Protein 4O0L (pdb70)

Foldseek 3Di:
DDPPDDDDDDDPDLLSQLAQALAEEEFECCLWFLNVLQVLLNLQSVHEYEYEYAPRPPQQVVQVVSCVVRVHHYHYAYADLLDLVRLLVSVVVCCVVSVAHAEYEAEFADADFDDDDVVQDPVRLVVRLSRQAVSLVSNLVNVLVRQVVVQHHFYEYEAAVLLVDAAPDTGHPSNSVSSVNNLVVQLVVCVVSVRGYAGEYEHEAAAPTPPHQPDVRSLVLLQVLQPQRDHHRSNVCNVVSSCRSGSVAVVDHSYYHYHHNRNPVD/DCPPPDDDDADPDLLLQLAQALAEEEFECCLFFLNVLQVLLRLQSVHEYEREYAPRPPQQVVQVVSCVVRVHHYYYAHADLLDLVRLLVSVVVSCVVSVAHAEYELEFADADFADDDVVCDPVRLSVRLSRQAVSLVSNLVNVLVRQVVVQHHFYEYEAACLLVDAAPDTGHVSNSVSSVNNLVVQLVVCVVSVRGYAGEYEHEAAAPTPPHQPDVRSLVLLQVQQPVRDGHYSNQCNVVSSCRSGSVASVDHSYYHYHYSRNVVD/DDPPDDDDDADPDLLLQLAQAPAEEEFEVCLWFLNVLQVLLHLQSNHAYEREYAPHPPQQVVQVVSCVVRVHHYHYAYADLLDLVRLLVSVVVSCVVSVAHAEYEAEFADADFADDDVVQDPVRLVVRLSRQAVSLVSNLVNVLVRQVVVQHHFYEYEAAPLLVDAAPDTGHVSNSVSRVNVLVVQLVVCVVSVRGYAGEYEHEAAADTVVHDPDPVSLVLLCVQQPQRDGHYSNQCNVVSSCRSGSSAPVDHSYYHYHYNRNPPD/DDPPDDDDDDDPDLLLQLAQALAEEEFEVCLFFLNVLQVLLRLQSVHEYEYEYAPRPPQQVVQVVSCVVRVHHYYYAYADLLDLVRLLVSVVVRCVVSVAHAEYELEFADFDFADDDPVQDPVRLSVRLSRQAVSLVSNLVNVLVRQVVVQEHFYEYEAAVLLVDAAPDTGGVSNSVSSVNNLVVQLVVCVVSVRGYAGEYEHEAAEPTPPGQPDPRSLVLLQVQQPQRDGHYSNQCNVVSSCRSGSVAPPDHSYYHYHHSRNPVD

Sequence (1064 aa):
GPFPKATPQLPNSVFDMFSMKGKVTAITGGGGGIGFAAAEAIAEAGGDVALLYRSAPNMEERSAELAKRFGVKVKSYQCEVTEHESVKQAIEAVEKDFGRLDCYIANAGGGVPGSINPDYPLEAWHKTQSVNLHSTFYAARECARIFKAQGSGSFIATTSISARIVNVPYDQPAYNSSKAAVVHFCRSLARDWRNFARVNTISPGFFDTPMGPSDKAVEDVLYQKSVLGRAGDVKELKAAYLYLASNASTYTTGADLLIDGGYCLTGPFPKATPQLPNSVFDMFSMKGKVTAITGGGGGIGFAAAEAIAEAGGDVALLYRSAPNMEERSAELAKRFGVKVKSYQCEVTEHESVKQAIEAVEKDFGRLDCYIANAGGGVPGSINPDYPLEAWHKTQSVNLHSTFYAARECARIFKAQGSGSFIATTSISARIVNVPYDQPAYNSSKAAVVHFCRSLARDWRNFARVNTISPGFFDTPMGPSDKAVEDVLYQKSVLGRAGDVKELKAAYLYLASNASTYTTGADLLIDGGYCLTGPFPKATPQLPNSVFDMFSMKGKVTAITGGGGGIGFAAAEAIAEAGGDVALLYRSAPNMEERSAELAKRFGVKVKSYQCEVTEHESVKQAIEAVEKDFGRLDCYIANAGGGVPGSINPDYPLEAWHKTQSVNLHSTFYAARECARIFKAQGSGSFIATTSISARIVNVPYDQPAYNSSKAAVVHFCRSLARDWRNFARVNTISPGFFDTPMGPSDKAVEDVLYQKSVLGRAGDVKELKAAYLYLASNASTYTTGADLLIDGGYCLTGPFPKATPQLPNSVFDMFSMKGKVTAITGGGGGIGFAAAEAIAEAGGDVALLYRSAPNMEERSAELAKRFGVKVKSYQCEVTEHESVKQAIEAVEKDFGRLDCYIANAGGGVPGSINPDYPLEAWHKTQSVNLHSTFYAARECARIFKAQGSGSFIATTSISARIVNVPYDQPAYNSSKAAVVHFCRSLARDWRNFARVNTISPGFFDTPMGPSDKAVEDVLYQKSVLGRAGDVKELKAAYLYLASNASTYTTGADLLIDGGYCLT

Solvent-accessible surface area: 34599 Å² total; per-residue (Å²): 108,115,91,84,63,86,74,49,149,13,47,125,27,0,47,86,1,0,43,0,161,61,51,4,0,0,0,4,23,0,17,35,29,30,1,33,3,1,0,50,0,0,0,38,6,17,0,33,0,0,0,2,47,144,90,28,95,95,5,133,114,71,4,60,130,8,21,185,142,40,68,20,94,17,85,16,20,103,3,41,14,26,98,25,117,24,0,73,103,5,0,68,31,0,47,175,54,27,59,84,0,10,0,2,0,10,18,25,26,17,38,50,82,24,43,1,44,52,131,7,72,57,136,9,0,58,97,0,0,22,20,4,0,5,9,4,0,13,0,0,22,2,0,2,87,5,0,146,93,50,47,53,14,5,0,0,0,11,3,10,4,2,10,100,10,2,16,24,45,102,20,30,1,0,34,0,0,0,9,10,0,3,11,0,0,2,71,1,0,0,36,14,2,74,95,28,7,26,0,1,2,0,0,7,9,24,7,113,31,137,113,13,30,93,56,118,40,12,55,65,28,0,26,114,16,3,14,21,3,7,20,1,43,31,48,0,1,6,0,0,0,0,4,0,5,1,50,0,0,14,0,1,1,6,5,28,8,17,1,1,0,0,0,21,8,10,118,92,96,86,66,94,74,57,161,12,34,102,29,0,50,87,0,0,38,0,163,57,46,3,0,0,0,5,24,0,18,34,30,26,0,25,2,1,0,36,0,0,1,41,7,18,0,35,0,0,0,1,50,155,88,27,100,103,7,149,101,65,4,63,78,0,20,186,109,60,70,22,96,14,88,15,22,104,3,41,13,46,100,26,91,24,0,52,96,4,1,58,34,0,44,177,60,26,57,85,0,10,0,2,0,11,18,23,28,16,42,46,89,22,43,1,44,54,132,8,69,56,122,7,0,58,121,0,0,21,27,4,0,5,9,4,0,14,1,0,28,4,0,3,92,3,0,150,94,46,48,50,13,4,0,0,0,11,4,12,4,2,8,102,10,2,14,29,44,104,23,29,0,0,33,0,0,0,9,8,0,3,10,1,0,2,71,0,0,0,26,14,2,73,101,35,8,25,0,1,2,0,0,7,10,26,6,112,30,139,117,12,30,92,55,145,38,11,61,58,20,1,35,137,10,3,12,23,2,11,21,1,46,29,57,0,0,8,0,0,1,0,6,0,4,0,49,0,0,14,0,2,1,7,4,25,10,16,1,1,0,0,0,21,8,7,98,126,110,79,111,72,67,52,170,8,41,103,28,0,50,86,0,0,39,0,154,62,49,4,0,0,0,4,22,0,14,35,27,26,1,17,4,1,0,31,0,0,1,41,6,10,0,25,0,0,0,1,50,156,90,30,97,86,5,135,104,73,4,61,73,0,20,185,108,61,70,20,120,9,92,24,28,102,4,48,14,25,98,25,114,22,0,66,103,5,0,65,36,0,44,179,78,29,62,83,0,9,0,2,0,12,18,29,24,16,38,56,84,22,45,1,35,55,131,9,73,60,125,8,0,57,101,0,0,21,26,5,0,4,9,4,0,15,1,0,25,6,0,3,89,5,0,139,93,53,48,50,13,6,0,0,0,10,4,10,4,2,8,99,13,1,15,21,48,100,18,31,0,1,35,0,0,0,10,8,0,2,11,1,0,2,70,1,0,0,25,14,2,75,122,28,10,25,0,1,2,0,0,9,9,26,7,109,34,135,112,13,32,92,40,133,30,9,62,86,31,0,34,139,21,2,6,22,0,11,26,1,35,32,58,0,1,6,0,0,0,0,5,0,4,0,56,0,0,19,0,2,1,5,5,27,8,18,1,1,0,0,1,22,8,11,91,116,105,83,62,92,66,54,182,22,46,118,32,0,50,86,1,0,36,0,160,63,49,4,0,0,0,4,24,0,18,34,28,27,1,24,4,1,0,34,0,0,1,44,4,18,0,22,0,0,0,1,43,155,87,27,97,106,5,143,122,63,4,48,103,0,24,188,121,55,72,18,115,19,97,17,20,126,4,48,13,48,99,24,96,24,0,56,109,4,0,47,35,0,34,134,73,22,61,84,0,12,0,2,0,11,14,26,17,17,39,49,87,24,45,2,47,52,132,7,70,54,115,3,0,58,110,0,0,22,27,4,0,6,8,4,0,16,1,0,29,1,0,2,88,4,0,120,89,55,50,53,13,4,0,0,0,11,3,12,4,1,9,104,10,2,14,24,47,102,18,30,0,1,44,0,0,0,8,8,0,3,11,0,0,2,70,1,0,0,25,15,3,74,98,25,8,24,0,2,2,0,0,8,9,25,7,117,30,139,124,12,31,93,57,141,40,11,60,53,24,1,35,118,17,2,10,24,1,10,25,1,42,32,53,0,1,5,0,0,1,0,7,0,4,0,54,0,0,18,0,2,1,5,5,28,10,16,0,1,0,0,1,22,10,11

Organism: Rhodotorula mucilaginosa (NCBI:txid5537)

CATH classification: 3.40.50.720

Nearest PDB structures (foldseek):
  4o0l-assembly1_D  TM=1.001E+00  e=1.108E-56  Rhodotorula mucilaginosa
  7dlm-asse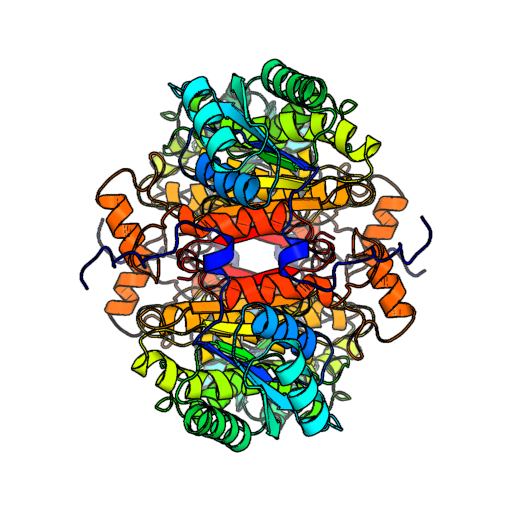mbly1_A  TM=9.717E-01  e=1.499E-34  Candida parapsilosis
  7dld-assembly1_B-2  TM=9.700E-01  e=1.410E-34  Candida parapsilosis
  7dmg-assembly1_A  TM=9.700E-01  e=5.796E-34  Candida parapsilosis
  7dn1-assembly1_B-2  TM=9.445E-01  e=3.135E-34  Candida parapsilosis

Structure (mmCIF, N/CA/C/O backbone):
data_4O0L
#
_entry.id   4O0L
#
_cell.length_a   91.272
_cell.length_b   91.272
_cell.length_c   265.350
_cell.angle_alpha   90.00
_cell.angle_beta   90.00
_cell.angle_gamma   90.00
#
_symmetry.space_group_name_H-M   'P 41 21 2'
#
loop_
_entity.id
_entity.type
_entity.pdbx_description
1 polymer 'NADPH-dependent 3-quinuclidinone reductase'
2 non-polymer 'NADPH DIHYDRO-NICOTINAMIDE-ADENINE-DINUCLEOTIDE PHOSPHATE'
3 water water
#
loop_
_atom_site.group_PDB
_atom_site.id
_atom_site.type_symbol
_atom_site.label_atom_id
_atom_site.label_alt_id
_atom_site.label_comp_id
_atom_site.label_asym_id
_atom_site.label_entity_id
_atom_site.label_seq_id
_atom_site.pdbx_PDB_ins_code
_atom_site.Cartn_x
_atom_site.Cartn_y
_atom_site.Cartn_z
_atom_site.occupancy
_atom_site.B_iso_or_equiv
_atom_site.auth_seq_id
_atom_site.auth_comp_id
_atom_site.auth_asym_id
_atom_site.auth_atom_id
_atom_site.pdbx_PDB_model_num
ATOM 1 N N . GLY A 1 10 ? 54.131 -31.084 6.535 1.00 19.41 7 GLY A N 1
ATOM 2 C CA . GLY A 1 10 ? 55.123 -30.001 7.090 1.00 18.15 7 GLY A CA 1
ATOM 3 C C . GLY A 1 10 ? 56.473 -30.638 7.209 1.00 18.91 7 GLY A C 1
ATOM 4 O O . GLY A 1 10 ? 57.163 -30.755 6.055 1.00 20.24 7 GLY A O 1
ATOM 5 N N . PRO A 1 11 ? 57.010 -30.933 8.382 1.00 51.85 8 PRO A N 1
ATOM 6 C CA . PRO A 1 11 ? 56.286 -30.810 9.593 1.00 58.82 8 PRO A CA 1
ATOM 7 C C . PRO A 1 11 ? 56.545 -29.476 10.355 1.00 64.47 8 PRO A C 1
ATOM 8 O O . PRO A 1 11 ? 57.245 -28.605 9.843 1.00 63.67 8 PRO A O 1
ATOM 12 N N . PHE A 1 12 ? 55.926 -29.349 11.527 1.00 61.37 9 PHE A N 1
ATOM 13 C CA . PHE A 1 12 ? 56.071 -28.184 12.373 1.00 56.36 9 PHE A CA 1
ATOM 14 C C . PHE A 1 12 ? 56.684 -28.627 13.715 1.00 54.01 9 PHE A C 1
ATOM 15 O O . PHE A 1 12 ? 56.400 -29.727 14.170 1.00 56.02 9 PHE A O 1
ATOM 23 N N . PRO A 1 13 ? 57.508 -27.769 14.349 1.00 50.79 10 PRO A N 1
ATOM 24 C CA . PRO A 1 13 ? 57.838 -26.406 13.902 1.00 49.88 10 PRO A CA 1
ATOM 25 C C . PRO A 1 13 ? 58.803 -26.397 12.735 1.00 50.65 10 PRO A C 1
ATOM 26 O O . PRO A 1 13 ? 59.653 -27.291 12.614 1.00 52.48 10 PRO A O 1
ATOM 30 N N . LYS A 1 14 ? 58.658 -25.407 11.872 1.00 48.98 11 LYS A N 1
ATOM 31 C CA . LYS A 1 14 ? 59.654 -25.157 10.832 1.00 52.48 11 LYS A CA 1
ATOM 32 C C . LYS A 1 14 ? 60.986 -24.816 11.502 1.00 46.66 11 LYS A C 1
ATOM 33 O O . LYS A 1 14 ? 61.016 -24.309 12.638 1.00 47.22 11 LYS A O 1
ATOM 39 N N . ALA A 1 15 ? 62.086 -25.088 10.804 1.00 44.04 12 ALA A N 1
ATOM 40 C CA . ALA A 1 15 ? 63.396 -24.876 11.410 1.00 47.30 12 ALA A CA 1
ATOM 41 C C . ALA A 1 15 ? 63.668 -23.369 11.493 1.00 44.60 12 ALA A C 1
ATOM 42 O O . ALA A 1 15 ? 63.268 -22.573 10.660 1.00 46.57 12 ALA A O 1
ATOM 44 N N . THR A 1 16 ? 64.381 -23.005 12.544 1.00 46.72 13 THR A N 1
ATOM 45 C CA . THR A 1 16 ? 64.898 -21.664 12.685 1.00 49.00 13 THR A CA 1
ATOM 46 C C . THR A 1 16 ? 65.966 -21.472 11.611 1.00 44.88 13 THR A C 1
ATOM 47 O O . THR A 1 16 ? 66.484 -22.382 10.994 1.00 52.74 13 THR A O 1
ATOM 51 N N . PRO A 1 17 ? 66.215 -20.217 11.205 1.00 46.66 14 PRO A N 1
ATOM 52 C CA . PRO A 1 17 ? 67.303 -20.032 10.243 1.00 43.64 14 PRO A CA 1
ATOM 53 C C . PRO A 1 17 ? 68.570 -19.633 10.998 1.00 49.11 14 PRO A C 1
ATOM 54 O O . PRO A 1 17 ? 68.570 -18.721 11.854 1.00 50.37 14 PRO A O 1
ATOM 58 N N . GLN A 1 18 ? 69.676 -20.286 10.689 1.00 47.90 15 GLN A N 1
ATOM 59 C CA . GLN A 1 18 ? 70.877 -19.896 11.415 1.00 50.76 15 GLN A CA 1
ATOM 60 C C . GLN A 1 18 ? 71.192 -18.468 11.035 1.00 38.29 15 GLN A C 1
ATOM 61 O O . GLN A 1 18 ? 70.922 -18.062 9.933 1.00 46.22 15 GLN A O 1
ATOM 67 N N . LEU A 1 19 ? 71.623 -17.791 12.092 1.00 41.08 16 LEU A N 1
ATOM 68 C CA . LEU A 1 19 ? 71.907 -16.345 12.104 1.00 39.86 16 LEU A CA 1
ATOM 69 C C . LEU A 1 19 ? 73.242 -16.193 12.848 1.00 36.92 16 LEU A C 1
ATOM 70 O O . LEU A 1 19 ? 73.499 -16.973 13.803 1.00 34.69 16 LEU A O 1
ATOM 75 N N . PRO A 1 20 ? 74.032 -15.219 12.375 1.00 36.62 17 PRO A N 1
ATOM 76 C CA . PRO A 1 20 ? 75.240 -14.909 13.099 1.00 35.80 17 PRO A CA 1
ATOM 77 C C . PRO A 1 20 ? 74.957 -14.372 14.504 1.00 35.48 17 PRO A C 1
ATOM 78 O O . PRO A 1 20 ? 73.916 -13.819 14.784 1.00 37.39 17 PRO A O 1
ATOM 82 N N . ASN A 1 21 ? 75.938 -14.573 15.348 1.00 38.54 18 ASN A N 1
ATOM 83 C CA . ASN A 1 21 ? 75.991 -14.107 16.705 1.00 41.74 18 ASN A CA 1
ATOM 84 C C . ASN A 1 21 ? 76.027 -12.588 16.790 1.00 35.47 18 ASN A C 1
ATOM 85 O O . ASN A 1 21 ? 75.685 -12.005 17.810 1.00 33.01 18 ASN A O 1
ATOM 90 N N . SER A 1 22 ? 76.503 -11.978 15.725 1.00 34.72 19 SER A N 1
ATOM 91 C CA . SER A 1 22 ? 76.754 -10.554 15.679 1.00 37.79 19 SER A CA 1
ATOM 92 C C . SER A 1 22 ? 75.581 -9.818 14.992 1.00 36.02 19 SER A C 1
ATOM 93 O O . SER A 1 22 ? 75.172 -10.201 13.902 1.00 38.38 19 SER A O 1
ATOM 96 N N . VAL A 1 23 ? 75.070 -8.761 15.612 1.00 33.40 20 VAL A N 1
ATOM 97 C CA . VAL A 1 23 ? 73.945 -8.033 15.008 1.00 33.84 20 VAL A CA 1
ATOM 98 C C . VAL A 1 23 ? 74.344 -7.388 13.664 1.00 37.58 20 VAL A C 1
ATOM 99 O O . VAL A 1 23 ? 73.552 -7.401 12.721 1.00 37.67 20 VAL A O 1
ATOM 103 N N . PHE A 1 24 ? 75.568 -6.851 13.566 1.00 36.47 21 PHE A N 1
ATOM 104 C CA . PHE A 1 24 ? 76.016 -6.226 12.319 1.00 36.62 21 PHE A CA 1
ATOM 105 C C . PHE A 1 24 ? 76.160 -7.216 11.155 1.00 34.24 21 PHE A C 1
ATOM 106 O O . PHE A 1 24 ? 75.782 -6.908 10.021 1.00 33.38 21 PHE A O 1
ATOM 114 N N . ASP A 1 25 ? 76.706 -8.396 11.444 1.00 33.92 22 ASP A N 1
ATOM 115 C CA . ASP A 1 25 ? 76.774 -9.497 10.472 1.00 33.15 22 ASP A CA 1
ATOM 116 C C . ASP A 1 25 ? 75.409 -9.928 9.907 1.00 29.70 22 ASP A C 1
ATOM 117 O O . ASP A 1 25 ? 75.322 -10.413 8.779 1.00 30.92 22 ASP A O 1
ATOM 122 N N . MET A 1 26 ? 74.342 -9.756 10.676 1.00 30.59 23 MET A N 1
ATOM 123 C CA . MET A 1 26 ? 72.973 -10.007 10.148 1.00 32.12 23 MET A CA 1
ATOM 124 C C . MET A 1 26 ? 72.600 -9.085 8.983 1.00 29.90 23 MET A C 1
ATOM 125 O O . MET A 1 26 ? 71.797 -9.452 8.144 1.00 30.42 23 MET A O 1
ATOM 130 N N . PHE A 1 27 ? 73.177 -7.886 8.946 1.00 30.66 24 PHE A N 1
ATOM 131 C CA . PHE A 1 27 ? 72.877 -6.911 7.876 1.00 31.98 24 PHE A CA 1
ATOM 132 C C . PHE A 1 27 ? 73.657 -7.168 6.596 1.00 32.15 24 PHE A C 1
ATOM 133 O O . PHE A 1 27 ? 73.370 -6.564 5.560 1.00 28.35 24 PHE A O 1
ATOM 141 N N . SER A 1 28 ? 74.654 -8.043 6.665 1.00 32.10 25 SER A N 1
ATOM 142 C CA . SER A 1 28 ? 75.566 -8.212 5.531 1.00 30.63 25 SER A CA 1
ATOM 143 C C . SER A 1 28 ? 74.798 -8.628 4.288 1.00 31.63 25 SER A C 1
ATOM 144 O O . SER A 1 28 ? 73.934 -9.538 4.345 1.00 31.57 25 SER A O 1
ATOM 147 N N . MET A 1 29 ? 75.092 -7.970 3.172 1.00 29.19 26 MET A N 1
ATOM 148 C CA . MET A 1 29 ? 74.476 -8.340 1.886 1.00 29.13 26 MET A CA 1
ATOM 149 C C . MET A 1 29 ? 75.472 -9.026 0.927 1.00 29.73 26 MET A C 1
ATOM 150 O O . MET A 1 29 ? 75.178 -9.228 -0.250 1.00 31.61 26 MET A O 1
ATOM 155 N N . LYS A 1 30 ? 76.641 -9.399 1.451 1.00 31.48 27 LYS A N 1
ATOM 156 C CA . LYS A 1 30 ? 77.686 -10.044 0.658 1.00 30.63 27 LYS A CA 1
ATOM 157 C C . LYS A 1 30 ? 77.158 -11.344 0.068 1.00 30.48 27 LYS A C 1
ATOM 158 O O . LYS A 1 30 ? 76.594 -12.146 0.781 1.00 31.46 27 LYS A O 1
ATOM 164 N N . GLY A 1 31 ? 77.341 -11.527 -1.246 1.00 31.74 28 GLY A N 1
ATOM 165 C CA . GLY A 1 31 ? 76.909 -12.736 -1.954 1.00 30.29 28 GLY A CA 1
ATOM 166 C C . GLY A 1 31 ? 75.475 -12.603 -2.442 1.00 32.97 28 GLY A C 1
ATOM 167 O O . GLY A 1 31 ? 75.032 -13.393 -3.246 1.00 31.88 28 GLY A O 1
ATOM 168 N N . LYS A 1 32 ? 74.784 -11.560 -1.980 1.00 33.41 29 LYS A N 1
ATOM 169 C CA . LYS A 1 32 ? 73.374 -11.319 -2.314 1.00 33.07 29 LYS A CA 1
ATOM 170 C C . LYS A 1 32 ? 73.226 -10.214 -3.369 1.00 32.28 29 LYS A C 1
ATOM 171 O O . LYS A 1 32 ? 74.057 -9.269 -3.463 1.00 31.30 29 LYS A O 1
ATOM 177 N N . VAL A 1 33 ? 72.175 -10.340 -4.153 1.00 29.02 30 VAL A N 1
ATOM 178 C CA . VAL A 1 33 ? 71.881 -9.459 -5.265 1.00 28.83 30 VAL A CA 1
ATOM 179 C C . VAL A 1 33 ? 70.561 -8.750 -5.016 1.00 29.94 30 VAL A C 1
ATOM 180 O O . VAL A 1 33 ? 69.528 -9.379 -4.753 1.00 28.58 30 VAL A O 1
ATOM 184 N N . THR A 1 34 ? 70.591 -7.433 -5.103 1.00 30.44 31 THR A N 1
ATOM 185 C CA . THR A 1 34 ? 69.393 -6.615 -4.915 1.00 28.57 31 THR A CA 1
ATOM 186 C C . THR A 1 34 ? 69.153 -5.832 -6.174 1.00 30.67 31 THR A C 1
ATOM 187 O O . THR A 1 34 ? 70.070 -5.176 -6.671 1.00 31.66 31 THR A O 1
ATOM 191 N N . ALA A 1 35 ? 67.935 -5.928 -6.713 1.00 30.65 32 ALA A N 1
ATOM 192 C CA . ALA A 1 35 ? 67.502 -5.092 -7.828 1.00 28.70 32 ALA A CA 1
ATOM 193 C C . ALA A 1 35 ? 66.572 -3.988 -7.301 1.00 28.95 32 ALA A C 1
ATOM 194 O O . ALA A 1 35 ? 65.722 -4.249 -6.490 1.00 30.64 32 ALA A O 1
ATOM 196 N N . ILE A 1 36 ? 66.750 -2.756 -7.767 1.00 30.04 33 ILE A N 1
ATOM 197 C CA . ILE A 1 36 ? 66.016 -1.627 -7.223 1.00 31.91 33 ILE A CA 1
ATOM 198 C C . ILE A 1 36 ? 65.457 -0.758 -8.324 1.00 30.20 33 ILE A C 1
ATOM 199 O O . ILE A 1 36 ? 66.229 -0.120 -9.046 1.00 35.26 33 ILE A O 1
ATOM 204 N N . THR A 1 37 ? 64.132 -0.730 -8.468 1.00 28.28 34 THR A N 1
ATOM 205 C CA . THR A 1 37 ? 63.508 0.178 -9.440 1.00 30.35 34 THR A CA 1
ATOM 206 C C . THR A 1 37 ? 63.469 1.586 -8.859 1.00 28.10 34 THR A C 1
ATOM 207 O O . THR A 1 37 ? 63.522 1.752 -7.655 1.00 29.71 34 THR A O 1
ATOM 211 N N . GLY A 1 38 ? 63.380 2.596 -9.713 1.00 30.74 35 GLY A N 1
ATOM 212 C CA . GLY A 1 38 ? 63.556 3.986 -9.265 1.00 30.72 35 GLY A CA 1
ATOM 213 C C . GLY A 1 38 ? 64.979 4.178 -8.760 1.00 30.55 35 GLY A C 1
ATOM 214 O O . GLY A 1 38 ? 65.236 5.034 -7.912 1.00 30.06 35 GLY A O 1
ATOM 215 N N . GLY A 1 39 ? 65.904 3.379 -9.301 1.00 32.68 36 GLY A N 1
ATOM 216 C CA . GLY A 1 39 ? 67.293 3.321 -8.814 1.00 32.01 36 GLY A CA 1
ATOM 217 C C . GLY A 1 39 ? 68.080 4.595 -9.054 1.00 29.47 36 GLY A C 1
ATOM 218 O O . GLY A 1 39 ? 69.079 4.832 -8.406 1.00 33.32 36 GLY A O 1
ATOM 219 N N . GLY A 1 40 ? 67.636 5.413 -9.986 1.00 33.60 37 GLY A N 1
ATOM 220 C CA . GLY A 1 40 ? 68.230 6.757 -10.200 1.00 33.98 37 GLY A CA 1
ATOM 221 C C . GLY A 1 40 ? 67.664 7.813 -9.285 1.00 30.89 37 GLY A C 1
ATOM 222 O O . GLY A 1 40 ? 68.201 8.903 -9.191 1.00 33.75 37 GLY A O 1
ATOM 223 N N . GLY A 1 41 ? 66.589 7.476 -8.591 1.00 32.16 38 GLY A N 1
ATOM 224 C CA . GLY A 1 41 ? 65.842 8.475 -7.797 1.00 32.21 38 GLY A CA 1
ATOM 225 C C . GLY A 1 41 ? 66.381 8.606 -6.376 1.00 36.09 38 GLY A C 1
ATOM 226 O O . GLY A 1 41 ? 67.338 7.903 -5.981 1.00 31.36 38 GLY A O 1
ATOM 227 N N . GLY A 1 42 ? 65.773 9.517 -5.611 1.00 34.33 39 GLY A N 1
ATOM 228 C CA . GLY A 1 42 ? 66.211 9.821 -4.240 1.00 30.24 39 GLY A CA 1
ATOM 229 C C . GLY A 1 42 ? 66.234 8.630 -3.302 1.00 32.45 39 GLY A C 1
ATOM 230 O O . GLY A 1 42 ? 67.282 8.217 -2.826 1.00 32.35 39 GLY A O 1
ATOM 231 N N . ILE A 1 43 ? 65.063 8.065 -3.029 1.00 34.98 40 ILE A N 1
ATOM 232 C CA . ILE A 1 43 ? 64.982 6.936 -2.110 1.00 30.81 40 ILE A CA 1
ATOM 233 C C . ILE A 1 43 ? 65.718 5.691 -2.657 1.00 29.63 40 ILE A C 1
ATOM 234 O O . ILE A 1 43 ? 66.420 5.014 -1.906 1.00 27.76 40 ILE A O 1
ATOM 239 N N . GLY A 1 44 ? 65.570 5.425 -3.955 1.00 30.74 41 GLY A N 1
ATOM 240 C CA . GLY A 1 44 ? 66.092 4.213 -4.564 1.00 29.68 41 GLY A CA 1
ATOM 241 C C . GLY A 1 44 ? 67.604 4.141 -4.554 1.00 30.83 41 GLY A C 1
ATOM 242 O O . GLY A 1 44 ? 68.178 3.083 -4.299 1.00 30.01 41 GLY A O 1
ATOM 243 N N . PHE A 1 45 ? 68.260 5.266 -4.834 1.00 30.58 42 PHE A N 1
ATOM 244 C CA . PHE A 1 45 ? 69.706 5.307 -4.775 1.00 33.00 42 PHE A CA 1
ATOM 245 C C . PHE A 1 45 ? 70.241 5.279 -3.330 1.00 36.46 42 PHE A C 1
ATOM 246 O O . PHE A 1 45 ? 71.270 4.636 -3.055 1.00 32.11 42 PHE A O 1
ATOM 254 N N . ALA A 1 46 ? 69.534 5.940 -2.398 1.00 32.74 43 ALA A N 1
ATOM 255 C CA . ALA A 1 46 ? 69.882 5.812 -0.978 1.00 32.77 43 ALA A CA 1
ATOM 256 C C . ALA A 1 46 ? 69.863 4.331 -0.532 1.00 31.98 43 ALA A C 1
ATOM 257 O O . ALA A 1 46 ? 70.797 3.852 0.115 1.00 33.21 43 ALA A O 1
ATOM 259 N N . ALA A 1 47 ? 68.803 3.620 -0.880 1.00 29.66 44 ALA A N 1
ATOM 260 C CA . ALA A 1 47 ? 68.700 2.182 -0.608 1.00 30.16 44 ALA A CA 1
ATOM 261 C C . ALA A 1 47 ? 69.880 1.409 -1.205 1.00 26.03 44 ALA A C 1
ATOM 262 O O . ALA A 1 47 ? 70.464 0.571 -0.546 1.00 32.49 44 ALA A O 1
ATOM 264 N N . ALA A 1 48 ? 70.211 1.702 -2.456 1.00 27.44 45 ALA A N 1
ATOM 265 C CA . ALA A 1 48 ? 71.328 1.103 -3.165 1.00 33.60 45 ALA A CA 1
ATOM 266 C C . ALA A 1 48 ? 72.659 1.300 -2.428 1.00 34.16 45 ALA A C 1
ATOM 267 O O . ALA A 1 48 ? 73.484 0.371 -2.334 1.00 32.42 45 ALA A O 1
ATOM 269 N N . GLU A 1 49 ? 72.862 2.517 -1.926 1.00 31.01 46 GLU A N 1
ATOM 270 C CA . GLU A 1 49 ? 74.030 2.834 -1.136 1.00 32.25 46 GLU A CA 1
ATOM 271 C C . GLU A 1 49 ? 74.105 2.032 0.158 1.00 31.68 46 GLU A C 1
ATOM 272 O O . GLU A 1 49 ? 75.182 1.568 0.537 1.00 31.57 46 GLU A O 1
ATOM 278 N N . ALA A 1 50 ? 72.973 1.881 0.841 1.00 31.41 47 ALA A N 1
ATOM 279 C CA . ALA A 1 50 ? 72.921 1.063 2.062 1.00 31.29 47 ALA A CA 1
ATOM 280 C C . ALA A 1 50 ? 73.280 -0.409 1.765 1.00 32.12 47 ALA A C 1
ATOM 281 O O . ALA A 1 50 ? 74.068 -1.044 2.492 1.00 30.76 47 ALA A O 1
ATOM 283 N N . ILE A 1 51 ? 72.707 -0.935 0.694 1.00 32.24 48 ILE A N 1
ATOM 284 C CA . ILE A 1 51 ? 72.928 -2.328 0.336 1.00 34.42 48 ILE A CA 1
ATOM 285 C C . ILE A 1 51 ? 74.373 -2.552 -0.143 1.00 33.02 48 ILE A C 1
ATOM 286 O O . ILE A 1 51 ? 75.006 -3.515 0.277 1.00 31.72 48 ILE A O 1
ATOM 291 N N . ALA A 1 52 ? 74.892 -1.647 -0.976 1.00 34.35 49 ALA A N 1
ATOM 292 C CA . ALA A 1 52 ? 76.296 -1.723 -1.415 1.00 33.86 49 ALA A CA 1
ATOM 293 C C . ALA A 1 52 ? 77.282 -1.604 -0.233 1.00 32.24 49 ALA A C 1
ATOM 294 O O . ALA A 1 52 ? 78.303 -2.305 -0.205 1.00 32.90 49 ALA A O 1
ATOM 296 N N . GLU A 1 53 ? 76.967 -0.753 0.745 1.00 31.65 50 GLU A N 1
ATOM 297 C CA . GLU A 1 53 ? 77.773 -0.663 1.975 1.00 32.28 50 GLU A CA 1
ATOM 298 C C . GLU A 1 53 ? 77.821 -1.971 2.772 1.00 33.61 50 GLU A C 1
ATOM 299 O O . GLU A 1 53 ? 78.875 -2.332 3.320 1.00 30.49 50 GLU A O 1
ATOM 305 N N . ALA A 1 54 ? 76.686 -2.670 2.815 1.00 31.45 51 ALA A N 1
ATOM 306 C CA . ALA A 1 54 ? 76.628 -3.988 3.436 1.00 31.16 51 ALA A CA 1
ATOM 307 C C . ALA A 1 54 ? 77.282 -5.072 2.604 1.00 29.75 51 ALA A C 1
ATOM 308 O O . ALA A 1 54 ? 77.168 -6.245 2.941 1.00 28.99 51 ALA A O 1
ATOM 310 N N . GLY A 1 55 ? 77.917 -4.677 1.491 1.00 31.20 52 GLY A N 1
ATOM 311 C CA . GLY A 1 55 ? 78.649 -5.608 0.614 1.00 31.50 52 GLY A CA 1
ATOM 312 C C . GLY A 1 55 ? 77.803 -6.277 -0.470 1.00 32.45 52 GLY A C 1
ATOM 313 O O . GLY A 1 55 ? 78.270 -7.185 -1.160 1.00 29.21 52 GLY A O 1
ATOM 314 N N . GLY A 1 56 ? 76.572 -5.806 -0.649 1.00 30.71 53 GLY A N 1
ATOM 315 C CA . GLY A 1 56 ? 75.658 -6.403 -1.609 1.00 27.61 53 GLY A CA 1
ATOM 316 C C . GLY A 1 56 ? 75.909 -5.929 -3.004 1.00 30.15 53 GLY A C 1
ATOM 317 O O . GLY A 1 56 ? 76.408 -4.809 -3.206 1.00 32.32 53 GLY A O 1
ATOM 318 N N . ASP A 1 57 ? 75.592 -6.768 -3.982 1.00 28.86 54 ASP A N 1
ATOM 319 C CA . ASP A 1 57 ? 75.590 -6.319 -5.388 1.00 28.55 54 ASP A CA 1
ATOM 320 C C . ASP A 1 57 ? 74.239 -5.702 -5.731 1.00 30.42 54 ASP A C 1
ATOM 321 O O . ASP A 1 57 ? 73.194 -6.168 -5.263 1.00 30.60 54 ASP A O 1
ATOM 326 N N . VAL A 1 58 ? 74.271 -4.664 -6.561 1.00 31.28 55 VAL A N 1
ATOM 327 C CA . VAL A 1 58 ? 73.077 -3.872 -6.868 1.00 30.67 55 VAL A CA 1
ATOM 328 C C . VAL A 1 58 ? 72.833 -3.777 -8.369 1.00 29.40 55 VAL A C 1
ATOM 329 O O . VAL A 1 58 ? 73.739 -3.445 -9.139 1.00 31.81 55 VAL A O 1
ATOM 333 N N . ALA A 1 59 ? 71.612 -4.114 -8.777 1.00 29.56 56 ALA A N 1
ATOM 334 C CA . ALA A 1 59 ? 71.116 -3.823 -10.109 1.00 30.63 56 ALA A CA 1
ATOM 335 C C . ALA A 1 59 ? 70.267 -2.563 -10.018 1.00 33.19 56 ALA A C 1
ATOM 336 O O . ALA A 1 59 ? 69.256 -2.541 -9.294 1.00 31.66 56 ALA A O 1
ATOM 338 N N . LEU A 1 60 ? 70.674 -1.506 -10.713 1.00 32.73 57 LEU A N 1
ATOM 339 C CA . LEU A 1 60 ? 69.915 -0.238 -10.640 1.00 32.67 57 LEU A CA 1
ATOM 340 C C . LEU A 1 60 ? 68.970 -0.152 -11.827 1.00 30.88 57 LEU A C 1
ATOM 341 O O . LEU A 1 60 ? 69.410 -0.083 -12.966 1.00 32.66 57 LEU A O 1
ATOM 346 N N . LEU A 1 61 ? 67.673 -0.227 -11.564 1.00 31.97 58 LEU A N 1
ATOM 347 C CA . LEU A 1 61 ? 66.672 -0.174 -12.608 1.00 30.45 58 LEU A CA 1
ATOM 348 C C . LEU A 1 61 ? 66.125 1.260 -12.712 1.00 30.43 58 LEU A C 1
ATOM 349 O O . LEU A 1 61 ? 65.762 1.866 -11.708 1.00 29.40 58 LEU A O 1
ATOM 354 N N . TYR A 1 62 ? 66.100 1.785 -13.937 1.00 32.58 59 TYR A N 1
ATOM 355 C CA . TYR A 1 62 ? 65.797 3.186 -14.201 1.00 31.59 59 TYR A CA 1
ATOM 356 C C . TYR A 1 62 ? 65.029 3.226 -15.516 1.00 32.33 59 TYR A C 1
ATOM 357 O O . TYR A 1 62 ? 65.077 2.264 -16.288 1.00 30.30 59 TYR A O 1
ATOM 366 N N . ARG A 1 63 ? 64.364 4.359 -15.768 1.00 33.85 60 ARG A N 1
ATOM 367 C CA . ARG A 1 63 ? 63.616 4.587 -16.998 1.00 34.77 60 ARG A CA 1
ATOM 368 C C . ARG A 1 63 ? 64.234 5.753 -17.803 1.00 34.94 60 ARG A C 1
ATOM 369 O O . ARG A 1 63 ? 64.669 5.555 -18.936 1.00 37.53 60 ARG A O 1
ATOM 377 N N . SER A 1 64 ? 64.253 6.946 -17.208 1.00 35.65 61 SER A N 1
ATOM 378 C CA . SER A 1 64 ? 64.677 8.169 -17.896 1.00 34.52 61 SER A CA 1
ATOM 379 C C . SER A 1 64 ? 65.888 8.826 -17.238 1.00 32.30 61 SER A C 1
ATOM 380 O O . SER A 1 64 ? 66.480 9.741 -17.792 1.00 32.12 61 SER A O 1
ATOM 383 N N . ALA A 1 65 ? 66.265 8.345 -16.053 1.00 36.01 62 ALA A N 1
ATOM 384 C CA . ALA A 1 65 ? 67.414 8.894 -15.319 1.00 38.21 62 ALA A CA 1
ATOM 385 C C . ALA A 1 65 ? 68.676 8.878 -16.195 1.00 38.52 62 ALA A C 1
ATOM 386 O O . ALA A 1 65 ? 68.957 7.872 -16.865 1.00 38.77 62 ALA A O 1
ATOM 388 N N . PRO A 1 66 ? 69.417 9.999 -16.217 1.00 36.56 63 PRO A N 1
ATOM 389 C CA . PRO A 1 66 ? 70.604 10.050 -17.035 1.00 37.08 63 PRO A CA 1
ATOM 390 C C . PRO A 1 66 ? 71.820 9.489 -16.302 1.00 34.36 63 PRO A C 1
ATOM 391 O O . PRO A 1 66 ? 71.773 9.283 -15.110 1.00 34.79 63 PRO A O 1
ATOM 395 N N . ASN A 1 67 ? 72.890 9.241 -17.053 1.00 37.42 64 ASN A N 1
ATOM 396 C CA . ASN A 1 67 ? 74.223 8.887 -16.518 1.00 35.89 64 ASN A CA 1
ATOM 397 C C . ASN A 1 67 ? 74.231 7.691 -15.587 1.00 33.66 64 ASN A C 1
ATOM 398 O O . ASN A 1 67 ? 75.100 7.584 -14.717 1.00 38.34 64 ASN A O 1
ATOM 403 N N . MET A 1 68 ? 73.279 6.795 -15.770 1.00 32.13 65 MET A N 1
ATOM 404 C CA . MET A 1 68 ? 73.156 5.636 -14.899 1.00 32.77 65 MET A CA 1
ATOM 405 C C . MET A 1 68 ? 74.346 4.675 -14.983 1.00 29.49 65 MET A C 1
ATOM 406 O O . MET A 1 68 ? 74.760 4.139 -13.973 1.00 33.43 65 MET A O 1
ATOM 411 N N . GLU A 1 69 ? 74.899 4.484 -16.159 1.00 34.66 66 GLU A N 1
ATOM 412 C CA . GLU A 1 69 ? 76.124 3.672 -16.308 1.00 38.22 66 GLU A CA 1
ATOM 413 C C . GLU A 1 69 ? 77.263 4.262 -15.484 1.00 37.66 66 GLU A C 1
ATOM 414 O O . GLU A 1 69 ? 77.991 3.540 -14.809 1.00 35.71 66 GLU A O 1
ATOM 420 N N . GLU A 1 70 ? 77.389 5.589 -15.521 1.00 38.27 67 GLU A N 1
ATOM 421 C CA . GLU A 1 70 ? 78.433 6.288 -14.787 1.00 37.35 67 GLU A CA 1
ATOM 422 C C . GLU A 1 70 ? 78.184 6.209 -13.271 1.00 36.61 67 GLU A C 1
ATOM 423 O O . GLU A 1 70 ? 79.104 5.926 -12.495 1.00 34.54 67 GLU A O 1
ATOM 429 N N . ARG A 1 71 ? 76.947 6.457 -12.860 1.00 33.37 68 ARG A N 1
ATOM 430 C CA . ARG A 1 71 ? 76.626 6.458 -11.439 1.00 32.94 68 ARG A CA 1
ATOM 431 C C . ARG A 1 71 ? 76.779 5.032 -10.866 1.00 32.65 68 ARG A C 1
ATOM 432 O O . ARG A 1 71 ? 77.225 4.868 -9.746 1.00 32.50 68 ARG A O 1
ATOM 440 N N . SER A 1 72 ? 76.419 4.030 -11.655 1.00 33.03 69 SER A N 1
ATOM 441 C CA . SER A 1 72 ? 76.578 2.622 -11.273 1.00 35.67 69 SER A CA 1
ATOM 442 C C . SER A 1 72 ? 78.036 2.266 -11.042 1.00 31.00 69 SER A C 1
ATOM 443 O O . SER A 1 72 ? 78.367 1.663 -10.031 1.00 31.62 69 SER A O 1
ATOM 446 N N . ALA A 1 73 ? 78.902 2.660 -11.969 1.00 30.91 70 ALA A N 1
ATOM 447 C CA . ALA A 1 73 ? 80.345 2.392 -11.843 1.00 33.54 70 ALA A CA 1
ATOM 448 C C . ALA A 1 73 ? 80.941 3.099 -10.637 1.00 36.99 70 ALA A C 1
ATOM 449 O O . ALA A 1 73 ? 81.791 2.551 -9.949 1.00 36.40 70 ALA A O 1
ATOM 451 N N . GLU A 1 74 ? 80.484 4.312 -10.366 1.00 33.58 71 GLU A N 1
ATOM 452 C CA . GLU A 1 74 ? 80.935 5.057 -9.198 1.00 37.34 71 GLU A CA 1
ATOM 453 C C . GLU A 1 74 ? 80.569 4.338 -7.886 1.00 36.95 71 GLU A C 1
ATOM 454 O O . GLU A 1 74 ? 81.392 4.231 -6.956 1.00 35.93 71 GLU A O 1
ATOM 460 N N . LEU A 1 75 ? 79.343 3.841 -7.817 1.00 32.13 72 LEU A N 1
ATOM 461 C CA . LEU A 1 75 ? 78.869 3.139 -6.632 1.00 33.82 72 LEU A CA 1
ATOM 462 C C . LEU A 1 75 ? 79.638 1.798 -6.476 1.00 32.39 72 LEU A C 1
ATOM 463 O O . LEU A 1 75 ? 79.987 1.428 -5.384 1.00 30.70 72 LEU A O 1
ATOM 468 N N . ALA A 1 76 ? 79.889 1.123 -7.590 1.00 31.75 73 ALA A N 1
ATOM 469 C CA . ALA A 1 76 ? 80.646 -0.132 -7.617 1.00 33.99 73 ALA A CA 1
ATOM 470 C C . ALA A 1 76 ? 82.041 0.064 -7.044 1.00 34.85 73 ALA A C 1
ATOM 471 O O . ALA A 1 76 ? 82.496 -0.710 -6.199 1.00 34.78 73 ALA A O 1
ATOM 473 N N . LYS A 1 77 ? 82.710 1.126 -7.490 1.00 35.38 74 LYS A N 1
ATOM 474 C CA . LYS A 1 77 ? 84.069 1.430 -7.056 1.00 35.24 74 LYS A CA 1
ATOM 475 C C . LYS A 1 77 ? 84.071 1.875 -5.596 1.00 35.15 74 LYS A C 1
ATOM 476 O O . LYS A 1 77 ? 84.934 1.492 -4.812 1.00 35.17 74 LYS A O 1
ATOM 482 N N . ARG A 1 78 ? 83.081 2.676 -5.223 1.00 36.58 75 ARG A N 1
ATOM 483 C CA . ARG A 1 78 ? 82.971 3.172 -3.846 1.00 34.61 75 ARG A CA 1
ATOM 484 C C . ARG A 1 78 ? 82.929 2.060 -2.815 1.00 35.87 75 ARG A C 1
ATOM 485 O O . ARG A 1 78 ? 83.577 2.150 -1.784 1.00 35.93 75 ARG A O 1
ATOM 493 N N . PHE A 1 79 ? 82.158 1.005 -3.091 1.00 36.78 76 PHE A N 1
ATOM 494 C CA . PHE A 1 79 ? 81.946 -0.034 -2.096 1.00 36.58 76 PHE A CA 1
ATOM 495 C C . PHE A 1 79 ? 82.611 -1.370 -2.436 1.00 35.24 76 PHE A C 1
ATOM 496 O O . PHE A 1 79 ? 82.536 -2.291 -1.647 1.00 35.96 76 PHE A O 1
ATOM 504 N N . GLY A 1 80 ? 83.209 -1.469 -3.618 1.00 36.01 77 GLY A N 1
ATOM 505 C CA . GLY A 1 80 ? 83.827 -2.721 -4.070 1.00 35.45 77 GLY A CA 1
ATOM 506 C C . GLY A 1 80 ? 82.814 -3.820 -4.326 1.00 35.96 77 GLY A C 1
ATOM 507 O O . GLY A 1 80 ? 83.036 -4.972 -3.971 1.00 33.35 77 GLY A O 1
ATOM 508 N N . VAL A 1 81 ? 81.685 -3.453 -4.939 1.00 33.21 78 VAL A N 1
ATOM 509 C CA . VAL A 1 81 ? 80.650 -4.436 -5.291 1.00 32.66 78 VAL A CA 1
ATOM 510 C C . VAL A 1 81 ? 80.366 -4.355 -6.783 1.00 32.26 78 VAL A C 1
ATOM 511 O O . VAL A 1 81 ? 80.868 -3.461 -7.468 1.00 33.76 78 VAL A O 1
ATOM 515 N N . LYS A 1 82 ? 79.593 -5.302 -7.288 1.00 33.82 79 LYS A N 1
ATOM 516 C CA . LYS A 1 82 ? 79.165 -5.243 -8.675 1.00 34.28 79 LYS A CA 1
ATOM 517 C C . LYS A 1 82 ? 77.857 -4.423 -8.727 1.00 35.17 79 LYS A C 1
ATOM 518 O O . LYS A 1 82 ? 76.927 -4.658 -7.951 1.00 33.51 79 LYS A O 1
ATOM 524 N N . VAL A 1 83 ? 77.837 -3.428 -9.603 1.00 35.77 80 VAL A N 1
ATOM 525 C CA . VAL A 1 83 ? 76.650 -2.601 -9.822 1.00 38.98 80 VAL A CA 1
ATOM 526 C C . VAL A 1 83 ? 76.477 -2.479 -11.326 1.00 38.64 80 VAL A C 1
ATOM 527 O O . VAL A 1 83 ? 77.424 -2.155 -12.048 1.00 38.78 80 VAL A O 1
ATOM 531 N N . LYS A 1 84 ? 75.267 -2.747 -11.797 1.00 38.24 81 LYS A N 1
ATOM 532 C CA . LYS A 1 84 ? 74.952 -2.598 -13.203 1.00 36.35 81 LYS A CA 1
ATOM 533 C C . LYS A 1 84 ? 73.552 -1.991 -13.340 1.00 38.05 81 LYS A C 1
ATOM 534 O O . LYS A 1 84 ? 72.653 -2.317 -12.567 1.00 33.70 81 LYS A O 1
ATOM 540 N N . SER A 1 85 ? 73.385 -1.117 -14.330 1.00 36.02 82 SER A N 1
ATOM 541 C CA . SER A 1 85 ? 72.090 -0.486 -14.564 1.00 37.14 82 SER A CA 1
ATOM 542 C C . SER A 1 85 ? 71.291 -1.169 -15.676 1.00 35.42 82 SER A C 1
ATOM 543 O O . SER A 1 85 ? 71.846 -1.743 -16.592 1.00 32.40 82 SER A O 1
ATOM 546 N N . TYR A 1 86 ? 69.972 -1.094 -15.560 1.00 35.66 83 TYR A N 1
ATOM 547 C CA . TYR A 1 86 ? 69.068 -1.700 -16.536 1.00 33.28 83 TYR A CA 1
ATOM 548 C C . TYR A 1 86 ? 67.933 -0.737 -16.809 1.00 31.57 83 TYR A C 1
ATOM 549 O O . TYR A 1 86 ? 67.358 -0.152 -15.895 1.00 32.35 83 TYR A O 1
ATOM 558 N N . GLN A 1 87 ? 67.626 -0.551 -18.071 1.00 32.96 84 GLN A N 1
ATOM 559 C CA . GLN A 1 87 ? 66.456 0.179 -18.471 1.00 34.87 84 GLN A CA 1
ATOM 560 C C . GLN A 1 87 ? 65.230 -0.702 -18.170 1.00 36.36 84 GLN A C 1
ATOM 561 O O . GLN A 1 87 ? 65.166 -1.874 -18.593 1.00 32.91 84 GLN A O 1
ATOM 567 N N . CYS A 1 88 ? 64.295 -0.143 -17.411 1.00 32.56 85 CYS A N 1
ATOM 568 C CA . CYS A 1 88 ? 63.064 -0.834 -17.095 1.00 34.85 85 CYS A CA 1
ATOM 569 C C . CYS A 1 88 ? 61.909 0.155 -16.980 1.00 31.88 85 CYS A C 1
ATOM 570 O O . CYS A 1 88 ? 61.952 1.077 -16.167 1.00 33.59 85 CYS A O 1
ATOM 573 N N . GLU A 1 89 ? 60.905 -0.043 -17.821 1.00 32.71 86 GLU A N 1
ATOM 574 C CA . GLU A 1 89 ? 59.633 0.702 -17.769 1.00 33.26 86 GLU A CA 1
ATOM 575 C C . GLU A 1 89 ? 58.664 -0.111 -16.932 1.00 32.50 86 GLU A C 1
ATOM 576 O O . GLU A 1 89 ? 58.201 -1.180 -17.365 1.00 33.86 86 GLU A O 1
ATOM 582 N N . VAL A 1 90 ? 58.363 0.356 -15.725 1.00 31.77 87 VAL A N 1
ATOM 583 C CA . VAL A 1 90 ? 57.677 -0.514 -14.753 1.00 33.51 87 VAL A CA 1
ATOM 584 C C . VAL A 1 90 ? 56.183 -0.751 -15.053 1.00 37.23 87 VAL A C 1
ATOM 585 O O . VAL A 1 90 ? 55.587 -1.666 -14.473 1.00 32.69 87 VAL A O 1
ATOM 589 N N . THR A 1 91 ? 55.603 0.064 -15.947 1.00 31.29 88 THR A N 1
ATOM 590 C CA . THR A 1 91 ? 54.205 -0.098 -16.310 1.00 36.54 88 THR A CA 1
ATOM 591 C C . THR A 1 91 ? 54.021 -1.147 -17.407 1.00 33.57 88 THR A C 1
ATOM 592 O O . THR A 1 91 ? 52.889 -1.450 -17.812 1.00 31.19 88 THR A O 1
ATOM 596 N N . GLU A 1 92 ? 55.146 -1.675 -17.893 1.00 33.22 89 GLU A N 1
ATOM 597 C CA . GLU A 1 92 ? 55.148 -2.708 -18.921 1.00 33.35 89 GLU A CA 1
ATOM 598 C C . GLU A 1 92 ? 55.676 -4.003 -18.352 1.00 32.04 89 GLU A C 1
ATOM 599 O O . GLU A 1 92 ? 56.860 -4.093 -18.007 1.00 32.22 89 GLU A O 1
ATOM 605 N N . HIS A 1 93 ? 54.803 -5.006 -18.244 1.00 31.24 90 HIS A N 1
ATOM 606 C CA . HIS A 1 93 ? 55.200 -6.294 -17.701 1.00 28.29 90 HIS A CA 1
ATOM 607 C C . HIS A 1 93 ? 56.419 -6.877 -18.415 1.00 28.98 90 HIS A C 1
ATOM 608 O O . HIS A 1 93 ? 57.303 -7.407 -17.772 1.00 29.93 90 HIS A O 1
ATOM 615 N N . GLU A 1 94 ? 56.436 -6.799 -19.743 1.00 28.47 91 GLU A N 1
ATOM 616 C CA . GLU A 1 94 ? 57.554 -7.306 -20.527 1.00 31.88 91 GLU A CA 1
ATOM 617 C C . GLU A 1 94 ? 58.909 -6.645 -20.140 1.00 34.91 91 GLU A C 1
ATOM 618 O O . GLU A 1 94 ? 59.924 -7.349 -19.971 1.00 30.63 91 GLU A O 1
ATOM 624 N N . SER A 1 95 ? 58.909 -5.320 -19.985 1.00 33.51 92 SER A N 1
ATOM 625 C CA . SER A 1 95 ? 60.112 -4.614 -19.531 1.00 33.50 92 SER A CA 1
ATOM 626 C C . SER A 1 95 ? 60.549 -5.071 -18.132 1.00 33.34 92 SER A C 1
ATOM 627 O O . SER A 1 95 ? 61.716 -5.354 -17.921 1.00 32.82 92 SER A O 1
ATOM 630 N N . VAL A 1 96 ? 59.598 -5.164 -17.206 1.00 32.77 93 VAL A N 1
ATOM 631 C CA . VAL A 1 96 ? 59.870 -5.619 -15.830 1.00 32.55 93 VAL A CA 1
ATOM 632 C C . VAL A 1 96 ? 60.441 -7.043 -15.835 1.00 33.73 93 VAL A C 1
ATOM 633 O O . VAL A 1 96 ? 61.438 -7.312 -15.169 1.00 32.43 93 VAL A O 1
ATOM 637 N N . LYS A 1 97 ? 59.790 -7.941 -16.578 1.00 33.26 94 LYS A N 1
ATOM 638 C CA . LYS A 1 97 ? 60.230 -9.325 -16.698 1.00 36.38 94 LYS A CA 1
ATOM 639 C C . LYS A 1 97 ? 61.647 -9.438 -17.280 1.00 33.42 94 LYS A C 1
ATOM 640 O O . LYS A 1 97 ? 62.472 -10.194 -16.774 1.00 32.70 94 LYS A O 1
ATOM 646 N N . GLN A 1 98 ? 61.889 -8.696 -18.356 1.00 34.65 95 GLN A N 1
ATOM 647 C CA . GLN A 1 98 ? 63.179 -8.693 -19.035 1.00 38.65 95 GLN A CA 1
ATOM 648 C C . GLN A 1 98 ? 64.331 -8.201 -18.136 1.00 37.02 95 GLN A C 1
ATOM 649 O O . GLN A 1 98 ? 65.406 -8.816 -18.115 1.00 30.73 95 GLN A O 1
ATOM 655 N N . ALA A 1 99 ? 64.098 -7.122 -17.384 1.00 33.71 96 ALA A N 1
ATOM 656 C CA . ALA A 1 99 ? 65.144 -6.614 -16.469 1.00 32.65 96 ALA A CA 1
ATOM 657 C C . ALA A 1 99 ? 65.448 -7.643 -15.376 1.00 34.54 96 ALA A C 1
ATOM 658 O O . ALA A 1 99 ? 66.628 -7.910 -15.057 1.00 31.33 96 ALA A O 1
ATOM 660 N N . ILE A 1 100 ? 64.391 -8.263 -14.848 1.00 30.43 97 ILE A N 1
ATOM 661 C CA . ILE A 1 100 ? 64.554 -9.306 -13.838 1.00 31.17 97 ILE A CA 1
ATOM 662 C C . ILE A 1 100 ? 65.384 -10.478 -14.393 1.00 30.06 97 ILE A C 1
ATOM 663 O O . ILE A 1 100 ? 66.293 -10.965 -13.723 1.00 30.51 97 ILE A O 1
ATOM 668 N N . GLU A 1 101 ? 65.090 -10.896 -15.626 1.00 31.26 98 GLU A N 1
ATOM 669 C CA . GLU A 1 101 ? 65.802 -12.005 -16.267 1.00 31.62 98 GLU A CA 1
ATOM 670 C C . GLU A 1 101 ? 67.248 -11.650 -16.659 1.00 35.49 98 GLU A C 1
ATOM 671 O O . GLU A 1 101 ? 68.149 -12.503 -16.585 1.00 32.84 98 GLU A O 1
ATOM 677 N N . ALA A 1 102 ? 67.460 -10.397 -17.041 1.00 31.36 99 ALA A N 1
ATOM 678 C CA . ALA A 1 102 ? 68.811 -9.902 -17.313 1.00 33.06 99 ALA A CA 1
ATOM 679 C C . ALA A 1 102 ? 69.646 -9.921 -16.038 1.00 34.77 99 ALA A C 1
ATOM 680 O O . ALA A 1 102 ? 70.751 -10.471 -16.022 1.00 31.60 99 ALA A O 1
ATOM 682 N N . VAL A 1 103 ? 69.119 -9.361 -14.942 1.00 35.84 100 VAL A N 1
ATOM 683 C CA . VAL A 1 103 ? 69.879 -9.419 -13.673 1.00 36.29 100 VAL A CA 1
ATOM 684 C C . VAL A 1 103 ? 70.158 -10.843 -13.181 1.00 35.02 100 VAL A C 1
ATOM 685 O O . VAL A 1 103 ? 71.258 -11.132 -12.706 1.00 30.62 100 VAL A O 1
ATOM 689 N N . GLU A 1 104 ? 69.168 -11.728 -13.337 1.00 34.21 101 GLU A N 1
ATOM 690 C CA . GLU A 1 104 ? 69.310 -13.129 -12.976 1.00 33.37 101 GLU A CA 1
ATOM 691 C C . GLU A 1 104 ? 70.456 -13.798 -13.761 1.00 31.95 101 GLU A C 1
ATOM 692 O O . GLU A 1 104 ? 71.254 -14.524 -13.210 1.00 36.35 101 GLU A O 1
ATOM 698 N N . LYS A 1 105 ? 70.504 -13.520 -15.056 1.00 32.88 102 LYS A N 1
ATOM 699 C CA . LYS A 1 105 ? 71.500 -14.017 -15.989 1.00 36.48 102 LYS A CA 1
ATOM 700 C C . LYS A 1 105 ? 72.904 -13.421 -15.709 1.00 37.99 102 LYS A C 1
ATOM 701 O O . LYS A 1 105 ? 73.896 -14.172 -15.604 1.00 35.68 102 LYS A O 1
ATOM 707 N N . ASP A 1 106 ? 72.975 -12.103 -15.540 1.00 32.08 103 ASP A N 1
ATOM 708 C CA . ASP A 1 106 ? 74.232 -11.408 -15.256 1.00 35.43 103 ASP A CA 1
ATOM 709 C C . ASP A 1 106 ? 74.813 -11.725 -13.871 1.00 38.05 103 ASP A C 1
ATOM 710 O O . ASP A 1 106 ? 75.971 -12.115 -13.770 1.00 45.90 103 ASP A O 1
ATOM 715 N N . PHE A 1 107 ? 74.002 -11.585 -12.825 1.00 38.10 104 PHE A N 1
ATOM 716 C CA . PHE A 1 107 ? 74.434 -11.787 -11.437 1.00 36.10 104 PHE A CA 1
ATOM 717 C C . PHE A 1 107 ? 74.252 -13.216 -10.938 1.00 36.39 104 PHE A C 1
ATOM 718 O O . PHE A 1 107 ? 74.753 -13.557 -9.872 1.00 39.09 104 PHE A O 1
ATOM 726 N N . GLY A 1 108 ? 73.479 -14.014 -11.663 1.00 36.81 105 GLY A N 1
ATOM 727 C CA . GLY A 1 108 ? 73.296 -15.426 -11.335 1.00 40.70 105 GLY A CA 1
ATOM 728 C C . GLY A 1 108 ? 72.196 -15.760 -10.338 1.00 39.92 105 GLY A C 1
ATOM 729 O O . GLY A 1 108 ? 71.878 -16.938 -10.156 1.00 39.32 105 GLY A O 1
ATOM 730 N N . ARG A 1 109 ? 71.667 -14.742 -9.667 1.00 37.29 106 ARG A N 1
ATOM 731 C CA . ARG A 1 109 ? 70.662 -14.904 -8.589 1.00 34.90 106 ARG A CA 1
ATOM 732 C C . ARG A 1 109 ? 69.949 -13.555 -8.333 1.00 34.12 106 ARG A C 1
ATOM 733 O O . ARG A 1 109 ? 70.354 -12.550 -8.867 1.00 33.24 106 ARG A O 1
ATOM 741 N N . LEU A 1 110 ? 68.913 -13.582 -7.514 1.00 32.23 107 LEU A N 1
ATOM 742 C CA . LEU A 1 110 ? 68.200 -12.362 -7.097 1.00 32.95 107 LEU A CA 1
ATOM 743 C C . LEU A 1 110 ? 67.645 -12.580 -5.719 1.00 29.52 107 LEU A C 1
ATOM 744 O O . LEU A 1 110 ? 66.712 -13.376 -5.523 1.00 31.69 107 LEU A O 1
ATOM 749 N N . ASP A 1 111 ? 68.226 -11.872 -4.754 1.00 29.71 108 ASP A N 1
ATOM 750 C CA . ASP A 1 111 ? 67.897 -12.070 -3.342 1.00 30.07 108 ASP A CA 1
ATOM 751 C C . ASP A 1 111 ? 66.888 -11.057 -2.816 1.00 32.63 108 ASP A C 1
ATOM 752 O O . ASP A 1 111 ? 66.108 -11.366 -1.921 1.00 29.66 108 ASP A O 1
ATOM 757 N N . CYS A 1 112 ? 66.919 -9.854 -3.383 1.00 30.82 109 CYS A N 1
ATOM 758 C CA . CYS A 1 112 ? 66.040 -8.798 -2.929 1.00 32.23 109 CYS A CA 1
ATOM 759 C C . CYS A 1 112 ? 65.612 -7.983 -4.132 1.00 32.29 109 CYS A C 1
ATOM 760 O O . CYS A 1 112 ? 66.441 -7.540 -4.932 1.00 32.17 109 CYS A O 1
ATOM 763 N N . TYR A 1 113 ? 64.307 -7.809 -4.263 1.00 31.54 110 TYR A N 1
ATOM 764 C CA . TYR A 1 113 ? 63.742 -6.903 -5.244 1.00 30.42 110 TYR A CA 1
ATOM 765 C C . TYR A 1 113 ? 63.089 -5.788 -4.460 1.00 30.68 110 TYR A C 1
ATOM 766 O O . TYR A 1 113 ? 62.283 -6.035 -3.559 1.00 32.98 110 TYR A O 1
ATOM 775 N N . ILE A 1 114 ? 63.439 -4.562 -4.797 1.00 29.69 111 ILE A N 1
ATOM 776 C CA . ILE A 1 114 ? 62.822 -3.402 -4.176 1.00 30.97 111 ILE A CA 1
ATOM 777 C C . ILE A 1 114 ? 61.964 -2.661 -5.216 1.00 31.34 111 ILE A C 1
ATOM 778 O O . ILE A 1 114 ? 62.481 -1.963 -6.106 1.00 30.20 111 ILE A O 1
ATOM 783 N N . ALA A 1 115 ? 60.660 -2.871 -5.122 1.00 31.02 112 ALA A N 1
ATOM 784 C CA . ALA A 1 115 ? 59.691 -2.202 -5.993 1.00 30.59 112 ALA A CA 1
ATOM 785 C C . ALA A 1 115 ? 59.529 -0.767 -5.511 1.00 30.60 112 ALA A C 1
ATOM 786 O O . ALA A 1 115 ? 58.613 -0.441 -4.782 1.00 31.97 112 ALA A O 1
ATOM 788 N N . ASN A 1 116 ? 60.454 0.098 -5.938 1.00 33.21 113 ASN A N 1
ATOM 789 C CA . ASN A 1 116 ? 60.525 1.462 -5.445 1.00 30.64 113 ASN A CA 1
ATOM 790 C C . ASN A 1 116 ? 60.028 2.538 -6.421 1.00 32.96 113 ASN A C 1
ATOM 791 O O . ASN A 1 116 ? 59.653 3.627 -5.986 1.00 31.94 113 ASN A O 1
ATOM 796 N N . ALA A 1 117 ? 60.009 2.246 -7.722 1.00 31.17 114 ALA A N 1
ATOM 797 C CA . ALA A 1 117 ? 59.481 3.194 -8.698 1.00 33.85 114 ALA A CA 1
ATOM 798 C C . ALA A 1 117 ? 58.011 3.549 -8.382 1.00 33.65 114 ALA A C 1
ATOM 799 O O . ALA A 1 117 ? 57.238 2.725 -7.956 1.00 32.80 114 ALA A O 1
ATOM 801 N N . GLY A 1 118 ? 57.654 4.807 -8.596 1.00 35.50 115 GLY A N 1
ATOM 802 C CA . GLY A 1 118 ? 56.312 5.263 -8.332 1.00 32.11 115 GLY A CA 1
ATOM 803 C C . GLY A 1 118 ? 56.097 6.616 -8.943 1.00 33.78 115 GLY A C 1
ATOM 804 O O . GLY A 1 118 ? 57.039 7.246 -9.420 1.00 34.04 115 GLY A O 1
ATOM 805 N N . GLY A 1 119 ? 54.847 7.053 -8.915 1.00 35.93 116 GLY A N 1
ATOM 806 C CA . GLY A 1 119 ? 54.445 8.317 -9.534 1.00 37.18 116 GLY A CA 1
ATOM 807 C C . GLY A 1 119 ? 52.928 8.330 -9.590 1.00 35.91 116 GLY A C 1
ATOM 808 O O . GLY A 1 119 ? 52.276 7.688 -8.767 1.00 36.33 116 GLY A O 1
ATOM 809 N N . GLY A 1 120 ? 52.369 9.032 -10.556 1.00 33.57 117 GLY A N 1
ATOM 810 C CA . GLY A 1 120 ? 50.931 9.142 -10.661 1.00 36.04 117 GLY A CA 1
ATOM 811 C C . GLY A 1 120 ? 50.483 10.557 -10.942 1.00 34.35 117 GLY A C 1
ATOM 812 O O . GLY A 1 120 ? 51.302 11.486 -11.027 1.00 34.81 117 GLY A O 1
ATOM 813 N N . VAL A 1 121 ? 49.164 10.714 -11.102 1.00 29.80 118 VAL A N 1
ATOM 814 C CA . VAL A 1 121 ? 48.602 12.021 -11.371 1.00 29.91 118 VAL A CA 1
ATOM 815 C C . VAL A 1 121 ? 47.555 12.454 -10.366 1.00 30.36 118 VAL A C 1
ATOM 816 O O . VAL A 1 121 ? 46.538 11.781 -10.184 1.00 31.10 118 VAL A O 1
ATOM 820 N N . PRO A 1 122 ? 47.825 13.550 -9.657 1.00 33.32 119 PRO A N 1
ATOM 821 C CA . PRO A 1 122 ? 46.911 14.091 -8.679 1.00 36.24 119 PRO A CA 1
ATOM 822 C C . PRO A 1 122 ? 45.637 14.591 -9.348 1.00 32.56 119 PRO A C 1
ATOM 823 O O . PRO A 1 122 ? 45.608 14.803 -10.558 1.00 34.77 119 PRO A O 1
ATOM 827 N N . GLY A 1 123 ? 44.585 14.726 -8.545 1.00 33.91 120 GLY A N 1
ATOM 828 C CA . GLY A 1 123 ? 43.353 15.327 -9.009 1.00 34.70 120 GLY A CA 1
ATOM 829 C C . GLY A 1 123 ? 42.152 14.773 -8.289 1.00 34.33 120 GLY A C 1
ATOM 830 O O . GLY A 1 123 ? 42.127 13.599 -7.908 1.00 31.98 120 GLY A O 1
ATOM 831 N N . SER A 1 124 ? 41.156 15.632 -8.106 1.00 32.46 121 SER A N 1
ATOM 832 C CA . SER A 1 124 ? 39.874 15.237 -7.576 1.00 31.33 121 SER A CA 1
ATOM 833 C C . SER A 1 124 ? 39.248 14.222 -8.493 1.00 31.90 121 SER A C 1
ATOM 834 O O . SER A 1 124 ? 39.536 14.197 -9.686 1.00 36.08 121 SER A O 1
ATOM 837 N N . ILE A 1 125 ? 38.397 13.377 -7.934 1.00 34.10 122 ILE A N 1
ATOM 838 C CA . ILE A 1 125 ? 37.698 12.367 -8.726 1.00 32.26 122 ILE A CA 1
ATOM 839 C C . ILE A 1 125 ? 36.359 12.963 -9.133 1.00 31.74 122 ILE A C 1
ATOM 840 O O . ILE A 1 125 ? 35.483 13.183 -8.302 1.00 30.54 122 ILE A O 1
ATOM 845 N N . ASN A 1 126 ? 36.243 13.241 -10.425 1.00 32.05 123 ASN A N 1
ATOM 846 C CA . ASN A 1 126 ? 35.034 13.756 -11.053 1.00 31.09 123 ASN A CA 1
ATOM 847 C C . ASN A 1 126 ? 35.240 13.593 -12.558 1.00 32.62 123 ASN A C 1
ATOM 848 O O . ASN A 1 126 ? 36.274 13.042 -12.964 1.00 31.37 123 ASN A O 1
ATOM 853 N N . PRO A 1 127 ? 34.271 14.033 -13.394 1.00 33.90 124 PRO A N 1
ATOM 854 C CA . PRO A 1 127 ? 34.422 13.888 -14.862 1.00 35.25 124 PRO A CA 1
ATOM 855 C C . PRO A 1 127 ? 35.576 14.620 -15.537 1.00 35.70 124 PRO A C 1
ATOM 856 O O . PRO A 1 127 ? 35.809 14.384 -16.717 1.00 40.78 124 PRO A O 1
ATOM 860 N N . ASP A 1 128 ? 36.277 15.501 -14.822 1.00 35.08 125 ASP A N 1
ATOM 861 C CA . ASP A 1 128 ? 37.493 16.127 -15.343 1.00 34.75 125 ASP A CA 1
ATOM 862 C C . ASP A 1 128 ? 38.754 15.313 -15.070 1.00 37.77 125 ASP A C 1
ATOM 863 O O . ASP A 1 128 ? 39.840 15.707 -15.503 1.00 35.81 125 ASP A O 1
ATOM 868 N N . TYR A 1 129 ? 38.623 14.200 -14.340 1.00 34.54 126 TYR A N 1
ATOM 869 C CA . TYR A 1 129 ? 39.766 13.322 -14.102 1.00 36.92 126 TYR A CA 1
ATOM 870 C C . TYR A 1 129 ? 39.807 12.291 -15.224 1.00 35.39 126 TYR A C 1
ATOM 871 O O . TYR A 1 129 ? 38.874 11.485 -15.360 1.00 38.74 126 TYR A O 1
ATOM 880 N N . PRO A 1 130 ? 40.866 12.331 -16.058 1.00 31.96 127 PRO A N 1
ATOM 881 C CA . PRO A 1 130 ? 40.929 11.448 -17.223 1.00 33.91 127 PRO A CA 1
ATOM 882 C C . PRO A 1 130 ? 41.014 9.971 -16.788 1.00 33.27 127 PRO A C 1
ATOM 883 O O . PRO A 1 130 ? 41.639 9.662 -15.785 1.00 31.07 127 PRO A O 1
ATOM 887 N N . LEU A 1 131 ? 40.394 9.089 -17.548 1.00 30.88 128 LEU A N 1
ATOM 888 C CA . LEU A 1 131 ? 40.484 7.682 -17.256 1.00 34.14 128 LEU A CA 1
ATOM 889 C C . LEU A 1 131 ? 41.952 7.237 -17.315 1.00 35.64 128 LEU A C 1
ATOM 890 O O . LEU A 1 131 ? 42.380 6.436 -16.493 1.00 36.81 128 LEU A O 1
ATOM 895 N N . GLU A 1 132 ? 42.728 7.785 -18.248 1.00 34.48 129 GLU A N 1
ATOM 896 C CA . GLU A 1 132 ? 44.136 7.403 -18.396 1.00 37.51 129 GLU A CA 1
ATOM 897 C C . GLU A 1 132 ? 45.001 7.817 -17.205 1.00 35.91 129 GLU A C 1
ATOM 898 O O . GLU A 1 132 ? 45.987 7.146 -16.887 1.00 33.27 129 GLU A O 1
ATOM 904 N N . ALA A 1 133 ? 44.611 8.900 -16.539 1.00 35.57 130 ALA A N 1
ATOM 905 C CA . ALA A 1 133 ? 45.294 9.358 -15.328 1.00 34.48 130 ALA A CA 1
ATOM 906 C C . ALA A 1 133 ? 45.140 8.310 -14.248 1.00 35.06 130 ALA A C 1
ATOM 907 O O . ALA A 1 133 ? 46.120 7.927 -13.584 1.00 34.76 130 ALA A O 1
ATOM 909 N N . TRP A 1 134 ? 43.911 7.829 -14.068 1.00 31.19 131 TRP A N 1
ATOM 910 C CA . TRP A 1 134 ? 43.647 6.772 -13.103 1.00 29.82 131 TRP A CA 1
ATOM 911 C C . TRP A 1 134 ? 44.525 5.534 -13.386 1.00 28.47 131 TRP A C 1
ATOM 912 O O . TRP A 1 134 ? 45.164 5.013 -12.478 1.00 30.14 131 TRP A O 1
ATOM 923 N N . HIS A 1 135 ? 44.543 5.090 -14.642 1.00 28.45 132 HIS A N 1
ATOM 924 C CA . HIS A 1 135 ? 45.221 3.870 -15.040 1.00 29.86 132 HIS A CA 1
ATOM 925 C C . HIS A 1 135 ? 46.748 3.995 -15.075 1.00 30.94 132 HIS A C 1
ATOM 926 O O . HIS A 1 135 ? 47.448 3.017 -14.782 1.00 30.63 132 HIS A O 1
ATOM 933 N N . LYS A 1 136 ? 47.265 5.169 -15.446 1.00 31.35 133 LYS A N 1
ATOM 934 C CA . LYS A 1 136 ? 48.710 5.409 -15.365 1.00 34.31 133 LYS A CA 1
ATOM 935 C C . LYS A 1 136 ? 49.152 5.310 -13.923 1.00 35.95 133 LYS A C 1
ATOM 936 O O . LYS A 1 136 ? 50.113 4.593 -13.613 1.00 32.58 133 LYS A O 1
ATOM 942 N N . THR A 1 137 ? 48.410 5.978 -13.026 1.00 31.78 134 THR A N 1
ATOM 943 C CA . THR A 1 137 ? 48.701 5.922 -11.579 1.00 31.73 134 THR A CA 1
ATOM 944 C C . THR A 1 137 ? 48.685 4.486 -11.008 1.00 33.59 134 THR A C 1
ATOM 945 O O . THR A 1 137 ? 49.624 4.094 -10.327 1.00 28.21 134 THR A O 1
ATOM 949 N N . GLN A 1 138 ? 47.618 3.717 -11.289 1.00 29.81 135 GLN A N 1
ATOM 950 C CA . GLN A 1 138 ? 47.569 2.326 -10.851 1.00 31.93 135 GLN A CA 1
ATOM 951 C C . GLN A 1 138 ? 48.696 1.481 -11.465 1.00 31.47 135 GLN A C 1
ATOM 952 O O . GLN A 1 138 ? 49.269 0.650 -10.786 1.00 30.87 135 GLN A O 1
ATOM 958 N N . SER A 1 139 ? 49.005 1.707 -12.742 1.00 31.12 136 SER A N 1
ATOM 959 C CA . SER A 1 139 ? 50.074 0.983 -13.421 1.00 29.73 136 SER A CA 1
ATOM 960 C C . SER A 1 139 ? 51.441 1.184 -12.794 1.00 31.95 136 SER A C 1
ATOM 961 O O . SER A 1 139 ? 52.197 0.215 -12.581 1.00 31.23 136 SER A O 1
ATOM 964 N N . VAL A 1 140 ? 51.770 2.448 -12.521 1.00 30.12 137 VAL A N 1
ATOM 965 C CA . VAL A 1 140 ? 53.111 2.790 -12.081 1.00 31.97 137 VAL A CA 1
ATOM 966 C C . VAL A 1 140 ? 53.384 2.309 -10.631 1.00 33.27 137 VAL A C 1
ATOM 967 O O . VAL A 1 140 ? 54.509 1.863 -10.301 1.00 32.61 137 VAL A O 1
ATOM 971 N N . ASN A 1 141 ? 52.357 2.378 -9.774 1.00 32.24 138 ASN A N 1
ATOM 972 C CA . ASN A 1 141 ? 52.490 1.981 -8.366 1.00 29.97 138 ASN A CA 1
ATOM 973 C C . ASN A 1 141 ? 52.113 0.518 -8.113 1.00 31.37 138 ASN A C 1
ATOM 974 O O . ASN A 1 141 ? 52.884 -0.225 -7.490 1.00 29.99 138 ASN A O 1
ATOM 979 N N . LEU A 1 142 ? 50.932 0.120 -8.591 1.00 29.85 139 LEU A N 1
ATOM 980 C CA . LEU A 1 142 ? 50.345 -1.183 -8.255 1.00 28.41 139 LEU A CA 1
ATOM 981 C C . LEU A 1 142 ? 50.712 -2.272 -9.259 1.00 30.12 139 LEU A C 1
ATOM 982 O O . LEU A 1 142 ? 51.325 -3.271 -8.895 1.00 32.88 139 LEU A O 1
ATOM 987 N N . HIS A 1 143 ? 50.351 -2.085 -10.519 1.00 31.11 140 HIS A N 1
ATOM 988 C CA . HIS A 1 143 ? 50.604 -3.125 -11.515 1.00 32.14 140 HIS A CA 1
ATOM 989 C C . HIS A 1 143 ? 52.095 -3.487 -11.617 1.00 31.49 140 HIS A C 1
ATOM 990 O O . HIS A 1 143 ? 52.428 -4.656 -11.723 1.00 30.06 140 HIS A O 1
ATOM 997 N N . SER A 1 144 ? 52.969 -2.483 -11.514 1.00 28.97 141 SER A N 1
ATOM 998 C CA . SER A 1 144 ? 54.410 -2.661 -11.575 1.00 30.06 141 SER A CA 1
ATOM 999 C C . SER A 1 144 ? 54.910 -3.640 -10.548 1.00 31.81 141 SER A C 1
ATOM 1000 O O . SER A 1 144 ? 55.779 -4.475 -10.821 1.00 32.30 141 SER A O 1
ATOM 1003 N N . THR A 1 145 ? 54.389 -3.478 -9.333 1.00 32.85 142 THR A N 1
ATOM 1004 C CA . THR A 1 145 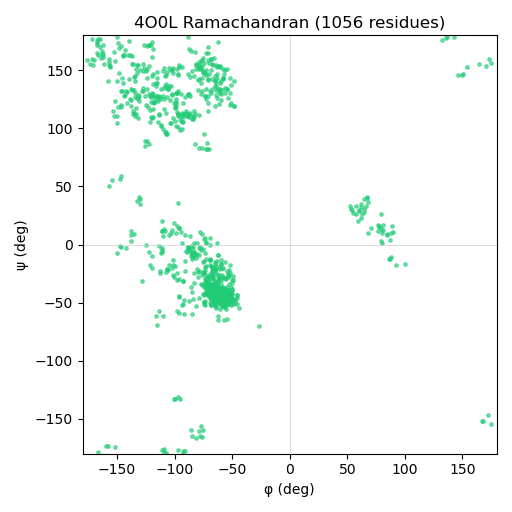? 54.724 -4.319 -8.206 1.00 31.48 142 THR A CA 1
ATOM 1005 C C . THR A 1 145 ? 54.254 -5.745 -8.479 1.00 34.45 142 THR A C 1
ATOM 1006 O O . THR A 1 145 ? 55.016 -6.697 -8.274 1.00 31.21 142 THR A O 1
ATOM 1010 N N . PHE A 1 146 ? 53.005 -5.895 -8.951 1.00 30.97 143 PHE A N 1
ATOM 1011 C CA . PHE A 1 146 ? 52.530 -7.220 -9.337 1.00 30.36 143 PHE A CA 1
ATOM 1012 C C . PHE A 1 146 ? 53.396 -7.886 -10.415 1.00 30.64 143 PHE A C 1
ATOM 1013 O O . PHE A 1 146 ? 53.636 -9.087 -10.354 1.00 31.39 143 PHE A O 1
ATOM 1021 N N . TYR A 1 147 ? 53.825 -7.099 -11.413 1.00 32.77 144 TYR A N 1
ATOM 1022 C CA . TYR A 1 147 ? 54.622 -7.597 -12.527 1.00 32.26 144 TYR A CA 1
ATOM 1023 C C . TYR A 1 147 ? 55.957 -8.108 -11.998 1.00 33.69 144 TYR A C 1
ATOM 1024 O O . TYR A 1 147 ? 56.441 -9.143 -12.434 1.00 33.56 144 TYR A O 1
ATOM 1033 N N . ALA A 1 148 ? 56.537 -7.356 -11.060 1.00 33.00 145 ALA A N 1
ATOM 1034 C CA . ALA A 1 148 ? 57.787 -7.730 -10.431 1.00 32.30 145 ALA A CA 1
ATOM 1035 C C . ALA A 1 148 ? 57.621 -8.983 -9.563 1.00 32.35 145 ALA A C 1
ATOM 1036 O O . ALA A 1 148 ? 58.400 -9.933 -9.681 1.00 29.77 145 ALA A O 1
ATOM 1038 N N . ALA A 1 149 ? 56.612 -8.968 -8.691 1.00 28.81 146 ALA A N 1
ATOM 1039 C CA . ALA A 1 149 ? 56.363 -10.075 -7.768 1.00 32.11 146 ALA A CA 1
ATOM 1040 C C . ALA A 1 149 ? 56.183 -11.398 -8.512 1.00 35.34 146 ALA A C 1
ATOM 1041 O O . ALA A 1 149 ? 56.699 -12.452 -8.113 1.00 31.46 146 ALA A O 1
ATOM 1043 N N . ARG A 1 150 ? 55.471 -11.305 -9.629 1.00 30.96 147 ARG A N 1
ATOM 1044 C CA . ARG A 1 150 ? 55.104 -12.460 -10.395 1.00 36.15 147 ARG A CA 1
ATOM 1045 C C . ARG A 1 150 ? 56.333 -13.206 -10.936 1.00 34.10 147 ARG A C 1
ATOM 1046 O O . ARG A 1 150 ? 56.397 -14.439 -10.917 1.00 31.60 147 ARG A O 1
ATOM 1054 N N . GLU A 1 151 ? 57.306 -12.440 -11.407 1.00 33.49 148 GLU A N 1
ATOM 1055 C CA . GLU A 1 151 ? 58.550 -13.007 -11.948 1.00 31.82 148 GLU A CA 1
ATOM 1056 C C . GLU A 1 151 ? 59.548 -13.330 -10.849 1.00 32.38 148 GLU A C 1
ATOM 1057 O O . GLU A 1 151 ? 60.292 -14.303 -10.959 1.00 35.39 148 GLU A O 1
ATOM 1063 N N . CYS A 1 152 ? 59.558 -12.537 -9.779 1.00 31.26 149 CYS A N 1
ATOM 1064 C CA . CYS A 1 152 ? 60.400 -12.833 -8.599 1.00 32.12 149 CYS A CA 1
ATOM 1065 C C . CYS A 1 152 ? 59.997 -14.118 -7.906 1.00 34.14 149 CYS A C 1
ATOM 1066 O O . CYS A 1 152 ? 60.863 -14.840 -7.378 1.00 32.78 149 CYS A O 1
ATOM 1069 N N . ALA A 1 153 ? 58.694 -14.404 -7.891 1.00 30.56 150 ALA A N 1
ATOM 1070 C CA . ALA A 1 153 ? 58.197 -15.646 -7.291 1.00 28.29 150 ALA A CA 1
ATOM 1071 C C . ALA A 1 153 ? 58.996 -16.862 -7.756 1.00 26.01 150 ALA A C 1
ATOM 1072 O O . ALA A 1 153 ? 59.410 -17.670 -6.951 1.00 29.77 150 ALA A O 1
ATOM 1074 N N . ARG A 1 154 ? 59.209 -16.963 -9.058 1.00 29.73 151 ARG A N 1
ATOM 1075 C CA . ARG A 1 154 ? 59.953 -18.068 -9.680 1.00 29.84 151 ARG A CA 1
ATOM 1076 C C . ARG A 1 154 ? 61.382 -18.172 -9.171 1.00 32.19 151 ARG A C 1
ATOM 1077 O O . ARG A 1 154 ? 61.865 -19.271 -8.828 1.00 30.51 151 ARG A O 1
ATOM 1085 N N . ILE A 1 155 ? 62.079 -17.028 -9.141 1.00 29.82 152 ILE A N 1
ATOM 1086 C CA . ILE A 1 155 ? 63.469 -17.001 -8.695 1.00 29.33 152 ILE A CA 1
ATOM 1087 C C . ILE A 1 155 ? 63.560 -17.356 -7.201 1.00 31.17 152 ILE A C 1
ATOM 1088 O O . ILE A 1 155 ? 64.391 -18.194 -6.804 1.00 30.43 152 ILE A O 1
ATOM 1093 N N . PHE A 1 156 ? 62.701 -16.743 -6.377 1.00 27.88 153 PHE A N 1
ATOM 1094 C CA . PHE A 1 156 ? 62.736 -16.990 -4.936 1.00 27.09 153 PHE A CA 1
ATOM 1095 C C . PHE A 1 156 ? 62.416 -18.458 -4.590 1.00 29.22 153 PHE A C 1
ATOM 1096 O O . PHE A 1 156 ? 63.082 -19.060 -3.757 1.00 30.11 153 PHE A O 1
ATOM 1104 N N . LYS A 1 157 ? 61.393 -19.001 -5.245 1.00 28.56 154 LYS A N 1
ATOM 1105 C CA . LYS A 1 157 ? 61.006 -20.383 -5.036 1.00 30.59 154 LYS A CA 1
ATOM 1106 C C . LYS A 1 157 ? 62.181 -21.334 -5.374 1.00 30.93 154 LYS A C 1
ATOM 1107 O O . LYS A 1 157 ? 62.440 -22.253 -4.625 1.00 31.28 154 LYS A O 1
ATOM 1113 N N . ALA A 1 158 ? 62.872 -21.060 -6.481 1.00 30.70 155 ALA A N 1
ATOM 1114 C CA . ALA A 1 158 ? 64.010 -21.874 -6.915 1.00 31.27 155 ALA A CA 1
ATOM 1115 C C . ALA A 1 158 ? 65.191 -21.743 -5.942 1.00 33.87 155 ALA A C 1
ATOM 1116 O O . ALA A 1 158 ? 65.855 -22.729 -5.644 1.00 34.83 155 ALA A O 1
ATOM 1118 N N . GLN A 1 159 ? 65.414 -20.535 -5.429 1.00 36.44 156 GLN A N 1
ATOM 1119 C CA . GLN A 1 159 ? 66.434 -20.271 -4.379 1.00 32.36 156 GLN A CA 1
ATOM 1120 C C . GLN A 1 159 ? 66.039 -20.809 -2.997 1.00 33.85 156 GLN A C 1
ATOM 1121 O O . GLN A 1 159 ? 66.893 -21.142 -2.190 1.00 32.30 156 GLN A O 1
ATOM 1127 N N . GLY A 1 160 ? 64.734 -20.885 -2.732 1.00 34.13 157 GLY A N 1
ATOM 1128 C CA . GLY A 1 160 ? 64.233 -21.170 -1.397 1.00 28.52 157 GLY A CA 1
ATOM 1129 C C . GLY A 1 160 ? 64.435 -20.020 -0.418 1.00 33.59 157 GLY A C 1
ATOM 1130 O O . GLY A 1 160 ? 64.321 -20.195 0.798 1.00 31.41 157 GLY A O 1
ATOM 1131 N N . SER A 1 161 ? 64.751 -18.831 -0.949 1.00 33.59 158 SER A N 1
ATOM 1132 C CA . SER A 1 161 ? 64.961 -17.631 -0.137 1.00 29.90 158 SER A CA 1
ATOM 1133 C C . SER A 1 161 ? 64.745 -16.369 -0.958 1.00 28.84 158 SER A C 1
ATOM 1134 O O . SER A 1 161 ? 64.909 -16.378 -2.176 1.00 28.35 158 SER A O 1
ATOM 1137 N N . GLY A 1 162 ? 64.382 -15.279 -0.294 1.00 31.63 159 GLY A N 1
ATOM 1138 C CA . GLY A 1 162 ? 64.153 -14.020 -0.987 1.00 32.21 159 GLY A CA 1
ATOM 1139 C C . GLY A 1 162 ? 63.542 -12.953 -0.121 1.00 28.26 159 GLY A C 1
ATOM 1140 O O . GLY A 1 162 ? 62.870 -13.245 0.852 1.00 30.28 159 GLY A O 1
ATOM 1141 N N . SER A 1 163 ? 63.794 -11.704 -0.465 1.00 28.45 160 SER A N 1
ATOM 1142 C CA . SER A 1 163 ? 63.197 -10.606 0.242 1.00 33.21 160 SER A CA 1
ATOM 1143 C C . SER A 1 163 ? 62.628 -9.583 -0.734 1.00 33.83 160 SER A C 1
ATOM 1144 O O . SER A 1 163 ? 63.369 -8.979 -1.506 1.00 34.89 160 SER A O 1
ATOM 1147 N N . PHE A 1 164 ? 61.310 -9.402 -0.676 1.00 30.60 161 PHE A N 1
ATOM 1148 C CA . PHE A 1 164 ? 60.604 -8.479 -1.540 1.00 29.43 161 PHE A CA 1
ATOM 1149 C C . PHE A 1 164 ? 60.183 -7.267 -0.712 1.00 31.68 161 PHE A C 1
ATOM 1150 O O . PHE A 1 164 ? 59.573 -7.402 0.360 1.00 31.10 161 PHE A O 1
ATOM 1158 N N . ILE A 1 165 ? 60.549 -6.082 -1.200 1.00 31.74 162 ILE A N 1
ATOM 1159 C CA . ILE A 1 165 ? 60.289 -4.812 -0.510 1.00 30.45 162 ILE A CA 1
ATOM 1160 C C . ILE A 1 165 ? 59.586 -3.918 -1.518 1.00 30.34 162 ILE A C 1
ATOM 1161 O O . ILE A 1 165 ? 60.012 -3.846 -2.677 1.00 32.64 162 ILE A O 1
ATOM 1166 N N . ALA A 1 166 ? 58.483 -3.294 -1.096 1.00 28.42 163 ALA A N 1
ATOM 1167 C CA . ALA A 1 166 ? 57.845 -2.257 -1.906 1.00 29.82 163 ALA A CA 1
ATOM 1168 C C . ALA A 1 166 ? 57.854 -0.960 -1.132 1.00 30.10 163 ALA A C 1
ATOM 1169 O O . ALA A 1 166 ? 57.624 -0.938 0.075 1.00 29.95 163 ALA A O 1
ATOM 1171 N N . THR A 1 167 ? 58.159 0.123 -1.829 1.00 30.52 164 THR A N 1
ATOM 1172 C CA . THR A 1 167 ? 58.053 1.420 -1.234 1.00 31.18 164 THR A CA 1
ATOM 1173 C C . THR A 1 167 ? 56.619 1.870 -1.369 1.00 25.51 164 THR A C 1
ATOM 1174 O O . THR A 1 167 ? 56.162 2.160 -2.445 1.00 26.24 164 THR A O 1
ATOM 1178 N N . THR A 1 168 ? 55.924 1.924 -0.250 1.00 28.19 165 THR A N 1
ATOM 1179 C CA . THR A 1 168 ? 54.550 2.420 -0.266 1.00 30.10 165 THR A CA 1
ATOM 1180 C C . THR A 1 168 ? 54.574 3.892 0.142 1.00 30.50 165 THR A C 1
ATOM 1181 O O . THR A 1 168 ? 55.390 4.667 -0.397 1.00 34.87 165 THR A O 1
ATOM 1185 N N . SER A 1 169 ? 53.732 4.291 1.079 1.00 30.45 166 SER A N 1
ATOM 1186 C CA . SER A 1 169 ? 53.678 5.691 1.485 1.00 31.04 166 SER A CA 1
ATOM 1187 C C . SER A 1 169 ? 52.696 5.830 2.645 1.00 32.17 166 SER A C 1
ATOM 1188 O O . SER A 1 169 ? 51.847 4.954 2.855 1.00 31.06 166 SER A O 1
ATOM 1191 N N . ILE A 1 170 ? 52.839 6.913 3.403 1.00 29.12 167 ILE A N 1
ATOM 1192 C CA . ILE A 1 170 ? 51.797 7.371 4.302 1.00 28.40 167 ILE A CA 1
ATOM 1193 C C . ILE A 1 170 ? 50.453 7.471 3.579 1.00 26.97 167 ILE A C 1
ATOM 1194 O O . ILE A 1 170 ? 49.401 7.310 4.201 1.00 26.98 167 ILE A O 1
ATOM 1199 N N . SER A 1 171 ? 50.504 7.757 2.276 1.00 26.28 168 SER A N 1
ATOM 1200 C CA . SER A 1 171 ? 49.313 7.859 1.421 1.00 28.73 168 SER A CA 1
ATOM 1201 C C . SER A 1 171 ? 48.517 6.546 1.328 1.00 30.26 168 SER A C 1
ATOM 1202 O O . SER A 1 171 ? 47.348 6.567 0.995 1.00 27.03 168 SER A O 1
ATOM 1205 N N . ALA A 1 172 ? 49.154 5.426 1.661 1.00 29.22 169 ALA A N 1
ATOM 1206 C CA . ALA A 1 172 ? 48.469 4.147 1.788 1.00 31.01 169 ALA A CA 1
ATOM 1207 C C . ALA A 1 172 ? 47.548 4.104 2.992 1.00 32.57 169 ALA A C 1
ATOM 1208 O O . ALA A 1 172 ? 46.549 3.373 2.985 1.00 32.87 169 ALA A O 1
ATOM 1210 N N . ARG A 1 173 ? 47.889 4.844 4.050 1.00 32.88 170 ARG A N 1
ATOM 1211 C CA . ARG A 1 173 ? 47.060 4.853 5.270 1.00 34.80 170 ARG A CA 1
ATOM 1212 C C . ARG A 1 173 ? 46.355 6.167 5.576 1.00 31.45 170 ARG A C 1
ATOM 1213 O O . ARG A 1 173 ? 45.362 6.154 6.259 1.00 33.77 170 ARG A O 1
ATOM 1221 N N . ILE A 1 174 ? 46.863 7.289 5.087 1.00 32.29 171 ILE A N 1
ATOM 1222 C CA . ILE A 1 174 ? 46.132 8.568 5.250 1.00 29.83 171 ILE A CA 1
ATOM 1223 C C . ILE A 1 174 ? 45.793 9.226 3.898 1.00 29.90 171 ILE A C 1
ATOM 1224 O O . ILE A 1 174 ? 46.241 8.804 2.835 1.00 28.70 171 ILE A O 1
ATOM 1229 N N . VAL A 1 175 ? 44.989 10.276 3.969 1.00 30.63 172 VAL A N 1
ATOM 1230 C CA . VAL A 1 175 ? 44.602 11.011 2.792 1.00 31.92 172 VAL A CA 1
ATOM 1231 C C . VAL A 1 175 ? 45.397 12.334 2.743 1.00 29.22 172 VAL A C 1
ATOM 1232 O O . VAL A 1 175 ? 45.364 13.081 3.692 1.00 29.48 172 VAL A O 1
ATOM 1236 N N . ASN A 1 176 ? 46.103 12.576 1.645 1.00 26.85 173 ASN A N 1
ATOM 1237 C CA . ASN A 1 176 ? 46.892 13.802 1.461 1.00 28.16 173 ASN A CA 1
ATOM 1238 C C . ASN A 1 176 ? 46.013 15.033 1.258 1.00 32.44 173 ASN A C 1
ATOM 1239 O O . ASN A 1 176 ? 44.982 14.954 0.592 1.00 31.18 173 ASN A O 1
ATOM 1244 N N . VAL A 1 177 ? 46.445 16.159 1.819 1.00 32.81 174 VAL A N 1
ATOM 1245 C CA . VAL A 1 177 ? 45.790 17.467 1.641 1.00 34.24 174 VAL A CA 1
ATOM 1246 C C . VAL A 1 177 ? 46.897 18.507 1.426 1.00 35.76 174 VAL A C 1
ATOM 1247 O O . VAL A 1 177 ? 48.050 18.272 1.858 1.00 31.11 174 VAL A O 1
ATOM 1251 N N . PRO A 1 178 ? 46.584 19.631 0.753 1.00 35.51 175 PRO A N 1
ATOM 1252 C CA . PRO A 1 178 ? 45.255 20.018 0.217 1.00 36.18 175 PRO A CA 1
ATOM 1253 C C . PRO A 1 178 ? 44.934 19.460 -1.155 1.00 37.22 175 PRO A C 1
ATOM 1254 O O . PRO A 1 178 ? 43.793 19.602 -1.601 1.00 34.54 175 PRO A O 1
ATOM 1258 N N . TYR A 1 179 ? 45.903 18.829 -1.821 1.00 33.45 176 TYR A N 1
ATOM 1259 C CA . TYR A 1 179 ? 45.677 18.364 -3.191 1.00 33.17 176 TYR A CA 1
ATOM 1260 C C . TYR A 1 179 ? 45.194 16.924 -3.251 1.00 36.25 176 TYR A C 1
ATOM 1261 O O . TYR A 1 179 ? 45.971 15.982 -3.080 1.00 36.23 176 TYR A O 1
ATOM 1270 N N . ASP A 1 180 ? 43.909 16.758 -3.535 1.00 31.05 177 ASP A N 1
ATOM 1271 C CA . ASP A 1 180 ? 43.321 15.421 -3.613 1.00 33.35 177 ASP A CA 1
ATOM 1272 C C . ASP A 1 180 ? 44.058 14.483 -4.596 1.00 33.24 177 ASP A C 1
ATOM 1273 O O . ASP A 1 180 ? 44.404 14.863 -5.728 1.00 34.11 177 ASP A O 1
ATOM 1278 N N . GLN A 1 181 ? 44.317 13.272 -4.153 1.00 30.32 178 GLN A N 1
ATOM 1279 C CA . GLN A 1 181 ? 44.909 12.267 -5.009 1.00 31.59 178 GLN A CA 1
ATOM 1280 C C . GLN A 1 181 ? 44.387 10.852 -4.663 1.00 31.31 178 GLN A C 1
ATOM 1281 O O . GLN A 1 181 ? 45.164 9.952 -4.347 1.00 30.99 178 GLN A O 1
ATOM 1287 N N . PRO A 1 182 ? 43.074 10.657 -4.744 1.00 30.47 179 PRO A N 1
ATOM 1288 C CA . PRO A 1 182 ? 42.563 9.296 -4.503 1.00 29.43 179 PRO A CA 1
ATOM 1289 C C . PRO A 1 182 ? 43.254 8.177 -5.295 1.00 28.46 179 PRO A C 1
ATOM 1290 O O . PRO A 1 182 ? 43.490 7.128 -4.733 1.00 29.99 179 PRO A O 1
ATOM 1294 N N . ALA A 1 183 ? 43.600 8.405 -6.563 1.00 29.51 180 ALA A N 1
ATOM 1295 C CA . ALA A 1 183 ? 44.229 7.374 -7.401 1.00 30.13 180 ALA A CA 1
ATOM 1296 C C . ALA A 1 183 ? 45.542 6.882 -6.826 1.00 29.23 180 ALA A C 1
ATOM 1297 O O . ALA A 1 183 ? 45.753 5.686 -6.685 1.00 31.84 180 ALA A O 1
ATOM 1299 N N . TYR A 1 184 ? 46.420 7.816 -6.478 1.00 29.22 181 TYR A N 1
ATOM 1300 C CA . TYR A 1 184 ? 47.707 7.502 -5.881 1.00 31.34 181 TYR A CA 1
ATOM 1301 C C . TYR A 1 184 ? 47.517 6.879 -4.516 1.00 31.40 181 TYR A C 1
ATOM 1302 O O . TYR A 1 184 ? 48.178 5.900 -4.196 1.00 29.73 181 TYR A O 1
ATOM 1311 N N . ASN A 1 185 ? 46.585 7.417 -3.710 1.00 30.52 182 ASN A N 1
ATOM 1312 C CA . ASN A 1 185 ? 46.385 6.873 -2.369 1.00 28.87 182 ASN A CA 1
ATOM 1313 C C . ASN A 1 185 ? 45.915 5.412 -2.431 1.00 31.17 182 ASN A C 1
ATOM 1314 O O . ASN A 1 185 ? 46.421 4.551 -1.717 1.00 32.40 182 ASN A O 1
ATOM 1319 N N . SER A 1 186 ? 44.938 5.141 -3.279 1.00 27.88 183 SER A N 1
ATOM 1320 C CA . SER A 1 186 ? 44.387 3.822 -3.355 1.00 27.46 183 SER A CA 1
ATOM 1321 C C . SER A 1 186 ? 45.439 2.834 -3.911 1.00 28.66 183 SER A C 1
ATOM 1322 O O . SER A 1 186 ? 45.448 1.669 -3.523 1.00 30.10 183 SER A O 1
ATOM 1325 N N . SER A 1 187 ? 46.301 3.305 -4.823 1.00 31.19 184 SER A N 1
ATOM 1326 C CA . SER A 1 187 ? 47.296 2.442 -5.465 1.00 31.13 184 SER A CA 1
ATOM 1327 C C . SER A 1 187 ? 48.344 1.943 -4.454 1.00 33.01 184 SER A C 1
ATOM 1328 O O . SER A 1 187 ? 48.744 0.767 -4.483 1.00 32.28 184 SER A O 1
ATOM 1331 N N . LYS A 1 188 ? 48.753 2.840 -3.557 1.00 32.08 185 LYS A N 1
ATOM 1332 C CA . LYS A 1 188 ? 49.681 2.521 -2.465 1.00 31.50 185 LYS A CA 1
ATOM 1333 C C . LYS A 1 188 ? 49.062 1.631 -1.371 1.00 32.53 185 LYS A C 1
ATOM 1334 O O . LYS A 1 188 ? 49.750 0.759 -0.826 1.00 29.99 185 LYS A O 1
ATOM 1340 N N . ALA A 1 189 ? 47.802 1.878 -1.021 1.00 29.17 186 ALA A N 1
ATOM 1341 C CA . ALA A 1 189 ? 47.058 0.981 -0.124 1.00 29.84 186 ALA A CA 1
ATOM 1342 C C . ALA A 1 189 ? 46.942 -0.436 -0.714 1.00 27.70 186 ALA A C 1
ATOM 1343 O O . ALA A 1 189 ? 47.104 -1.421 -0.009 1.00 30.87 186 ALA A O 1
ATOM 1345 N N . ALA A 1 190 ? 46.680 -0.514 -2.013 1.00 29.86 187 ALA A N 1
ATOM 1346 C CA . ALA A 1 190 ? 46.630 -1.791 -2.735 1.00 30.77 187 ALA A CA 1
ATOM 1347 C C . ALA A 1 190 ? 47.980 -2.541 -2.646 1.00 29.44 187 ALA A C 1
ATOM 1348 O O . ALA A 1 190 ? 48.005 -3.743 -2.441 1.00 28.38 187 ALA A O 1
ATOM 1350 N N . VAL A 1 191 ? 49.086 -1.811 -2.747 1.00 30.34 188 VAL A N 1
ATOM 1351 C CA . VAL A 1 191 ? 50.421 -2.407 -2.684 1.00 28.34 188 VAL A CA 1
ATOM 1352 C C . VAL A 1 191 ? 50.749 -2.953 -1.298 1.00 29.33 188 VAL A C 1
ATOM 1353 O O . VAL A 1 191 ? 51.343 -4.048 -1.179 1.00 30.97 188 VAL A O 1
ATOM 1357 N N . VAL A 1 192 ? 50.400 -2.195 -0.260 1.00 28.89 189 VAL A N 1
ATOM 1358 C CA . VAL A 1 192 ? 50.599 -2.614 1.142 1.00 29.87 189 VAL A CA 1
ATOM 1359 C C . VAL A 1 192 ? 49.917 -3.965 1.395 1.00 32.26 189 VAL A C 1
ATOM 1360 O O . VAL A 1 192 ? 50.528 -4.895 1.938 1.00 29.97 189 VAL A O 1
ATOM 1364 N N . HIS A 1 193 ? 48.649 -4.076 1.011 1.00 30.45 190 HIS A N 1
ATOM 1365 C CA . HIS A 1 193 ? 47.945 -5.317 1.267 1.00 31.60 190 HIS A CA 1
ATOM 1366 C C . HIS A 1 193 ? 48.278 -6.428 0.249 1.00 30.85 190 HIS A C 1
ATOM 1367 O O . HIS A 1 193 ? 48.210 -7.603 0.578 1.00 30.51 190 HIS A O 1
ATOM 1374 N N . PHE A 1 194 ? 48.640 -6.038 -0.964 1.00 29.73 191 PHE A N 1
ATOM 1375 C CA . PHE A 1 194 ? 49.173 -6.967 -1.947 1.00 32.19 191 PHE A CA 1
ATOM 1376 C C . PHE A 1 194 ? 50.383 -7.674 -1.353 1.00 30.96 191 PHE A C 1
ATOM 1377 O O . PHE A 1 194 ? 50.456 -8.903 -1.342 1.00 29.48 191 PHE A O 1
ATOM 1385 N N . CYS A 1 195 ? 51.318 -6.882 -0.855 1.00 30.59 192 CYS A N 1
ATOM 1386 C CA . CYS A 1 195 ? 52.505 -7.399 -0.195 1.00 31.37 192 CYS A CA 1
ATOM 1387 C C . CYS A 1 195 ? 52.181 -8.288 1.009 1.00 29.71 192 CYS A C 1
ATOM 1388 O O . CYS A 1 195 ? 52.781 -9.353 1.168 1.00 28.74 192 CYS A O 1
ATOM 1391 N N . ARG A 1 196 ? 51.251 -7.856 1.846 1.00 27.08 193 ARG A N 1
ATOM 1392 C CA . ARG A 1 196 ? 50.815 -8.693 2.960 1.00 30.53 193 ARG A CA 1
ATOM 1393 C C . ARG A 1 196 ? 50.295 -10.045 2.427 1.00 30.71 193 ARG A C 1
ATOM 1394 O O . ARG A 1 196 ? 50.612 -11.101 2.990 1.00 32.49 193 ARG A O 1
ATOM 1402 N N . SER A 1 197 ? 49.574 -10.010 1.314 1.00 29.37 194 SER A N 1
ATOM 1403 C CA . SER A 1 197 ? 49.032 -11.230 0.714 1.00 31.17 194 SER A CA 1
ATOM 1404 C C . SER A 1 197 ? 50.152 -12.161 0.201 1.00 31.56 194 SER A C 1
ATOM 1405 O O . SER A 1 197 ? 50.047 -13.384 0.309 1.00 28.06 194 SER A O 1
ATOM 1408 N N . LEU A 1 198 ? 51.223 -11.560 -0.309 1.00 29.45 195 LEU A N 1
ATOM 1409 C CA . LEU A 1 198 ? 52.370 -12.284 -0.833 1.00 28.71 195 LEU A CA 1
ATOM 1410 C C . LEU A 1 198 ? 53.160 -12.938 0.261 1.00 31.16 195 LEU A C 1
ATOM 1411 O O . LEU A 1 198 ? 53.686 -14.031 0.058 1.00 31.74 195 LEU A O 1
ATOM 1416 N N . ALA A 1 199 ? 53.267 -12.252 1.409 1.00 31.37 196 ALA A N 1
ATOM 1417 C CA . ALA A 1 199 ? 53.969 -12.786 2.571 1.00 31.05 196 ALA A CA 1
ATOM 1418 C C . ALA A 1 199 ? 53.402 -14.144 2.992 1.00 33.78 196 ALA A C 1
ATOM 1419 O O . ALA A 1 199 ? 54.164 -15.029 3.386 1.00 27.61 196 ALA A O 1
ATOM 1421 N N . ARG A 1 200 ? 52.079 -14.297 2.933 1.00 30.49 197 ARG A N 1
ATOM 1422 C CA . ARG A 1 200 ? 51.465 -15.633 3.194 1.00 31.15 197 ARG A CA 1
ATOM 1423 C C . ARG A 1 200 ? 51.712 -16.567 2.028 1.00 32.38 197 ARG A C 1
ATOM 1424 O O . ARG A 1 200 ? 52.218 -17.632 2.195 1.00 29.86 197 ARG A O 1
ATOM 1432 N N . ASP A 1 201 ? 51.375 -16.128 0.828 1.00 30.96 198 ASP A N 1
ATOM 1433 C CA . ASP A 1 201 ? 51.524 -16.875 -0.414 1.00 30.47 198 ASP A CA 1
ATOM 1434 C C . ASP A 1 201 ? 52.967 -17.404 -0.619 1.00 30.75 198 ASP A C 1
ATOM 1435 O O . ASP A 1 201 ? 53.114 -18.587 -0.916 1.00 29.46 198 ASP A O 1
ATOM 1440 N N . TRP A 1 202 ? 54.066 -16.665 -0.398 1.00 28.89 199 TRP A N 1
ATOM 1441 C CA . TRP A 1 202 ? 55.497 -17.064 -0.595 1.00 27.17 199 TRP A CA 1
ATOM 1442 C C . TRP A 1 202 ? 56.227 -17.569 0.633 1.00 28.57 199 TRP A C 1
ATOM 1443 O O . TRP A 1 202 ? 57.411 -17.632 0.829 1.00 32.43 199 TRP A O 1
ATOM 1454 N N . ARG A 1 203 ? 55.375 -17.842 1.561 1.00 21.37 200 ARG A N 1
ATOM 1455 C CA . ARG A 1 203 ? 55.684 -18.388 2.836 1.00 20.89 200 ARG A CA 1
ATOM 1456 C C . ARG A 1 203 ? 56.973 -19.212 2.804 1.00 22.24 200 ARG A C 1
ATOM 1457 O O . ARG A 1 203 ? 57.984 -18.638 3.323 1.00 26.29 200 ARG A O 1
ATOM 1465 N N . ASN A 1 204 ? 56.950 -20.349 2.171 1.00 28.51 201 ASN A N 1
ATOM 1466 C CA . ASN A 1 204 ? 58.038 -21.285 2.070 1.00 34.69 201 ASN A CA 1
ATOM 1467 C C . ASN A 1 204 ? 59.278 -20.781 1.340 1.00 33.49 201 ASN A C 1
ATOM 1468 O O . ASN A 1 204 ? 60.240 -21.496 1.138 1.00 35.76 201 ASN A O 1
ATOM 1473 N N . PHE A 1 205 ? 59.309 -19.527 0.870 1.00 34.25 202 PHE A N 1
ATOM 1474 C CA . PHE A 1 205 ? 60.547 -19.216 0.115 1.00 32.60 202 PHE A CA 1
ATOM 1475 C C . PHE A 1 205 ? 60.998 -17.769 0.164 1.00 33.52 202 PHE A C 1
ATOM 1476 O O . PHE A 1 205 ? 62.100 -17.370 -0.292 1.00 32.15 202 PHE A O 1
ATOM 1484 N N . ALA A 1 206 ? 60.141 -16.896 0.761 1.00 32.18 203 ALA A N 1
ATOM 1485 C CA . ALA A 1 206 ? 60.434 -15.465 0.755 1.00 31.36 203 ALA A CA 1
ATOM 1486 C C . ALA A 1 206 ? 59.772 -14.720 1.883 1.00 31.96 203 ALA A C 1
ATOM 1487 O O . ALA A 1 206 ? 58.727 -15.150 2.385 1.00 30.76 203 ALA A O 1
ATOM 1489 N N . ARG A 1 207 ? 60.398 -13.613 2.284 1.00 28.62 204 ARG A N 1
ATOM 1490 C CA . ARG A 1 207 ? 59.730 -12.621 3.095 1.00 30.01 204 ARG A CA 1
ATOM 1491 C C . ARG A 1 207 ? 59.312 -11.440 2.233 1.00 27.39 204 ARG A C 1
ATOM 1492 O O . ARG A 1 207 ? 59.927 -11.166 1.220 1.00 31.08 204 ARG A O 1
ATOM 1500 N N . VAL A 1 208 ? 58.216 -10.787 2.621 1.00 28.55 205 VAL A N 1
ATOM 1501 C CA . VAL A 1 208 ? 57.735 -9.585 1.931 1.00 26.85 205 VAL A CA 1
ATOM 1502 C C . VAL A 1 208 ? 57.161 -8.550 2.884 1.00 27.67 205 VAL A C 1
ATOM 1503 O O . VAL A 1 208 ? 56.429 -8.856 3.833 1.00 26.38 205 VAL A O 1
ATOM 1507 N N . ASN A 1 209 ? 57.619 -7.316 2.683 1.00 31.66 206 ASN A N 1
ATOM 1508 C CA . ASN A 1 209 ? 57.374 -6.220 3.596 1.00 30.00 206 ASN A CA 1
ATOM 1509 C C . ASN A 1 209 ? 57.286 -4.923 2.819 1.00 29.75 206 ASN A C 1
ATOM 1510 O O . ASN A 1 209 ? 57.624 -4.872 1.651 1.00 31.73 206 ASN A O 1
ATOM 1515 N N . THR A 1 210 ? 56.845 -3.864 3.471 1.00 32.90 207 THR A N 1
ATOM 1516 C CA . THR A 1 210 ? 56.806 -2.561 2.816 1.00 30.56 207 THR A CA 1
ATOM 1517 C C . THR A 1 210 ? 57.410 -1.524 3.715 1.00 26.94 207 THR A C 1
ATOM 1518 O O . THR A 1 210 ? 57.433 -1.672 4.935 1.00 27.03 207 THR A O 1
ATOM 1522 N N . ILE A 1 211 ? 57.911 -0.470 3.095 1.00 29.54 208 ILE A N 1
ATOM 1523 C CA . ILE A 1 211 ? 58.367 0.711 3.814 1.00 25.81 208 ILE A CA 1
ATOM 1524 C C . ILE A 1 211 ? 57.461 1.835 3.380 1.00 24.69 208 ILE A C 1
ATOM 1525 O O . ILE A 1 211 ? 57.298 2.076 2.185 1.00 25.56 208 ILE A O 1
ATOM 1530 N N . SER A 1 212 ? 56.827 2.483 4.344 1.00 24.41 209 SER A N 1
ATOM 1531 C CA . SER A 1 212 ? 55.940 3.607 4.049 1.00 26.54 209 SER A CA 1
ATOM 1532 C C . SER A 1 212 ? 56.591 4.918 4.470 1.00 25.13 209 SER A C 1
ATOM 1533 O O . SER A 1 212 ? 56.555 5.258 5.649 1.00 27.26 209 SER A O 1
ATOM 1536 N N . PRO A 1 213 ? 57.234 5.627 3.525 1.00 25.71 210 PRO A N 1
ATOM 1537 C CA . PRO A 1 213 ? 57.808 6.918 3.930 1.00 29.57 210 PRO A CA 1
ATOM 1538 C C . PRO A 1 213 ? 56.699 7.992 4.080 1.00 31.39 210 PRO A C 1
ATOM 1539 O O . PRO A 1 213 ? 55.683 7.928 3.395 1.00 28.39 210 PRO A O 1
ATOM 1543 N N . GLY A 1 214 ? 56.922 8.930 4.993 1.00 30.94 211 GLY A N 1
ATOM 1544 C CA . GLY A 1 214 ? 56.208 10.198 5.000 1.00 32.66 211 GLY A CA 1
ATOM 1545 C C . GLY A 1 214 ? 56.828 11.043 3.929 1.00 34.25 211 GLY A C 1
ATOM 1546 O O . GLY A 1 214 ? 57.405 10.495 2.980 1.00 33.90 211 GLY A O 1
ATOM 1547 N N . PHE A 1 215 ? 56.710 12.369 4.031 1.00 33.56 212 PHE A N 1
ATOM 1548 C CA . PHE A 1 215 ? 57.309 13.253 3.018 1.00 31.77 212 PHE A CA 1
ATOM 1549 C C . PHE A 1 215 ? 58.832 13.282 3.151 1.00 28.35 212 PHE A C 1
ATOM 1550 O O . PHE A 1 215 ? 59.384 13.448 4.237 1.00 28.70 212 PHE A O 1
ATOM 1558 N N . PHE A 1 216 ? 59.497 13.151 2.028 1.00 30.48 213 PHE A N 1
ATOM 1559 C CA . PHE A 1 216 ? 60.945 13.219 1.973 1.00 33.61 213 PHE A CA 1
ATOM 1560 C C . PHE A 1 216 ? 61.385 14.220 0.935 1.00 34.05 213 PHE A C 1
ATOM 1561 O O . PHE A 1 216 ? 60.694 14.437 -0.061 1.00 34.69 213 PHE A O 1
ATOM 1569 N N . ASP A 1 217 ? 62.536 14.828 1.196 1.00 33.13 214 ASP A N 1
ATOM 1570 C CA . ASP A 1 217 ? 63.139 15.792 0.316 1.00 33.80 214 ASP A CA 1
ATOM 1571 C C . ASP A 1 217 ? 63.695 15.092 -0.945 1.00 34.08 214 ASP A C 1
ATOM 1572 O O . ASP A 1 217 ? 64.843 14.678 -0.975 1.00 36.27 214 ASP A O 1
ATOM 1577 N N . THR A 1 218 ? 62.840 14.931 -1.951 1.00 33.86 215 THR A N 1
ATOM 1578 C CA . THR A 1 218 ? 63.176 14.318 -3.241 1.00 31.74 215 THR A CA 1
ATOM 1579 C C . THR A 1 218 ? 62.263 15.019 -4.243 1.00 33.58 215 THR A C 1
ATOM 1580 O O . THR A 1 218 ? 61.417 15.790 -3.822 1.00 32.25 215 THR A O 1
ATOM 1584 N N . PRO A 1 219 ? 62.425 14.770 -5.565 1.00 35.75 216 PRO A N 1
ATOM 1585 C CA . PRO A 1 219 ? 61.472 15.381 -6.521 1.00 36.51 216 PRO A CA 1
ATOM 1586 C C . PRO A 1 219 ? 60.011 14.985 -6.301 1.00 39.42 216 PRO A C 1
ATOM 1587 O O . PRO A 1 219 ? 59.112 15.622 -6.855 1.00 38.76 216 PRO A O 1
ATOM 1591 N N . MET A 1 220 ? 59.762 13.962 -5.493 1.00 38.10 217 MET A N 1
ATOM 1592 C CA . MET A 1 220 ? 58.387 13.568 -5.163 1.00 38.13 217 MET A CA 1
ATOM 1593 C C . MET A 1 220 ? 57.958 14.043 -3.757 1.00 37.78 217 MET A C 1
ATOM 1594 O O . MET A 1 220 ? 56.927 13.608 -3.235 1.00 37.67 217 MET A O 1
ATOM 1599 N N . GLY A 1 221 ? 58.755 14.927 -3.156 1.00 35.69 218 GLY A N 1
ATOM 1600 C CA . GLY A 1 221 ? 58.422 15.534 -1.870 1.00 39.48 218 GLY A CA 1
ATOM 1601 C C . GLY A 1 221 ? 57.356 16.617 -2.010 1.00 36.87 218 GLY A C 1
ATOM 1602 O O . GLY A 1 221 ? 56.691 16.698 -3.028 1.00 35.50 218 GLY A O 1
ATOM 1603 N N . PRO A 1 222 ? 57.178 17.446 -0.969 1.00 38.99 219 PRO A N 1
ATOM 1604 C CA . PRO A 1 222 ? 56.072 18.460 -0.989 1.00 40.19 219 PRO A CA 1
ATOM 1605 C C . PRO A 1 222 ? 56.043 19.327 -2.259 1.00 37.48 219 PRO A C 1
ATOM 1606 O O . PRO A 1 222 ? 57.007 19.993 -2.567 1.00 38.78 219 PRO A O 1
ATOM 1610 N N . SER A 1 223 ? 54.916 19.279 -2.964 1.00 42.95 220 SER A N 1
ATOM 1611 C CA . SER A 1 223 ? 54.687 20.010 -4.238 1.00 48.16 220 SER A CA 1
ATOM 1612 C C . SER A 1 223 ? 55.009 21.512 -4.174 1.00 46.13 220 SER A C 1
ATOM 1613 O O . SER A 1 223 ? 55.601 22.056 -5.092 1.00 44.26 220 SER A O 1
ATOM 1616 N N . ASP A 1 224 ? 54.547 22.160 -3.113 1.00 46.68 221 ASP A N 1
ATOM 1617 C CA . ASP A 1 224 ? 54.637 23.609 -2.986 1.00 44.68 221 ASP A CA 1
ATOM 1618 C C . ASP A 1 224 ? 54.515 24.003 -1.525 1.00 41.65 221 ASP A C 1
ATOM 1619 O O . ASP A 1 224 ? 54.477 23.138 -0.651 1.00 41.89 221 ASP A O 1
ATOM 1624 N N . LYS A 1 225 ? 54.446 25.305 -1.274 1.00 42.75 222 LYS A N 1
ATOM 1625 C CA . LYS A 1 225 ? 54.344 25.843 0.078 1.00 44.84 222 LYS A CA 1
ATOM 1626 C C . LYS A 1 225 ? 53.122 25.325 0.853 1.00 40.96 222 LYS A C 1
ATOM 1627 O O . LYS A 1 225 ? 53.222 25.081 2.060 1.00 43.53 222 LYS A O 1
ATOM 1633 N N . ALA A 1 226 ? 51.996 25.144 0.170 1.00 36.57 223 ALA A N 1
ATOM 1634 C CA . ALA A 1 226 ? 50.770 24.652 0.813 1.00 37.69 223 ALA A CA 1
ATOM 1635 C C . ALA A 1 226 ? 50.943 23.235 1.375 1.00 35.49 223 ALA A C 1
ATOM 1636 O O . ALA A 1 226 ? 50.571 22.970 2.513 1.00 35.91 223 ALA A O 1
ATOM 1638 N N . VAL A 1 227 ? 51.545 22.347 0.594 1.00 39.26 224 VAL A N 1
ATOM 1639 C CA . VAL A 1 227 ? 51.904 21.002 1.101 1.00 38.99 224 VAL A CA 1
ATOM 1640 C C . VAL A 1 227 ? 52.944 21.098 2.223 1.00 36.13 224 VAL A C 1
ATOM 1641 O O . VAL A 1 227 ? 52.803 20.452 3.265 1.00 33.38 224 VAL A O 1
ATOM 1645 N N . GLU A 1 228 ? 53.971 21.928 2.015 1.00 37.72 225 GLU A N 1
ATOM 1646 C CA . GLU A 1 228 ? 54.983 22.203 3.036 1.00 36.91 225 GLU A CA 1
ATOM 1647 C C . GLU A 1 228 ? 54.369 22.601 4.377 1.00 38.28 225 GLU A C 1
ATOM 1648 O O . GLU A 1 228 ? 54.755 22.069 5.437 1.00 34.19 225 GLU A O 1
ATOM 1654 N N . ASP A 1 229 ? 53.407 23.532 4.324 1.00 35.54 226 ASP A N 1
ATOM 1655 C CA . ASP A 1 229 ? 52.714 24.016 5.519 1.00 36.91 226 ASP A CA 1
ATOM 1656 C C . ASP A 1 229 ? 51.931 22.917 6.208 1.00 39.14 226 ASP A C 1
ATOM 1657 O O . ASP A 1 229 ? 51.937 22.826 7.436 1.00 37.99 226 ASP A O 1
ATOM 1662 N N . VAL A 1 230 ? 51.255 22.077 5.427 1.00 35.51 227 VAL A N 1
ATOM 1663 C CA . VAL A 1 230 ? 50.585 20.929 6.022 1.00 36.60 227 VAL A CA 1
ATOM 1664 C C . VAL A 1 230 ? 51.619 19.998 6.679 1.00 36.60 227 VAL A C 1
ATOM 1665 O O . VAL A 1 230 ? 51.435 19.577 7.820 1.00 34.84 227 VAL A O 1
ATOM 1669 N N . LEU A 1 231 ? 52.722 19.726 5.983 1.00 35.99 228 LEU A N 1
ATOM 1670 C CA . LEU A 1 231 ? 53.762 18.854 6.538 1.00 36.78 228 LEU A CA 1
ATOM 1671 C C . LEU A 1 231 ? 54.299 19.385 7.858 1.00 39.01 228 LEU A C 1
ATOM 1672 O O . LEU A 1 231 ? 54.453 18.636 8.825 1.00 33.78 228 LEU A O 1
ATOM 1677 N N . TYR A 1 232 ? 54.548 20.698 7.912 1.00 40.87 229 TYR A N 1
ATOM 1678 C CA . TYR A 1 232 ? 55.249 21.257 9.051 1.00 41.23 229 TYR A CA 1
ATOM 1679 C C . TYR A 1 232 ? 54.426 21.168 10.314 1.00 42.38 229 TYR A C 1
ATOM 1680 O O . TYR A 1 232 ? 54.984 21.136 11.404 1.00 46.50 229 TYR A O 1
ATOM 1689 N N . GLN A 1 233 ? 53.104 21.089 10.169 1.00 46.70 230 GLN A N 1
ATOM 1690 C CA . GLN A 1 233 ? 52.222 20.935 11.322 1.00 44.33 230 GLN A CA 1
ATOM 1691 C C . GLN A 1 233 ? 51.770 19.496 11.605 1.00 44.13 230 GLN A C 1
ATOM 1692 O O . GLN A 1 233 ? 51.455 19.175 12.748 1.00 47.58 230 GLN A O 1
ATOM 1698 N N . LYS A 1 234 ? 51.760 18.641 10.592 1.00 39.75 231 LYS A N 1
ATOM 1699 C CA . LYS A 1 234 ? 51.378 17.236 10.767 1.00 40.30 231 LYS A CA 1
ATOM 1700 C C . LYS A 1 234 ? 52.521 16.380 11.304 1.00 35.35 231 LYS A C 1
ATOM 1701 O O . LYS A 1 234 ? 52.362 15.668 12.287 1.00 34.34 231 LYS A O 1
ATOM 1707 N N . SER A 1 235 ? 53.660 16.450 10.627 1.00 36.04 232 SER A N 1
ATOM 1708 C CA . SER A 1 235 ? 54.897 15.830 11.096 1.00 38.16 232 SER A CA 1
ATOM 1709 C C . SER A 1 235 ? 55.284 16.456 12.420 1.00 37.80 232 SER A C 1
ATOM 1710 O O . SER A 1 235 ? 55.503 17.680 12.511 1.00 43.46 232 SER A O 1
ATOM 1713 N N . VAL A 1 236 ? 55.381 15.620 13.450 1.00 35.04 233 VAL A N 1
ATOM 1714 C CA . VAL A 1 236 ? 55.733 16.087 14.778 1.00 31.60 233 VAL A CA 1
ATOM 1715 C C . VAL A 1 236 ? 57.204 16.560 14.833 1.00 33.40 233 VAL A C 1
ATOM 1716 O O . VAL A 1 236 ? 57.598 17.281 15.746 1.00 34.07 233 VAL A O 1
ATOM 1720 N N . LEU A 1 237 ? 57.995 16.157 13.842 1.00 33.80 234 LEU A N 1
ATOM 1721 C CA . LEU A 1 237 ? 59.379 16.613 13.729 1.00 36.88 234 LEU A CA 1
ATOM 1722 C C . LEU A 1 237 ? 59.523 17.926 12.933 1.00 37.64 234 LEU A C 1
ATOM 1723 O O . LEU A 1 237 ? 60.630 18.429 12.773 1.00 39.61 234 LEU A O 1
ATOM 1728 N N . GLY A 1 238 ? 58.411 18.446 12.413 1.00 35.31 235 GLY A N 1
ATOM 1729 C CA . GLY A 1 238 ? 58.378 19.737 11.747 1.00 34.68 235 GLY A CA 1
ATOM 1730 C C . GLY A 1 238 ? 59.223 19.919 10.497 1.00 34.43 235 GLY A C 1
ATOM 1731 O O . GLY A 1 238 ? 59.715 21.014 10.219 1.00 33.34 235 GLY A O 1
ATOM 1732 N N . ARG A 1 239 ? 59.380 18.844 9.734 1.00 36.19 236 ARG A N 1
ATOM 1733 C CA . ARG A 1 239 ? 60.273 18.833 8.582 1.00 32.90 236 ARG A CA 1
ATOM 1734 C C . ARG A 1 239 ? 60.033 17.584 7.710 1.00 33.31 236 ARG A C 1
ATOM 1735 O O . ARG A 1 239 ? 59.403 16.615 8.126 1.00 32.66 236 ARG A O 1
ATOM 1743 N N . ALA A 1 240 ? 60.560 17.653 6.494 1.00 29.80 237 ALA A N 1
ATOM 1744 C CA . ALA A 1 240 ? 60.624 16.561 5.582 1.00 30.21 237 ALA A CA 1
ATOM 1745 C C . ALA A 1 240 ? 61.795 15.654 5.975 1.00 31.51 237 ALA A C 1
ATOM 1746 O O . ALA A 1 240 ? 62.781 16.128 6.555 1.00 29.34 237 ALA A O 1
ATOM 1748 N N . GLY A 1 241 ? 61.673 14.371 5.636 1.00 28.59 238 GLY A N 1
ATOM 1749 C CA . GLY A 1 241 ? 62.748 13.434 5.791 1.00 28.47 238 GLY A CA 1
ATOM 1750 C C . GLY A 1 241 ? 63.911 13.650 4.813 1.00 30.05 238 GLY A C 1
ATOM 1751 O O . GLY A 1 241 ? 63.759 14.213 3.748 1.00 31.42 238 GLY A O 1
ATOM 1752 N N . ASP A 1 242 ? 65.078 13.178 5.203 1.00 33.38 239 ASP A N 1
ATOM 1753 C CA . ASP A 1 242 ? 66.217 13.084 4.338 1.00 31.18 239 ASP A CA 1
ATOM 1754 C C . ASP A 1 242 ? 66.363 11.599 4.009 1.00 28.66 239 ASP A C 1
ATOM 1755 O O . ASP A 1 242 ? 66.283 10.780 4.889 1.00 31.81 239 ASP A O 1
ATOM 1760 N N . VAL A 1 243 ? 66.570 11.259 2.754 1.00 30.34 240 VAL A N 1
ATOM 1761 C CA . VAL A 1 243 ? 66.595 9.862 2.323 1.00 32.72 240 VAL A CA 1
ATOM 1762 C C . VAL A 1 243 ? 67.597 8.973 3.097 1.00 34.81 240 VAL A C 1
ATOM 1763 O O . VAL A 1 243 ? 67.402 7.751 3.159 1.00 33.36 240 VAL A O 1
ATOM 1767 N N . LYS A 1 244 ? 68.623 9.581 3.710 1.00 31.19 241 LYS A N 1
ATOM 1768 C CA . LYS A 1 244 ? 69.518 8.834 4.588 1.00 33.68 241 LYS A CA 1
ATOM 1769 C C . LYS A 1 244 ? 68.769 8.108 5.695 1.00 34.02 241 LYS A C 1
ATOM 1770 O O . LYS A 1 244 ? 69.221 7.056 6.173 1.00 30.35 241 LYS A O 1
ATOM 1776 N N . GLU A 1 245 ? 67.638 8.669 6.120 1.00 29.70 242 GLU A N 1
ATOM 1777 C CA . GLU A 1 245 ? 66.900 8.041 7.202 1.00 31.31 242 GLU A CA 1
ATOM 1778 C C . GLU A 1 245 ? 65.922 6.960 6.792 1.00 27.29 242 GLU A C 1
ATOM 1779 O O . GLU A 1 245 ? 65.211 6.452 7.647 1.00 29.74 242 GLU A O 1
ATOM 1785 N N . LEU A 1 246 ? 65.944 6.597 5.514 1.00 26.78 243 LEU A N 1
ATOM 1786 C CA . LEU A 1 246 ? 65.270 5.388 5.026 1.00 29.14 243 LEU A CA 1
ATOM 1787 C C . LEU A 1 246 ? 66.273 4.249 4.852 1.00 28.59 243 LEU A C 1
ATOM 1788 O O . LEU A 1 246 ? 65.879 3.086 4.822 1.00 29.54 243 LEU A O 1
ATOM 1793 N N . LYS A 1 247 ? 67.546 4.598 4.779 1.00 26.16 244 LYS A N 1
ATOM 1794 C CA . LYS A 1 247 ? 68.615 3.664 4.412 1.00 28.59 244 LYS A CA 1
ATOM 1795 C C . LYS A 1 247 ? 68.653 2.387 5.270 1.00 27.56 244 LYS A C 1
ATOM 1796 O O . LYS A 1 247 ? 68.669 1.285 4.728 1.00 30.16 244 LYS A O 1
ATOM 1802 N N . ALA A 1 248 ? 68.654 2.567 6.584 1.00 25.83 245 ALA A N 1
ATOM 1803 C CA . ALA A 1 248 ? 68.788 1.495 7.519 1.00 28.12 245 ALA A CA 1
ATOM 1804 C C . ALA A 1 248 ? 67.599 0.536 7.461 1.00 30.23 245 ALA A C 1
ATOM 1805 O O . ALA A 1 248 ? 67.754 -0.665 7.708 1.00 27.44 245 ALA A O 1
ATOM 1807 N N . ALA A 1 249 ? 66.436 1.090 7.127 1.00 29.56 246 ALA A N 1
ATOM 1808 C CA . ALA A 1 249 ? 65.191 0.321 7.016 1.00 30.23 246 ALA A CA 1
ATOM 1809 C C . ALA A 1 249 ? 65.194 -0.591 5.798 1.00 30.67 246 ALA A C 1
ATOM 1810 O O . ALA A 1 249 ? 64.746 -1.737 5.882 1.00 35.78 246 ALA A O 1
ATOM 1812 N N . TYR A 1 250 ? 65.672 -0.086 4.653 1.00 31.43 247 TYR A N 1
ATOM 1813 C CA . TYR A 1 250 ? 65.814 -0.920 3.462 1.00 33.18 247 TYR A CA 1
ATOM 1814 C C . TYR A 1 250 ? 66.824 -2.046 3.699 1.00 31.24 247 TYR A C 1
ATOM 1815 O O . TYR A 1 250 ? 66.575 -3.182 3.329 1.00 33.02 247 TYR A O 1
ATOM 1824 N N . LEU A 1 251 ? 67.935 -1.731 4.335 1.00 31.38 248 LEU A N 1
ATOM 1825 C CA . LEU A 1 251 ? 68.937 -2.772 4.652 1.00 30.80 248 LEU A CA 1
ATOM 1826 C C . LEU A 1 251 ? 68.389 -3.768 5.677 1.00 31.35 248 LEU A C 1
ATOM 1827 O O . LEU A 1 251 ? 68.676 -4.958 5.609 1.00 30.54 248 LEU A O 1
ATOM 1832 N N . TYR A 1 252 ? 67.604 -3.272 6.641 1.00 28.79 249 TYR A N 1
ATOM 1833 C CA . TYR A 1 252 ? 67.032 -4.108 7.663 1.00 29.45 249 TYR A CA 1
ATOM 1834 C C . TYR A 1 252 ? 66.217 -5.256 6.989 1.00 31.91 249 TYR A C 1
ATOM 1835 O O . TYR A 1 252 ? 66.481 -6.453 7.173 1.00 26.04 249 TYR A O 1
ATOM 1844 N N . LEU A 1 253 ? 65.282 -4.838 6.159 1.00 28.79 250 LEU A N 1
ATOM 1845 C CA . LEU A 1 253 ? 64.386 -5.726 5.442 1.00 31.17 250 LEU A CA 1
ATOM 1846 C C . LEU A 1 253 ? 65.089 -6.602 4.397 1.00 32.35 250 LEU A C 1
ATOM 1847 O O . LEU A 1 253 ? 64.701 -7.755 4.197 1.00 25.91 250 LEU A O 1
ATOM 1852 N N . ALA A 1 254 ? 66.121 -6.054 3.750 1.00 28.05 251 ALA A N 1
ATOM 1853 C CA . ALA A 1 254 ? 66.779 -6.754 2.666 1.00 29.67 251 ALA A CA 1
ATOM 1854 C C . ALA A 1 254 ? 67.658 -7.913 3.150 1.00 29.18 251 ALA A C 1
ATOM 1855 O O . ALA A 1 254 ? 67.934 -8.857 2.398 1.00 30.36 251 ALA A O 1
ATOM 1857 N N . SER A 1 255 ? 68.063 -7.840 4.407 1.00 30.22 252 SER A N 1
ATOM 1858 C CA . SER A 1 255 ? 69.079 -8.717 4.972 1.00 31.25 252 SER A CA 1
ATOM 1859 C C . SER A 1 255 ? 68.511 -9.698 5.987 1.00 31.89 252 SER A C 1
ATOM 1860 O O . SER A 1 255 ? 67.295 -9.726 6.222 1.00 31.95 252 SER A O 1
ATOM 1863 N N . ASN A 1 256 ? 69.407 -10.481 6.595 1.00 29.83 253 ASN A N 1
ATOM 1864 C CA . ASN A 1 256 ? 69.045 -11.375 7.691 1.00 29.51 253 ASN A CA 1
ATOM 1865 C C . ASN A 1 256 ? 68.863 -10.690 9.052 1.00 27.61 253 ASN A C 1
ATOM 1866 O O . ASN A 1 256 ? 68.746 -11.359 10.082 1.00 29.69 253 ASN A O 1
ATOM 1871 N N . ALA A 1 257 ? 68.835 -9.366 9.067 1.00 30.39 254 ALA A N 1
ATOM 1872 C CA . ALA A 1 257 ? 68.457 -8.621 10.269 1.00 29.94 254 ALA A CA 1
ATOM 1873 C C . ALA A 1 257 ? 66.991 -8.879 10.648 1.00 27.33 254 ALA A C 1
ATOM 1874 O O . ALA A 1 257 ? 66.614 -8.734 11.819 1.00 32.66 254 ALA A O 1
ATOM 1876 N N . SER A 1 258 ? 66.199 -9.301 9.678 1.00 26.05 255 SER A N 1
ATOM 1877 C CA . SER A 1 258 ? 64.742 -9.293 9.790 1.00 28.89 255 SER A CA 1
ATOM 1878 C C . SER A 1 258 ? 64.072 -10.619 9.415 1.00 29.35 255 SER A C 1
ATOM 1879 O O . SER A 1 258 ? 63.014 -10.600 8.805 1.00 27.73 255 SER A O 1
ATOM 1882 N N . THR A 1 259 ? 64.676 -11.745 9.789 1.00 27.41 256 THR A N 1
ATOM 1883 C CA . THR A 1 259 ? 64.190 -13.071 9.348 1.00 29.56 256 THR A CA 1
ATOM 1884 C C . THR A 1 259 ? 62.853 -13.552 9.925 1.00 29.45 256 THR A C 1
ATOM 1885 O O . THR A 1 259 ? 62.295 -14.523 9.432 1.00 31.44 256 THR A O 1
ATOM 1889 N N . TYR A 1 260 ? 62.352 -12.897 10.950 1.00 30.55 257 TYR A N 1
ATOM 1890 C CA . TYR A 1 260 ? 61.028 -13.189 11.478 1.00 30.29 257 TYR A CA 1
ATOM 1891 C C . TYR A 1 260 ? 60.052 -12.033 11.165 1.00 31.47 257 TYR A C 1
ATOM 1892 O O . TYR A 1 260 ? 58.908 -12.024 11.612 1.00 29.31 257 TYR A O 1
ATOM 1901 N N . THR A 1 261 ? 60.530 -11.090 10.369 1.00 31.11 258 THR A N 1
ATOM 1902 C CA . THR A 1 261 ? 59.724 -9.961 9.915 1.00 30.33 258 THR A CA 1
ATOM 1903 C C . THR A 1 261 ? 59.178 -10.238 8.524 1.00 28.87 258 THR A C 1
ATOM 1904 O O . THR A 1 261 ? 59.930 -10.329 7.563 1.00 30.30 258 THR A O 1
ATOM 1908 N N . THR A 1 262 ? 57.862 -10.369 8.424 1.00 28.40 259 THR A N 1
ATOM 1909 C CA . THR A 1 262 ? 57.219 -10.577 7.141 1.00 28.78 259 THR A CA 1
ATOM 1910 C C . THR A 1 262 ? 55.750 -10.146 7.206 1.00 27.06 259 THR A C 1
ATOM 1911 O O . THR A 1 262 ? 55.084 -10.385 8.200 1.00 32.28 259 THR A O 1
ATOM 1915 N N . GLY A 1 263 ? 55.260 -9.530 6.150 1.00 29.07 260 GLY A N 1
ATOM 1916 C CA . GLY A 1 263 ? 53.910 -8.944 6.168 1.00 32.24 260 GLY A CA 1
ATOM 1917 C C . GLY A 1 263 ? 53.840 -7.600 6.868 1.00 33.95 260 GLY A C 1
ATOM 1918 O O . GLY A 1 263 ? 52.737 -7.105 7.159 1.00 37.72 260 GLY A O 1
ATOM 1919 N N . ALA A 1 264 ? 55.000 -6.993 7.128 1.00 32.55 261 ALA A N 1
ATOM 1920 C CA . ALA A 1 264 ? 55.080 -5.754 7.889 1.00 32.23 261 ALA A CA 1
ATOM 1921 C C . ALA A 1 264 ? 55.149 -4.513 7.030 1.00 29.36 261 ALA A C 1
ATOM 1922 O O . ALA A 1 264 ? 55.631 -4.555 5.897 1.00 33.38 261 ALA A O 1
ATOM 1924 N N . ASP A 1 265 ? 54.665 -3.403 7.590 1.00 32.80 262 ASP A N 1
ATOM 1925 C CA . ASP A 1 265 ? 54.691 -2.092 6.942 1.00 33.09 262 ASP A CA 1
ATOM 1926 C C . ASP A 1 265 ? 55.491 -1.168 7.871 1.00 32.14 262 ASP A C 1
ATOM 1927 O O . ASP A 1 265 ? 55.041 -0.833 8.947 1.00 32.65 262 ASP A O 1
ATOM 1932 N N . LEU A 1 266 ? 56.680 -0.789 7.455 1.00 30.56 263 LEU A N 1
ATOM 1933 C CA . LEU A 1 266 ? 57.538 0.085 8.251 1.00 29.97 263 LEU A CA 1
ATOM 1934 C C . LEU A 1 266 ? 57.177 1.535 7.995 1.00 28.09 263 LEU A C 1
ATOM 1935 O O . LEU A 1 266 ? 57.445 2.055 6.926 1.00 29.41 263 LEU A O 1
ATOM 1940 N N . LEU A 1 267 ? 56.553 2.175 8.975 1.00 29.10 264 LEU A N 1
ATOM 1941 C CA . LEU A 1 267 ? 56.148 3.589 8.858 1.00 28.21 264 LEU A CA 1
ATOM 1942 C C . LEU A 1 267 ? 57.278 4.530 9.278 1.00 26.13 264 LEU A C 1
ATOM 1943 O O . LEU A 1 267 ? 57.680 4.578 10.437 1.00 25.28 264 LEU A O 1
ATOM 1948 N N . ILE A 1 268 ? 57.797 5.282 8.326 1.00 26.45 265 ILE A N 1
ATOM 1949 C CA . ILE A 1 268 ? 58.919 6.199 8.607 1.00 25.38 265 ILE A CA 1
ATOM 1950 C C . ILE A 1 268 ? 58.456 7.559 8.134 1.00 23.21 265 ILE A C 1
ATOM 1951 O O . ILE A 1 268 ? 58.661 7.916 6.997 1.00 25.55 265 ILE A O 1
ATOM 1956 N N . ASP A 1 269 ? 57.804 8.306 9.016 1.00 27.76 266 ASP A N 1
ATOM 1957 C CA . ASP A 1 269 ? 57.019 9.461 8.600 1.00 27.70 266 ASP A CA 1
ATOM 1958 C C . ASP A 1 269 ? 57.162 10.688 9.483 1.00 32.17 266 ASP A C 1
ATOM 1959 O O . ASP A 1 269 ? 56.425 11.679 9.292 1.00 33.14 266 ASP A O 1
ATOM 1964 N N . GLY A 1 270 ? 58.104 10.643 10.429 1.00 29.65 267 GLY A N 1
ATOM 1965 C CA . GLY A 1 270 ? 58.327 11.739 11.376 1.00 30.94 267 GLY A CA 1
ATOM 1966 C C . GLY A 1 270 ? 57.040 12.160 12.081 1.00 34.41 267 GLY A C 1
ATOM 1967 O O . GLY A 1 270 ? 56.833 13.345 12.378 1.00 30.88 267 GLY A O 1
ATOM 1968 N N . GLY A 1 271 ? 56.160 11.176 12.318 1.00 33.17 268 GLY A N 1
ATOM 1969 C CA . GLY A 1 271 ? 54.958 11.366 13.086 1.00 28.64 268 GLY A CA 1
ATOM 1970 C C . GLY A 1 271 ? 53.769 11.904 12.318 1.00 30.49 268 GLY A C 1
ATOM 1971 O O . GLY A 1 271 ? 52.750 12.218 12.924 1.00 31.18 268 GLY A O 1
ATOM 1972 N N . TYR A 1 272 ? 53.870 11.977 10.991 1.00 31.31 269 TYR A N 1
ATOM 1973 C CA . TYR A 1 272 ? 52.803 12.543 10.161 1.00 32.43 269 TYR A CA 1
ATOM 1974 C C . TYR A 1 272 ? 51.418 11.916 10.483 1.00 34.27 269 TYR A C 1
ATOM 1975 O O . TYR A 1 272 ? 50.403 12.631 10.579 1.00 33.63 269 TYR A O 1
ATOM 1984 N N . CYS A 1 273 ? 51.408 10.601 10.657 1.00 31.32 270 CYS A N 1
ATOM 1985 C CA . CYS A 1 273 ? 50.163 9.850 10.854 1.00 33.88 270 CYS A CA 1
ATOM 1986 C C . CYS A 1 273 ? 49.619 9.807 12.299 1.00 34.11 270 CYS A C 1
ATOM 1987 O O . CYS A 1 273 ? 48.563 9.213 12.531 1.00 34.31 270 CYS A O 1
ATOM 1990 N N . LEU A 1 274 ? 50.327 10.420 13.252 1.00 30.49 271 LEU A N 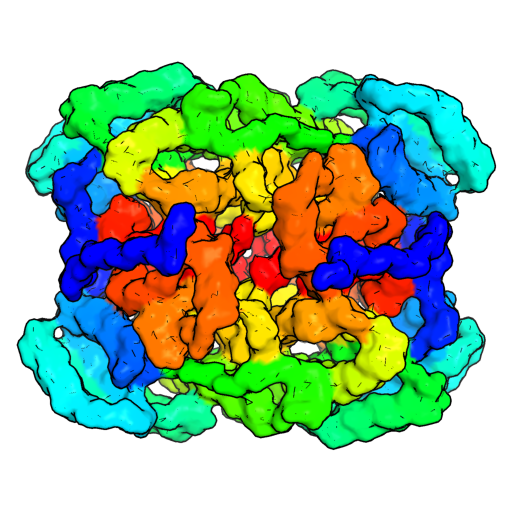1
ATOM 1991 C CA . LEU A 1 274 ? 49.919 10.361 14.673 1.00 35.31 271 LEU A CA 1
ATOM 1992 C C . LEU A 1 274 ? 48.675 11.219 14.830 1.00 38.26 271 LEU A C 1
ATOM 1993 O O . LEU A 1 274 ? 47.737 10.873 15.521 1.00 37.77 271 LEU A O 1
ATOM 1998 N N . THR A 1 275 ? 48.759 12.324 14.110 1.00 38.54 272 THR A N 1
ATOM 1999 C CA . THR A 1 275 ? 47.792 13.378 13.898 1.00 45.26 272 THR A CA 1
ATOM 2000 C C . THR A 1 275 ? 48.145 14.582 14.707 1.00 43.96 272 THR A C 1
ATOM 2001 O O . THR A 1 275 ? 48.527 14.501 15.887 1.00 52.93 272 THR A O 1
ATOM 2006 N N . GLY B 1 10 ? 36.764 31.960 6.160 1.00 78.33 7 GLY B N 1
ATOM 2007 C CA . GLY B 1 10 ? 36.199 31.446 7.440 1.00 74.52 7 GLY B CA 1
ATOM 2008 C C . GLY B 1 10 ? 34.696 31.127 7.373 1.00 77.17 7 GLY B C 1
ATOM 2009 O O . GLY B 1 10 ? 33.859 31.857 7.932 1.00 71.53 7 GLY B O 1
ATOM 2010 N N . PRO B 1 11 ? 34.331 30.032 6.677 1.00 70.56 8 PRO B N 1
ATOM 2011 C CA . PRO B 1 11 ? 32.966 29.602 6.838 1.00 65.15 8 PRO B CA 1
ATOM 2012 C C . PRO B 1 11 ? 32.883 28.476 7.894 1.00 61.62 8 PRO B C 1
ATOM 2013 O O . PRO B 1 11 ? 32.062 27.565 7.735 1.00 61.88 8 PRO B O 1
ATOM 2017 N N . PHE B 1 12 ? 33.727 28.559 8.942 1.00 54.76 9 PHE B N 1
ATOM 2018 C CA . PHE B 1 12 ? 33.762 27.590 10.064 1.00 50.92 9 PHE B CA 1
ATOM 2019 C C . PHE B 1 12 ? 33.293 28.143 11.416 1.00 48.30 9 PHE B C 1
ATOM 2020 O O . PHE B 1 12 ? 33.738 29.220 11.825 1.00 50.19 9 PHE B O 1
ATOM 2028 N N . PRO B 1 13 ? 32.436 27.392 12.143 1.00 43.28 10 PRO B N 1
ATOM 2029 C CA . PRO B 1 13 ? 31.988 26.045 11.772 1.00 45.09 10 PRO B CA 1
ATOM 2030 C C . PRO B 1 13 ? 30.836 26.033 10.749 1.00 47.05 10 PRO B C 1
ATOM 2031 O O . PRO B 1 13 ? 30.034 26.996 10.626 1.00 48.21 10 PRO B O 1
ATOM 2035 N N . LYS B 1 14 ? 30.791 24.932 10.026 1.00 43.96 11 LYS B N 1
ATOM 2036 C CA . LYS B 1 14 ? 29.833 24.686 8.947 1.00 42.87 11 LYS B CA 1
ATOM 2037 C C . LYS B 1 14 ? 28.587 24.299 9.645 1.00 37.76 11 LYS B C 1
ATOM 2038 O O . LYS B 1 14 ? 28.692 23.741 10.758 1.00 34.58 11 LYS B O 1
ATOM 2044 N N . ALA B 1 15 ? 27.425 24.570 9.048 1.00 38.01 12 ALA B N 1
ATOM 2045 C CA . ALA B 1 15 ? 26.176 24.366 9.785 1.00 40.07 12 ALA B CA 1
ATOM 2046 C C . ALA B 1 15 ? 25.946 22.872 9.961 1.00 37.63 12 ALA B C 1
ATOM 2047 O O . ALA B 1 15 ? 26.295 22.077 9.099 1.00 41.02 12 ALA B O 1
ATOM 2049 N N . THR B 1 16 ? 25.339 22.490 11.075 1.00 41.54 13 THR B N 1
ATOM 2050 C CA . THR B 1 16 ? 24.951 21.106 11.208 1.00 42.23 13 THR B CA 1
ATOM 2051 C C . THR B 1 16 ? 23.668 20.862 10.378 1.00 39.95 13 THR B C 1
ATOM 2052 O O . THR B 1 16 ? 22.787 21.725 10.310 1.00 43.61 13 THR B O 1
ATOM 2056 N N . PRO B 1 17 ? 23.597 19.714 9.683 1.00 40.78 14 PRO B N 1
ATOM 2057 C CA . PRO B 1 17 ? 22.480 19.469 8.801 1.00 38.91 14 PRO B CA 1
ATOM 2058 C C . PRO B 1 17 ? 21.165 19.421 9.563 1.00 35.77 14 PRO B C 1
ATOM 2059 O O . PRO B 1 17 ? 21.152 19.506 10.773 1.00 32.73 14 PRO B O 1
ATOM 2063 N N . GLN B 1 18 ? 20.076 19.318 8.814 1.00 39.50 15 GLN B N 1
ATOM 2064 C CA . GLN B 1 18 ? 18.765 19.097 9.397 1.00 37.79 15 GLN B CA 1
ATOM 2065 C C . GLN B 1 18 ? 18.735 17.687 9.927 1.00 36.66 15 GLN B C 1
ATOM 2066 O O . GLN B 1 18 ? 18.814 16.727 9.158 1.00 42.03 15 GLN B O 1
ATOM 2072 N N . LEU B 1 19 ? 18.617 17.563 11.241 1.00 37.33 16 LEU B N 1
ATOM 2073 C CA . LEU B 1 19 ? 18.694 16.273 11.919 1.00 38.45 16 LEU B CA 1
ATOM 2074 C C . LEU B 1 19 ? 17.379 15.867 12.560 1.00 37.49 16 LEU B C 1
ATOM 2075 O O . LEU B 1 19 ? 16.965 16.474 13.536 1.00 37.86 16 LEU B O 1
ATOM 2080 N N . PRO B 1 20 ? 16.733 14.815 12.028 1.00 36.97 17 PRO B N 1
ATOM 2081 C CA . PRO B 1 20 ? 15.513 14.326 12.663 1.00 35.90 17 PRO B CA 1
ATOM 2082 C C . PRO B 1 20 ? 15.724 13.953 14.131 1.00 34.09 17 PRO B C 1
ATOM 2083 O O . PRO B 1 20 ? 16.716 13.290 14.484 1.00 39.04 17 PRO B O 1
ATOM 2087 N N . ASN B 1 21 ? 14.806 14.383 14.982 1.00 36.24 18 ASN B N 1
ATOM 2088 C CA . ASN B 1 21 ? 14.808 14.015 16.381 1.00 36.04 18 ASN B CA 1
ATOM 2089 C C . ASN B 1 21 ? 14.465 12.514 16.572 1.00 37.41 18 ASN B C 1
ATOM 2090 O O . ASN B 1 21 ? 14.846 11.915 17.568 1.00 32.19 18 ASN B O 1
ATOM 2095 N N . SER B 1 22 ? 13.746 11.928 15.610 1.00 34.58 19 SER B N 1
ATOM 2096 C CA . SER B 1 22 ? 13.411 10.520 15.694 1.00 36.42 19 SER B CA 1
ATOM 2097 C C . SER B 1 22 ? 14.480 9.662 15.010 1.00 36.61 19 SER B C 1
ATOM 2098 O O . SER B 1 22 ? 14.800 9.875 13.830 1.00 34.27 19 SER B O 1
ATOM 2101 N N . VAL B 1 23 ? 15.000 8.679 15.748 1.00 33.93 20 VAL B N 1
ATOM 2102 C CA . VAL B 1 23 ? 16.026 7.791 15.194 1.00 34.42 20 VAL B CA 1
ATOM 2103 C C . VAL B 1 23 ? 15.489 7.037 13.962 1.00 35.93 20 VAL B C 1
ATOM 2104 O O . VAL B 1 23 ? 16.203 6.865 12.980 1.00 36.85 20 VAL B O 1
ATOM 2108 N N . PHE B 1 24 ? 14.223 6.611 14.002 1.00 37.30 21 PHE B N 1
ATOM 2109 C CA . PHE B 1 24 ? 13.646 5.904 12.870 1.00 35.87 21 PHE B CA 1
ATOM 2110 C C . PHE B 1 24 ? 13.421 6.782 11.630 1.00 35.98 21 PHE B C 1
ATOM 2111 O O . PHE B 1 24 ? 13.595 6.306 10.510 1.00 34.37 21 PHE B O 1
ATOM 2119 N N . ASP B 1 25 ? 13.068 8.053 11.832 1.00 35.20 22 ASP B N 1
ATOM 2120 C CA . ASP B 1 25 ? 13.008 9.023 10.740 1.00 34.92 22 ASP B CA 1
ATOM 2121 C C . ASP B 1 25 ? 14.374 9.243 10.063 1.00 35.97 22 ASP B C 1
ATOM 2122 O O . ASP B 1 25 ? 14.437 9.598 8.892 1.00 34.27 22 ASP B O 1
ATOM 2127 N N . MET B 1 26 ? 15.448 9.052 10.825 1.00 32.15 23 MET B N 1
ATOM 2128 C CA . MET B 1 26 ? 16.804 9.137 10.301 1.00 36.43 23 MET B CA 1
ATOM 2129 C C . MET B 1 26 ? 17.089 8.082 9.225 1.00 35.00 23 MET B C 1
ATOM 2130 O O . MET B 1 26 ? 17.870 8.320 8.327 1.00 31.62 23 MET B O 1
ATOM 2135 N N . PHE B 1 27 ? 16.441 6.924 9.340 1.00 34.55 24 PHE B N 1
ATOM 2136 C CA . PHE B 1 27 ? 16.651 5.824 8.410 1.00 35.13 24 PHE B CA 1
ATOM 2137 C C . PHE B 1 27 ? 15.836 5.938 7.127 1.00 36.47 24 PHE B C 1
ATOM 2138 O O . PHE B 1 27 ? 16.052 5.155 6.185 1.00 36.40 24 PHE B O 1
ATOM 2146 N N . SER B 1 28 ? 14.915 6.909 7.070 1.00 32.70 25 SER B N 1
ATOM 2147 C CA . SER B 1 28 ? 14.016 7.011 5.930 1.00 30.80 25 SER B CA 1
ATOM 2148 C C . SER B 1 28 ? 14.735 7.303 4.630 1.00 28.22 25 SER B C 1
ATOM 2149 O O . SER B 1 28 ? 15.582 8.201 4.575 1.00 30.51 25 SER B O 1
ATOM 2152 N N . MET B 1 29 ? 14.385 6.557 3.583 1.00 28.97 26 MET B N 1
ATOM 2153 C CA . MET B 1 29 ? 14.901 6.798 2.229 1.00 28.40 26 MET B CA 1
ATOM 2154 C C . MET B 1 29 ? 13.821 7.332 1.254 1.00 28.42 26 MET B C 1
ATOM 2155 O O . MET B 1 29 ? 14.040 7.379 0.057 1.00 30.32 26 MET B O 1
ATOM 2160 N N . LYS B 1 30 ? 12.664 7.740 1.772 1.00 33.00 27 LYS B N 1
ATOM 2161 C CA . LYS B 1 30 ? 11.609 8.342 0.952 1.00 32.03 27 LYS B CA 1
ATOM 2162 C C . LYS B 1 30 ? 12.172 9.548 0.210 1.00 31.71 27 LYS B C 1
ATOM 2163 O O . LYS B 1 30 ? 12.818 10.404 0.805 1.00 31.41 27 LYS B O 1
ATOM 2169 N N . GLY B 1 31 ? 11.921 9.592 -1.099 1.00 32.98 28 GLY B N 1
ATOM 2170 C CA . GLY B 1 31 ? 12.369 10.652 -1.964 1.00 32.85 28 GLY B CA 1
ATOM 2171 C C . GLY B 1 31 ? 13.822 10.483 -2.349 1.00 35.76 28 GLY B C 1
ATOM 2172 O O . GLY B 1 31 ? 14.388 11.328 -3.055 1.00 36.79 28 GLY B O 1
ATOM 2173 N N . LYS B 1 32 ? 14.435 9.396 -1.899 1.00 34.84 29 LYS B N 1
ATOM 2174 C CA . LYS B 1 32 ? 15.847 9.147 -2.230 1.00 34.86 29 LYS B CA 1
ATOM 2175 C C . LYS B 1 32 ? 15.967 7.992 -3.231 1.00 33.43 29 LYS B C 1
ATOM 2176 O O . LYS B 1 32 ? 15.175 7.024 -3.208 1.00 29.28 29 LYS B O 1
ATOM 2182 N N . VAL B 1 33 ? 16.957 8.135 -4.103 1.00 29.28 30 VAL B N 1
ATOM 2183 C CA . VAL B 1 33 ? 17.250 7.171 -5.165 1.00 30.14 30 VAL B CA 1
ATOM 2184 C C . VAL B 1 33 ? 18.600 6.484 -4.906 1.00 33.11 30 VAL B C 1
ATOM 2185 O O . VAL B 1 33 ? 19.644 7.152 -4.726 1.00 31.42 30 VAL B O 1
ATOM 2189 N N . THR B 1 34 ? 18.575 5.156 -4.876 1.00 30.48 31 THR B N 1
ATOM 2190 C CA . THR B 1 34 ? 19.776 4.342 -4.659 1.00 30.78 31 THR B CA 1
ATOM 2191 C C . THR B 1 34 ? 19.998 3.394 -5.849 1.00 31.90 31 THR B C 1
ATOM 2192 O O . THR B 1 34 ? 19.085 2.661 -6.242 1.00 31.77 31 THR B O 1
ATOM 2196 N N . ALA B 1 35 ? 21.209 3.425 -6.405 1.00 29.96 32 ALA B N 1
ATOM 2197 C CA . ALA B 1 35 ? 21.628 2.514 -7.463 1.00 30.75 32 ALA B CA 1
ATOM 2198 C C . ALA B 1 35 ? 22.600 1.460 -6.882 1.00 31.94 32 ALA B C 1
ATOM 2199 O O . ALA B 1 35 ? 23.531 1.808 -6.142 1.00 31.53 32 ALA B O 1
ATOM 2201 N N . ILE B 1 36 ? 22.376 0.188 -7.224 1.00 30.48 33 ILE B N 1
ATOM 2202 C CA . ILE B 1 36 ? 23.114 -0.924 -6.613 1.00 30.12 33 ILE B CA 1
ATOM 2203 C C . ILE B 1 36 ? 23.630 -1.873 -7.689 1.00 31.94 33 ILE B C 1
ATOM 2204 O O . ILE B 1 36 ? 22.839 -2.598 -8.322 1.00 33.04 33 ILE B O 1
ATOM 2209 N N . THR B 1 37 ? 24.948 -1.862 -7.907 1.00 30.54 34 THR B N 1
ATOM 2210 C CA . THR B 1 37 ? 25.591 -2.849 -8.770 1.00 31.90 34 THR B CA 1
ATOM 2211 C C . THR B 1 37 ? 25.647 -4.182 -8.029 1.00 29.30 34 THR B C 1
ATOM 2212 O O . THR B 1 37 ? 25.625 -4.216 -6.800 1.00 32.92 34 THR B O 1
ATOM 2216 N N . GLY B 1 38 ? 25.726 -5.277 -8.756 1.00 31.73 35 GLY B N 1
ATOM 2217 C CA . GLY B 1 38 ? 25.510 -6.594 -8.152 1.00 31.01 35 GLY B CA 1
ATOM 2218 C C . GLY B 1 38 ? 24.082 -6.704 -7.609 1.00 32.19 35 GLY B C 1
ATOM 2219 O O . GLY B 1 38 ? 23.826 -7.469 -6.671 1.00 32.42 35 GLY B O 1
ATOM 2220 N N . GLY B 1 39 ? 23.166 -5.930 -8.201 1.00 29.90 36 GLY B N 1
ATOM 2221 C CA . GLY B 1 39 ? 21.784 -5.819 -7.740 1.00 33.41 36 GLY B CA 1
ATOM 2222 C C . GLY B 1 39 ? 21.007 -7.131 -7.779 1.00 34.29 36 GLY B C 1
ATOM 2223 O O . GLY B 1 39 ? 20.081 -7.327 -6.996 1.00 33.56 36 GLY B O 1
ATOM 2224 N N . GLY B 1 40 ? 21.398 -8.034 -8.658 1.00 34.55 37 GLY B N 1
ATOM 2225 C CA . GLY B 1 40 ? 20.785 -9.367 -8.711 1.00 35.49 37 GLY B CA 1
ATOM 2226 C C . GLY B 1 40 ? 21.402 -10.365 -7.760 1.00 33.73 37 GLY B C 1
ATOM 2227 O O . GLY B 1 40 ? 20.952 -11.493 -7.681 1.00 31.11 37 GLY B O 1
ATOM 2228 N N . GLY B 1 41 ? 22.433 -9.934 -7.026 1.00 34.24 38 GLY B N 1
ATOM 2229 C CA . GLY B 1 41 ? 23.195 -10.823 -6.145 1.00 27.63 38 GLY B CA 1
ATOM 2230 C C . GLY B 1 41 ? 22.686 -10.852 -4.708 1.00 31.76 38 GLY B C 1
ATOM 2231 O O . GLY B 1 41 ? 21.715 -10.164 -4.362 1.00 33.78 38 GLY B O 1
ATOM 2232 N N . GLY B 1 42 ? 23.348 -11.645 -3.874 1.00 30.60 39 GLY B N 1
ATOM 2233 C CA . GLY B 1 42 ? 22.906 -11.910 -2.506 1.00 31.23 39 GLY B CA 1
ATOM 2234 C C . GLY B 1 42 ? 22.879 -10.663 -1.665 1.00 33.88 39 GLY B C 1
ATOM 2235 O O . GLY B 1 42 ? 21.823 -10.254 -1.188 1.00 32.17 39 GLY B O 1
ATOM 2236 N N . ILE B 1 43 ? 24.054 -10.039 -1.500 1.00 33.39 40 ILE B N 1
ATOM 2237 C CA . ILE B 1 43 ? 24.191 -8.840 -0.700 1.00 31.50 40 ILE B CA 1
ATOM 2238 C C . ILE B 1 43 ? 23.426 -7.631 -1.334 1.00 33.87 40 ILE B C 1
ATOM 2239 O O . ILE B 1 43 ? 22.771 -6.845 -0.612 1.00 32.52 40 ILE B O 1
ATOM 2244 N N . GLY B 1 44 ? 23.529 -7.488 -2.653 1.00 31.33 41 GLY B N 1
ATOM 2245 C CA . GLY B 1 44 ? 22.974 -6.347 -3.339 1.00 30.48 41 GLY B CA 1
ATOM 2246 C C . GLY B 1 44 ? 21.459 -6.297 -3.225 1.00 32.93 41 GLY B C 1
ATOM 2247 O O . GLY B 1 44 ? 20.874 -5.248 -2.928 1.00 31.95 41 GLY B O 1
ATOM 2248 N N . PHE B 1 45 ? 20.813 -7.436 -3.464 1.00 33.12 42 PHE B N 1
ATOM 2249 C CA . PHE B 1 45 ? 19.373 -7.470 -3.375 1.00 31.99 42 PHE B CA 1
ATOM 2250 C C . PHE B 1 45 ? 18.894 -7.297 -1.935 1.00 32.57 42 PHE B C 1
ATOM 2251 O O . PHE B 1 45 ? 17.850 -6.662 -1.690 1.00 28.38 42 PHE B O 1
ATOM 2259 N N . ALA B 1 46 ? 19.659 -7.830 -0.982 1.00 31.61 43 ALA B N 1
ATOM 2260 C CA . ALA B 1 46 ? 19.359 -7.585 0.432 1.00 32.24 43 ALA B CA 1
ATOM 2261 C C . ALA B 1 46 ? 19.427 -6.105 0.764 1.00 32.07 43 ALA B C 1
ATOM 2262 O O . ALA B 1 46 ? 18.541 -5.581 1.424 1.00 34.48 43 ALA B O 1
ATOM 2264 N N . ALA B 1 47 ? 20.453 -5.426 0.259 1.00 31.94 44 ALA B N 1
ATOM 2265 C CA . ALA B 1 47 ? 20.586 -3.995 0.428 1.00 30.75 44 ALA B CA 1
ATOM 2266 C C . ALA B 1 47 ? 19.373 -3.260 -0.188 1.00 30.81 44 ALA B C 1
ATOM 2267 O O . ALA B 1 47 ? 18.829 -2.343 0.415 1.00 28.01 44 ALA B O 1
ATOM 2269 N N . ALA B 1 48 ? 18.965 -3.699 -1.380 1.00 31.18 45 ALA B N 1
ATOM 2270 C CA . ALA B 1 48 ? 17.796 -3.158 -2.077 1.00 32.20 45 ALA B CA 1
ATOM 2271 C C . ALA B 1 48 ? 16.507 -3.287 -1.270 1.00 32.94 45 ALA B C 1
ATOM 2272 O O . ALA B 1 48 ? 15.706 -2.360 -1.237 1.00 32.06 45 ALA B O 1
ATOM 2274 N N . GLU B 1 49 ? 16.320 -4.436 -0.624 1.00 33.15 46 GLU B N 1
ATOM 2275 C CA . GLU B 1 49 ? 15.151 -4.681 0.237 1.00 35.23 46 GLU B CA 1
ATOM 2276 C C . GLU B 1 49 ? 15.151 -3.787 1.486 1.00 34.98 46 GLU B C 1
ATOM 2277 O O . GLU B 1 49 ? 14.110 -3.269 1.881 1.00 36.79 46 GLU B O 1
ATOM 2283 N N . ALA B 1 50 ? 16.305 -3.617 2.112 1.00 31.44 47 ALA B N 1
ATOM 2284 C CA . ALA B 1 50 ? 16.403 -2.731 3.253 1.00 33.40 47 ALA B CA 1
ATOM 2285 C C . ALA B 1 50 ? 15.999 -1.313 2.836 1.00 34.22 47 ALA B C 1
ATOM 2286 O O . ALA B 1 50 ? 15.180 -0.657 3.496 1.00 34.04 47 ALA B O 1
ATOM 2288 N N . ILE B 1 51 ? 16.543 -0.872 1.714 1.00 31.41 48 ILE B N 1
ATOM 2289 C CA . ILE B 1 51 ? 16.329 0.464 1.232 1.00 33.20 48 ILE B CA 1
ATOM 2290 C C . ILE B 1 51 ? 14.909 0.689 0.686 1.00 32.97 48 ILE B C 1
ATOM 2291 O O . ILE B 1 51 ? 14.327 1.758 0.895 1.00 27.27 48 ILE B O 1
ATOM 2296 N N . ALA B 1 52 ? 14.354 -0.333 0.038 1.00 31.19 49 ALA B N 1
ATOM 2297 C CA . ALA B 1 52 ? 12.964 -0.282 -0.405 1.00 31.50 49 ALA B CA 1
ATOM 2298 C C . ALA B 1 52 ? 12.020 -0.187 0.774 1.00 32.94 49 ALA B C 1
ATOM 2299 O O . ALA B 1 52 ? 11.065 0.610 0.755 1.00 35.38 49 ALA B O 1
ATOM 2301 N N . GLU B 1 53 ? 12.275 -0.983 1.803 1.00 33.47 50 GLU B N 1
ATOM 2302 C CA . GLU B 1 53 ? 11.481 -0.918 3.029 1.00 33.17 50 GLU B CA 1
ATOM 2303 C C . GLU B 1 53 ? 11.524 0.453 3.709 1.00 36.28 50 GLU B C 1
ATOM 2304 O O . GLU B 1 53 ? 10.505 0.939 4.220 1.00 33.00 50 GLU B O 1
ATOM 2310 N N . ALA B 1 54 ? 12.707 1.068 3.727 1.00 33.53 51 ALA B N 1
ATOM 2311 C CA . ALA B 1 54 ? 12.854 2.429 4.229 1.00 31.39 51 ALA B CA 1
ATOM 2312 C C . ALA B 1 54 ? 12.187 3.475 3.319 1.00 30.66 51 ALA B C 1
ATOM 2313 O O . ALA B 1 54 ? 12.357 4.660 3.528 1.00 31.49 51 ALA B O 1
ATOM 2315 N N . GLY B 1 55 ? 11.491 3.012 2.291 1.00 33.39 52 GLY B N 1
ATOM 2316 C CA . GLY B 1 55 ? 10.787 3.880 1.325 1.00 35.57 52 GLY B CA 1
ATOM 2317 C C . GLY B 1 55 ? 11.655 4.514 0.253 1.00 35.23 52 GLY B C 1
ATOM 2318 O O . GLY B 1 55 ? 11.343 5.609 -0.269 1.00 35.65 52 GLY B O 1
ATOM 2319 N N . GLY B 1 56 ? 12.773 3.880 -0.078 1.00 35.55 53 GLY B N 1
ATOM 2320 C CA . GLY B 1 56 ? 13.661 4.442 -1.070 1.00 30.33 53 GLY B CA 1
ATOM 2321 C C . GLY B 1 56 ? 13.412 3.840 -2.426 1.00 32.44 53 GLY B C 1
ATOM 2322 O O . GLY B 1 56 ? 13.047 2.633 -2.529 1.00 32.98 53 GLY B O 1
ATOM 2323 N N . ASP B 1 57 ? 13.582 4.662 -3.471 1.00 28.89 54 ASP B N 1
ATOM 2324 C CA . ASP B 1 57 ? 13.558 4.144 -4.846 1.00 30.82 54 ASP B CA 1
ATOM 2325 C C . ASP B 1 57 ? 14.909 3.482 -5.174 1.00 29.62 54 ASP B C 1
ATOM 2326 O O . ASP B 1 57 ? 15.973 3.962 -4.747 1.00 29.03 54 ASP B O 1
ATOM 2331 N N . VAL B 1 58 ? 14.848 2.388 -5.924 1.00 30.37 55 VAL B N 1
ATOM 2332 C CA . VAL B 1 58 ? 16.028 1.566 -6.170 1.00 33.38 55 VAL B CA 1
ATOM 2333 C C . VAL B 1 58 ? 16.224 1.217 -7.662 1.00 31.01 55 VAL B C 1
ATOM 2334 O O . VAL B 1 58 ? 15.311 0.720 -8.321 1.00 29.03 55 VAL B O 1
ATOM 2338 N N . ALA B 1 59 ? 17.431 1.483 -8.161 1.00 30.95 56 ALA B N 1
ATOM 2339 C CA . ALA B 1 59 ? 17.879 0.956 -9.444 1.00 30.71 56 ALA B CA 1
ATOM 2340 C C . ALA B 1 59 ? 18.787 -0.290 -9.216 1.00 34.64 56 ALA B C 1
ATOM 2341 O O . ALA B 1 59 ? 19.839 -0.215 -8.575 1.00 32.89 56 ALA B O 1
ATOM 2343 N N . LEU B 1 60 ? 18.339 -1.434 -9.710 1.00 35.53 57 LEU B N 1
ATOM 2344 C CA . LEU B 1 60 ? 19.115 -2.659 -9.642 1.00 34.36 57 LEU B CA 1
ATOM 2345 C C . LEU B 1 60 ? 19.983 -2.774 -10.889 1.00 33.40 57 LEU B C 1
ATOM 2346 O O . LEU B 1 60 ? 19.473 -2.944 -12.008 1.00 34.72 57 LEU B O 1
ATOM 2351 N N . LEU B 1 61 ? 21.286 -2.623 -10.692 1.00 31.03 58 LEU B N 1
ATOM 2352 C CA . LEU B 1 61 ? 22.251 -2.766 -11.769 1.00 31.12 58 LEU B CA 1
ATOM 2353 C C . LEU B 1 61 ? 22.796 -4.196 -11.799 1.00 28.69 58 LEU B C 1
ATOM 2354 O O . LEU B 1 61 ? 23.249 -4.735 -10.784 1.00 28.88 58 LEU B O 1
ATOM 2359 N N . TYR B 1 62 ? 22.754 -4.795 -12.971 1.00 30.31 59 TYR B N 1
ATOM 2360 C CA . TYR B 1 62 ? 23.113 -6.199 -13.132 1.00 31.72 59 TYR B CA 1
ATOM 2361 C C . TYR B 1 62 ? 23.917 -6.355 -14.401 1.00 32.13 59 TYR B C 1
ATOM 2362 O O . TYR B 1 62 ? 23.923 -5.467 -15.262 1.00 31.46 59 TYR B O 1
ATOM 2371 N N . ARG B 1 63 ? 24.601 -7.489 -14.515 1.00 34.01 60 ARG B N 1
ATOM 2372 C CA . ARG B 1 63 ? 25.290 -7.848 -15.735 1.00 34.92 60 ARG B CA 1
ATOM 2373 C C . ARG B 1 63 ? 24.573 -9.031 -16.405 1.00 35.47 60 ARG B C 1
ATOM 2374 O O . ARG B 1 63 ? 24.079 -8.897 -17.528 1.00 36.83 60 ARG B O 1
ATOM 2382 N N . SER B 1 64 ? 24.519 -10.158 -15.718 1.00 35.73 61 SER B N 1
ATOM 2383 C CA . SER B 1 64 ? 24.028 -11.410 -16.315 1.00 34.17 61 SER B CA 1
ATOM 2384 C C . SER B 1 64 ? 22.900 -12.041 -15.527 1.00 32.02 61 SER B C 1
ATOM 2385 O O . SER B 1 64 ? 22.389 -13.090 -15.906 1.00 32.81 61 SER B O 1
ATOM 2388 N N . ALA B 1 65 ? 22.517 -11.412 -14.417 1.00 35.48 62 ALA B N 1
ATOM 2389 C CA . ALA B 1 65 ? 21.456 -11.949 -13.561 1.00 37.68 62 ALA B CA 1
ATOM 2390 C C . ALA B 1 65 ? 20.158 -12.046 -14.374 1.00 36.38 62 ALA B C 1
ATOM 2391 O O . ALA B 1 65 ? 19.789 -11.091 -15.049 1.00 34.66 62 ALA B O 1
ATOM 2393 N N . PRO B 1 66 ? 19.503 -13.213 -14.334 1.00 37.09 63 PRO B N 1
ATOM 2394 C CA . PRO B 1 66 ? 18.228 -13.389 -15.071 1.00 38.33 63 PRO B CA 1
ATOM 2395 C C . PRO B 1 66 ? 17.033 -12.646 -14.422 1.00 33.16 63 PRO B C 1
ATOM 2396 O O . PRO B 1 66 ? 17.112 -12.216 -13.265 1.00 34.82 63 PRO B O 1
ATOM 2400 N N . ASN B 1 67 ? 15.955 -12.499 -15.183 1.00 34.46 64 ASN B N 1
ATOM 2401 C CA . ASN B 1 67 ? 14.637 -12.073 -14.656 1.00 35.77 64 ASN B CA 1
ATOM 2402 C C . ASN B 1 67 ? 14.593 -10.723 -13.908 1.00 33.28 64 ASN B C 1
ATOM 2403 O O . ASN B 1 67 ? 13.721 -10.517 -13.070 1.00 35.17 64 ASN B O 1
ATOM 2408 N N . MET B 1 68 ? 15.511 -9.821 -14.216 1.00 33.21 65 MET B N 1
ATOM 2409 C CA . MET B 1 68 ? 15.655 -8.597 -13.447 1.00 35.34 65 MET B CA 1
ATOM 2410 C C . MET B 1 68 ? 14.478 -7.645 -13.605 1.00 36.10 65 MET B C 1
ATOM 2411 O O . MET B 1 68 ? 14.116 -6.974 -12.644 1.00 40.07 65 MET B O 1
ATOM 2416 N N . GLU B 1 69 ? 13.873 -7.597 -14.785 1.00 36.49 66 GLU B N 1
ATOM 2417 C CA . GLU B 1 69 ? 12.662 -6.785 -14.962 1.00 42.81 66 GLU B CA 1
ATOM 2418 C C . GLU B 1 69 ? 11.535 -7.290 -14.060 1.00 42.00 66 GLU B C 1
ATOM 2419 O O . GLU B 1 69 ? 10.819 -6.477 -13.455 1.00 42.55 66 GLU B O 1
ATOM 2425 N N . GLU B 1 70 ? 11.383 -8.619 -13.955 1.00 41.15 67 GLU B N 1
ATOM 2426 C CA . GLU B 1 70 ? 10.390 -9.200 -13.040 1.00 38.99 67 GLU B CA 1
ATOM 2427 C C . GLU B 1 70 ? 10.771 -8.945 -11.591 1.00 40.42 67 GLU B C 1
ATOM 2428 O O . GLU B 1 70 ? 9.928 -8.544 -10.777 1.00 42.01 67 GLU B O 1
ATOM 2434 N N . ARG B 1 71 ? 12.037 -9.180 -11.255 1.00 37.58 68 ARG B N 1
ATOM 2435 C CA . ARG B 1 71 ? 12.473 -9.021 -9.872 1.00 35.92 68 ARG B CA 1
ATOM 2436 C C . ARG B 1 71 ? 12.345 -7.558 -9.408 1.00 31.43 68 ARG B C 1
ATOM 2437 O O . ARG B 1 71 ? 11.980 -7.316 -8.277 1.00 32.40 68 ARG B O 1
ATOM 2445 N N . SER B 1 72 ? 12.644 -6.616 -10.280 1.00 31.55 69 SER B N 1
ATOM 2446 C CA . SER B 1 72 ? 12.429 -5.184 -9.987 1.00 36.24 69 SER B CA 1
ATOM 2447 C C . SER B 1 72 ? 10.963 -4.839 -9.709 1.00 32.18 69 SER B C 1
ATOM 2448 O O . SER B 1 72 ? 10.627 -4.271 -8.683 1.00 31.44 69 SER B O 1
ATOM 2451 N N . ALA B 1 73 ? 10.111 -5.191 -10.656 1.00 38.06 70 ALA B N 1
ATOM 2452 C CA . ALA B 1 73 ? 8.655 -4.988 -10.560 1.00 35.40 70 ALA B CA 1
ATOM 2453 C C . ALA B 1 73 ? 8.089 -5.584 -9.274 1.00 36.23 70 ALA B C 1
ATOM 2454 O O . ALA B 1 73 ? 7.246 -4.963 -8.621 1.00 36.50 70 ALA B O 1
ATOM 2456 N N . GLU B 1 74 ? 8.596 -6.746 -8.877 1.00 32.56 71 GLU B N 1
ATOM 2457 C CA . GLU B 1 74 ? 8.150 -7.407 -7.647 1.00 36.70 71 GLU B CA 1
ATOM 2458 C C . GLU B 1 74 ? 8.589 -6.646 -6.395 1.00 37.93 71 GLU B C 1
ATOM 2459 O O . GLU B 1 74 ? 7.830 -6.526 -5.430 1.00 37.41 71 GLU B O 1
ATOM 2465 N N . LEU B 1 75 ? 9.839 -6.168 -6.385 1.00 36.10 72 LEU B N 1
ATOM 2466 C CA . LEU B 1 75 ? 10.314 -5.377 -5.277 1.00 32.86 72 LEU B CA 1
ATOM 2467 C C . LEU B 1 75 ? 9.542 -4.040 -5.183 1.00 33.61 72 LEU B C 1
ATOM 2468 O O . LEU B 1 75 ? 9.251 -3.581 -4.079 1.00 37.92 72 LEU B O 1
ATOM 2473 N N . ALA B 1 76 ? 9.227 -3.435 -6.321 1.00 31.77 73 ALA B N 1
ATOM 2474 C CA . ALA B 1 76 ? 8.473 -2.173 -6.342 1.00 38.25 73 ALA B CA 1
ATOM 2475 C C . ALA B 1 76 ? 7.064 -2.350 -5.787 1.00 36.89 73 ALA B C 1
ATOM 2476 O O . ALA B 1 76 ? 6.612 -1.562 -4.966 1.00 39.66 73 ALA B O 1
ATOM 2478 N N . LYS B 1 77 ? 6.394 -3.420 -6.193 1.00 41.98 74 LYS B N 1
ATOM 2479 C CA . LYS B 1 77 ? 5.060 -3.710 -5.708 1.00 35.25 74 LYS B CA 1
ATOM 2480 C C . LYS B 1 77 ? 5.099 -4.043 -4.238 1.00 39.83 74 LYS B C 1
ATOM 2481 O O . LYS B 1 77 ? 4.228 -3.605 -3.468 1.00 40.83 74 LYS B O 1
ATOM 2487 N N . ARG B 1 78 ? 6.112 -4.806 -3.811 1.00 37.79 75 ARG B N 1
ATOM 2488 C CA . ARG B 1 78 ? 6.182 -5.234 -2.410 1.00 35.89 75 ARG B CA 1
ATOM 2489 C C . ARG B 1 78 ? 6.256 -4.064 -1.444 1.00 36.06 75 ARG B C 1
ATOM 2490 O O . ARG B 1 78 ? 5.674 -4.108 -0.352 1.00 35.10 75 ARG B O 1
ATOM 2498 N N . PHE B 1 79 ? 6.997 -3.024 -1.824 1.00 38.04 76 PHE B N 1
ATOM 2499 C CA . PHE B 1 79 ? 7.259 -1.930 -0.897 1.00 36.16 76 PHE B CA 1
ATOM 2500 C C . PHE B 1 79 ? 6.561 -0.618 -1.263 1.00 35.11 76 PHE B C 1
ATOM 2501 O O . PHE B 1 79 ? 6.604 0.326 -0.488 1.00 35.73 76 PHE B O 1
ATOM 2509 N N . GLY B 1 80 ? 5.924 -0.579 -2.432 1.00 32.69 77 GLY B N 1
ATOM 2510 C CA . GLY B 1 80 ? 5.318 0.641 -2.942 1.00 33.29 77 GLY B CA 1
ATOM 2511 C C . GLY B 1 80 ? 6.340 1.704 -3.326 1.00 34.74 77 GLY B C 1
ATOM 2512 O O . GLY B 1 80 ? 6.113 2.891 -3.154 1.00 34.07 77 GLY B O 1
ATOM 2513 N N . VAL B 1 81 ? 7.468 1.279 -3.866 1.00 31.02 78 VAL B N 1
ATOM 2514 C CA . VAL B 1 81 ? 8.471 2.240 -4.316 1.00 33.82 78 VAL B CA 1
ATOM 2515 C C . VAL B 1 81 ? 8.711 2.071 -5.808 1.00 33.82 78 VAL B C 1
ATOM 2516 O O . VAL B 1 81 ? 8.125 1.184 -6.420 1.00 37.20 78 VAL B O 1
ATOM 2520 N N . LYS B 1 82 ? 9.513 2.941 -6.403 1.00 35.82 79 LYS B N 1
ATOM 2521 C CA . LYS B 1 82 ? 9.948 2.741 -7.770 1.00 33.55 79 LYS B CA 1
ATOM 2522 C C . LYS B 1 82 ? 11.226 1.876 -7.750 1.00 36.26 79 LYS B C 1
ATOM 2523 O O . LYS B 1 82 ? 12.173 2.153 -7.007 1.00 32.35 79 LYS B O 1
ATOM 2529 N N . VAL B 1 83 ? 11.215 0.820 -8.561 1.00 36.99 80 VAL B N 1
ATOM 2530 C CA . VAL B 1 83 ? 12.377 -0.041 -8.781 1.00 36.38 80 VAL B CA 1
ATOM 2531 C C . VAL B 1 83 ? 12.514 -0.304 -10.291 1.00 34.42 80 VAL B C 1
ATOM 2532 O O . VAL B 1 83 ? 11.572 -0.714 -10.952 1.00 37.13 80 VAL B O 1
ATOM 2536 N N . LYS B 1 84 ? 13.686 -0.041 -10.821 1.00 38.12 81 LYS B N 1
ATOM 2537 C CA . LYS B 1 84 ? 13.990 -0.349 -12.219 1.00 39.35 81 LYS B CA 1
ATOM 2538 C C . LYS B 1 84 ? 15.365 -1.051 -12.313 1.00 35.60 81 LYS B C 1
ATOM 2539 O O . LYS B 1 84 ? 16.241 -0.828 -11.481 1.00 33.17 81 LYS B O 1
ATOM 2545 N N . SER B 1 85 ? 15.526 -1.898 -13.321 1.00 35.84 82 SER B N 1
ATOM 2546 C CA . SER B 1 85 ? 16.776 -2.620 -13.533 1.00 35.01 82 SER B CA 1
ATOM 2547 C C . SER B 1 85 ? 17.589 -2.075 -14.730 1.00 35.35 82 SER B C 1
ATOM 2548 O O . SER B 1 85 ? 17.028 -1.541 -15.694 1.00 36.87 82 SER B O 1
ATOM 2551 N N . TYR B 1 86 ? 18.911 -2.175 -14.636 1.00 31.27 83 TYR B N 1
ATOM 2552 C CA . TYR B 1 86 ? 19.789 -1.667 -15.686 1.00 30.69 83 TYR B CA 1
ATOM 2553 C C . TYR B 1 86 ? 20.955 -2.605 -15.889 1.00 32.17 83 TYR B C 1
ATOM 2554 O O . TYR B 1 86 ? 21.612 -3.018 -14.929 1.00 31.03 83 TYR B O 1
ATOM 2563 N N . GLN B 1 87 ? 21.193 -2.938 -17.152 1.00 31.08 84 GLN B N 1
ATOM 2564 C CA . GLN B 1 87 ? 22.317 -3.710 -17.573 1.00 32.56 84 GLN B CA 1
ATOM 2565 C C . GLN B 1 87 ? 23.560 -2.843 -17.441 1.00 33.94 84 GLN B C 1
ATOM 2566 O O . GLN B 1 87 ? 23.631 -1.757 -18.045 1.00 36.00 84 GLN B O 1
ATOM 2572 N N . CYS B 1 88 ? 24.518 -3.326 -16.652 1.00 31.81 85 CYS B N 1
ATOM 2573 C CA . CYS B 1 88 ? 25.751 -2.604 -16.365 1.00 34.60 85 CYS B CA 1
ATOM 2574 C C . CYS B 1 88 ? 26.939 -3.559 -16.192 1.00 32.00 85 CYS B C 1
ATOM 2575 O O . CYS B 1 88 ? 26.942 -4.393 -15.296 1.00 32.31 85 CYS B O 1
ATOM 2578 N N . GLU B 1 89 ? 27.922 -3.401 -17.074 1.00 30.25 86 GLU B N 1
ATOM 2579 C CA . GLU B 1 89 ? 29.184 -4.133 -17.035 1.00 31.50 86 GLU B CA 1
ATOM 2580 C C . GLU B 1 89 ? 30.224 -3.241 -16.347 1.00 32.30 86 GLU B C 1
ATOM 2581 O O . GLU B 1 89 ? 30.768 -2.316 -16.958 1.00 32.69 86 GLU B O 1
ATOM 2587 N N . VAL B 1 90 ? 30.489 -3.515 -15.068 1.00 34.15 87 VAL B N 1
ATOM 2588 C CA . VAL B 1 90 ? 31.225 -2.561 -14.216 1.00 34.51 87 VAL B CA 1
ATOM 2589 C C . VAL B 1 90 ? 32.716 -2.404 -14.588 1.00 37.27 87 VAL B C 1
ATOM 2590 O O . VAL B 1 90 ? 33.360 -1.465 -14.121 1.00 35.00 87 VAL B O 1
ATOM 2594 N N . THR B 1 91 ? 33.240 -3.318 -15.419 1.00 34.24 88 THR B N 1
ATOM 2595 C CA . THR B 1 91 ? 34.640 -3.262 -15.832 1.00 34.38 88 THR B CA 1
ATOM 2596 C C . THR B 1 91 ? 34.850 -2.297 -16.994 1.00 34.99 88 THR B C 1
ATOM 2597 O O . THR B 1 91 ? 35.986 -2.036 -17.365 1.00 34.22 88 THR B O 1
ATOM 2601 N N . GLU B 1 92 ? 33.748 -1.769 -17.539 1.00 33.33 89 GLU B N 1
ATOM 2602 C CA . GLU B 1 92 ? 33.797 -0.839 -18.663 1.00 32.93 89 GLU B CA 1
ATOM 2603 C C . GLU B 1 92 ? 33.185 0.503 -18.240 1.00 33.42 89 GLU B C 1
ATOM 2604 O O . GLU B 1 92 ? 31.995 0.571 -17.921 1.00 29.27 89 GLU B O 1
ATOM 2610 N N . HIS B 1 93 ? 34.022 1.545 -18.255 1.00 30.82 90 HIS B N 1
ATOM 2611 C CA . HIS B 1 93 ? 33.624 2.870 -17.866 1.00 30.27 90 HIS B CA 1
ATOM 2612 C C . HIS B 1 93 ? 32.335 3.395 -18.546 1.00 29.98 90 HIS B C 1
ATOM 2613 O O . HIS B 1 93 ? 31.493 3.996 -17.890 1.00 30.69 90 HIS B O 1
ATOM 2620 N N . GLU B 1 94 ? 32.223 3.204 -19.848 1.00 29.53 91 GLU B N 1
ATOM 2621 C CA . GLU B 1 94 ? 31.065 3.624 -20.602 1.00 33.26 91 GLU B CA 1
ATOM 2622 C C . GLU B 1 94 ? 29.751 2.961 -20.099 1.00 34.64 91 GLU B C 1
ATOM 2623 O O . GLU B 1 94 ? 28.730 3.641 -19.943 1.00 29.92 91 GLU B O 1
ATOM 2629 N N . SER B 1 95 ? 29.796 1.662 -19.840 1.00 31.86 92 SER B N 1
ATOM 2630 C CA . SER B 1 95 ? 28.643 0.966 -19.288 1.00 33.07 92 SER B CA 1
ATOM 2631 C C . SER B 1 95 ? 28.266 1.506 -17.886 1.00 33.36 92 SER B C 1
ATOM 2632 O O . SER B 1 95 ? 27.084 1.671 -17.580 1.00 34.37 92 SER B O 1
ATOM 2635 N N . VAL B 1 96 ? 29.270 1.785 -17.053 1.00 32.09 93 VAL B N 1
ATOM 2636 C CA . VAL B 1 96 ? 29.042 2.339 -15.712 1.00 30.92 93 VAL B CA 1
ATOM 2637 C C . VAL B 1 96 ? 28.352 3.723 -15.842 1.00 33.10 93 VAL B C 1
ATOM 2638 O O . VAL B 1 96 ? 27.341 3.983 -15.175 1.00 31.53 93 VAL B O 1
ATOM 2642 N N . LYS B 1 97 ? 28.903 4.573 -16.706 1.00 30.07 94 LYS B N 1
ATOM 2643 C CA . LYS B 1 97 ? 28.420 5.930 -16.900 1.00 36.03 94 LYS B CA 1
ATOM 2644 C C . LYS B 1 97 ? 27.011 5.955 -17.518 1.00 32.89 94 LYS B C 1
ATOM 2645 O O . LYS B 1 97 ? 26.150 6.700 -17.082 1.00 32.26 94 LYS B O 1
ATOM 2651 N N . GLN B 1 98 ? 26.828 5.134 -18.531 1.00 33.45 95 GLN B N 1
ATOM 2652 C CA . GLN B 1 98 ? 25.535 4.920 -19.205 1.00 38.43 95 GLN B CA 1
ATOM 2653 C C . GLN B 1 98 ? 24.429 4.560 -18.224 1.00 35.46 95 GLN B C 1
ATOM 2654 O O . GLN B 1 98 ? 23.344 5.115 -18.286 1.00 34.79 95 GLN B O 1
ATOM 2660 N N . ALA B 1 99 ? 24.714 3.616 -17.327 1.00 33.76 96 ALA B N 1
ATOM 2661 C CA . ALA B 1 99 ? 23.754 3.193 -16.294 1.00 33.24 96 ALA B CA 1
ATOM 2662 C C . ALA B 1 99 ? 23.453 4.306 -15.272 1.00 33.56 96 ALA B C 1
ATOM 2663 O O . ALA B 1 99 ? 22.300 4.524 -14.886 1.00 34.20 96 ALA B O 1
ATOM 2665 N N . ILE B 1 100 ? 24.488 5.017 -14.863 1.00 31.89 97 ILE B N 1
ATOM 2666 C CA . ILE B 1 100 ? 24.339 6.136 -13.931 1.00 33.08 97 ILE B CA 1
ATOM 2667 C C . ILE B 1 100 ? 23.442 7.223 -14.548 1.00 34.21 97 ILE B C 1
ATOM 2668 O O . ILE B 1 100 ? 22.493 7.704 -13.890 1.00 34.35 97 ILE B O 1
ATOM 2673 N N . GLU B 1 101 ? 23.705 7.573 -15.804 1.00 32.81 98 GLU B N 1
ATOM 2674 C CA . GLU B 1 101 ? 22.958 8.643 -16.464 1.00 36.39 98 GLU B CA 1
ATOM 2675 C C . GLU B 1 101 ? 21.508 8.237 -16.754 1.00 36.13 98 GLU B C 1
ATOM 2676 O O . GLU B 1 101 ? 20.592 9.080 -16.681 1.00 32.54 98 GLU B O 1
ATOM 2682 N N . ALA B 1 102 ? 21.295 6.950 -17.045 1.00 32.04 99 ALA B N 1
ATOM 2683 C CA . ALA B 1 102 ? 19.951 6.442 -17.247 1.00 32.05 99 ALA B CA 1
ATOM 2684 C C . ALA B 1 102 ? 19.148 6.497 -15.951 1.00 35.02 99 ALA B C 1
ATOM 2685 O O . ALA B 1 102 ? 18.013 6.996 -15.917 1.00 34.29 99 ALA B O 1
ATOM 2687 N N . VAL B 1 103 ? 19.753 6.014 -14.866 1.00 34.25 100 VAL B N 1
ATOM 2688 C CA . VAL B 1 103 ? 19.128 6.097 -13.550 1.00 35.15 100 VAL B CA 1
ATOM 2689 C C . VAL B 1 103 ? 18.726 7.551 -13.243 1.00 34.07 100 VAL B C 1
ATOM 2690 O O . VAL B 1 103 ? 17.594 7.816 -12.845 1.00 32.65 100 VAL B O 1
ATOM 2694 N N . GLU B 1 104 ? 19.671 8.477 -13.411 1.00 34.90 101 GLU B N 1
ATOM 2695 C CA . GLU B 1 104 ? 19.467 9.856 -13.049 1.00 33.93 101 GLU B CA 1
ATOM 2696 C C . GLU B 1 104 ? 18.258 10.414 -13.819 1.00 35.21 101 GLU B C 1
ATOM 2697 O O . GLU B 1 104 ? 17.454 11.143 -13.277 1.00 33.32 101 GLU B O 1
ATOM 2703 N N . LYS B 1 105 ? 18.178 10.037 -15.098 1.00 35.69 102 LYS B N 1
ATOM 2704 C CA . LYS B 1 105 ? 17.143 10.452 -16.019 1.00 38.77 102 LYS B CA 1
ATOM 2705 C C . LYS B 1 105 ? 15.769 9.845 -15.661 1.00 38.87 102 LYS B C 1
ATOM 2706 O O . LYS B 1 105 ? 14.760 10.554 -15.652 1.00 32.29 102 LYS B O 1
ATOM 2712 N N . ASP B 1 106 ? 15.759 8.549 -15.340 1.00 37.34 103 ASP B N 1
ATOM 2713 C CA . ASP B 1 106 ? 14.519 7.825 -15.029 1.00 34.82 103 ASP B CA 1
ATOM 2714 C C . ASP B 1 106 ? 13.966 8.106 -13.623 1.00 39.78 103 ASP B C 1
ATOM 2715 O O . ASP B 1 106 ? 12.749 8.137 -13.419 1.00 37.70 103 ASP B O 1
ATOM 2720 N N . PHE B 1 107 ? 14.872 8.320 -12.664 1.00 40.91 104 PHE B N 1
ATOM 2721 C CA . PHE B 1 107 ? 14.501 8.532 -11.275 1.00 35.20 104 PHE B CA 1
ATOM 2722 C C . PHE B 1 107 ? 14.577 10.013 -10.887 1.00 33.92 104 PHE B C 1
ATOM 2723 O O . PHE B 1 107 ? 14.014 10.405 -9.879 1.00 33.22 104 PHE B O 1
ATOM 2731 N N . GLY B 1 108 ? 15.318 10.799 -11.657 1.00 33.90 105 GLY B N 1
ATOM 2732 C CA . GLY B 1 108 ? 15.446 12.241 -11.418 1.00 35.05 105 GLY B CA 1
ATOM 2733 C C . GLY B 1 108 ? 16.613 12.688 -10.557 1.00 37.40 105 GLY B C 1
ATOM 2734 O O . GLY B 1 108 ? 16.979 13.887 -10.581 1.00 32.62 105 GLY B O 1
ATOM 2735 N N . ARG B 1 109 ? 17.175 11.723 -9.807 1.00 35.78 106 ARG B N 1
ATOM 2736 C CA . ARG B 1 109 ? 18.082 11.958 -8.684 1.00 35.75 106 ARG B CA 1
ATOM 2737 C C . ARG B 1 109 ? 18.998 10.743 -8.534 1.00 34.45 106 ARG B C 1
ATOM 2738 O O . ARG B 1 109 ? 18.703 9.682 -9.059 1.00 36.83 106 ARG B O 1
ATOM 2746 N N . LEU B 1 110 ? 20.067 10.906 -7.764 1.00 30.99 107 LEU B N 1
ATOM 2747 C CA . LEU B 1 110 ? 20.859 9.781 -7.269 1.00 33.72 107 LEU B CA 1
ATOM 2748 C C . LEU B 1 110 ? 21.493 10.144 -5.925 1.00 30.10 107 LEU B C 1
ATOM 2749 O O . LEU B 1 110 ? 22.446 10.933 -5.851 1.00 30.34 107 LEU B O 1
ATOM 2754 N N . ASP B 1 111 ? 20.918 9.599 -4.860 1.00 28.71 108 ASP B N 1
ATOM 2755 C CA . ASP B 1 111 ? 21.315 9.917 -3.490 1.00 28.48 108 ASP B CA 1
ATOM 2756 C C . ASP B 1 111 ? 22.357 8.955 -2.943 1.00 32.09 108 ASP B C 1
ATOM 2757 O O . ASP B 1 111 ? 23.209 9.336 -2.133 1.00 33.14 108 ASP B O 1
ATOM 2762 N N . CYS B 1 112 ? 22.300 7.714 -3.406 1.00 28.84 109 CYS B N 1
ATOM 2763 C CA . CYS B 1 112 ? 23.187 6.699 -2.926 1.00 31.65 109 CYS B CA 1
ATOM 2764 C C . CYS B 1 112 ? 23.590 5.755 -4.064 1.00 33.26 109 CYS B C 1
ATOM 2765 O O . CYS B 1 112 ? 22.746 5.249 -4.820 1.00 33.31 109 CYS B O 1
ATOM 2768 N N . TYR B 1 113 ? 24.883 5.547 -4.206 1.00 32.04 110 TYR B N 1
ATOM 2769 C CA . TYR B 1 113 ? 25.400 4.535 -5.096 1.00 32.97 110 TYR B CA 1
ATOM 2770 C C . TYR B 1 113 ? 26.111 3.509 -4.244 1.00 32.49 110 TYR B C 1
ATOM 2771 O O . TYR B 1 113 ? 26.954 3.853 -3.428 1.00 31.18 110 TYR B O 1
ATOM 2780 N N . ILE B 1 114 ? 25.744 2.250 -4.437 1.00 29.95 111 ILE B N 1
ATOM 2781 C CA . ILE B 1 114 ? 26.401 1.148 -3.769 1.00 32.08 111 ILE B CA 1
ATOM 2782 C C . ILE B 1 114 ? 27.203 0.349 -4.813 1.00 32.29 111 ILE B C 1
ATOM 2783 O O . ILE B 1 114 ? 26.643 -0.416 -5.592 1.00 30.60 111 ILE B O 1
ATOM 2788 N N . ALA B 1 115 ? 28.510 0.622 -4.856 1.00 31.27 112 ALA B N 1
ATOM 2789 C CA . ALA B 1 115 ? 29.466 -0.117 -5.679 1.00 31.97 112 ALA B CA 1
ATOM 2790 C C . ALA B 1 115 ? 29.612 -1.515 -5.058 1.00 30.81 112 ALA B C 1
ATOM 2791 O O . ALA B 1 115 ? 30.491 -1.759 -4.249 1.00 32.58 112 ALA B O 1
ATOM 2793 N N . ASN B 1 116 ? 28.683 -2.411 -5.379 1.00 31.47 113 ASN B N 1
ATOM 2794 C CA . ASN B 1 116 ? 28.608 -3.684 -4.697 1.00 30.06 113 ASN B CA 1
ATOM 2795 C C . ASN B 1 116 ? 29.087 -4.860 -5.548 1.00 31.77 113 ASN B C 1
ATOM 2796 O O . ASN B 1 116 ? 29.433 -5.901 -5.010 1.00 31.08 113 ASN B O 1
ATOM 2801 N N . ALA B 1 117 ? 29.103 -4.692 -6.874 1.00 30.05 114 ALA B N 1
ATOM 2802 C CA . ALA B 1 117 ? 29.586 -5.728 -7.767 1.00 32.69 114 ALA B CA 1
ATOM 2803 C C . ALA B 1 117 ? 31.036 -6.069 -7.466 1.00 32.42 114 ALA B C 1
ATOM 2804 O O . ALA B 1 117 ? 31.857 -5.193 -7.145 1.00 29.47 114 ALA B O 1
ATOM 2806 N N . GLY B 1 118 ? 31.339 -7.366 -7.547 1.00 32.81 115 GLY B N 1
ATOM 2807 C CA . GLY B 1 118 ? 32.709 -7.831 -7.277 1.00 32.85 115 GLY B CA 1
ATOM 2808 C C . GLY B 1 118 ? 32.938 -9.220 -7.804 1.00 34.02 115 GLY B C 1
ATOM 2809 O O . GLY B 1 118 ? 31.980 -9.947 -8.149 1.00 32.04 115 GLY B O 1
ATOM 2810 N N . GLY B 1 119 ? 34.205 -9.597 -7.849 1.00 32.78 116 GLY B N 1
ATOM 2811 C CA . GLY B 1 119 ? 34.593 -10.925 -8.310 1.00 34.79 116 GLY B CA 1
ATOM 2812 C C . GLY B 1 119 ? 36.090 -10.968 -8.411 1.00 35.80 116 GLY B C 1
ATOM 2813 O O . GLY B 1 119 ? 36.779 -10.288 -7.649 1.00 36.25 116 GLY B O 1
ATOM 2814 N N . GLY B 1 120 ? 36.600 -11.718 -9.374 1.00 35.17 117 GLY B N 1
ATOM 2815 C CA . GLY B 1 120 ? 38.037 -11.877 -9.539 1.00 36.03 117 GLY B CA 1
ATOM 2816 C C . GLY B 1 120 ? 38.438 -13.330 -9.705 1.00 35.05 117 GLY B C 1
ATOM 2817 O O . GLY B 1 120 ? 37.607 -14.229 -9.670 1.00 34.01 117 GLY B O 1
ATOM 2818 N N . VAL B 1 121 ? 39.735 -13.543 -9.936 1.00 31.68 118 VAL B N 1
ATOM 2819 C CA . VAL B 1 121 ? 40.247 -14.883 -10.104 1.00 32.96 118 VAL B CA 1
ATOM 2820 C C . VAL B 1 121 ? 41.301 -15.232 -9.085 1.00 31.58 118 VAL B C 1
ATOM 2821 O O . VAL B 1 121 ? 42.295 -14.499 -8.925 1.00 30.54 118 VAL B O 1
ATOM 2825 N N . PRO B 1 122 ? 41.065 -16.302 -8.333 1.00 33.99 119 PRO B N 1
ATOM 2826 C CA . PRO B 1 122 ? 41.983 -16.621 -7.256 1.00 36.00 119 PRO B CA 1
ATOM 2827 C C . PRO B 1 122 ? 43.259 -17.235 -7.829 1.00 35.58 119 PRO B C 1
ATOM 2828 O O . PRO B 1 122 ? 43.260 -17.698 -8.947 1.00 34.66 119 PRO B O 1
ATOM 2832 N N . GLY B 1 123 ? 44.336 -17.179 -7.063 1.00 31.42 120 GLY B N 1
ATOM 2833 C CA . GLY B 1 123 ? 45.537 -17.892 -7.433 1.00 33.59 120 GLY B CA 1
ATOM 2834 C C . GLY B 1 123 ? 46.775 -17.244 -6.842 1.00 31.09 120 GLY B C 1
ATOM 2835 O O . GLY B 1 123 ? 46.799 -16.030 -6.581 1.00 27.84 120 GLY B O 1
ATOM 2836 N N . SER B 1 124 ? 47.778 -18.076 -6.633 1.00 30.32 121 SER B N 1
ATOM 2837 C CA . SER B 1 124 ? 49.092 -17.653 -6.173 1.00 28.68 121 SER B CA 1
ATOM 2838 C C . SER B 1 124 ? 49.725 -16.765 -7.177 1.00 26.94 121 SER B C 1
ATOM 2839 O O . SER B 1 124 ? 49.450 -16.880 -8.359 1.00 28.63 121 SER B O 1
ATOM 2842 N N . ILE B 1 125 ? 50.609 -15.891 -6.700 1.00 30.06 122 ILE B N 1
ATOM 2843 C CA . ILE B 1 125 ? 51.288 -14.935 -7.562 1.00 28.33 122 ILE B CA 1
ATOM 2844 C C . ILE B 1 125 ? 52.615 -15.558 -7.983 1.00 29.30 122 ILE B C 1
ATOM 2845 O O . ILE B 1 125 ? 53.561 -15.646 -7.180 1.00 28.65 122 ILE B O 1
ATOM 2850 N N . ASN B 1 126 ? 52.652 -15.994 -9.240 1.00 27.44 123 ASN B N 1
ATOM 2851 C CA . ASN B 1 126 ? 53.812 -16.582 -9.889 1.00 28.94 123 ASN B CA 1
ATOM 2852 C C . ASN B 1 126 ? 53.513 -16.578 -11.404 1.00 30.31 123 ASN B C 1
ATOM 2853 O O . ASN B 1 126 ? 52.415 -16.168 -11.803 1.00 31.64 123 ASN B O 1
ATOM 2858 N N . PRO B 1 127 ? 54.463 -17.015 -12.255 1.00 33.12 124 PRO B N 1
ATOM 2859 C CA . PRO B 1 127 ? 54.230 -16.946 -13.704 1.00 32.14 124 PRO B CA 1
ATOM 2860 C C . PRO B 1 127 ? 53.012 -17.720 -14.216 1.00 33.09 124 PRO B C 1
ATOM 2861 O O . PRO B 1 127 ? 52.567 -17.462 -15.334 1.00 33.97 124 PRO B O 1
ATOM 2865 N N . ASP B 1 128 ? 52.466 -18.641 -13.422 1.00 31.94 125 ASP B N 1
ATOM 2866 C CA . ASP B 1 128 ? 51.220 -19.308 -13.821 1.00 34.28 125 ASP B CA 1
ATOM 2867 C C . ASP B 1 128 ? 49.966 -18.449 -13.582 1.00 33.12 125 ASP B C 1
ATOM 2868 O O . ASP B 1 128 ? 48.889 -18.827 -14.026 1.00 33.78 125 ASP B O 1
ATOM 2873 N N . TYR B 1 129 ? 50.106 -17.317 -12.889 1.00 30.81 126 TYR B N 1
ATOM 2874 C CA . TYR B 1 129 ? 48.960 -16.382 -12.719 1.00 33.07 126 TYR B CA 1
ATOM 2875 C C . TYR B 1 129 ? 48.900 -15.387 -13.891 1.00 33.43 126 TYR B C 1
ATOM 2876 O O . TYR B 1 129 ? 49.782 -14.521 -14.031 1.00 34.98 126 TYR B O 1
ATOM 2885 N N . PRO B 1 130 ? 47.882 -15.529 -14.762 1.00 33.16 127 PRO B N 1
AT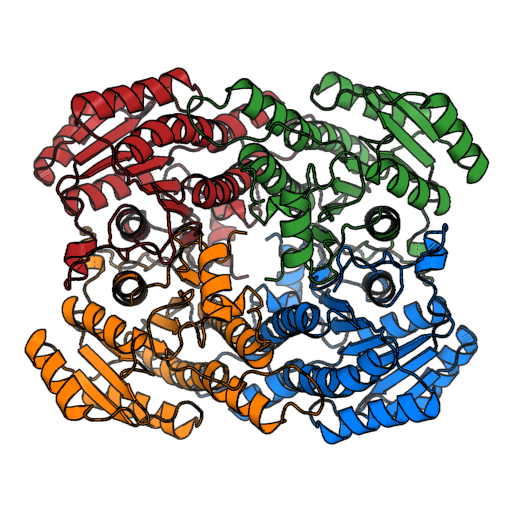OM 2886 C CA . PRO B 1 130 ? 47.844 -14.725 -15.978 1.00 34.24 127 PRO B CA 1
ATOM 2887 C C . PRO B 1 130 ? 47.700 -13.229 -15.695 1.00 35.33 127 PRO B C 1
ATOM 2888 O O . PRO B 1 130 ? 46.935 -12.839 -14.801 1.00 30.59 127 PRO B O 1
ATOM 2892 N N . LEU B 1 131 ? 48.437 -12.416 -16.466 1.00 33.45 128 LEU B N 1
ATOM 2893 C CA . LEU B 1 131 ? 48.309 -10.980 -16.434 1.00 34.85 128 LEU B CA 1
ATOM 2894 C C . LEU B 1 131 ? 46.817 -10.540 -16.580 1.00 34.89 128 LEU B C 1
ATOM 2895 O O . LEU B 1 131 ? 46.375 -9.606 -15.936 1.00 30.06 128 LEU B O 1
ATOM 2900 N N . GLU B 1 132 ? 46.079 -11.250 -17.427 1.00 34.27 129 GLU B N 1
ATOM 2901 C CA . GLU B 1 132 ? 44.677 -10.945 -17.680 1.00 34.14 129 GLU B CA 1
ATOM 2902 C C . GLU B 1 132 ? 43.851 -11.153 -16.412 1.00 33.91 129 GLU B C 1
ATOM 2903 O O . GLU B 1 132 ? 42.923 -10.382 -16.142 1.00 32.31 129 GLU B O 1
ATOM 2909 N N . ALA B 1 133 ? 44.213 -12.172 -15.624 1.00 32.02 130 ALA B N 1
ATOM 2910 C CA . ALA B 1 133 ? 43.544 -12.513 -14.361 1.00 29.95 130 ALA B CA 1
ATOM 2911 C C . ALA B 1 133 ? 43.720 -11.403 -13.308 1.00 32.85 130 ALA B C 1
ATOM 2912 O O . ALA B 1 133 ? 42.768 -11.044 -12.603 1.00 32.36 130 ALA B O 1
ATOM 2914 N N . TRP B 1 134 ? 44.932 -10.858 -13.214 1.00 28.87 131 TRP B N 1
ATOM 2915 C CA . TRP B 1 134 ? 45.204 -9.726 -12.353 1.00 27.95 131 TRP B CA 1
ATOM 2916 C C . TRP B 1 134 ? 44.313 -8.536 -12.748 1.00 27.50 131 TRP B C 1
ATOM 2917 O O . TRP B 1 134 ? 43.619 -7.977 -11.907 1.00 27.53 131 TRP B O 1
ATOM 2928 N N . HIS B 1 135 ? 44.337 -8.186 -14.030 1.00 28.59 132 HIS B N 1
ATOM 2929 C CA . HIS B 1 135 ? 43.634 -7.018 -14.559 1.00 30.04 132 HIS B CA 1
ATOM 2930 C C . HIS B 1 135 ? 42.118 -7.129 -14.530 1.00 30.99 132 HIS B C 1
ATOM 2931 O O . HIS B 1 135 ? 41.426 -6.124 -14.308 1.00 32.31 132 HIS B O 1
ATOM 2938 N N . LYS B 1 136 ? 41.607 -8.341 -14.739 1.00 29.77 133 LYS B N 1
ATOM 2939 C CA . LYS B 1 136 ? 40.199 -8.605 -14.569 1.00 31.31 133 LYS B CA 1
ATOM 2940 C C . LYS B 1 136 ? 39.798 -8.359 -13.126 1.00 32.56 133 LYS B C 1
ATOM 2941 O O . LYS B 1 136 ? 38.787 -7.685 -12.851 1.00 30.24 133 LYS B O 1
ATOM 2947 N N . THR B 1 137 ? 40.603 -8.887 -12.196 1.00 28.26 134 THR B N 1
ATOM 2948 C CA . THR B 1 137 ? 40.300 -8.768 -10.786 1.00 27.03 134 THR B CA 1
ATOM 2949 C C . THR B 1 137 ? 40.267 -7.310 -10.350 1.00 30.70 134 THR B C 1
ATOM 2950 O O . THR B 1 137 ? 39.329 -6.886 -9.671 1.00 28.75 134 THR B O 1
ATOM 2954 N N . GLN B 1 138 ? 41.301 -6.550 -10.737 1.00 27.72 135 GLN B N 1
ATOM 2955 C CA . GLN B 1 138 ? 41.365 -5.142 -10.418 1.00 31.01 135 GLN B CA 1
ATOM 2956 C C . GLN B 1 138 ? 40.186 -4.349 -11.029 1.00 30.15 135 GLN B C 1
ATOM 2957 O O . GLN B 1 138 ? 39.638 -3.476 -10.394 1.00 30.13 135 GLN B O 1
ATOM 2963 N N . SER B 1 139 ? 39.818 -4.675 -12.263 1.00 33.17 136 SER B N 1
ATOM 2964 C CA . SER B 1 139 ? 38.753 -3.980 -12.971 1.00 29.99 136 SER B CA 1
ATOM 2965 C C . SER B 1 139 ? 37.410 -4.131 -12.286 1.00 34.89 136 SER B C 1
ATOM 2966 O O . SER B 1 139 ? 36.667 -3.146 -12.124 1.00 31.95 136 SER B O 1
ATOM 2969 N N . VAL B 1 140 ? 37.087 -5.371 -11.907 1.00 31.29 137 VAL B N 1
ATOM 2970 C CA . VAL B 1 140 ? 35.770 -5.648 -11.363 1.00 32.26 137 VAL B CA 1
ATOM 2971 C C . VAL B 1 140 ? 35.614 -5.041 -9.971 1.00 31.97 137 VAL B C 1
ATOM 2972 O O . VAL B 1 140 ? 34.544 -4.534 -9.640 1.00 31.20 137 VAL B O 1
ATOM 2976 N N . ASN B 1 141 ? 36.677 -5.060 -9.161 1.00 30.86 138 ASN B N 1
ATOM 2977 C CA . ASN B 1 141 ? 36.564 -4.525 -7.818 1.00 31.01 138 ASN B CA 1
ATOM 2978 C C . ASN B 1 141 ? 36.990 -3.033 -7.737 1.00 31.76 138 ASN B C 1
ATOM 2979 O O . ASN B 1 141 ? 36.252 -2.189 -7.218 1.00 29.72 138 ASN B O 1
ATOM 2984 N N . LEU B 1 142 ? 38.180 -2.731 -8.238 1.00 31.34 139 LEU B N 1
ATOM 2985 C CA . LEU B 1 142 ? 38.757 -1.389 -8.096 1.00 29.76 139 LEU B CA 1
ATOM 2986 C C . LEU B 1 142 ? 38.312 -0.374 -9.174 1.00 29.56 139 LEU B C 1
ATOM 2987 O O . LEU B 1 142 ? 37.753 0.672 -8.841 1.00 28.77 139 LEU B O 1
ATOM 2992 N N . HIS B 1 143 ? 38.578 -0.660 -10.445 1.00 29.27 140 HIS B N 1
ATOM 2993 C CA . HIS B 1 143 ? 38.313 0.310 -11.499 1.00 30.70 140 HIS B CA 1
ATOM 2994 C C . HIS B 1 143 ? 36.827 0.647 -11.616 1.00 34.19 140 HIS B C 1
ATOM 2995 O O . HIS B 1 143 ? 36.463 1.798 -11.892 1.00 31.98 140 HIS B O 1
ATOM 3002 N N . SER B 1 144 ? 35.990 -0.364 -11.383 1.00 31.56 141 SER B N 1
ATOM 3003 C CA . SER B 1 144 ? 34.552 -0.220 -11.410 1.00 32.43 141 SER B CA 1
ATOM 3004 C C . SER B 1 144 ? 34.087 0.825 -10.433 1.00 30.54 141 SER B C 1
ATOM 3005 O O . SER B 1 144 ? 33.210 1.638 -10.740 1.00 32.14 141 SER B O 1
ATOM 3008 N N . THR B 1 145 ? 34.695 0.802 -9.255 1.00 31.50 142 THR B N 1
ATOM 3009 C CA . THR B 1 145 ? 34.375 1.751 -8.200 1.00 33.01 142 THR B CA 1
ATOM 3010 C C . THR B 1 145 ? 34.806 3.170 -8.594 1.00 34.49 142 THR B C 1
ATOM 3011 O O . THR B 1 145 ? 34.054 4.130 -8.397 1.00 34.27 142 THR B O 1
ATOM 3015 N N . PHE B 1 146 ? 35.992 3.289 -9.171 1.00 33.28 143 PHE B N 1
ATOM 3016 C CA . PHE B 1 146 ? 36.431 4.579 -9.678 1.00 34.23 143 PHE B CA 1
ATOM 3017 C C . PHE B 1 146 ? 35.493 5.093 -10.792 1.00 36.03 143 PHE B C 1
ATOM 3018 O O . PHE B 1 146 ? 35.161 6.285 -10.821 1.00 30.21 143 PHE B O 1
ATOM 3026 N N . TYR B 1 147 ? 35.075 4.191 -11.692 1.00 32.70 144 TYR B N 1
ATOM 3027 C CA . TYR B 1 147 ? 34.230 4.594 -12.813 1.00 33.48 144 TYR B CA 1
ATOM 3028 C C . TYR B 1 147 ? 32.889 5.180 -12.293 1.00 33.92 144 TYR B C 1
ATOM 3029 O O . TYR B 1 147 ? 32.427 6.206 -12.784 1.00 34.70 144 TYR B O 1
ATOM 3038 N N . ALA B 1 148 ? 32.323 4.526 -11.283 1.00 33.61 145 ALA B N 1
ATOM 3039 C CA . ALA B 1 148 ? 31.104 4.971 -10.620 1.00 36.06 145 ALA B CA 1
ATOM 3040 C C . ALA B 1 148 ? 31.300 6.324 -9.901 1.00 34.18 145 ALA B C 1
ATOM 3041 O O . ALA B 1 148 ? 30.547 7.265 -10.130 1.00 30.96 145 ALA B O 1
ATOM 3043 N N . ALA B 1 149 ? 32.326 6.393 -9.054 1.00 31.71 146 ALA B N 1
ATOM 3044 C CA . ALA B 1 149 ? 32.646 7.601 -8.311 1.00 33.60 146 ALA B CA 1
ATOM 3045 C C . ALA B 1 149 ? 32.800 8.802 -9.251 1.00 35.54 146 ALA B C 1
ATOM 3046 O O . ALA B 1 149 ? 32.203 9.864 -9.023 1.00 31.51 146 ALA B O 1
ATOM 3048 N N . ARG B 1 150 ? 33.585 8.601 -10.310 1.00 30.77 147 ARG B N 1
ATOM 3049 C CA . ARG B 1 150 ? 33.812 9.611 -11.337 1.00 35.88 147 ARG B CA 1
ATOM 3050 C C . ARG B 1 150 ? 32.531 10.308 -11.809 1.00 36.61 147 ARG B C 1
ATOM 3051 O O . ARG B 1 150 ? 32.501 11.530 -11.973 1.00 35.39 147 ARG B O 1
ATOM 3059 N N . GLU B 1 151 ? 31.491 9.517 -12.025 1.00 35.25 148 GLU B N 1
ATOM 3060 C CA . GLU B 1 151 ? 30.249 10.011 -12.596 1.00 36.20 148 GLU B CA 1
ATOM 3061 C C . GLU B 1 151 ? 29.250 10.430 -11.520 1.00 37.28 148 GLU B C 1
ATOM 3062 O O . GLU B 1 151 ? 28.476 11.376 -11.731 1.00 38.95 148 GLU B O 1
ATOM 3068 N N . CYS B 1 152 ? 29.288 9.760 -10.366 1.00 34.22 149 CYS B N 1
ATOM 3069 C CA . CYS B 1 152 ? 28.477 10.154 -9.212 1.00 34.58 149 CYS B CA 1
ATOM 3070 C C . CYS B 1 152 ? 28.853 11.529 -8.707 1.00 35.87 149 CYS B C 1
ATOM 3071 O O . CYS B 1 152 ? 27.978 12.298 -8.310 1.00 34.43 149 CYS B O 1
ATOM 3074 N N . ALA B 1 153 ? 30.149 11.840 -8.725 1.00 32.50 150 ALA B N 1
ATOM 3075 C CA . ALA B 1 153 ? 30.636 13.140 -8.265 1.00 34.19 150 ALA B CA 1
ATOM 3076 C C . ALA B 1 153 ? 29.814 14.321 -8.809 1.00 29.92 150 ALA B C 1
ATOM 3077 O O . ALA B 1 153 ? 29.499 15.231 -8.069 1.00 33.26 150 ALA B O 1
ATOM 3079 N N . ARG B 1 154 ? 29.486 14.278 -10.091 1.00 31.36 151 ARG B N 1
ATOM 3080 C CA . ARG B 1 154 ? 28.733 15.333 -10.779 1.00 32.31 151 ARG B CA 1
ATOM 3081 C C . ARG B 1 154 ? 27.312 15.459 -10.235 1.00 35.30 151 ARG B C 1
ATOM 3082 O O . ARG B 1 154 ? 26.829 16.554 -9.978 1.00 34.53 151 ARG B O 1
ATOM 3090 N N . ILE B 1 155 ? 26.643 14.320 -10.073 1.00 35.64 152 ILE B N 1
ATOM 3091 C CA . ILE B 1 155 ? 25.303 14.297 -9.521 1.00 35.52 152 ILE B CA 1
ATOM 3092 C C . ILE B 1 155 ? 25.285 14.763 -8.050 1.00 34.46 152 ILE B C 1
ATOM 3093 O O . ILE B 1 155 ? 24.485 15.629 -7.691 1.00 30.85 152 ILE B O 1
ATOM 3098 N N . PHE B 1 156 ? 26.183 14.223 -7.230 1.00 31.02 153 PHE B N 1
ATOM 3099 C CA . PHE B 1 156 ? 26.260 14.634 -5.832 1.00 32.75 153 PHE B CA 1
ATOM 3100 C C . PHE B 1 156 ? 26.585 16.126 -5.689 1.00 33.65 153 PHE B C 1
ATOM 3101 O O . PHE B 1 156 ? 26.046 16.795 -4.811 1.00 37.20 153 PHE B O 1
ATOM 3109 N N . LYS B 1 157 ? 27.457 16.645 -6.538 1.00 31.84 154 LYS B N 1
ATOM 3110 C CA . LYS B 1 157 ? 27.801 18.056 -6.466 1.00 35.69 154 LYS B CA 1
ATOM 3111 C C . LYS B 1 157 ? 26.565 18.928 -6.745 1.00 32.39 154 LYS B C 1
ATOM 3112 O O . LYS B 1 157 ? 26.308 19.860 -6.018 1.00 33.16 154 LYS B O 1
ATOM 3118 N N . ALA B 1 158 ? 25.795 18.561 -7.763 1.00 33.14 155 ALA B N 1
ATOM 3119 C CA . ALA B 1 158 ? 24.584 19.306 -8.147 1.00 35.12 155 ALA B CA 1
ATOM 3120 C C . ALA B 1 158 ? 23.510 19.268 -7.048 1.00 34.62 155 ALA B C 1
ATOM 3121 O O . ALA B 1 158 ? 22.817 20.268 -6.812 1.00 37.73 155 ALA B O 1
ATOM 3123 N N . GLN B 1 159 ? 23.393 18.118 -6.394 1.00 34.08 156 GLN B N 1
ATOM 3124 C CA . GLN B 1 159 ? 22.457 17.892 -5.294 1.00 32.93 156 GLN B CA 1
ATOM 3125 C C . GLN B 1 159 ? 22.891 18.552 -3.984 1.00 31.94 156 GLN B C 1
ATOM 3126 O O . GLN B 1 159 ? 22.071 18.811 -3.108 1.00 31.66 156 GLN B O 1
ATOM 3132 N N . GLY B 1 160 ? 24.192 18.784 -3.835 1.00 36.46 157 GLY B N 1
ATOM 3133 C CA . GLY B 1 160 ? 24.761 19.168 -2.528 1.00 30.38 157 GLY B CA 1
ATOM 3134 C C . GLY B 1 160 ? 24.694 18.042 -1.504 1.00 32.44 157 GLY B C 1
ATOM 3135 O O . GLY B 1 160 ? 24.941 18.261 -0.327 1.00 34.28 157 GLY B O 1
ATOM 3136 N N . SER B 1 161 ? 24.346 16.844 -1.940 1.00 32.61 158 SER B N 1
ATOM 3137 C CA . SER B 1 161 ? 24.292 15.685 -1.061 1.00 33.97 158 SER B CA 1
ATOM 3138 C C . SER B 1 161 ? 24.549 14.348 -1.792 1.00 32.56 158 SER B C 1
ATOM 3139 O O . SER B 1 161 ? 24.362 14.237 -3.003 1.00 31.15 158 SER B O 1
ATOM 3142 N N . GLY B 1 162 ? 24.967 13.346 -1.029 1.00 33.59 159 GLY B N 1
ATOM 3143 C CA . GLY B 1 162 ? 25.201 12.014 -1.575 1.00 33.32 159 GLY B CA 1
ATOM 3144 C C . GLY B 1 162 ? 25.801 11.082 -0.545 1.00 29.83 159 GLY B C 1
ATOM 3145 O O . GLY B 1 162 ? 26.393 11.524 0.422 1.00 30.06 159 GLY B O 1
ATOM 3146 N N . SER B 1 163 ? 25.606 9.794 -0.758 1.00 31.47 160 SER B N 1
ATOM 3147 C CA . SER B 1 163 ? 26.198 8.762 0.080 1.00 33.13 160 SER B CA 1
ATOM 3148 C C . SER B 1 163 ? 26.717 7.688 -0.839 1.00 31.57 160 SER B C 1
ATOM 3149 O O . SER B 1 163 ? 25.933 7.014 -1.499 1.00 34.00 160 SER B O 1
ATOM 3152 N N . PHE B 1 164 ? 28.031 7.548 -0.902 1.00 30.72 161 PHE B N 1
ATOM 3153 C CA . PHE B 1 164 ? 28.684 6.543 -1.736 1.00 30.83 161 PHE B CA 1
ATOM 3154 C C . PHE B 1 164 ? 29.105 5.409 -0.835 1.00 33.61 161 PHE B C 1
ATOM 3155 O O . PHE B 1 164 ? 29.708 5.636 0.224 1.00 33.65 161 PHE B O 1
ATOM 3163 N N . ILE B 1 165 ? 28.727 4.190 -1.222 1.00 32.45 162 ILE B N 1
ATOM 3164 C CA . ILE B 1 165 ? 29.044 2.996 -0.446 1.00 31.33 162 ILE B CA 1
ATOM 3165 C C . ILE B 1 165 ? 29.714 1.995 -1.371 1.00 30.05 162 ILE B C 1
ATOM 3166 O O . ILE B 1 165 ? 29.257 1.786 -2.486 1.00 30.93 162 ILE B O 1
ATOM 3171 N N . ALA B 1 166 ? 30.803 1.395 -0.912 1.00 31.25 163 ALA B N 1
ATOM 3172 C CA . ALA B 1 166 ? 31.427 0.287 -1.617 1.00 31.65 163 ALA B CA 1
ATOM 3173 C C . ALA B 1 166 ? 31.347 -0.953 -0.755 1.00 33.32 163 ALA B C 1
ATOM 3174 O O . ALA B 1 166 ? 31.538 -0.887 0.469 1.00 34.07 163 ALA B O 1
ATOM 3176 N N . THR B 1 167 ? 31.044 -2.087 -1.377 1.00 30.54 164 THR B N 1
ATOM 3177 C CA . THR B 1 167 ? 31.126 -3.323 -0.649 1.00 30.69 164 THR B CA 1
ATOM 3178 C C . THR B 1 167 ? 32.540 -3.855 -0.784 1.00 27.12 164 THR B C 1
ATOM 3179 O O . THR B 1 167 ? 32.975 -4.262 -1.854 1.00 27.04 164 THR B O 1
ATOM 3183 N N . THR B 1 168 ? 33.259 -3.830 0.314 1.00 29.67 165 THR B N 1
ATOM 3184 C CA . THR B 1 168 ? 34.641 -4.275 0.299 1.00 32.42 165 THR B CA 1
ATOM 3185 C C . THR B 1 168 ? 34.662 -5.707 0.852 1.00 31.21 165 THR B C 1
ATOM 3186 O O . THR B 1 168 ? 33.847 -6.521 0.440 1.00 34.89 165 THR B O 1
ATOM 3190 N N . SER B 1 169 ? 35.558 -6.017 1.771 1.00 34.38 166 SER B N 1
ATOM 3191 C CA . SER B 1 169 ? 35.717 -7.370 2.267 1.00 31.88 166 SER B CA 1
ATOM 3192 C C . SER B 1 169 ? 36.710 -7.387 3.414 1.00 34.75 166 SER B C 1
ATOM 3193 O O . SER B 1 169 ? 37.584 -6.497 3.525 1.00 33.25 166 SER B O 1
ATOM 3196 N N . ILE B 1 170 ? 36.575 -8.397 4.269 1.00 32.78 167 ILE B N 1
ATOM 3197 C CA . ILE B 1 170 ? 37.623 -8.774 5.195 1.00 31.88 167 ILE B CA 1
ATOM 3198 C C . ILE B 1 170 ? 38.969 -8.930 4.463 1.00 31.77 167 ILE B C 1
ATOM 3199 O O . ILE B 1 170 ? 40.026 -8.621 5.028 1.00 33.59 167 ILE B O 1
ATOM 3204 N N . SER B 1 171 ? 38.909 -9.386 3.215 1.00 28.41 168 SER B N 1
ATOM 3205 C CA . SER B 1 171 ? 40.083 -9.557 2.366 1.00 27.83 168 SER B CA 1
ATOM 3206 C C . SER B 1 171 ? 40.850 -8.251 2.143 1.00 28.93 168 SER B C 1
ATOM 3207 O O . SER B 1 171 ? 41.968 -8.289 1.733 1.00 25.38 168 SER B O 1
ATOM 3210 N N . ALA B 1 172 ? 40.222 -7.102 2.426 1.00 31.26 169 ALA B N 1
ATOM 3211 C CA . ALA B 1 172 ? 40.900 -5.797 2.325 1.00 30.61 169 ALA B CA 1
ATOM 3212 C C . ALA B 1 172 ? 41.847 -5.599 3.512 1.00 32.42 169 ALA B C 1
ATOM 3213 O O . ALA B 1 172 ? 42.721 -4.741 3.491 1.00 35.26 169 ALA B O 1
ATOM 3215 N N . ARG B 1 173 ? 41.684 -6.421 4.535 1.00 31.27 170 ARG B N 1
ATOM 3216 C CA . ARG B 1 173 ? 42.356 -6.199 5.792 1.00 33.46 170 ARG B CA 1
ATOM 3217 C C . ARG B 1 173 ? 43.105 -7.452 6.274 1.00 32.90 170 ARG B C 1
ATOM 3218 O O . ARG B 1 173 ? 44.124 -7.343 6.914 1.00 29.28 170 ARG B O 1
ATOM 3226 N N . ILE B 1 174 ? 42.579 -8.632 5.941 1.00 34.43 171 ILE B N 1
ATOM 3227 C CA . ILE B 1 174 ? 43.279 -9.891 6.192 1.00 31.15 171 ILE B CA 1
ATOM 3228 C C . ILE B 1 174 ? 43.582 -10.666 4.896 1.00 30.98 171 ILE B C 1
ATOM 3229 O O . ILE B 1 174 ? 43.069 -10.350 3.836 1.00 29.84 171 ILE B O 1
ATOM 3234 N N . VAL B 1 175 ? 44.426 -11.695 5.011 1.00 30.22 172 VAL B N 1
ATOM 3235 C CA . VAL B 1 175 ? 44.820 -12.507 3.893 1.00 27.98 172 VAL B CA 1
ATOM 3236 C C . VAL B 1 175 ? 44.006 -13.806 3.936 1.00 27.65 172 VAL B C 1
ATOM 3237 O O . VAL B 1 175 ? 44.088 -14.539 4.932 1.00 32.15 172 VAL B O 1
ATOM 3241 N N . ASN B 1 176 ? 43.256 -14.104 2.876 1.00 26.89 173 ASN B N 1
ATOM 3242 C CA . ASN B 1 176 ? 42.427 -15.341 2.845 1.00 30.02 173 ASN B CA 1
ATOM 3243 C C . ASN B 1 176 ? 43.267 -16.618 2.776 1.00 31.18 173 ASN B C 1
ATOM 3244 O O . ASN B 1 176 ? 44.337 -16.627 2.179 1.00 33.19 173 ASN B O 1
ATOM 3249 N N . VAL B 1 177 ? 42.731 -17.693 3.341 1.00 33.05 174 VAL B N 1
ATOM 3250 C CA . VAL B 1 177 ? 43.419 -18.973 3.436 1.00 36.42 174 VAL B CA 1
ATOM 3251 C C . VAL B 1 177 ? 42.343 -20.078 3.365 1.00 37.24 174 VAL B C 1
ATOM 3252 O O . VAL B 1 177 ? 41.206 -19.845 3.803 1.00 33.87 174 VAL B O 1
ATOM 3256 N N . PRO B 1 178 ? 42.662 -21.260 2.792 1.00 36.96 175 PRO B N 1
ATOM 3257 C CA . PRO B 1 178 ? 43.951 -21.717 2.241 1.00 36.00 175 PRO B CA 1
ATOM 3258 C C . PRO B 1 178 ? 44.266 -21.290 0.828 1.00 34.31 175 PRO B C 1
ATOM 3259 O O . PRO B 1 178 ? 45.389 -21.517 0.367 1.00 35.23 175 PRO B O 1
ATOM 3263 N N . TYR B 1 179 ? 43.309 -20.690 0.132 1.00 36.04 176 TYR B N 1
ATOM 3264 C CA . TYR B 1 179 ? 43.472 -20.434 -1.316 1.00 34.22 176 TYR B CA 1
ATOM 3265 C C . TYR B 1 179 ? 43.901 -19.008 -1.595 1.00 33.66 176 TYR B C 1
ATOM 3266 O O . TYR B 1 179 ? 43.092 -18.069 -1.582 1.00 34.12 176 TYR B O 1
ATOM 3275 N N . ASP B 1 180 ? 45.185 -18.854 -1.869 1.00 31.87 177 ASP B N 1
ATOM 3276 C CA . ASP B 1 180 ? 45.784 -17.534 -2.068 1.00 31.43 177 ASP B CA 1
ATOM 3277 C C . ASP B 1 180 ? 45.035 -16.699 -3.092 1.00 30.61 177 ASP B C 1
ATOM 3278 O O . ASP B 1 180 ? 44.613 -17.202 -4.114 1.00 33.33 177 ASP B O 1
ATOM 3283 N N . GLN B 1 181 ? 44.928 -15.389 -2.881 1.00 30.86 178 GLN B N 1
ATOM 3284 C CA . GLN B 1 181 ? 44.214 -14.452 -3.768 1.00 34.70 178 GLN B CA 1
ATOM 3285 C C . GLN B 1 181 ? 44.710 -13.012 -3.604 1.00 32.41 178 GLN B C 1
ATOM 3286 O O . GLN B 1 181 ? 43.904 -12.118 -3.310 1.00 33.62 178 GLN B O 1
ATOM 3292 N N . PRO B 1 182 ? 46.033 -12.816 -3.673 1.00 33.02 179 PRO B N 1
ATOM 3293 C CA . PRO B 1 182 ? 46.549 -11.476 -3.513 1.00 30.29 179 PRO B CA 1
ATOM 3294 C C . PRO B 1 182 ? 45.930 -10.442 -4.444 1.00 29.84 179 PRO B C 1
ATOM 3295 O O . PRO B 1 182 ? 45.903 -9.295 -4.041 1.00 30.80 179 PRO B O 1
ATOM 3299 N N . ALA B 1 183 ? 45.465 -10.864 -5.625 1.00 29.92 180 ALA B N 1
ATOM 3300 C CA . ALA B 1 183 ? 44.877 -9.950 -6.562 1.00 30.83 180 ALA B CA 1
ATOM 3301 C C . ALA B 1 183 ? 43.583 -9.345 -5.971 1.00 32.40 180 ALA B C 1
ATOM 3302 O O . ALA B 1 183 ? 43.436 -8.123 -5.872 1.00 27.62 180 ALA B O 1
ATOM 3304 N N . TYR B 1 184 ? 42.677 -10.228 -5.560 1.00 28.58 181 TYR B N 1
ATOM 3305 C CA . TYR B 1 184 ? 41.429 -9.836 -4.967 1.00 30.66 181 TYR B CA 1
ATOM 3306 C C . TYR B 1 184 ? 41.624 -9.060 -3.681 1.00 32.06 181 TYR B C 1
ATOM 3307 O O . TYR B 1 184 ? 40.967 -8.025 -3.475 1.00 28.20 181 TYR B O 1
ATOM 3316 N N . ASN B 1 185 ? 42.526 -9.553 -2.825 1.00 30.66 182 ASN B N 1
ATOM 3317 C CA . ASN B 1 185 ? 42.782 -8.926 -1.533 1.00 29.93 182 ASN B CA 1
ATOM 3318 C C . ASN B 1 185 ? 43.225 -7.459 -1.745 1.00 30.60 182 ASN B C 1
ATOM 3319 O O . ASN B 1 185 ? 42.711 -6.542 -1.118 1.00 30.31 182 ASN B O 1
ATOM 3324 N N . SER B 1 186 ? 44.195 -7.272 -2.610 1.00 29.19 183 SER B N 1
ATOM 3325 C CA . SER B 1 186 ? 44.777 -5.954 -2.843 1.00 33.80 183 SER B CA 1
ATOM 3326 C C . SER B 1 186 ? 43.748 -4.992 -3.499 1.00 33.63 183 SER B C 1
ATOM 3327 O O . SER B 1 186 ? 43.729 -3.800 -3.188 1.00 30.93 183 SER B O 1
ATOM 3330 N N . SER B 1 187 ? 42.904 -5.529 -4.381 1.00 33.69 184 SER B N 1
ATOM 3331 C CA . SER B 1 187 ? 41.880 -4.710 -5.043 1.00 32.95 184 SER B CA 1
ATOM 3332 C C . SER B 1 187 ? 40.887 -4.156 -4.021 1.00 32.06 184 SER B C 1
ATOM 3333 O O . SER B 1 187 ? 40.570 -2.960 -4.040 1.00 36.00 184 SER B O 1
ATOM 3336 N N . LYS B 1 188 ? 40.439 -5.010 -3.107 1.00 31.48 185 LYS B N 1
ATOM 3337 C CA . LYS B 1 188 ? 39.547 -4.608 -2.023 1.00 32.01 185 LYS B CA 1
ATOM 3338 C C . LYS B 1 188 ? 40.179 -3.584 -1.065 1.00 31.71 185 LYS B C 1
ATOM 3339 O O . LYS B 1 188 ? 39.520 -2.631 -0.647 1.00 31.67 185 LYS B O 1
ATOM 3345 N N . ALA B 1 189 ? 41.438 -3.798 -0.713 1.00 29.03 186 ALA B N 1
ATOM 3346 C CA . ALA B 1 189 ? 42.208 -2.854 0.100 1.00 29.44 186 ALA B CA 1
ATOM 3347 C C . ALA B 1 189 ? 42.279 -1.513 -0.621 1.00 27.80 186 ALA B C 1
ATOM 3348 O O . ALA B 1 189 ? 42.062 -0.486 -0.022 1.00 32.84 186 ALA B O 1
ATOM 3350 N N . ALA B 1 190 ? 42.551 -1.560 -1.927 1.00 28.57 187 ALA B N 1
ATOM 3351 C CA . ALA B 1 190 ? 42.548 -0.399 -2.792 1.00 29.75 187 ALA B CA 1
ATOM 3352 C C . ALA B 1 190 ? 41.248 0.411 -2.653 1.00 31.83 187 ALA B C 1
ATOM 3353 O O . ALA B 1 190 ? 41.301 1.629 -2.471 1.00 30.11 187 ALA B O 1
ATOM 3355 N N . VAL B 1 191 ? 40.102 -0.278 -2.734 1.00 29.25 188 VAL B N 1
ATOM 3356 C CA . VAL B 1 191 ? 38.788 0.344 -2.669 1.00 27.84 188 VAL B CA 1
ATOM 3357 C C . VAL B 1 191 ? 38.525 0.999 -1.313 1.00 28.04 188 VAL B C 1
ATOM 3358 O O . VAL B 1 191 ? 37.945 2.102 -1.257 1.00 29.93 188 VAL B O 1
ATOM 3362 N N . VAL B 1 192 ? 38.947 0.347 -0.223 1.00 26.93 189 VAL B N 1
ATOM 3363 C CA . VAL B 1 192 ? 38.761 0.896 1.117 1.00 27.66 189 VAL B CA 1
ATOM 3364 C C . VAL B 1 192 ? 39.405 2.309 1.200 1.00 35.54 189 VAL B C 1
ATOM 3365 O O . VAL B 1 192 ? 38.759 3.281 1.598 1.00 30.15 189 VAL B O 1
ATOM 3369 N N . HIS B 1 193 ? 40.677 2.410 0.807 1.00 32.65 190 HIS B N 1
ATOM 3370 C CA . HIS B 1 193 ? 41.361 3.668 0.954 1.00 34.21 190 HIS B CA 1
ATOM 3371 C C . HIS B 1 193 ? 41.028 4.662 -0.167 1.00 32.53 190 HIS B C 1
ATOM 3372 O O . HIS B 1 193 ? 41.185 5.874 -0.000 1.00 30.18 190 HIS B O 1
ATOM 3379 N N . PHE B 1 194 ? 40.553 4.142 -1.299 1.00 33.35 191 PHE B N 1
ATOM 3380 C CA . PHE B 1 194 ? 40.031 4.988 -2.345 1.00 33.97 191 PHE B CA 1
ATOM 3381 C C . PHE B 1 194 ? 38.810 5.711 -1.801 1.00 32.87 191 PHE B C 1
ATOM 3382 O O . PHE B 1 194 ? 38.674 6.922 -1.965 1.00 29.12 191 PHE B O 1
ATOM 3390 N N . CYS B 1 195 ? 37.919 4.946 -1.160 1.00 31.19 192 CYS B N 1
ATOM 3391 C CA . CYS B 1 195 ? 36.750 5.523 -0.524 1.00 31.41 192 CYS B CA 1
ATOM 3392 C C . CYS B 1 195 ? 37.117 6.549 0.548 1.00 33.59 192 CYS B C 1
ATOM 3393 O O . CYS B 1 195 ? 36.514 7.614 0.617 1.00 30.85 192 CYS B O 1
ATOM 3396 N N . ARG B 1 196 ? 38.100 6.229 1.381 1.00 33.64 193 ARG B N 1
ATOM 3397 C CA . ARG B 1 196 ? 38.560 7.169 2.409 1.00 33.48 193 ARG B CA 1
ATOM 3398 C C . ARG B 1 196 ? 39.036 8.471 1.754 1.00 33.92 193 ARG B C 1
ATOM 3399 O O . ARG B 1 196 ? 38.764 9.557 2.261 1.00 35.29 193 ARG B O 1
ATOM 3407 N N . SER B 1 197 ? 39.728 8.344 0.622 1.00 30.67 194 SER B N 1
ATOM 3408 C CA . SER B 1 197 ? 40.201 9.485 -0.132 1.00 29.00 194 SER B CA 1
ATOM 3409 C C . SER B 1 197 ? 39.059 10.322 -0.729 1.00 33.41 194 SER B C 1
ATOM 3410 O O . SER B 1 197 ? 39.150 11.574 -0.777 1.00 29.52 194 SER B O 1
ATOM 3413 N N . LEU B 1 198 ? 37.991 9.645 -1.163 1.00 32.91 195 LEU B N 1
ATOM 3414 C CA . LEU B 1 198 ? 36.806 10.322 -1.701 1.00 31.81 195 LEU B CA 1
ATOM 3415 C C . LEU B 1 198 ? 36.031 11.056 -0.634 1.00 32.72 195 LEU B C 1
ATOM 3416 O O . LEU B 1 198 ? 35.456 12.105 -0.914 1.00 37.30 195 LEU B O 1
ATOM 3421 N N . ALA B 1 199 ? 35.992 10.484 0.575 1.00 31.30 196 ALA B N 1
ATOM 3422 C CA . ALA B 1 199 ? 35.359 11.116 1.724 1.00 28.02 196 ALA B CA 1
ATOM 3423 C C . ALA B 1 199 ? 35.901 12.530 1.984 1.00 33.30 196 ALA B C 1
ATOM 3424 O O . ALA B 1 199 ? 35.113 13.452 2.283 1.00 31.75 196 ALA B O 1
ATOM 3426 N N . ARG B 1 200 ? 37.222 12.704 1.853 1.00 29.09 197 ARG B N 1
ATOM 3427 C CA . ARG B 1 200 ? 37.832 14.037 1.920 1.00 32.73 197 ARG B CA 1
ATOM 3428 C C . ARG B 1 200 ? 37.563 14.836 0.630 1.00 33.25 197 ARG B C 1
ATOM 3429 O O . ARG B 1 200 ? 37.076 15.957 0.678 1.00 31.88 197 ARG B O 1
ATOM 3437 N N . ASP B 1 201 ? 37.853 14.231 -0.521 1.00 31.41 198 ASP B N 1
ATOM 3438 C CA . ASP B 1 201 ? 37.651 14.874 -1.792 1.00 31.49 198 ASP B CA 1
ATOM 3439 C C . ASP B 1 201 ? 36.254 15.532 -1.904 1.00 34.71 198 ASP B C 1
ATOM 3440 O O . ASP B 1 201 ? 36.132 16.710 -2.268 1.00 28.00 198 ASP B O 1
ATOM 3445 N N . TRP B 1 202 ? 35.226 14.740 -1.572 1.00 31.27 199 TRP B N 1
ATOM 3446 C CA . TRP B 1 202 ? 33.843 15.092 -1.784 1.00 31.46 199 TRP B CA 1
ATOM 3447 C C . TRP B 1 202 ? 33.162 15.742 -0.566 1.00 31.21 199 TRP B C 1
ATOM 3448 O O . TRP B 1 202 ? 31.947 15.898 -0.537 1.00 34.96 199 TRP B O 1
ATOM 3459 N N . ARG B 1 203 ? 33.953 16.098 0.434 1.00 30.76 200 ARG B N 1
ATOM 3460 C CA . ARG B 1 203 ? 33.473 16.500 1.740 1.00 30.11 200 ARG B CA 1
ATOM 3461 C C . ARG B 1 203 ? 32.403 17.599 1.736 1.00 32.48 200 ARG B C 1
ATOM 3462 O O . ARG B 1 203 ? 31.636 17.697 2.705 1.00 33.24 200 ARG B O 1
ATOM 3470 N N . ASN B 1 204 ? 32.351 18.419 0.687 1.00 32.76 201 ASN B N 1
ATOM 3471 C CA . ASN B 1 204 ? 31.344 19.505 0.626 1.00 30.40 201 ASN B CA 1
ATOM 3472 C C . ASN B 1 204 ? 30.002 19.101 0.068 1.00 32.02 201 ASN B C 1
ATOM 3473 O O . ASN B 1 204 ? 29.072 19.900 0.072 1.00 34.01 201 ASN B O 1
ATOM 3478 N N . PHE B 1 205 ? 29.882 17.869 -0.435 1.00 34.09 202 PHE B N 1
ATOM 3479 C CA . PHE B 1 205 ? 28.607 17.429 -1.046 1.00 34.06 202 PHE B CA 1
ATOM 3480 C C . PHE B 1 205 ? 28.273 15.947 -0.894 1.00 33.83 202 PHE B C 1
ATOM 3481 O O . PHE B 1 205 ? 27.222 15.507 -1.386 1.00 32.70 202 PHE B O 1
ATOM 3489 N N . ALA B 1 206 ? 29.146 15.165 -0.252 1.00 31.92 203 ALA B N 1
ATOM 3490 C CA . ALA B 1 206 ? 28.879 13.719 -0.135 1.00 32.01 203 ALA B CA 1
ATOM 3491 C C . ALA B 1 206 ? 29.585 13.054 1.040 1.00 32.67 203 ALA B C 1
ATOM 3492 O O . ALA B 1 206 ? 30.618 13.551 1.513 1.00 33.28 203 ALA B O 1
ATOM 3494 N N . ARG B 1 207 ? 29.001 11.956 1.518 1.00 30.72 204 ARG B N 1
ATOM 3495 C CA . ARG B 1 207 ? 29.682 11.055 2.440 1.00 31.70 204 ARG B CA 1
ATOM 3496 C C . ARG B 1 207 ? 30.114 9.791 1.694 1.00 31.92 204 ARG B C 1
ATOM 3497 O O . ARG B 1 207 ? 29.503 9.423 0.698 1.00 32.45 204 ARG B O 1
ATOM 3505 N N . VAL B 1 208 ? 31.185 9.163 2.164 1.00 31.00 205 VAL B N 1
ATOM 3506 C CA . VAL B 1 208 ? 31.748 7.989 1.487 1.00 31.92 205 VAL B CA 1
ATOM 3507 C C . VAL B 1 208 ? 32.201 6.991 2.539 1.00 29.20 205 VAL B C 1
ATOM 3508 O O . VAL B 1 208 ? 33.002 7.324 3.410 1.00 32.35 205 VAL B O 1
ATOM 3512 N N . ASN B 1 209 ? 31.658 5.786 2.477 1.00 29.33 206 ASN B N 1
ATOM 3513 C CA . ASN B 1 209 ? 31.998 4.738 3.441 1.00 30.39 206 ASN B CA 1
ATOM 3514 C C . ASN B 1 209 ? 32.058 3.364 2.792 1.00 30.11 206 ASN B C 1
ATOM 3515 O O . ASN B 1 209 ? 31.636 3.187 1.654 1.00 31.27 206 ASN B O 1
ATOM 3520 N N . THR B 1 210 ? 32.604 2.396 3.506 1.00 32.09 207 THR B N 1
ATOM 3521 C CA . THR B 1 210 ? 32.612 1.018 3.027 1.00 31.66 207 THR B CA 1
ATOM 3522 C C . THR B 1 210 ? 32.055 0.053 4.058 1.00 28.42 207 THR B C 1
ATOM 3523 O O . THR B 1 210 ? 32.059 0.328 5.256 1.00 27.76 207 THR B O 1
ATOM 3527 N N . ILE B 1 211 ? 31.552 -1.075 3.556 1.00 31.90 208 ILE B N 1
ATOM 3528 C CA . ILE B 1 211 ? 31.086 -2.185 4.379 1.00 27.90 208 ILE B CA 1
ATOM 3529 C C . ILE B 1 211 ? 31.959 -3.393 3.997 1.00 29.18 208 ILE B C 1
ATOM 3530 O O . ILE B 1 211 ? 32.043 -3.761 2.823 1.00 26.72 208 ILE B O 1
ATOM 3535 N N . SER B 1 212 ? 32.636 -3.956 4.991 1.00 25.87 209 SER B N 1
ATOM 3536 C CA . SER B 1 212 ? 33.522 -5.093 4.777 1.00 27.77 209 SER B CA 1
ATOM 3537 C C . SER B 1 212 ? 32.876 -6.322 5.372 1.00 26.55 209 SER B C 1
ATOM 3538 O O . SER B 1 212 ? 32.929 -6.516 6.600 1.00 29.18 209 SER B O 1
ATOM 3541 N N . PRO B 1 213 ? 32.189 -7.112 4.539 1.00 25.75 210 PRO B N 1
ATOM 3542 C CA . PRO B 1 213 ? 31.617 -8.326 5.119 1.00 28.81 210 PRO B CA 1
ATOM 3543 C C . PRO B 1 213 ? 32.709 -9.402 5.296 1.00 29.09 210 PRO B C 1
ATOM 3544 O O . PRO B 1 213 ? 33.704 -9.387 4.583 1.00 29.31 210 PRO B O 1
ATOM 3548 N N . GLY B 1 214 ? 32.503 -10.282 6.261 1.00 34.11 211 GLY B N 1
ATOM 3549 C CA . GLY B 1 214 ? 33.180 -11.577 6.322 1.00 35.58 211 GLY B CA 1
ATOM 3550 C C . GLY B 1 214 ? 32.493 -12.524 5.365 1.00 32.02 211 GLY B C 1
ATOM 3551 O O . GLY B 1 214 ? 31.829 -12.077 4.434 1.00 32.25 211 GLY B O 1
ATOM 3552 N N . PHE B 1 215 ? 32.680 -13.828 5.555 1.00 33.03 212 PHE B N 1
ATOM 3553 C CA . PHE B 1 215 ? 32.033 -14.825 4.697 1.00 30.81 212 PHE B CA 1
ATOM 3554 C C . PHE B 1 215 ? 30.532 -14.822 4.942 1.00 30.56 212 PHE B C 1
ATOM 3555 O O . PHE B 1 215 ? 30.061 -14.877 6.088 1.00 29.95 212 PHE B O 1
ATOM 3563 N N . PHE B 1 216 ? 29.798 -14.751 3.843 1.00 30.44 213 PHE B N 1
ATOM 3564 C CA . PHE B 1 216 ? 28.360 -14.790 3.851 1.00 33.27 213 PHE B CA 1
ATOM 3565 C C . PHE B 1 216 ? 27.863 -15.866 2.923 1.00 35.57 213 PHE B C 1
ATOM 3566 O O . PHE B 1 216 ? 28.516 -16.214 1.932 1.00 36.67 213 PHE B O 1
ATOM 3574 N N . ASP B 1 217 ? 26.689 -16.383 3.267 1.00 36.67 214 ASP B N 1
ATOM 3575 C CA . ASP B 1 217 ? 26.002 -17.406 2.498 1.00 34.37 214 ASP B CA 1
ATOM 3576 C C . ASP B 1 217 ? 25.434 -16.833 1.182 1.00 33.58 214 ASP B C 1
ATOM 3577 O O . ASP B 1 217 ? 24.283 -16.458 1.105 1.00 37.99 214 ASP B O 1
ATOM 3582 N N . THR B 1 218 ? 26.284 -16.741 0.168 1.00 34.32 215 THR B N 1
ATOM 3583 C CA . THR B 1 218 ? 25.936 -16.291 -1.189 1.00 31.78 215 THR B CA 1
ATOM 3584 C C . THR B 1 218 ? 26.850 -17.088 -2.120 1.00 31.91 215 THR B C 1
ATOM 3585 O O . THR B 1 218 ? 27.776 -17.759 -1.641 1.00 31.39 215 THR B O 1
ATOM 3589 N N . PRO B 1 219 ? 26.624 -17.029 -3.441 1.00 34.55 216 PRO B N 1
ATOM 3590 C CA . PRO B 1 219 ? 27.586 -17.727 -4.333 1.00 34.90 216 PRO B CA 1
ATOM 3591 C C . PRO B 1 219 ? 29.051 -17.280 -4.168 1.00 40.55 216 PRO B C 1
ATOM 3592 O O . PRO B 1 219 ? 29.945 -17.968 -4.648 1.00 40.09 216 PRO B O 1
ATOM 3596 N N . MET B 1 220 ? 29.301 -16.146 -3.513 1.00 40.36 217 MET B N 1
ATOM 3597 C CA . MET B 1 220 ? 30.706 -15.731 -3.283 1.00 41.21 217 MET B CA 1
ATOM 3598 C C . MET B 1 220 ? 31.172 -16.053 -1.863 1.00 39.14 217 MET B C 1
ATOM 3599 O O . MET B 1 220 ? 32.149 -15.488 -1.376 1.00 41.10 217 MET B O 1
ATOM 3604 N N . GLY B 1 221 ? 30.460 -16.955 -1.206 1.00 32.86 218 GLY B N 1
ATOM 3605 C CA . GLY B 1 221 ? 30.854 -17.411 0.113 1.00 41.13 218 GLY B CA 1
ATOM 3606 C C . GLY B 1 221 ? 31.880 -18.546 0.050 1.00 35.75 218 GLY B C 1
ATOM 3607 O O . GLY B 1 221 ? 32.476 -18.767 -0.974 1.00 32.73 218 GLY B O 1
ATOM 3608 N N . PRO B 1 222 ? 32.081 -19.249 1.177 1.00 38.98 219 PRO B N 1
ATOM 3609 C CA . PRO B 1 222 ? 33.123 -20.285 1.275 1.00 39.80 219 PRO B CA 1
ATOM 3610 C C . PRO B 1 222 ? 33.048 -21.225 0.094 1.00 45.05 219 PRO B C 1
ATOM 3611 O O . PRO B 1 222 ? 31.985 -21.845 -0.147 1.00 45.30 219 PRO B O 1
ATOM 3615 N N . SER B 1 223 ? 34.133 -21.282 -0.683 1.00 43.23 220 SER B N 1
ATOM 3616 C CA . SER B 1 223 ? 34.122 -22.023 -1.952 1.00 45.93 220 SER B CA 1
ATOM 3617 C C . SER B 1 223 ? 34.048 -23.558 -1.763 1.00 40.97 220 SER B C 1
ATOM 3618 O O . SER B 1 223 ? 33.446 -24.245 -2.572 1.00 43.65 220 SER B O 1
ATOM 3621 N N . ASP B 1 224 ? 34.652 -24.075 -0.700 1.00 41.26 221 ASP B N 1
ATOM 3622 C CA . ASP B 1 224 ? 34.607 -25.511 -0.397 1.00 40.58 221 ASP B CA 1
ATOM 3623 C C . ASP B 1 224 ? 34.726 -25.773 1.102 1.00 40.60 221 ASP B C 1
ATOM 3624 O O . ASP B 1 224 ? 34.742 -24.831 1.892 1.00 41.44 221 ASP B O 1
ATOM 3629 N N . LYS B 1 225 ? 34.817 -27.038 1.504 1.00 40.89 222 LYS B N 1
ATOM 3630 C CA . LYS B 1 225 ? 34.855 -27.336 2.927 1.00 45.90 222 LYS B CA 1
ATOM 3631 C C . LYS B 1 225 ? 36.166 -26.915 3.644 1.00 42.52 222 LYS B C 1
ATOM 3632 O O . LYS B 1 225 ? 36.146 -26.600 4.837 1.00 43.23 222 LYS B O 1
ATOM 3638 N N . ALA B 1 226 ? 37.274 -26.868 2.911 1.00 40.77 223 ALA B N 1
ATOM 3639 C CA . ALA B 1 226 ? 38.513 -26.331 3.453 1.00 40.21 223 ALA B CA 1
ATOM 3640 C C . ALA B 1 226 ? 38.372 -24.843 3.853 1.00 36.45 223 ALA B C 1
ATOM 3641 O O . ALA B 1 226 ? 38.882 -24.425 4.885 1.00 37.93 223 ALA B O 1
ATOM 3643 N N . VAL B 1 227 ? 37.663 -24.059 3.053 1.00 37.62 224 VAL B N 1
ATOM 3644 C CA . VAL B 1 227 ? 37.386 -22.657 3.405 1.00 38.89 224 VAL B CA 1
ATOM 3645 C C . VAL B 1 227 ? 36.438 -22.623 4.595 1.00 37.03 224 VAL B C 1
ATOM 3646 O O . VAL B 1 227 ? 36.651 -21.858 5.558 1.00 36.77 224 VAL B O 1
ATOM 3650 N N . GLU B 1 228 ? 35.415 -23.476 4.542 1.00 36.36 225 GLU B N 1
ATOM 3651 C CA . GLU B 1 228 ? 34.437 -23.582 5.612 1.00 39.06 225 GLU B CA 1
ATOM 3652 C C . GLU B 1 228 ? 35.095 -23.908 6.948 1.00 37.84 225 GLU B C 1
ATOM 3653 O O . GLU B 1 228 ? 34.775 -23.288 7.965 1.00 36.80 225 GLU B O 1
ATOM 3659 N N . ASP B 1 229 ? 36.008 -24.878 6.947 1.00 34.55 226 ASP B N 1
ATOM 3660 C CA . ASP B 1 229 ? 36.751 -25.233 8.164 1.00 38.95 226 ASP B CA 1
ATOM 3661 C C . ASP B 1 229 ? 37.574 -24.063 8.716 1.00 36.63 226 ASP B C 1
ATOM 3662 O O . ASP B 1 229 ? 37.660 -23.874 9.920 1.00 36.10 226 ASP B O 1
ATOM 3667 N N . VAL B 1 230 ? 38.164 -23.272 7.824 1.00 36.59 227 VAL B N 1
ATOM 3668 C CA . VAL B 1 230 ? 38.874 -22.052 8.238 1.00 36.74 227 VAL B CA 1
ATOM 3669 C C . VAL B 1 230 ? 37.870 -21.064 8.844 1.00 37.04 227 VAL B C 1
ATOM 3670 O O . VAL B 1 230 ? 38.099 -20.535 9.925 1.00 37.44 227 VAL B O 1
ATOM 3674 N N . LEU B 1 231 ? 36.745 -20.861 8.160 1.00 36.44 228 LEU B N 1
ATOM 3675 C CA . LEU B 1 231 ? 35.693 -19.962 8.643 1.00 37.98 228 LEU B CA 1
ATOM 3676 C C . LEU B 1 231 ? 35.225 -20.319 10.055 1.00 39.29 228 LEU B C 1
ATOM 3677 O O . LEU B 1 231 ? 35.135 -19.444 10.917 1.00 34.54 228 LEU B O 1
ATOM 3682 N N . TYR B 1 232 ? 34.960 -21.610 10.278 1.00 45.23 229 TYR B N 1
ATOM 3683 C CA . TYR B 1 232 ? 34.412 -22.101 11.546 1.00 43.66 229 TYR B CA 1
ATOM 3684 C C . TYR B 1 232 ? 35.376 -21.967 12.703 1.00 41.98 229 TYR B C 1
ATOM 3685 O O . TYR B 1 232 ? 34.937 -21.848 13.846 1.00 45.77 229 TYR B O 1
ATOM 3694 N N . GLN B 1 233 ? 36.674 -21.977 12.427 1.00 44.12 230 GLN B N 1
ATOM 3695 C CA . GLN B 1 233 ? 37.658 -21.716 13.489 1.00 44.90 230 GLN B CA 1
ATOM 3696 C C . GLN B 1 233 ? 38.056 -20.240 13.653 1.00 43.35 230 GLN B C 1
ATOM 3697 O O . GLN B 1 233 ? 38.462 -19.843 14.730 1.00 44.40 230 GLN B O 1
ATOM 3703 N N . LYS B 1 234 ? 37.888 -19.432 12.617 1.00 41.39 231 LYS B N 1
ATOM 3704 C CA . LYS B 1 234 ? 38.283 -18.008 12.662 1.00 43.24 231 LYS B CA 1
ATOM 3705 C C . LYS B 1 234 ? 37.145 -17.068 13.109 1.00 38.95 231 LYS B C 1
ATOM 3706 O O . LYS B 1 234 ? 37.341 -16.206 13.965 1.00 38.34 231 LYS B O 1
ATOM 3712 N N . SER B 1 235 ? 35.966 -17.215 12.536 1.00 39.74 232 SER B N 1
ATOM 3713 C CA . SER B 1 235 ? 34.849 -16.410 13.030 1.00 42.18 232 SER B CA 1
ATOM 3714 C C . SER B 1 235 ? 34.415 -16.980 14.380 1.00 40.19 232 SER B C 1
ATOM 3715 O O . SER B 1 235 ? 34.180 -18.182 14.514 1.00 41.14 232 SER B O 1
ATOM 3718 N N . VAL B 1 236 ? 34.333 -16.107 15.377 1.00 36.41 233 VAL B N 1
ATOM 3719 C CA . VAL B 1 236 ? 34.011 -16.499 16.748 1.00 35.62 233 VAL B CA 1
ATOM 3720 C C . VAL B 1 236 ? 32.556 -17.001 16.888 1.00 36.24 233 VAL B C 1
ATOM 3721 O O . VAL B 1 236 ? 32.219 -17.684 17.840 1.00 34.24 233 VAL B O 1
ATOM 3725 N N . LEU B 1 237 ? 31.712 -16.647 15.929 1.00 38.21 234 LEU B N 1
ATOM 3726 C CA . LEU B 1 237 ? 30.323 -17.107 15.894 1.00 35.88 234 LEU B CA 1
ATOM 3727 C C . LEU B 1 237 ? 30.149 -18.449 15.160 1.00 34.38 234 LEU B C 1
ATOM 3728 O O . LEU B 1 237 ? 29.055 -18.949 15.087 1.00 35.61 234 LEU B O 1
ATOM 3733 N N . GLY B 1 238 ? 31.229 -19.010 14.624 1.00 34.61 235 GLY B N 1
ATOM 3734 C CA . GLY B 1 238 ? 31.229 -20.397 14.099 1.00 34.28 235 GLY B CA 1
ATOM 3735 C C . GLY B 1 238 ? 30.318 -20.697 12.884 1.00 36.55 235 GLY B C 1
ATOM 3736 O O . GLY B 1 238 ? 29.830 -21.821 12.713 1.00 34.25 235 GLY B O 1
ATOM 3737 N N . ARG B 1 239 ? 30.106 -19.697 12.038 1.00 33.44 236 ARG B N 1
ATOM 3738 C CA . ARG B 1 239 ? 29.198 -19.792 10.929 1.00 33.65 236 ARG B CA 1
ATOM 3739 C C . ARG B 1 239 ? 29.411 -18.637 9.950 1.00 33.57 236 ARG B C 1
ATOM 3740 O O . ARG B 1 239 ? 30.044 -17.637 10.281 1.00 30.40 236 ARG B O 1
ATOM 3748 N N . ALA B 1 240 ? 28.881 -18.809 8.738 1.00 32.00 237 ALA B N 1
ATOM 3749 C CA . ALA B 1 240 ? 28.886 -17.769 7.730 1.00 34.98 237 ALA B CA 1
ATOM 3750 C C . ALA B 1 240 ? 27.736 -16.808 8.005 1.00 32.80 237 ALA B C 1
ATOM 3751 O O . ALA B 1 240 ? 26.743 -17.168 8.635 1.00 34.58 237 ALA B O 1
ATOM 3753 N N . GLY B 1 241 ? 27.880 -15.585 7.533 1.00 33.88 238 GLY B N 1
ATOM 3754 C CA . GLY B 1 241 ? 26.838 -14.590 7.654 1.00 30.87 238 GLY B CA 1
ATOM 3755 C C . GLY B 1 241 ? 25.609 -14.944 6.831 1.00 32.58 238 GLY B C 1
ATOM 3756 O O . GLY B 1 241 ? 25.690 -15.662 5.849 1.00 32.37 238 GLY B O 1
ATOM 3757 N N . ASP B 1 242 ? 24.472 -14.424 7.259 1.00 33.11 239 ASP B N 1
ATOM 3758 C CA . ASP B 1 242 ? 23.271 -14.394 6.461 1.00 33.38 239 ASP B CA 1
ATOM 3759 C C . ASP B 1 242 ? 23.079 -12.953 6.014 1.00 30.74 239 ASP B C 1
ATOM 3760 O O . ASP B 1 242 ? 23.229 -12.021 6.763 1.00 32.49 239 ASP B O 1
ATOM 3765 N N . VAL B 1 243 ? 22.749 -12.829 4.754 1.00 32.00 240 VAL B N 1
ATOM 3766 C CA . VAL B 1 243 ? 22.565 -11.580 4.058 1.00 34.97 240 VAL B CA 1
ATOM 3767 C C . VAL B 1 243 ? 21.644 -10.575 4.800 1.00 34.69 240 VAL B C 1
ATOM 3768 O O . VAL B 1 243 ? 21.895 -9.368 4.731 1.00 32.28 240 VAL B O 1
ATOM 3772 N N . LYS B 1 244 ? 20.660 -11.063 5.567 1.00 32.57 241 LYS B N 1
ATOM 3773 C CA . LYS B 1 244 ? 19.832 -10.167 6.408 1.00 33.87 241 LYS B CA 1
ATOM 3774 C C . LYS B 1 244 ? 20.677 -9.373 7.419 1.00 32.80 241 LYS B C 1
ATOM 3775 O O . LYS B 1 244 ? 20.274 -8.308 7.850 1.00 34.31 241 LYS B O 1
ATOM 3781 N N . GLU B 1 245 ? 21.820 -9.925 7.793 1.00 29.43 242 GLU B N 1
ATOM 3782 C CA . GLU B 1 245 ? 22.708 -9.354 8.790 1.00 31.11 242 GLU B CA 1
ATOM 3783 C C . GLU B 1 245 ? 23.528 -8.174 8.259 1.00 28.39 242 GLU B C 1
ATOM 3784 O O . GLU B 1 245 ? 24.274 -7.544 9.011 1.00 27.73 242 GLU B O 1
ATOM 3790 N N . LEU B 1 246 ? 23.397 -7.907 6.962 1.00 30.33 243 LEU B N 1
ATOM 3791 C CA . LEU B 1 246 ? 24.023 -6.735 6.328 1.00 30.00 243 LEU B CA 1
ATOM 3792 C C . LEU B 1 246 ? 23.021 -5.607 6.100 1.00 31.96 243 LEU B C 1
ATOM 3793 O O . LEU B 1 246 ? 23.399 -4.430 6.053 1.00 31.45 243 LEU B O 1
ATOM 3798 N N . LYS B 1 247 ? 21.759 -5.973 5.974 1.00 28.71 244 LYS B N 1
ATOM 3799 C CA . LYS B 1 247 ? 20.700 -5.023 5.576 1.00 32.17 244 LYS B CA 1
ATOM 3800 C C . LYS B 1 247 ? 20.745 -3.687 6.320 1.00 27.39 244 LYS B C 1
ATOM 3801 O O . LYS B 1 247 ? 20.747 -2.637 5.699 1.00 30.07 244 LYS B O 1
ATOM 3807 N N . ALA B 1 248 ? 20.801 -3.765 7.645 1.00 28.71 245 ALA B N 1
ATOM 3808 C CA . ALA B 1 248 ? 20.757 -2.617 8.503 1.00 28.15 245 ALA B CA 1
ATOM 3809 C C . ALA B 1 248 ? 21.985 -1.713 8.356 1.00 31.64 245 ALA B C 1
ATOM 3810 O O . ALA B 1 248 ? 21.883 -0.504 8.520 1.00 32.41 245 ALA B O 1
ATOM 3812 N N . ALA B 1 249 ? 23.125 -2.306 8.030 1.00 31.19 246 ALA B N 1
ATOM 3813 C CA . ALA B 1 249 ? 24.350 -1.548 7.829 1.00 34.52 246 ALA B CA 1
ATOM 3814 C C . ALA B 1 249 ? 24.290 -0.717 6.554 1.00 30.03 246 ALA B C 1
ATOM 3815 O O . ALA B 1 249 ? 24.739 0.433 6.550 1.00 29.43 246 ALA B O 1
ATOM 3817 N N . TYR B 1 250 ? 23.728 -1.290 5.478 1.00 31.49 247 TYR B N 1
ATOM 3818 C CA . TYR B 1 250 ? 23.572 -0.578 4.186 1.00 30.60 247 TYR B CA 1
ATOM 3819 C C . TYR B 1 250 ? 22.573 0.586 4.320 1.00 34.35 247 TYR B C 1
ATOM 3820 O O . TYR B 1 250 ? 22.849 1.709 3.877 1.00 30.33 247 TYR B O 1
ATOM 3829 N N . LEU B 1 251 ? 21.446 0.301 4.980 1.00 33.16 248 LEU B N 1
ATOM 3830 C CA . LEU B 1 251 ? 20.458 1.322 5.293 1.00 32.14 248 LEU B CA 1
ATOM 3831 C C . LEU B 1 251 ? 21.066 2.432 6.172 1.00 33.97 248 LEU B C 1
ATOM 3832 O O . LEU B 1 251 ? 20.817 3.614 5.948 1.00 30.71 248 LEU B O 1
ATOM 3837 N N . TYR B 1 252 ? 21.867 2.031 7.167 1.00 30.79 249 TYR B N 1
ATOM 3838 C CA . TYR B 1 252 ? 22.521 2.973 8.056 1.00 31.10 249 TYR B CA 1
ATOM 3839 C C . TYR B 1 252 ? 23.349 3.998 7.250 1.00 32.02 249 TYR B C 1
ATOM 3840 O O . TYR B 1 252 ? 23.207 5.205 7.429 1.00 30.07 249 TYR B O 1
ATOM 3849 N N . LEU B 1 253 ? 24.171 3.495 6.332 1.00 29.64 250 LEU B N 1
ATOM 3850 C CA . LEU B 1 253 ? 25.068 4.322 5.538 1.00 30.32 250 LEU B CA 1
ATOM 3851 C C . LEU B 1 253 ? 24.371 5.114 4.444 1.00 28.97 250 LEU B C 1
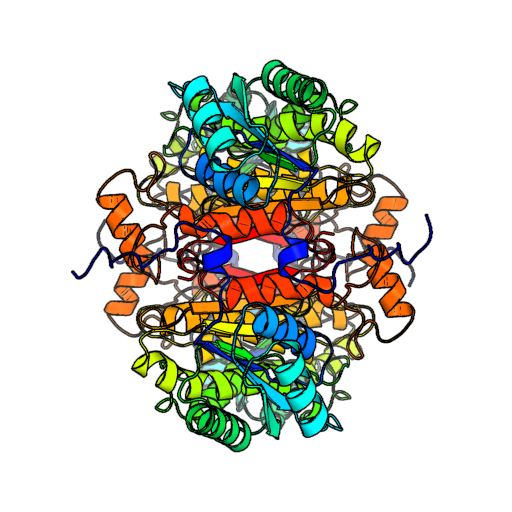ATOM 3852 O O . LEU B 1 253 ? 24.796 6.224 4.111 1.00 29.36 250 LEU B O 1
ATOM 3857 N N . ALA B 1 254 ? 23.314 4.551 3.887 1.00 29.17 251 ALA B N 1
ATOM 3858 C CA . ALA B 1 254 ? 22.593 5.193 2.795 1.00 30.48 251 ALA B CA 1
ATOM 3859 C C . ALA B 1 254 ? 21.738 6.370 3.265 1.00 29.77 251 ALA B C 1
ATOM 3860 O O . ALA B 1 254 ? 21.418 7.262 2.469 1.00 31.72 251 ALA B O 1
ATOM 3862 N N . SER B 1 255 ? 21.375 6.361 4.544 1.00 32.23 252 SER B N 1
ATOM 3863 C CA . SER B 1 255 ? 20.399 7.336 5.097 1.00 34.37 252 SER B CA 1
ATOM 3864 C C . SER B 1 255 ? 21.007 8.422 6.003 1.00 32.60 252 SER B C 1
ATOM 3865 O O . SER B 1 255 ? 22.233 8.456 6.249 1.00 31.90 252 SER B O 1
ATOM 3868 N N . ASN B 1 256 ? 20.127 9.284 6.513 1.00 32.86 253 ASN B N 1
ATOM 3869 C CA . ASN B 1 256 ? 20.481 10.274 7.532 1.00 33.11 253 ASN B CA 1
ATOM 3870 C C . ASN B 1 256 ? 20.801 9.690 8.905 1.00 29.71 253 ASN B C 1
ATOM 3871 O O . ASN B 1 256 ? 21.109 10.426 9.834 1.00 29.88 253 ASN B O 1
ATOM 3876 N N . ALA B 1 257 ? 20.719 8.371 9.049 1.00 31.17 254 ALA B N 1
ATOM 3877 C CA . ALA B 1 257 ? 21.166 7.718 10.269 1.00 31.91 254 ALA B CA 1
ATOM 3878 C C . ALA B 1 257 ? 22.648 7.965 10.530 1.00 27.03 254 ALA B C 1
ATOM 3879 O O . ALA B 1 257 ? 23.100 7.814 11.661 1.00 30.01 254 ALA B O 1
ATOM 3881 N N . SER B 1 258 ? 23.400 8.324 9.492 1.00 29.01 255 SER B N 1
ATOM 3882 C CA . SER B 1 258 ? 24.871 8.339 9.562 1.00 28.00 255 SER B CA 1
ATOM 3883 C C . SER B 1 258 ? 25.543 9.615 9.080 1.00 30.39 255 SER B C 1
ATOM 3884 O O . SER B 1 258 ? 26.640 9.549 8.550 1.00 28.34 255 SER B O 1
ATOM 3887 N N . THR B 1 259 ? 24.919 10.774 9.317 1.00 28.96 256 THR B N 1
ATOM 3888 C CA . THR B 1 259 ? 25.384 12.047 8.750 1.00 26.54 256 THR B CA 1
ATOM 3889 C C . THR B 1 259 ? 26.767 12.529 9.218 1.00 26.75 256 THR B C 1
ATOM 3890 O O . THR B 1 259 ? 27.381 13.352 8.533 1.00 28.04 256 THR B O 1
ATOM 3894 N N . TYR B 1 260 ? 27.249 12.045 10.355 1.00 30.20 257 TYR B N 1
ATOM 3895 C CA . TYR B 1 260 ? 28.608 12.379 10.800 1.00 31.48 257 TYR B CA 1
ATOM 3896 C C . TYR B 1 260 ? 29.582 11.219 10.544 1.00 34.45 257 TYR B C 1
ATOM 3897 O O . TYR B 1 260 ? 30.758 11.241 10.997 1.00 32.26 257 TYR B O 1
ATOM 3906 N N . THR B 1 261 ? 29.106 10.228 9.793 1.00 31.87 258 THR B N 1
ATOM 3907 C CA . THR B 1 261 ? 29.920 9.039 9.481 1.00 29.07 258 THR B CA 1
ATOM 3908 C C . THR B 1 261 ? 30.452 9.134 8.062 1.00 28.58 258 THR B C 1
ATOM 3909 O O . THR B 1 261 ? 29.705 8.948 7.082 1.00 28.42 258 THR B O 1
ATOM 3913 N N . THR B 1 262 ? 31.737 9.455 7.940 1.00 27.51 259 THR B N 1
ATOM 3914 C CA . THR B 1 262 ? 32.360 9.500 6.624 1.00 29.12 259 THR B CA 1
ATOM 3915 C C . THR B 1 262 ? 33.815 9.019 6.700 1.00 30.40 259 THR B C 1
ATOM 3916 O O . THR B 1 262 ? 34.537 9.350 7.640 1.00 31.80 259 THR B O 1
ATOM 3920 N N . GLY B 1 263 ? 34.213 8.244 5.705 1.00 29.16 260 GLY B N 1
ATOM 3921 C CA . GLY B 1 263 ? 35.518 7.594 5.699 1.00 33.40 260 GLY B CA 1
ATOM 3922 C C . GLY B 1 263 ? 35.653 6.370 6.584 1.00 31.69 260 GLY B C 1
ATOM 3923 O O . GLY B 1 263 ? 36.757 5.933 6.870 1.00 35.28 260 GLY B O 1
ATOM 3924 N N . ALA B 1 264 ? 34.532 5.806 7.009 1.00 35.48 261 ALA B N 1
ATOM 3925 C CA . ALA B 1 264 ? 34.522 4.643 7.897 1.00 34.06 261 ALA B CA 1
ATOM 3926 C C . ALA B 1 264 ? 34.380 3.343 7.110 1.00 33.58 261 ALA B C 1
ATOM 3927 O O . ALA B 1 264 ? 33.848 3.335 5.997 1.00 32.33 261 ALA B O 1
ATOM 3929 N N . ASP B 1 265 ? 34.867 2.257 7.703 1.00 33.19 262 ASP B N 1
ATOM 3930 C CA . ASP B 1 265 ? 34.780 0.912 7.144 1.00 33.37 262 ASP B CA 1
ATOM 3931 C C . ASP B 1 265 ? 33.999 0.071 8.155 1.00 35.30 262 ASP B C 1
ATOM 3932 O O . ASP B 1 265 ? 34.491 -0.218 9.236 1.00 38.84 262 ASP B O 1
ATOM 3937 N N . LEU B 1 266 ? 32.774 -0.298 7.826 1.00 32.72 263 LEU B N 1
ATOM 3938 C CA . LEU B 1 266 ? 31.982 -1.108 8.732 1.00 32.38 263 LEU B CA 1
ATOM 3939 C C . LEU B 1 266 ? 32.338 -2.578 8.589 1.00 29.60 263 LEU B C 1
ATOM 3940 O O . LEU B 1 266 ? 32.032 -3.190 7.580 1.00 33.38 263 LEU B O 1
ATOM 3945 N N . LEU B 1 267 ? 32.946 -3.127 9.618 1.00 28.16 264 LEU B N 1
ATOM 3946 C CA . LEU B 1 267 ? 33.416 -4.497 9.619 1.00 30.28 264 LEU B CA 1
ATOM 3947 C C . LEU B 1 267 ? 32.312 -5.427 10.102 1.00 28.43 264 LEU B C 1
ATOM 3948 O O . LEU B 1 267 ? 31.957 -5.394 11.270 1.00 28.64 264 LEU B O 1
ATOM 3953 N N . ILE B 1 268 ? 31.804 -6.265 9.223 1.00 26.73 265 ILE B N 1
ATOM 3954 C CA . ILE B 1 268 ? 30.677 -7.160 9.612 1.00 30.20 265 ILE B CA 1
ATOM 3955 C C . ILE B 1 268 ? 31.049 -8.596 9.303 1.00 25.71 265 ILE B C 1
ATOM 3956 O O . ILE B 1 268 ? 30.710 -9.109 8.256 1.00 28.08 265 ILE B O 1
ATOM 3961 N N . ASP B 1 269 ? 31.758 -9.222 10.230 1.00 29.65 266 ASP B N 1
ATOM 3962 C CA . ASP B 1 269 ? 32.527 -10.438 9.898 1.00 30.21 266 ASP B CA 1
ATOM 3963 C C . ASP B 1 269 ? 32.396 -11.587 10.895 1.00 28.21 266 ASP B C 1
ATOM 3964 O O . ASP B 1 269 ? 33.142 -12.577 10.815 1.00 33.74 266 ASP B O 1
ATOM 3969 N N . GLY B 1 270 ? 31.478 -11.463 11.836 1.00 29.66 267 GLY B N 1
ATOM 3970 C CA . GLY B 1 270 ? 31.330 -12.460 12.904 1.00 30.43 267 GLY B CA 1
ATOM 3971 C C . GLY B 1 270 ? 32.643 -12.732 13.635 1.00 30.47 267 GLY B C 1
ATOM 3972 O O . GLY B 1 270 ? 32.879 -13.829 14.131 1.00 26.70 267 GLY B O 1
ATOM 3973 N N . GLY B 1 271 ? 33.495 -11.705 13.692 1.00 31.54 268 GLY B N 1
ATOM 3974 C CA . GLY B 1 271 ? 34.733 -11.759 14.465 1.00 28.82 268 GLY B CA 1
ATOM 3975 C C . GLY B 1 271 ? 35.874 -12.461 13.771 1.00 28.01 268 GLY B C 1
ATOM 3976 O O . GLY B 1 271 ? 36.872 -12.748 14.406 1.00 32.35 268 GLY B O 1
ATOM 3977 N N . TYR B 1 272 ? 35.736 -12.717 12.477 1.00 29.74 269 TYR B N 1
ATOM 3978 C CA . TYR B 1 272 ? 36.770 -13.396 11.675 1.00 32.58 269 TYR B CA 1
ATOM 3979 C C . TYR B 1 272 ? 38.156 -12.768 11.842 1.00 32.35 269 TYR B C 1
ATOM 3980 O O . TYR B 1 272 ? 39.147 -13.475 11.934 1.00 32.58 269 TYR B O 1
ATOM 3989 N N . CYS B 1 273 ? 38.204 -11.440 11.866 1.00 33.63 270 CYS B N 1
ATOM 3990 C CA . CYS B 1 273 ? 39.484 -10.712 11.914 1.00 34.30 270 CYS B CA 1
ATOM 3991 C C . CYS B 1 273 ? 40.083 -10.555 13.325 1.00 35.04 270 CYS B C 1
ATOM 3992 O O . CYS B 1 273 ? 41.126 -9.931 13.484 1.00 37.37 270 CYS B O 1
ATOM 3995 N N . LEU B 1 274 ? 39.424 -11.106 14.344 1.00 34.31 271 LEU B N 1
ATOM 3996 C CA . LEU B 1 274 ? 39.843 -10.867 15.718 1.00 34.31 271 LEU B CA 1
ATOM 3997 C C . LEU B 1 274 ? 41.136 -11.616 16.083 1.00 37.16 271 LEU B C 1
ATOM 3998 O O . LEU B 1 274 ? 42.027 -11.051 16.731 1.00 33.16 271 LEU B O 1
ATOM 4003 N N . THR B 1 275 ? 41.230 -12.859 15.621 1.00 33.14 272 THR B N 1
ATOM 4004 C CA . THR B 1 275 ? 42.320 -13.735 16.001 1.00 37.67 272 THR B CA 1
ATOM 4005 C C . THR B 1 275 ? 43.402 -13.849 14.935 1.00 41.56 272 THR B C 1
ATOM 4006 O O . THR B 1 275 ? 43.136 -13.643 13.715 1.00 39.97 272 THR B O 1
ATOM 4011 N N . GLY C 1 10 ? 57.925 26.150 17.065 1.00 73.29 7 GLY C N 1
ATOM 4012 C CA . GLY C 1 10 ? 58.978 27.140 16.671 1.00 75.19 7 GLY C CA 1
ATOM 4013 C C . GLY C 1 10 ? 58.890 27.552 15.204 1.00 80.52 7 GLY C C 1
ATOM 4014 O O . GLY C 1 10 ? 57.802 27.505 14.603 1.00 85.49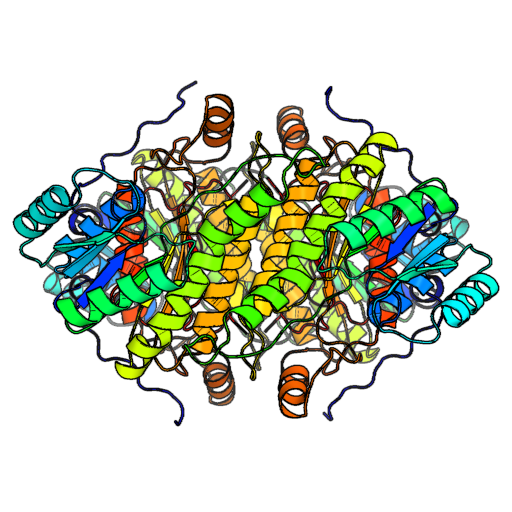 7 GLY C O 1
ATOM 4015 N N . PRO C 1 11 ? 60.028 27.976 14.611 1.00 77.69 8 PRO C N 1
ATOM 4016 C CA . PRO C 1 11 ? 60.059 28.247 13.162 1.00 73.91 8 PRO C CA 1
ATOM 4017 C C . PRO C 1 11 ? 60.101 26.951 12.333 1.00 69.55 8 PRO C C 1
ATOM 4018 O O . PRO C 1 11 ? 60.751 25.974 12.721 1.00 62.86 8 PRO C O 1
ATOM 4022 N N . PHE C 1 12 ? 59.413 26.978 11.194 1.00 62.72 9 PHE C N 1
ATOM 4023 C CA . PHE C 1 12 ? 59.354 25.834 10.288 1.00 63.26 9 PHE C CA 1
ATOM 4024 C C . PHE C 1 12 ? 60.007 26.135 8.931 1.00 54.11 9 PHE C C 1
ATOM 4025 O O . PHE C 1 12 ? 59.902 27.254 8.443 1.00 52.49 9 PHE C O 1
ATOM 4033 N N . PRO C 1 13 ? 60.686 25.139 8.330 1.00 53.48 10 PRO C N 1
ATOM 4034 C CA . PRO C 1 13 ? 60.867 23.777 8.876 1.00 54.19 10 PRO C CA 1
ATOM 4035 C C . PRO C 1 13 ? 61.926 23.728 9.975 1.00 54.09 10 PRO C C 1
ATOM 4036 O O . PRO C 1 13 ? 62.863 24.537 9.984 1.00 48.54 10 PRO C O 1
ATOM 4040 N N . LYS C 1 14 ? 61.773 22.786 10.898 1.00 52.15 11 LYS C N 1
ATOM 4041 C CA . LYS C 1 14 ? 62.794 22.579 11.908 1.00 51.04 11 LYS C CA 1
ATOM 4042 C C . LYS C 1 14 ? 63.996 21.898 11.209 1.00 50.27 11 LYS C C 1
ATOM 4043 O O . LYS C 1 14 ? 63.824 21.187 10.230 1.00 46.61 11 LYS C O 1
ATOM 4049 N N . ALA C 1 15 ? 65.194 22.164 11.717 1.00 48.55 12 ALA C N 1
ATOM 4050 C CA . ALA C 1 15 ? 66.454 21.670 11.142 1.00 48.31 12 ALA C CA 1
ATOM 4051 C C . ALA C 1 15 ? 66.515 20.152 10.899 1.00 46.56 12 ALA C C 1
ATOM 4052 O O . ALA C 1 15 ? 66.210 19.348 11.769 1.00 47.17 12 ALA C O 1
ATOM 4054 N N . THR C 1 16 ? 66.927 19.767 9.703 1.00 45.29 13 THR C N 1
ATOM 4055 C CA . THR C 1 16 ? 67.292 18.383 9.450 1.00 43.69 13 THR C CA 1
ATOM 4056 C C . THR C 1 16 ? 68.639 18.174 10.130 1.00 41.80 13 THR C C 1
ATOM 4057 O O . THR C 1 16 ? 69.567 18.954 9.901 1.00 44.47 13 THR C O 1
ATOM 4061 N N . PRO C 1 17 ? 68.755 17.131 10.967 1.00 45.97 14 PRO C N 1
ATOM 4062 C CA . PRO C 1 17 ? 70.032 16.799 11.589 1.00 44.14 14 PRO C CA 1
ATOM 4063 C C . PRO C 1 17 ? 71.085 16.474 10.541 1.00 44.88 14 PRO C C 1
ATOM 4064 O O . PRO C 1 17 ? 70.741 16.029 9.444 1.00 43.66 14 PRO C O 1
ATOM 4068 N N . GLN C 1 18 ? 72.359 16.705 10.875 1.00 46.02 15 GLN C N 1
ATOM 4069 C CA . GLN C 1 18 ? 73.454 16.163 10.087 1.00 44.47 15 GLN C CA 1
ATOM 4070 C C . GLN C 1 18 ? 73.455 14.644 10.310 1.00 38.93 15 GLN C C 1
ATOM 4071 O O . GLN C 1 18 ? 73.373 14.188 11.435 1.00 35.41 15 GLN C O 1
ATOM 4077 N N . LEU C 1 19 ? 73.537 13.881 9.236 1.00 37.41 16 LEU C N 1
ATOM 4078 C CA . LEU C 1 19 ? 73.402 12.437 9.312 1.00 41.67 16 LEU C CA 1
ATOM 4079 C C . LEU C 1 19 ? 74.600 11.721 8.717 1.00 35.67 16 LEU C C 1
ATOM 4080 O O . LEU C 1 19 ? 75.147 12.172 7.719 1.00 37.68 16 LEU C O 1
ATOM 4085 N N . PRO C 1 20 ? 74.999 10.592 9.330 1.00 36.79 17 PRO C N 1
ATOM 4086 C CA . PRO C 1 20 ? 76.156 9.845 8.820 1.00 38.32 17 PRO C CA 1
ATOM 4087 C C . PRO C 1 20 ? 75.946 9.375 7.397 1.00 36.03 17 PRO C C 1
ATOM 4088 O O . PRO C 1 20 ? 74.844 8.960 7.031 1.00 38.12 17 PRO C O 1
ATOM 4092 N N . ASN C 1 21 ? 76.996 9.483 6.596 1.00 37.49 18 ASN C N 1
ATOM 4093 C CA . ASN C 1 21 ? 77.031 8.937 5.257 1.00 38.16 18 ASN C CA 1
ATOM 4094 C C . ASN C 1 21 ? 77.021 7.401 5.279 1.00 35.66 18 ASN C C 1
ATOM 4095 O O . ASN C 1 21 ? 76.646 6.766 4.301 1.00 38.09 18 ASN C O 1
ATOM 4100 N N . SER C 1 22 ? 77.450 6.825 6.389 1.00 33.24 19 SER C N 1
ATOM 4101 C CA . SER C 1 22 ? 77.556 5.378 6.514 1.00 33.88 19 SER C CA 1
ATOM 4102 C C . SER C 1 22 ? 76.347 4.824 7.248 1.00 30.41 19 SER C C 1
ATOM 4103 O O . SER C 1 22 ? 76.064 5.206 8.357 1.00 30.64 19 SER C O 1
ATOM 4106 N N . VAL C 1 23 ? 75.627 3.913 6.611 1.00 34.28 20 VAL C N 1
ATOM 4107 C CA . VAL C 1 23 ? 74.470 3.271 7.265 1.00 33.50 20 VAL C CA 1
ATOM 4108 C C . VAL C 1 23 ? 74.881 2.569 8.570 1.00 33.47 20 VAL C C 1
ATOM 4109 O O . VAL C 1 23 ? 74.174 2.664 9.581 1.00 34.88 20 VAL C O 1
ATOM 4113 N N . PHE C 1 24 ? 76.040 1.907 8.586 1.00 33.57 21 PHE C N 1
ATOM 4114 C CA . PHE C 1 24 ? 76.487 1.249 9.808 1.00 30.93 21 PHE C CA 1
ATOM 4115 C C . PHE C 1 24 ? 76.820 2.179 10.954 1.00 32.20 21 PHE C C 1
ATOM 4116 O O . PHE C 1 24 ? 76.598 1.824 12.132 1.00 35.12 21 PHE C O 1
ATOM 4124 N N . ASP C 1 25 ? 77.348 3.357 10.624 1.00 31.86 22 ASP C N 1
ATOM 4125 C CA . ASP C 1 25 ? 77.587 4.437 11.584 1.00 31.28 22 ASP C CA 1
ATOM 4126 C C . ASP C 1 25 ? 76.293 4.958 12.226 1.00 30.64 22 ASP C C 1
ATOM 4127 O O . ASP C 1 25 ? 76.274 5.357 13.388 1.00 31.36 22 ASP C O 1
ATOM 4132 N N . MET C 1 26 ? 75.208 4.923 11.480 1.00 31.03 23 MET C N 1
ATOM 4133 C CA . MET C 1 26 ? 73.888 5.312 12.039 1.00 34.55 23 MET C CA 1
ATOM 4134 C C . MET C 1 26 ? 73.482 4.444 13.218 1.00 32.26 23 MET C C 1
ATOM 4135 O O . MET C 1 26 ? 72.771 4.908 14.097 1.00 30.01 23 MET C O 1
ATOM 4140 N N . PHE C 1 27 ? 73.968 3.186 13.223 1.00 32.49 24 PHE C N 1
ATOM 4141 C CA . PHE C 1 27 ? 73.608 2.186 14.236 1.00 32.22 24 PHE C CA 1
ATOM 4142 C C . PHE C 1 27 ? 74.466 2.286 15.497 1.00 34.12 24 PHE C C 1
ATOM 4143 O O . PHE C 1 27 ? 74.169 1.676 16.519 1.00 33.48 24 PHE C O 1
ATOM 4151 N N . SER C 1 28 ? 75.552 3.052 15.416 1.00 35.75 25 SER C N 1
ATOM 4152 C CA . SER C 1 28 ? 76.499 3.142 16.515 1.00 31.19 25 SER C CA 1
ATOM 4153 C C . SER C 1 28 ? 75.838 3.683 17.766 1.00 32.12 25 SER C C 1
ATOM 4154 O O . SER C 1 28 ? 75.110 4.686 17.717 1.00 34.90 25 SER C O 1
ATOM 4157 N N . MET C 1 29 ? 76.101 3.023 18.892 1.00 30.50 26 MET C N 1
ATOM 4158 C CA . MET C 1 29 ? 75.611 3.472 20.172 1.00 29.60 26 MET C CA 1
ATOM 4159 C C . MET C 1 29 ? 76.762 3.962 21.033 1.00 32.02 26 MET C C 1
ATOM 4160 O O . MET C 1 29 ? 76.635 4.038 22.252 1.00 36.28 26 MET C O 1
ATOM 4165 N N . LYS C 1 30 ? 77.889 4.295 20.404 1.00 36.20 27 LYS C N 1
ATOM 4166 C CA . LYS C 1 30 ? 79.056 4.803 21.145 1.00 38.01 27 LYS C CA 1
ATOM 4167 C C . LYS C 1 30 ? 78.701 6.131 21.807 1.00 35.76 27 LYS C C 1
ATOM 4168 O O . LYS C 1 30 ? 78.213 7.022 21.177 1.00 34.86 27 LYS C O 1
ATOM 4174 N N . GLY C 1 31 ? 78.972 6.215 23.108 1.00 37.58 28 GLY C N 1
ATOM 4175 C CA . GLY C 1 31 ? 78.831 7.439 23.885 1.00 34.95 28 GLY C CA 1
ATOM 4176 C C . GLY C 1 31 ? 77.407 7.557 24.407 1.00 38.48 28 GLY C C 1
ATOM 4177 O O . GLY C 1 31 ? 77.042 8.557 25.024 1.00 38.77 28 GLY C O 1
ATOM 4178 N N . LYS C 1 32 ? 76.608 6.527 24.143 1.00 36.59 29 LYS C N 1
ATOM 4179 C CA . LYS C 1 32 ? 75.188 6.528 24.487 1.00 35.69 29 LYS C CA 1
ATOM 4180 C C . LYS C 1 32 ? 74.893 5.458 25.538 1.00 33.42 29 LYS C C 1
ATOM 4181 O O . LYS C 1 32 ? 75.555 4.388 25.579 1.00 29.42 29 LYS C O 1
ATOM 4187 N N . VAL C 1 33 ? 73.902 5.771 26.377 1.00 32.89 30 VAL C N 1
ATOM 4188 C CA . VAL C 1 33 ? 73.501 4.940 27.512 1.00 29.65 30 VAL C CA 1
ATOM 4189 C C . VAL C 1 33 ? 72.067 4.423 27.344 1.00 31.18 30 VAL C C 1
ATOM 4190 O O . VAL C 1 33 ? 71.131 5.199 27.099 1.00 34.78 30 VAL C O 1
ATOM 4194 N N . THR C 1 34 ? 71.895 3.112 27.482 1.00 32.68 31 THR C N 1
ATOM 4195 C CA . THR C 1 34 ? 70.586 2.471 27.334 1.00 31.67 31 THR C CA 1
ATOM 4196 C C . THR C 1 34 ? 70.223 1.693 28.619 1.00 34.31 31 THR C C 1
ATOM 4197 O O . THR C 1 34 ? 71.016 0.889 29.121 1.00 33.12 31 THR C O 1
ATOM 4201 N N . ALA C 1 35 ? 69.026 1.938 29.142 1.00 31.65 32 ALA C N 1
ATOM 4202 C CA . ALA C 1 35 ? 68.496 1.159 30.256 1.00 29.98 32 ALA C CA 1
ATOM 4203 C C . ALA C 1 35 ? 67.436 0.207 29.730 1.00 28.96 32 ALA C C 1
ATOM 4204 O O . ALA C 1 35 ? 66.611 0.598 28.932 1.00 33.89 32 ALA C O 1
ATOM 4206 N N . ILE C 1 36 ? 67.456 -1.044 30.178 1.00 31.47 33 ILE C N 1
ATOM 4207 C CA . ILE C 1 36 ? 66.565 -2.073 29.652 1.00 34.28 33 ILE C CA 1
ATOM 4208 C C . ILE C 1 36 ? 65.942 -2.883 30.782 1.00 33.51 33 ILE C C 1
ATOM 4209 O O . ILE C 1 36 ? 66.652 -3.666 31.459 1.00 35.53 33 ILE C O 1
ATOM 4214 N N . THR C 1 37 ? 64.634 -2.710 30.986 1.00 29.86 34 THR C N 1
ATOM 4215 C CA . THR C 1 37 ? 63.903 -3.538 31.965 1.00 29.90 34 THR C CA 1
ATOM 4216 C C . THR C 1 37 ? 63.662 -4.905 31.360 1.00 26.42 34 THR C C 1
ATOM 4217 O O . THR C 1 37 ? 63.666 -5.060 30.151 1.00 30.26 34 THR C O 1
ATOM 4221 N N . GLY C 1 38 ? 63.445 -5.900 32.200 1.00 32.97 35 GLY C N 1
ATOM 4222 C CA . GLY C 1 38 ? 63.491 -7.288 31.748 1.00 32.78 35 GLY C CA 1
ATOM 4223 C C . GLY C 1 38 ? 64.877 -7.607 31.183 1.00 32.61 35 GLY C C 1
ATOM 4224 O O . GLY C 1 38 ? 65.005 -8.456 30.306 1.00 33.49 35 GLY C O 1
ATOM 4225 N N . GLY C 1 39 ? 65.901 -6.904 31.693 1.00 34.10 36 GLY C N 1
ATOM 4226 C CA . GLY C 1 39 ? 67.285 -7.028 31.229 1.00 32.41 36 GLY C CA 1
ATOM 4227 C C . GLY C 1 39 ? 67.861 -8.428 31.325 1.00 33.42 36 GLY C C 1
ATOM 4228 O O . GLY C 1 39 ? 68.739 -8.796 30.546 1.00 33.74 36 GLY C O 1
ATOM 4229 N N . GLY C 1 40 ? 67.372 -9.209 32.271 1.00 36.60 37 GLY C N 1
ATOM 4230 C CA . GLY C 1 40 ? 67.820 -10.590 32.433 1.00 39.45 37 GLY C CA 1
ATOM 4231 C C . GLY C 1 40 ? 67.050 -11.604 31.624 1.00 39.02 37 GLY C C 1
ATOM 4232 O O . GLY C 1 40 ? 67.399 -12.773 31.627 1.00 32.28 37 GLY C O 1
ATOM 4233 N N . GLY C 1 41 ? 66.020 -11.145 30.906 1.00 35.82 38 GLY C N 1
ATOM 4234 C CA . GLY C 1 41 ? 65.127 -12.062 30.160 1.00 33.95 38 GLY C CA 1
ATOM 4235 C C . GLY C 1 41 ? 65.557 -12.264 28.722 1.00 35.93 38 GLY C C 1
ATOM 4236 O O . GLY C 1 41 ? 66.591 -11.733 28.281 1.00 32.41 38 GLY C O 1
ATOM 4237 N N . GLY C 1 42 ? 64.762 -13.036 27.986 1.00 33.88 39 GLY C N 1
ATOM 4238 C CA . GLY C 1 42 ? 65.071 -13.408 26.592 1.00 31.48 39 GLY C CA 1
ATOM 4239 C C . GLY C 1 42 ? 65.326 -12.232 25.665 1.00 33.90 39 GLY C C 1
ATOM 4240 O O . GLY C 1 42 ? 66.444 -12.051 25.171 1.00 31.14 39 GLY C O 1
ATOM 4241 N N . ILE C 1 43 ? 64.291 -11.415 25.456 1.00 30.79 40 ILE C N 1
ATOM 4242 C CA . ILE C 1 43 ? 64.352 -10.308 24.521 1.00 31.94 40 ILE C CA 1
ATOM 4243 C C . ILE C 1 43 ? 65.256 -9.184 25.041 1.00 33.02 40 ILE C C 1
ATOM 4244 O O . ILE C 1 43 ? 65.991 -8.567 24.269 1.00 32.64 40 ILE C O 1
ATOM 4249 N N . GLY C 1 44 ? 65.195 -8.947 26.347 1.00 34.84 41 GLY C N 1
ATOM 4250 C CA . GLY C 1 44 ? 65.926 -7.872 26.979 1.00 35.37 41 GLY C CA 1
ATOM 4251 C C . GLY C 1 44 ? 67.422 -8.068 26.847 1.00 36.33 41 GLY C C 1
ATOM 4252 O O . GLY C 1 44 ? 68.167 -7.135 26.487 1.00 33.32 41 GLY C O 1
ATOM 4253 N N . PHE C 1 45 ? 67.885 -9.284 27.136 1.00 34.49 42 PHE C N 1
ATOM 4254 C CA . PHE C 1 45 ? 69.314 -9.522 27.046 1.00 34.61 42 PHE C CA 1
ATOM 4255 C C . PHE C 1 45 ? 69.784 -9.479 25.607 1.00 31.27 42 PHE C C 1
ATOM 4256 O O . PHE C 1 45 ? 70.856 -8.942 25.318 1.00 32.14 42 PHE C O 1
ATOM 4264 N N . ALA C 1 46 ? 68.968 -9.995 24.695 1.00 30.78 43 ALA C N 1
ATOM 4265 C CA . ALA C 1 46 ? 69.291 -9.926 23.266 1.00 29.90 43 ALA C CA 1
ATOM 4266 C C . ALA C 1 46 ? 69.457 -8.464 22.802 1.00 33.14 43 ALA C C 1
ATOM 4267 O O . ALA C 1 46 ? 70.414 -8.122 22.095 1.00 31.62 43 ALA C O 1
ATOM 4269 N N . ALA C 1 47 ? 68.528 -7.599 23.221 1.00 32.01 44 ALA C N 1
ATOM 4270 C CA . ALA C 1 47 ? 68.610 -6.173 22.916 1.00 30.30 44 ALA C CA 1
ATOM 4271 C C . ALA C 1 47 ? 69.890 -5.587 23.496 1.00 29.06 44 ALA C C 1
ATOM 4272 O O . ALA C 1 47 ? 70.580 -4.802 22.832 1.00 30.25 44 ALA C O 1
ATOM 4274 N N . ALA C 1 48 ? 70.211 -5.970 24.746 1.00 32.39 45 ALA C N 1
ATOM 4275 C CA . ALA C 1 48 ? 71.426 -5.502 25.417 1.00 32.08 45 ALA C CA 1
ATOM 4276 C C . ALA C 1 48 ? 72.688 -5.884 24.621 1.00 32.03 45 ALA C C 1
ATOM 4277 O O . ALA C 1 48 ? 73.611 -5.078 24.456 1.00 30.43 45 ALA C O 1
ATOM 4279 N N . GLU C 1 49 ? 72.699 -7.103 24.122 1.00 30.36 46 GLU C N 1
ATOM 4280 C CA . GLU C 1 49 ? 73.800 -7.605 23.299 1.00 32.09 46 GLU C CA 1
ATOM 4281 C C . GLU C 1 49 ? 73.984 -6.816 21.996 1.00 34.08 46 GLU C C 1
ATOM 4282 O O . GLU C 1 49 ? 75.121 -6.457 21.622 1.00 31.16 46 GLU C O 1
ATOM 4288 N N . ALA C 1 50 ? 72.870 -6.546 21.315 1.00 33.07 47 ALA C N 1
ATOM 4289 C CA . ALA C 1 50 ? 72.874 -5.697 20.110 1.00 32.04 47 ALA C CA 1
ATOM 4290 C C . ALA C 1 50 ? 73.467 -4.313 20.393 1.00 33.43 47 ALA C C 1
ATOM 4291 O O . ALA C 1 50 ? 74.318 -3.818 19.652 1.00 30.63 47 ALA C O 1
ATOM 4293 N N . ILE C 1 51 ? 73.030 -3.717 21.496 1.00 34.78 48 ILE C N 1
ATOM 4294 C CA . ILE C 1 51 ? 73.453 -2.362 21.849 1.00 35.01 48 ILE C CA 1
ATOM 4295 C C . ILE C 1 51 ? 74.889 -2.325 22.358 1.00 34.01 48 ILE C C 1
ATOM 4296 O O . ILE C 1 51 ? 75.661 -1.415 21.998 1.00 35.41 48 ILE C O 1
ATOM 4301 N N . ALA C 1 52 ? 75.254 -3.301 23.182 1.00 33.65 49 ALA C N 1
ATOM 4302 C CA . ALA C 1 52 ? 76.654 -3.449 23.610 1.00 34.92 49 ALA C CA 1
ATOM 4303 C C . ALA C 1 52 ? 77.575 -3.631 22.412 1.00 34.35 49 ALA C C 1
ATOM 4304 O O . ALA C 1 52 ? 78.616 -2.976 22.344 1.00 34.51 49 ALA C O 1
ATOM 4306 N N . GLU C 1 53 ? 77.177 -4.465 21.450 1.00 37.26 50 GLU C N 1
ATOM 4307 C CA . GLU C 1 53 ? 77.935 -4.607 20.175 1.00 34.02 50 GLU C CA 1
ATOM 4308 C C . GLU C 1 53 ? 78.061 -3.324 19.384 1.00 33.41 50 GLU C C 1
ATOM 4309 O O . GLU C 1 53 ? 79.102 -3.098 18.741 1.00 31.51 50 GLU C O 1
ATOM 4315 N N . ALA C 1 54 ? 77.011 -2.500 19.388 1.00 28.97 51 ALA C N 1
ATOM 4316 C CA . ALA C 1 54 ? 77.065 -1.204 18.718 1.00 28.28 51 ALA C CA 1
ATOM 4317 C C . ALA C 1 54 ? 77.939 -0.165 19.462 1.00 28.12 51 ALA C C 1
ATOM 4318 O O . ALA C 1 54 ? 77.993 0.996 19.073 1.00 29.99 51 ALA C O 1
ATOM 4320 N N . GLY C 1 55 ? 78.560 -0.579 20.558 1.00 30.39 52 GLY C N 1
ATOM 4321 C CA . GLY C 1 55 ? 79.413 0.309 21.365 1.00 31.22 52 GLY C CA 1
ATOM 4322 C C . GLY C 1 55 ? 78.691 1.077 22.467 1.00 32.93 52 GLY C C 1
ATOM 4323 O O . GLY C 1 55 ? 79.252 1.977 23.057 1.00 33.24 52 GLY C O 1
ATOM 4324 N N . GLY C 1 56 ? 77.434 0.725 22.741 1.00 34.32 53 GLY C N 1
ATOM 4325 C CA . GLY C 1 56 ? 76.690 1.400 23.781 1.00 32.73 53 GLY C CA 1
ATOM 4326 C C . GLY C 1 56 ? 76.891 0.868 25.190 1.00 34.03 53 GLY C C 1
ATOM 4327 O O . GLY C 1 56 ? 77.157 -0.338 25.386 1.00 35.95 53 GLY C O 1
ATOM 4328 N N . ASP C 1 57 ? 76.782 1.760 26.175 1.00 30.77 54 ASP C N 1
ATOM 4329 C CA . ASP C 1 57 ? 76.757 1.340 27.561 1.00 32.30 54 ASP C CA 1
ATOM 4330 C C . ASP C 1 57 ? 75.309 0.925 27.930 1.00 33.61 54 ASP C C 1
ATOM 4331 O O . ASP C 1 57 ? 74.306 1.504 27.431 1.00 31.57 54 ASP C O 1
ATOM 4336 N N . VAL C 1 58 ? 75.209 -0.074 28.786 1.00 31.87 55 VAL C N 1
ATOM 4337 C CA . VAL C 1 58 ? 73.925 -0.712 29.072 1.00 34.28 55 VAL C CA 1
ATOM 4338 C C . VAL C 1 58 ? 73.679 -0.838 30.571 1.00 32.52 55 VAL C C 1
ATOM 4339 O O . VAL C 1 58 ? 74.537 -1.355 31.297 1.00 35.37 55 VAL C O 1
ATOM 4343 N N . ALA C 1 59 ? 72.511 -0.367 31.022 1.00 29.04 56 ALA C N 1
ATOM 4344 C CA . ALA C 1 59 ? 71.996 -0.688 32.337 1.00 28.27 56 ALA C CA 1
ATOM 4345 C C . ALA C 1 59 ? 70.961 -1.809 32.212 1.00 31.59 56 ALA C C 1
ATOM 4346 O O . ALA C 1 59 ? 69.939 -1.632 31.554 1.00 31.16 56 ALA C O 1
ATOM 4348 N N . LEU C 1 60 ? 71.226 -2.958 32.835 1.00 33.35 57 LEU C N 1
ATOM 4349 C CA . LEU C 1 60 ? 70.281 -4.078 32.825 1.00 33.50 57 LEU C CA 1
ATOM 4350 C C . LEU C 1 60 ? 69.386 -4.013 34.064 1.00 34.71 57 LEU C C 1
ATOM 4351 O O . LEU C 1 60 ? 69.855 -4.165 35.191 1.00 32.71 57 LEU C O 1
ATOM 4356 N N . LEU C 1 61 ? 68.099 -3.767 33.858 1.00 31.78 58 LEU C N 1
ATOM 4357 C CA . LEU C 1 61 ? 67.176 -3.679 34.963 1.00 31.38 58 LEU C CA 1
ATOM 4358 C C . LEU C 1 61 ? 66.456 -5.016 35.111 1.00 31.35 58 LEU C C 1
ATOM 4359 O O . LEU C 1 61 ? 65.958 -5.574 34.140 1.00 33.54 58 LEU C O 1
ATOM 4364 N N . TYR C 1 62 ? 66.434 -5.533 36.328 1.00 31.87 59 TYR C N 1
ATOM 4365 C CA . TYR C 1 62 ? 65.919 -6.859 36.598 1.00 34.90 59 TYR C CA 1
ATOM 4366 C C . TYR C 1 62 ? 65.129 -6.842 37.913 1.00 36.00 59 TYR C C 1
ATOM 4367 O O . TYR C 1 62 ? 65.247 -5.901 38.716 1.00 34.74 59 TYR C O 1
ATOM 4376 N N . ARG C 1 63 ? 64.321 -7.876 38.116 1.00 33.69 60 ARG C N 1
ATOM 4377 C CA . ARG C 1 63 ? 63.568 -8.035 39.347 1.00 35.52 60 ARG C CA 1
ATOM 4378 C C . ARG C 1 63 ? 64.059 -9.288 40.070 1.00 34.34 60 ARG C C 1
ATOM 4379 O O . ARG C 1 63 ? 64.680 -9.181 41.105 1.00 34.50 60 ARG C O 1
ATOM 4387 N N . SER C 1 64 ? 63.782 -10.463 39.523 1.00 35.01 61 SER C N 1
ATOM 4388 C CA . SER C 1 64 ? 64.092 -11.714 40.229 1.00 34.04 61 SER C CA 1
ATOM 4389 C C . SER C 1 64 ? 65.168 -12.569 39.558 1.00 34.32 61 SER C C 1
ATOM 4390 O O . SER C 1 64 ? 65.505 -13.632 40.049 1.00 36.52 61 SER C O 1
ATOM 4393 N N . ALA C 1 65 ? 65.685 -12.110 38.420 1.00 39.03 62 ALA C N 1
ATOM 4394 C CA . ALA C 1 65 ? 66.678 -12.859 37.658 1.00 44.70 62 ALA C CA 1
ATOM 4395 C C . ALA C 1 65 ? 67.986 -12.994 38.455 1.00 39.61 62 ALA C C 1
ATOM 4396 O O . ALA C 1 65 ? 68.435 -12.028 39.097 1.00 38.42 62 ALA C O 1
ATOM 4398 N N . PRO C 1 66 ? 68.568 -14.202 38.449 1.00 38.87 63 PRO C N 1
ATOM 4399 C CA . PRO C 1 66 ? 69.835 -14.431 39.162 1.00 37.77 63 PRO C CA 1
ATOM 4400 C C . PRO C 1 66 ? 71.066 -14.120 38.323 1.00 35.01 63 PRO C C 1
ATOM 4401 O O . PRO C 1 66 ? 70.968 -13.882 37.126 1.00 35.51 63 PRO C O 1
ATOM 4405 N N . ASN C 1 67 ? 72.222 -14.078 38.980 1.00 38.69 64 ASN C N 1
ATOM 4406 C CA . ASN C 1 67 ? 73.520 -13.899 38.323 1.00 37.17 64 ASN C CA 1
ATOM 4407 C C . ASN C 1 67 ? 73.712 -12.617 37.502 1.00 37.84 64 ASN C C 1
ATOM 4408 O O . ASN C 1 67 ? 74.618 -12.551 36.643 1.00 38.72 64 ASN C O 1
ATOM 4413 N N . MET C 1 68 ? 72.898 -11.600 37.771 1.00 35.66 65 MET C N 1
ATOM 4414 C CA . MET C 1 68 ? 72.899 -10.384 36.951 1.00 38.60 65 MET C CA 1
ATOM 4415 C C . MET C 1 68 ? 74.200 -9.591 37.016 1.00 35.99 65 MET C C 1
ATOM 4416 O O . MET C 1 68 ? 74.636 -9.051 36.002 1.00 35.05 65 MET C O 1
ATOM 4421 N N . GLU C 1 69 ? 74.807 -9.527 38.184 1.00 37.67 66 GLU C N 1
ATOM 4422 C CA . GLU C 1 69 ? 76.137 -8.898 38.331 1.00 41.79 66 GLU C CA 1
ATOM 4423 C C . GLU C 1 69 ? 77.200 -9.615 37.503 1.00 40.63 66 GLU C C 1
ATOM 4424 O O . GLU C 1 69 ? 78.080 -8.976 36.940 1.00 42.41 66 GLU C O 1
ATOM 4430 N N . GLU C 1 70 ? 77.115 -10.946 37.455 1.00 40.44 67 GLU C N 1
ATOM 4431 C CA . GLU C 1 70 ? 78.064 -11.766 36.710 1.00 41.86 67 GLU C CA 1
ATOM 4432 C C . GLU C 1 70 ? 77.762 -11.657 35.224 1.00 43.58 67 GLU C C 1
ATOM 4433 O O . GLU C 1 70 ? 78.683 -11.512 34.399 1.00 39.58 67 GLU C O 1
ATOM 4439 N N . ARG C 1 71 ? 76.465 -11.704 34.880 1.00 39.70 68 ARG C N 1
ATOM 4440 C CA . ARG C 1 71 ? 76.068 -11.584 33.474 1.00 36.05 68 ARG C CA 1
ATOM 4441 C C . ARG C 1 71 ? 76.426 -10.191 32.939 1.00 36.46 68 ARG C C 1
ATOM 4442 O O . ARG C 1 71 ? 76.874 -10.063 31.808 1.00 37.36 68 ARG C O 1
ATOM 4450 N N . SER C 1 72 ? 76.249 -9.165 33.773 1.00 37.05 69 SER C N 1
ATOM 4451 C CA . SER C 1 72 ? 76.642 -7.802 33.413 1.00 40.61 69 SER C CA 1
ATOM 4452 C C . SER C 1 72 ? 78.128 -7.726 33.117 1.00 35.96 69 SER C C 1
ATOM 4453 O O . SER C 1 72 ? 78.514 -7.230 32.083 1.00 37.01 69 SER C O 1
ATOM 4456 N N . ALA C 1 73 ? 78.943 -8.229 34.032 1.00 39.57 70 ALA C N 1
ATOM 4457 C CA . ALA C 1 73 ? 80.408 -8.205 33.886 1.00 40.81 70 ALA C CA 1
ATOM 4458 C C . ALA C 1 73 ? 80.868 -8.921 32.618 1.00 39.01 70 ALA C C 1
ATOM 4459 O O . ALA C 1 73 ? 81.775 -8.447 31.937 1.00 36.72 70 ALA C O 1
ATOM 4461 N N . GLU C 1 74 ? 80.220 -10.049 32.306 1.00 41.18 71 GLU C N 1
ATOM 4462 C CA . GLU C 1 74 ? 80.513 -10.850 31.111 1.00 40.33 71 GLU C CA 1
ATOM 4463 C C . GLU C 1 74 ? 80.233 -10.060 29.843 1.00 39.38 71 GLU C C 1
ATOM 4464 O O . GLU C 1 74 ? 81.063 -10.022 28.921 1.00 37.30 71 GLU C O 1
ATOM 4470 N N . LEU C 1 75 ? 79.068 -9.415 29.803 1.00 40.99 72 LEU C N 1
ATOM 4471 C CA . LEU C 1 75 ? 78.661 -8.591 28.661 1.00 37.52 72 LEU C CA 1
ATOM 4472 C C . LEU C 1 75 ? 79.593 -7.392 28.473 1.00 35.52 72 LEU C C 1
ATOM 4473 O O . LEU C 1 75 ? 79.988 -7.092 27.340 1.00 35.25 72 LEU C O 1
ATOM 4478 N N . ALA C 1 76 ? 79.923 -6.720 29.572 1.00 33.39 73 ALA C N 1
ATOM 4479 C CA . ALA C 1 76 ? 80.861 -5.603 29.562 1.00 36.17 73 ALA C CA 1
ATOM 4480 C C . ALA C 1 76 ? 82.228 -6.011 29.002 1.00 37.83 73 ALA C C 1
ATOM 4481 O O . ALA C 1 76 ? 82.751 -5.350 28.116 1.00 41.74 73 ALA C O 1
ATOM 4483 N N . LYS C 1 77 ? 82.792 -7.104 29.518 1.00 37.55 74 LYS C N 1
ATOM 4484 C CA . LYS C 1 77 ? 84.105 -7.582 29.081 1.00 40.45 74 LYS C CA 1
ATOM 4485 C C . LYS C 1 77 ? 84.053 -7.936 27.597 1.00 39.75 74 LYS C C 1
ATOM 4486 O O . LYS C 1 77 ? 84.897 -7.520 26.818 1.00 39.32 74 LYS C O 1
ATOM 4492 N N . ARG C 1 78 ? 83.012 -8.677 27.222 1.00 42.75 75 ARG C N 1
ATOM 4493 C CA . ARG C 1 78 ? 82.792 -9.136 25.849 1.00 42.78 75 ARG C CA 1
ATOM 4494 C C . ARG C 1 78 ? 82.789 -8.028 24.804 1.00 42.15 75 ARG C C 1
ATOM 4495 O O . ARG C 1 78 ? 83.283 -8.214 23.697 1.00 38.46 75 ARG C O 1
ATOM 4503 N N . PHE C 1 79 ? 82.204 -6.880 25.146 1.00 41.70 76 PHE C N 1
ATOM 4504 C CA . PHE C 1 79 ? 82.026 -5.828 24.159 1.00 39.89 76 PHE C CA 1
ATOM 4505 C C . PHE C 1 79 ? 82.874 -4.576 24.404 1.00 39.77 76 PHE C C 1
ATOM 4506 O O . PHE C 1 79 ? 82.905 -3.688 23.552 1.00 37.72 76 PHE C O 1
ATOM 4514 N N . GLY C 1 80 ? 83.549 -4.522 25.551 1.00 39.27 77 GLY C N 1
ATOM 4515 C CA . GLY C 1 80 ? 84.362 -3.360 25.926 1.00 36.98 77 GLY C CA 1
ATOM 4516 C C . GLY C 1 80 ? 83.517 -2.118 26.188 1.00 40.27 77 GLY C C 1
ATOM 4517 O O . GLY C 1 80 ? 83.897 -1.000 25.811 1.00 38.50 77 GLY C O 1
ATOM 4518 N N . VAL C 1 81 ? 82.370 -2.317 26.844 1.00 37.71 78 VAL C N 1
ATOM 4519 C CA . VAL C 1 81 ? 81.493 -1.196 27.232 1.00 35.43 78 VAL C CA 1
ATOM 4520 C C . VAL C 1 81 ? 81.187 -1.281 28.748 1.00 37.11 78 VAL C C 1
ATOM 4521 O O . VAL C 1 81 ? 81.561 -2.271 29.398 1.00 38.30 78 VAL C O 1
ATOM 4525 N N . LYS C 1 82 ? 80.540 -0.259 29.313 1.00 33.60 79 LYS C N 1
ATOM 4526 C CA . LYS C 1 82 ? 80.074 -0.330 30.694 1.00 34.32 79 LYS C CA 1
ATOM 4527 C C . LYS C 1 82 ? 78.666 -0.987 30.759 1.00 35.38 79 LYS C C 1
ATOM 4528 O O . LYS C 1 82 ? 77.745 -0.596 30.029 1.00 32.10 79 LYS C O 1
ATOM 4534 N N . VAL C 1 83 ? 78.548 -2.002 31.615 1.00 34.77 80 VAL C N 1
ATOM 4535 C CA . VAL C 1 83 ? 77.278 -2.670 31.907 1.00 36.06 80 VAL C CA 1
ATOM 4536 C C . VAL C 1 83 ? 77.165 -2.785 33.426 1.00 39.38 80 VAL C C 1
ATOM 4537 O O . VAL C 1 83 ? 78.095 -3.290 34.090 1.00 36.81 80 VAL C O 1
ATOM 4541 N N . LYS C 1 84 ? 76.048 -2.291 33.984 1.00 37.00 81 LYS C N 1
ATOM 4542 C CA . LYS C 1 84 ? 75.769 -2.408 35.398 1.00 36.04 81 LYS C CA 1
ATOM 4543 C C . LYS C 1 84 ? 74.322 -2.856 35.547 1.00 37.34 81 LYS C C 1
ATOM 4544 O O . LYS C 1 84 ? 73.455 -2.400 34.796 1.00 38.08 81 LYS C O 1
ATOM 4550 N N . SER C 1 85 ? 74.059 -3.740 36.507 1.00 35.59 82 SER C N 1
ATOM 4551 C CA . SER C 1 85 ? 72.695 -4.213 36.743 1.00 37.02 82 SER C CA 1
ATOM 4552 C C . SER C 1 85 ? 72.007 -3.456 37.879 1.00 36.19 82 SER C C 1
ATOM 4553 O O . SER C 1 85 ? 72.647 -3.005 38.832 1.00 37.16 82 SER C O 1
ATOM 4556 N N . TYR C 1 86 ? 70.699 -3.286 37.756 1.00 37.97 83 TYR C N 1
ATOM 4557 C CA . TYR C 1 86 ? 69.923 -2.545 38.754 1.00 34.40 83 TYR C CA 1
ATOM 4558 C C . TYR C 1 86 ? 68.660 -3.315 39.051 1.00 35.10 83 TYR C C 1
ATOM 4559 O O . TYR C 1 86 ? 67.985 -3.786 38.131 1.00 35.51 83 TYR C O 1
ATOM 4568 N N . GLN C 1 87 ? 68.342 -3.471 40.326 1.00 32.49 84 GLN C N 1
ATOM 4569 C CA . GLN C 1 87 ? 67.101 -4.110 40.689 1.00 35.61 84 GLN C CA 1
ATOM 4570 C C . GLN C 1 87 ? 66.010 -3.058 40.536 1.00 37.84 84 GLN C C 1
ATOM 4571 O O . GLN C 1 87 ? 66.189 -1.910 40.956 1.00 36.57 84 GLN C O 1
ATOM 4577 N N . CYS C 1 88 ? 64.916 -3.448 39.881 1.00 35.14 85 CYS C N 1
ATOM 4578 C CA . CYS C 1 88 ? 63.811 -2.556 39.609 1.00 36.10 85 CYS C CA 1
ATOM 4579 C C . CYS C 1 88 ? 62.517 -3.360 39.517 1.00 37.54 85 CYS C C 1
ATOM 4580 O O . CYS C 1 88 ? 62.410 -4.301 38.715 1.00 37.99 85 CYS C O 1
ATOM 4583 N N . GLU C 1 89 ? 61.554 -2.985 40.354 1.00 34.47 86 GLU C N 1
ATOM 4584 C CA . GLU C 1 89 ? 60.255 -3.601 40.373 1.00 35.07 86 GLU C CA 1
ATOM 4585 C C . GLU C 1 89 ? 59.372 -2.665 39.594 1.00 35.39 86 GLU C C 1
ATOM 4586 O O . GLU C 1 89 ? 59.042 -1.564 40.077 1.00 35.53 86 GLU C O 1
ATOM 4592 N N . VAL C 1 90 ? 59.009 -3.055 38.372 1.00 31.93 87 VAL C N 1
ATOM 4593 C CA . VAL C 1 90 ? 58.440 -2.061 37.455 1.00 33.61 87 VAL C CA 1
ATOM 4594 C C . VAL C 1 90 ? 57.003 -1.622 37.800 1.00 34.60 87 VAL C C 1
ATOM 4595 O O . VAL C 1 90 ? 56.510 -0.639 37.232 1.00 34.88 87 VAL C O 1
ATOM 4599 N N . THR C 1 91 ? 56.346 -2.350 38.702 1.00 33.09 88 THR C N 1
ATOM 4600 C CA . THR C 1 91 ? 54.991 -1.998 39.122 1.00 36.58 88 THR C CA 1
ATOM 4601 C C . THR C 1 91 ? 54.951 -0.888 40.172 1.00 34.57 88 THR C C 1
ATOM 4602 O O . THR C 1 91 ? 53.870 -0.395 40.511 1.00 30.44 88 THR C O 1
ATOM 4606 N N . GLU C 1 92 ? 56.140 -0.531 40.678 1.00 32.32 89 GLU C N 1
ATOM 4607 C CA . GLU C 1 92 ? 56.314 0.508 41.678 1.00 31.43 89 GLU C CA 1
ATOM 4608 C C . GLU C 1 92 ? 56.982 1.728 41.073 1.00 36.22 89 GLU C C 1
ATOM 4609 O O . GLU C 1 92 ? 58.145 1.661 40.632 1.00 33.89 89 GLU C O 1
ATOM 4615 N N . HIS C 1 93 ? 56.261 2.848 41.061 1.00 32.51 90 HIS C N 1
ATOM 4616 C CA . HIS C 1 93 ? 56.811 4.072 40.527 1.00 30.12 90 HIS C CA 1
ATOM 4617 C C . HIS C 1 93 ? 58.134 4.431 41.178 1.00 32.16 90 HIS C C 1
ATOM 4618 O O . HIS C 1 93 ? 59.061 4.849 40.511 1.00 33.03 90 HIS C O 1
ATOM 4625 N N . GLU C 1 94 ? 58.186 4.313 42.493 1.00 32.35 91 GLU C N 1
ATOM 4626 C CA . GLU C 1 94 ? 59.351 4.657 43.266 1.00 35.06 91 GLU C CA 1
ATOM 4627 C C . GLU C 1 94 ? 60.620 3.889 42.787 1.00 36.58 91 GLU C C 1
ATOM 4628 O O . GLU C 1 94 ? 61.690 4.481 42.617 1.00 32.83 91 GLU C O 1
ATOM 4634 N N . SER C 1 95 ? 60.455 2.588 42.565 1.00 34.55 92 SER C N 1
ATOM 4635 C CA . SER C 1 95 ? 61.537 1.718 42.136 1.00 35.84 92 SER C CA 1
ATOM 4636 C C . SER C 1 95 ? 61.954 2.037 40.689 1.00 37.07 92 SER C C 1
ATOM 4637 O O . SER C 1 95 ? 63.154 2.073 40.363 1.00 32.65 92 SER C O 1
ATOM 4640 N N . VAL C 1 96 ? 60.957 2.299 39.838 1.00 34.97 93 VAL C N 1
ATOM 4641 C CA . VAL C 1 96 ? 61.220 2.662 38.440 1.00 34.03 93 VAL C CA 1
ATOM 4642 C C . VAL C 1 96 ? 62.018 3.958 38.383 1.00 33.51 93 VAL C C 1
ATOM 4643 O O . VAL C 1 96 ? 62.995 4.044 37.647 1.00 31.60 93 VAL C O 1
ATOM 4647 N N . LYS C 1 97 ? 61.603 4.943 39.171 1.00 31.79 94 LYS C N 1
ATOM 4648 C CA . LYS C 1 97 ? 62.255 6.242 39.221 1.00 37.40 94 LYS C CA 1
ATOM 4649 C C . LYS C 1 97 ? 63.692 6.176 39.758 1.00 33.28 94 LYS C C 1
ATOM 4650 O O . LYS C 1 97 ? 64.597 6.739 39.164 1.00 33.77 94 LYS C O 1
ATOM 4656 N N . GLN C 1 98 ? 63.859 5.483 40.878 1.00 37.64 95 GLN C N 1
ATOM 4657 C CA . GLN C 1 98 ? 65.153 5.325 41.544 1.00 39.41 95 GLN C CA 1
ATOM 4658 C C . GLN C 1 98 ? 66.148 4.619 40.622 1.00 40.07 95 GLN C C 1
ATOM 4659 O O . GLN C 1 98 ? 67.324 4.990 40.585 1.00 35.76 95 GLN C O 1
ATOM 4665 N N . ALA C 1 99 ? 65.666 3.622 39.878 1.00 35.73 96 ALA C N 1
ATOM 4666 C CA . ALA C 1 99 ? 66.533 2.911 38.922 1.00 38.14 96 ALA C CA 1
ATOM 4667 C C . ALA C 1 99 ? 67.037 3.866 37.835 1.00 36.90 96 ALA C C 1
ATOM 4668 O O . ALA C 1 99 ? 68.214 3.869 37.512 1.00 32.33 96 ALA C O 1
ATOM 4670 N N . ILE C 1 100 ? 66.128 4.688 37.312 1.00 34.87 97 ILE C N 1
ATOM 4671 C CA . ILE C 1 100 ? 66.445 5.675 36.281 1.00 35.93 97 ILE C CA 1
ATOM 4672 C C . ILE C 1 100 ? 67.453 6.725 36.788 1.00 33.91 97 ILE C C 1
ATOM 4673 O O . ILE C 1 100 ? 68.401 7.086 36.089 1.00 36.20 97 ILE C O 1
ATOM 4678 N N . GLU C 1 101 ? 67.238 7.202 37.997 1.00 37.52 98 GLU C N 1
ATOM 4679 C CA . GLU C 1 101 ? 68.105 8.216 38.585 1.00 38.17 98 GLU C CA 1
ATOM 4680 C C . GLU C 1 101 ? 69.479 7.631 38.967 1.00 37.14 98 GLU C C 1
ATOM 4681 O O . GLU C 1 101 ? 70.467 8.337 38.924 1.00 34.05 98 GLU C O 1
ATOM 4687 N N . ALA C 1 102 ? 69.514 6.347 39.311 1.00 32.90 99 ALA C N 1
ATOM 4688 C CA . ALA C 1 102 ? 70.777 5.633 39.560 1.00 36.16 99 ALA C CA 1
ATOM 4689 C C . ALA C 1 102 ? 71.584 5.476 38.270 1.00 37.11 99 ALA C C 1
ATOM 4690 O O . ALA C 1 102 ? 72.796 5.711 38.260 1.00 38.66 99 ALA C O 1
ATOM 4692 N N . VAL C 1 103 ? 70.898 5.120 37.186 1.00 34.55 100 VAL C N 1
ATOM 4693 C CA . VAL C 1 103 ? 71.524 5.030 35.878 1.00 37.10 100 VAL C CA 1
ATOM 4694 C C . VAL C 1 103 ? 72.096 6.396 35.451 1.00 42.32 100 VAL C C 1
ATOM 4695 O O . VAL C 1 103 ? 73.265 6.494 35.058 1.00 37.64 100 VAL C O 1
ATOM 4699 N N . GLU C 1 104 ? 71.260 7.426 35.532 1.00 39.38 101 GLU C N 1
ATOM 4700 C CA . GLU C 1 104 ? 71.657 8.780 35.217 1.00 41.55 101 GLU C CA 1
ATOM 4701 C C . GLU C 1 104 ? 72.904 9.174 36.027 1.00 40.97 101 GLU C C 1
ATOM 4702 O O . GLU C 1 104 ? 73.823 9.765 35.489 1.00 40.10 101 GLU C O 1
ATOM 4708 N N . LYS C 1 105 ? 72.927 8.828 37.316 1.00 39.57 102 LYS C N 1
ATOM 4709 C CA . LYS C 1 105 ? 74.029 9.175 38.185 1.00 41.06 102 LYS C CA 1
ATOM 4710 C C . LYS C 1 105 ? 75.320 8.386 37.833 1.00 43.54 102 LYS C C 1
ATOM 4711 O O . LYS C 1 105 ? 76.390 8.978 37.672 1.00 38.85 102 LYS C O 1
ATOM 4717 N N . ASP C 1 106 ? 75.201 7.062 37.706 1.00 39.53 103 ASP C N 1
ATOM 4718 C CA . ASP C 1 106 ? 76.378 6.206 37.450 1.00 37.69 103 ASP C CA 1
ATOM 4719 C C . ASP C 1 106 ? 76.959 6.354 36.060 1.00 37.55 103 ASP C C 1
ATOM 4720 O O . ASP C 1 106 ? 78.158 6.131 35.866 1.00 38.21 103 ASP C O 1
ATOM 4725 N N . PHE C 1 107 ? 76.113 6.715 35.093 1.00 37.16 104 PHE C N 1
ATOM 4726 C CA . PHE C 1 107 ? 76.521 6.781 33.690 1.00 35.40 104 PHE C CA 1
ATOM 4727 C C . PHE C 1 107 ? 76.649 8.205 33.166 1.00 36.66 104 PHE C C 1
ATOM 4728 O O . PHE C 1 107 ? 77.347 8.429 32.175 1.00 40.96 104 PHE C O 1
ATOM 4736 N N . GLY C 1 108 ? 75.955 9.152 33.785 1.00 37.75 105 GLY C N 1
ATOM 4737 C CA . GLY C 1 108 ? 76.085 10.578 33.428 1.00 35.50 105 GLY C CA 1
ATOM 4738 C C . GLY C 1 108 ? 74.953 11.067 32.529 1.00 41.51 105 GLY C C 1
ATOM 4739 O O . GLY C 1 108 ? 74.717 12.278 32.384 1.00 39.72 105 GLY C O 1
ATOM 4740 N N . ARG C 1 109 ? 74.236 10.126 31.929 1.00 37.51 106 ARG C N 1
ATOM 4741 C CA . ARG C 1 109 ? 73.187 10.436 30.979 1.00 36.32 106 ARG C CA 1
ATOM 4742 C C . ARG C 1 109 ? 72.331 9.193 30.721 1.00 37.17 106 ARG C C 1
ATOM 4743 O O . ARG C 1 109 ? 72.643 8.094 31.215 1.00 34.19 106 ARG C O 1
ATOM 4751 N N . LEU C 1 110 ? 71.299 9.380 29.906 1.00 35.41 107 LEU C N 1
ATOM 4752 C CA . LEU C 1 110 ? 70.437 8.270 29.465 1.00 38.75 107 LEU C CA 1
ATOM 4753 C C . LEU C 1 110 ? 69.826 8.618 28.112 1.00 32.61 107 LEU C C 1
ATOM 4754 O O . LEU C 1 110 ? 69.049 9.571 27.988 1.00 36.59 107 LEU C O 1
ATOM 4759 N N . ASP C 1 111 ? 70.198 7.845 27.104 1.00 31.16 108 ASP C N 1
ATOM 4760 C CA . ASP C 1 111 ? 69.840 8.133 25.719 1.00 31.58 108 ASP C CA 1
ATOM 4761 C C . ASP C 1 111 ? 68.670 7.283 25.254 1.00 31.62 108 ASP C C 1
ATOM 4762 O O . ASP C 1 111 ? 67.914 7.694 24.377 1.00 30.78 108 ASP C O 1
ATOM 4767 N N . CYS C 1 112 ? 68.526 6.108 25.854 1.00 32.06 109 CYS C N 1
ATOM 4768 C CA . CYS C 1 112 ? 67.501 5.148 25.439 1.00 33.73 109 CYS C CA 1
ATOM 4769 C C . CYS C 1 112 ? 66.966 4.369 26.651 1.00 32.09 109 CYS C C 1
ATOM 4770 O O . CYS C 1 112 ? 67.725 3.896 27.485 1.00 28.49 109 CYS C O 1
ATOM 4773 N N . TYR C 1 113 ? 65.641 4.287 26.750 1.00 31.08 110 TYR C N 1
ATOM 4774 C CA . TYR C 1 113 ? 64.994 3.442 27.750 1.00 31.37 110 TYR C CA 1
ATOM 4775 C C . TYR C 1 113 ? 64.151 2.441 26.980 1.00 31.24 110 TYR C C 1
ATOM 4776 O O . TYR C 1 113 ? 63.387 2.816 26.082 1.00 32.46 110 TYR C O 1
ATOM 4785 N N . ILE C 1 114 ? 64.307 1.175 27.319 1.00 31.11 111 ILE C N 1
ATOM 4786 C CA . ILE C 1 114 ? 63.516 0.113 26.699 1.00 33.17 111 ILE C CA 1
ATOM 4787 C C . ILE C 1 114 ? 62.613 -0.502 27.757 1.00 32.68 111 ILE C C 1
ATOM 4788 O O . ILE C 1 114 ? 63.067 -1.205 28.638 1.00 33.63 111 ILE C O 1
ATOM 4793 N N . ALA C 1 115 ? 61.327 -0.170 27.675 1.00 34.87 112 ALA C N 1
ATOM 4794 C CA . ALA C 1 115 ? 60.327 -0.675 28.600 1.00 32.71 112 ALA C CA 1
ATOM 4795 C C . ALA C 1 115 ? 59.928 -2.063 28.110 1.00 33.36 112 ALA C C 1
ATOM 4796 O O . ALA C 1 115 ? 58.982 -2.213 27.345 1.00 32.78 112 ALA C O 1
ATOM 4798 N N . ASN C 1 116 ? 60.696 -3.070 28.551 1.00 34.87 113 ASN C N 1
ATOM 4799 C CA . ASN C 1 116 ? 60.586 -4.422 28.023 1.00 31.83 113 ASN C CA 1
ATOM 4800 C C . ASN C 1 116 ? 60.054 -5.479 29.009 1.00 34.32 113 ASN C C 1
ATOM 4801 O O . ASN C 1 116 ? 59.506 -6.513 28.575 1.00 33.65 113 ASN C O 1
ATOM 4806 N N . ALA C 1 117 ? 60.167 -5.234 30.319 1.00 34.25 114 ALA C N 1
ATOM 4807 C CA . ALA C 1 117 ? 59.513 -6.097 31.301 1.00 35.02 114 ALA C CA 1
ATOM 4808 C C . ALA C 1 117 ? 57.993 -6.145 31.055 1.00 35.26 114 ALA C C 1
ATOM 4809 O O . ALA C 1 117 ? 57.376 -5.159 30.659 1.00 36.34 114 ALA C O 1
ATOM 4811 N N . GLY C 1 118 ? 57.413 -7.315 31.274 1.00 36.53 115 GLY C N 1
ATOM 4812 C CA . GLY C 1 118 ? 56.000 -7.519 31.042 1.00 35.29 115 GLY C CA 1
ATOM 4813 C C . GLY C 1 118 ? 55.564 -8.831 31.663 1.00 37.68 115 GLY C C 1
ATOM 4814 O O . GLY C 1 118 ? 56.384 -9.601 32.152 1.00 36.08 115 GLY C O 1
ATOM 4815 N N . GLY C 1 119 ? 54.267 -9.075 31.641 1.00 37.33 116 GLY C N 1
ATOM 4816 C CA . GLY C 1 119 ? 53.688 -10.268 32.273 1.00 34.54 116 GLY C CA 1
ATOM 4817 C C . GLY C 1 119 ? 52.184 -10.077 32.331 1.00 35.34 116 GLY C C 1
ATOM 4818 O O . GLY C 1 119 ? 51.615 -9.372 31.517 1.00 34.80 116 GLY C O 1
ATOM 4819 N N . GLY C 1 120 ? 51.538 -10.679 33.303 1.00 37.25 117 GLY C N 1
ATOM 4820 C CA . GLY C 1 120 ? 50.112 -10.562 33.485 1.00 39.79 117 GLY C CA 1
ATOM 4821 C C . GLY C 1 120 ? 49.525 -11.911 33.807 1.00 36.46 117 GLY C C 1
ATOM 4822 O O . GLY C 1 120 ? 50.231 -12.898 33.851 1.00 36.24 117 GLY C O 1
ATOM 4823 N N . VAL C 1 121 ? 48.221 -11.940 34.030 1.00 35.52 118 VAL C N 1
ATOM 4824 C CA . VAL C 1 121 ? 47.551 -13.188 34.346 1.00 36.31 118 VAL C CA 1
ATOM 4825 C C . VAL C 1 121 ? 46.399 -13.455 33.381 1.00 33.73 118 VAL C C 1
ATOM 4826 O O . VAL C 1 121 ? 45.496 -12.622 33.238 1.00 35.52 118 VAL C O 1
ATOM 4830 N N . PRO C 1 122 ? 46.477 -14.582 32.670 1.00 34.55 119 PRO C N 1
ATOM 4831 C CA . PRO C 1 122 ? 45.499 -14.975 31.668 1.00 35.27 119 PRO C CA 1
ATOM 4832 C C . PRO C 1 122 ? 44.156 -15.321 32.299 1.00 36.71 119 PRO C C 1
ATOM 4833 O O . PRO C 1 122 ? 44.096 -15.585 33.492 1.00 33.46 119 PRO C O 1
ATOM 4837 N N . GLY C 1 123 ? 43.097 -15.284 31.495 1.00 34.43 120 GLY C N 1
ATOM 4838 C CA . GLY C 1 123 ? 41.797 -15.728 31.965 1.00 34.49 120 GLY C CA 1
ATOM 4839 C C . GLY C 1 123 ? 40.634 -15.004 31.314 1.00 33.81 120 GLY C C 1
ATOM 4840 O O . GLY C 1 123 ? 40.716 -13.817 30.967 1.00 30.95 120 GLY C O 1
ATOM 4841 N N . SER C 1 124 ? 39.552 -15.750 31.135 1.00 32.69 121 SER C N 1
ATOM 4842 C CA . SER C 1 124 ? 38.257 -15.197 30.752 1.00 35.98 121 SER C CA 1
ATOM 4843 C C . SER C 1 124 ? 37.761 -14.097 31.678 1.00 30.95 121 SER C C 1
ATOM 4844 O O . SER C 1 124 ? 38.067 -14.075 32.851 1.00 33.03 121 SER C O 1
ATOM 4847 N N . ILE C 1 125 ? 36.969 -13.187 31.130 1.00 35.86 122 ILE C N 1
ATOM 4848 C CA . ILE C 1 125 ? 36.419 -12.087 31.906 1.00 32.73 122 ILE C CA 1
ATOM 4849 C C . ILE C 1 125 ? 35.016 -12.470 32.364 1.00 32.86 122 ILE C C 1
ATOM 4850 O O . ILE C 1 125 ? 34.095 -12.602 31.566 1.00 33.27 122 ILE C O 1
ATOM 4855 N N . ASN C 1 126 ? 34.898 -12.674 33.673 1.00 31.89 123 ASN C N 1
ATOM 4856 C CA . ASN C 1 126 ? 33.684 -13.081 34.371 1.00 32.16 123 ASN C CA 1
ATOM 4857 C C . ASN C 1 126 ? 33.993 -12.976 35.868 1.00 33.21 123 ASN C C 1
ATOM 4858 O O . ASN C 1 126 ? 35.130 -12.639 36.228 1.00 33.21 123 ASN C O 1
ATOM 4863 N N . PRO C 1 127 ? 33.008 -13.240 36.741 1.00 37.71 124 PRO C N 1
ATOM 4864 C CA . PRO C 1 127 ? 33.271 -13.138 38.207 1.00 37.02 124 PRO C CA 1
ATOM 4865 C C . PRO C 1 127 ? 34.333 -14.088 38.786 1.00 34.28 124 PRO C C 1
ATOM 4866 O O . PRO C 1 127 ? 34.706 -13.925 39.939 1.00 35.56 124 PRO C O 1
ATOM 4870 N N . ASP C 1 128 ? 34.823 -15.045 38.015 1.00 36.36 125 ASP C N 1
ATOM 4871 C CA . ASP C 1 128 ? 35.958 -15.875 38.472 1.00 37.07 125 ASP C CA 1
ATOM 4872 C C . ASP C 1 128 ? 37.307 -15.203 38.229 1.00 36.94 125 ASP C C 1
ATOM 4873 O O . ASP C 1 128 ? 38.346 -15.696 38.670 1.00 38.90 125 ASP C O 1
ATOM 4878 N N . TYR C 1 129 ? 37.305 -14.070 37.521 1.00 35.26 126 TYR C N 1
ATOM 4879 C CA . TYR C 1 129 ? 38.569 -13.384 37.244 1.00 33.93 126 TYR C CA 1
ATOM 4880 C C . TYR C 1 129 ? 38.827 -12.335 38.337 1.00 33.49 126 TYR C C 1
ATOM 4881 O O . TYR C 1 129 ? 38.084 -11.353 38.450 1.00 37.04 126 TYR C O 1
ATOM 4890 N N . PRO C 1 130 ? 39.866 -12.556 39.164 1.00 34.47 127 PRO C N 1
ATOM 4891 C CA . PRO C 1 130 ? 40.081 -11.717 40.349 1.00 35.26 127 PRO C CA 1
ATOM 4892 C C . PRO C 1 130 ? 40.360 -10.277 39.948 1.00 34.26 127 PRO C C 1
ATOM 4893 O O . PRO C 1 130 ? 40.996 -10.037 38.929 1.00 33.62 127 PRO C O 1
ATOM 4897 N N . LEU C 1 131 ? 39.865 -9.335 40.738 1.00 36.29 128 LEU C N 1
ATOM 4898 C CA . LEU C 1 131 ? 40.042 -7.938 40.437 1.00 37.35 128 LEU C CA 1
ATOM 4899 C C . LEU C 1 131 ? 41.547 -7.609 40.409 1.00 37.84 128 LEU C C 1
ATOM 4900 O O . LEU C 1 131 ? 41.999 -6.847 39.566 1.00 35.51 128 LEU C O 1
ATOM 4905 N N . GLU C 1 132 ? 42.304 -8.233 41.306 1.00 37.90 129 GLU C N 1
ATOM 4906 C CA . GLU C 1 132 ? 43.757 -8.025 41.431 1.00 36.83 129 GLU C CA 1
ATOM 4907 C C . GLU C 1 132 ? 44.533 -8.541 40.230 1.00 34.31 129 GLU C C 1
ATOM 4908 O O . GLU C 1 132 ? 45.606 -8.031 39.937 1.00 34.01 129 GLU C O 1
ATOM 4914 N N . ALA C 1 133 ? 43.996 -9.564 39.558 1.00 34.96 130 ALA C N 1
ATOM 4915 C CA . ALA C 1 133 ? 44.607 -10.127 38.361 1.00 33.34 130 ALA C CA 1
ATOM 4916 C C . ALA C 1 133 ? 44.590 -9.087 37.227 1.00 37.40 130 ALA C C 1
ATOM 4917 O O . ALA C 1 133 ? 45.583 -8.934 36.480 1.00 31.89 130 ALA C O 1
ATOM 4919 N N . TRP C 1 134 ? 43.451 -8.390 37.100 1.00 32.45 131 TRP C N 1
ATOM 4920 C CA . TRP C 1 134 ? 43.322 -7.290 36.166 1.00 31.43 131 TRP C CA 1
ATOM 4921 C C . TRP C 1 134 ? 44.370 -6.204 36.439 1.00 29.42 131 TRP C C 1
ATOM 4922 O O . TRP C 1 134 ? 45.108 -5.823 35.540 1.00 30.17 131 TRP C O 1
ATOM 4933 N N . HIS C 1 135 ? 44.445 -5.752 37.678 1.00 30.47 132 HIS C N 1
ATOM 4934 C CA . HIS C 1 135 ? 45.352 -4.649 38.042 1.00 33.36 132 HIS C CA 1
ATOM 4935 C C . HIS C 1 135 ? 46.837 -4.988 38.045 1.00 31.53 132 HIS C C 1
ATOM 4936 O O . HIS C 1 135 ? 47.657 -4.128 37.743 1.00 31.62 132 HIS C O 1
ATOM 4943 N N . LYS C 1 136 ? 47.180 -6.230 38.393 1.00 33.01 133 LYS C N 1
ATOM 4944 C CA . LYS C 1 136 ? 48.581 -6.679 38.323 1.00 31.26 133 LYS C CA 1
ATOM 4945 C C . LYS C 1 136 ? 49.035 -6.679 36.878 1.00 30.86 133 LYS C C 1
ATOM 4946 O O . LYS C 1 136 ? 50.126 -6.190 36.558 1.00 30.22 133 LYS C O 1
ATOM 4952 N N . THR C 1 137 ? 48.181 -7.208 36.000 1.00 30.97 134 THR C N 1
ATOM 4953 C CA . THR C 1 137 ? 48.425 -7.221 34.540 1.00 28.56 134 THR C CA 1
ATOM 4954 C C . THR C 1 137 ? 48.629 -5.806 33.951 1.00 31.91 134 THR C C 1
ATOM 4955 O O . THR C 1 137 ? 49.619 -5.578 33.263 1.00 32.32 134 THR C O 1
ATOM 4959 N N . GLN C 1 138 ? 47.698 -4.876 34.228 1.00 29.32 135 GLN C N 1
ATOM 4960 C CA . GLN C 1 138 ? 47.804 -3.522 33.774 1.00 28.19 135 GLN C CA 1
ATOM 4961 C C . GLN C 1 138 ? 49.043 -2.841 34.371 1.00 27.43 135 GLN C C 1
ATOM 4962 O O . GLN C 1 138 ? 49.687 -2.042 33.729 1.00 27.62 135 GLN C O 1
ATOM 4968 N N . SER C 1 139 ? 49.331 -3.139 35.625 1.00 28.86 136 SER C N 1
ATOM 4969 C CA . SER C 1 139 ? 50.484 -2.569 36.291 1.00 30.95 136 SER C CA 1
ATOM 4970 C C . SER C 1 139 ? 51.812 -2.975 35.631 1.00 30.37 136 SER C C 1
ATOM 4971 O O . SER C 1 139 ? 52.650 -2.124 35.373 1.00 30.98 136 SER C O 1
ATOM 4974 N N . VAL C 1 140 ? 51.981 -4.260 35.358 1.00 28.41 137 VAL C N 1
ATOM 4975 C CA . VAL C 1 140 ? 53.250 -4.761 34.819 1.00 28.97 137 VAL C CA 1
ATOM 4976 C C . VAL C 1 140 ? 53.513 -4.298 33.378 1.00 31.65 137 VAL C C 1
ATOM 4977 O O . VAL C 1 140 ? 54.669 -4.006 33.023 1.00 31.62 137 VAL C O 1
ATOM 4981 N N . ASN C 1 141 ? 52.459 -4.181 32.551 1.00 31.16 138 ASN C N 1
ATOM 4982 C CA . ASN C 1 141 ? 52.669 -3.802 31.149 1.00 29.79 138 ASN C CA 1
ATOM 4983 C C . ASN C 1 141 ? 52.482 -2.301 30.907 1.00 31.06 138 ASN C C 1
ATOM 4984 O O . ASN C 1 141 ? 53.284 -1.691 30.212 1.00 32.55 138 ASN C O 1
ATOM 4989 N N . LEU C 1 142 ? 51.435 -1.720 31.477 1.00 30.36 139 LEU C N 1
ATOM 4990 C CA . LEU C 1 142 ? 51.023 -0.360 31.129 1.00 30.29 139 LEU C CA 1
ATOM 4991 C C . LEU C 1 142 ? 51.534 0.679 32.113 1.00 29.02 139 LEU C C 1
ATOM 4992 O O . LEU C 1 142 ? 52.250 1.608 31.728 1.00 28.61 139 LEU C O 1
ATOM 4997 N N . HIS C 1 143 ? 51.189 0.521 33.389 1.00 30.87 140 HIS C N 1
ATOM 4998 C CA . HIS C 1 143 ? 51.582 1.511 34.399 1.00 31.34 140 HIS C CA 1
ATOM 4999 C C . HIS C 1 143 ? 53.102 1.654 34.467 1.00 31.59 140 HIS C C 1
ATOM 5000 O O . HIS C 1 143 ? 53.637 2.771 34.580 1.00 30.04 140 HIS C O 1
ATOM 5007 N N . SER C 1 144 ? 53.785 0.518 34.342 1.00 28.67 141 SER C N 1
ATOM 5008 C CA . SER C 1 144 ? 55.240 0.453 34.322 1.00 30.79 141 SER C CA 1
ATOM 5009 C C . SER C 1 144 ? 55.878 1.339 33.240 1.00 28.37 141 SER C C 1
ATOM 5010 O O . SER C 1 144 ? 56.840 2.047 33.493 1.00 29.38 141 SER C O 1
ATOM 5013 N N . THR C 1 145 ? 55.321 1.270 32.037 1.00 30.15 142 THR C N 1
ATOM 5014 C CA . THR C 1 145 ? 55.740 2.072 30.898 1.00 31.53 142 THR C CA 1
ATOM 5015 C C . THR C 1 145 ? 55.538 3.562 31.176 1.00 32.22 142 THR C C 1
ATOM 5016 O O . THR C 1 145 ? 56.417 4.397 30.880 1.00 30.68 142 THR C O 1
ATOM 5020 N N . PHE C 1 146 ? 54.392 3.884 31.760 1.00 29.63 143 PHE C N 1
ATOM 5021 C CA . PHE C 1 146 ? 54.085 5.259 32.113 1.00 30.03 143 PHE C CA 1
ATOM 5022 C C . PHE C 1 146 ? 55.030 5.795 33.208 1.00 31.14 143 PHE C C 1
ATOM 5023 O O . PHE C 1 146 ? 55.477 6.935 33.115 1.00 28.04 143 PHE C O 1
ATOM 5031 N N . TYR C 1 147 ? 55.334 4.970 34.226 1.00 31.43 144 TYR C N 1
ATOM 5032 C CA . TYR C 1 147 ? 56.236 5.389 35.305 1.00 32.84 144 TYR C CA 1
ATOM 5033 C C . TYR C 1 147 ? 57.612 5.752 34.756 1.00 34.78 144 TYR C C 1
ATOM 5034 O O . TYR C 1 147 ? 58.219 6.758 35.166 1.00 32.01 144 TYR C O 1
ATOM 5043 N N . ALA C 1 148 ? 58.077 4.926 33.818 1.00 33.70 145 ALA C N 1
ATOM 5044 C CA . ALA C 1 148 ? 59.368 5.112 33.169 1.00 34.51 145 ALA C CA 1
ATOM 5045 C C . ALA C 1 148 ? 59.396 6.346 32.260 1.00 33.60 145 ALA C C 1
ATOM 5046 O O . ALA C 1 148 ? 60.285 7.201 32.378 1.00 33.98 145 ALA C O 1
ATOM 5048 N N . ALA C 1 149 ? 58.423 6.428 31.370 1.00 35.80 146 ALA C N 1
ATOM 5049 C CA . ALA C 1 149 ? 58.244 7.576 30.476 1.00 34.21 146 ALA C CA 1
ATOM 5050 C C . ALA C 1 149 ? 58.266 8.910 31.218 1.00 35.45 146 ALA C C 1
ATOM 5051 O O . ALA C 1 149 ? 58.922 9.885 30.820 1.00 31.47 146 ALA C O 1
ATOM 5053 N N . ARG C 1 150 ? 57.525 8.936 32.312 1.00 31.79 147 ARG C N 1
ATOM 5054 C CA . ARG C 1 150 ? 57.305 10.141 33.065 1.00 35.05 147 ARG C CA 1
ATOM 5055 C C . ARG C 1 150 ? 58.645 10.715 33.540 1.00 35.86 147 ARG C C 1
ATOM 5056 O O . ARG C 1 150 ? 58.875 11.929 33.507 1.00 36.91 147 ARG C O 1
ATOM 5064 N N . GLU C 1 151 ? 59.526 9.821 33.958 1.00 33.90 148 GLU C N 1
ATOM 5065 C CA . GLU C 1 151 ? 60.794 10.196 34.540 1.00 34.15 148 GLU C CA 1
ATOM 5066 C C . GLU C 1 151 ? 61.816 10.417 33.446 1.00 34.26 148 GLU C C 1
ATOM 5067 O O . GLU C 1 151 ? 62.628 11.334 33.540 1.00 35.46 148 GLU C O 1
ATOM 5073 N N . CYS C 1 152 ? 61.751 9.605 32.389 1.00 33.38 149 CYS C N 1
ATOM 5074 C CA . CYS C 1 152 ? 62.595 9.808 31.205 1.00 32.68 149 CYS C CA 1
ATOM 5075 C C . CYS C 1 152 ? 62.370 11.162 30.547 1.00 33.55 149 CYS C C 1
ATOM 5076 O O . CYS C 1 152 ? 63.301 11.766 30.005 1.00 33.23 149 CYS C O 1
ATOM 5079 N N . ALA C 1 153 ? 61.125 11.635 30.584 1.00 31.82 150 ALA C N 1
ATOM 5080 C CA . ALA C 1 153 ? 60.770 12.878 29.954 1.00 32.99 150 ALA C CA 1
ATOM 5081 C C . ALA C 1 153 ? 61.703 13.998 30.419 1.00 30.44 150 ALA C C 1
ATOM 5082 O O . ALA C 1 153 ? 62.110 14.797 29.605 1.00 33.38 150 ALA C O 1
ATOM 5084 N N . ARG C 1 154 ? 62.058 14.036 31.698 1.00 34.33 151 ARG C N 1
ATOM 5085 C CA . ARG C 1 154 ? 62.928 15.085 32.211 1.00 35.28 151 ARG C CA 1
ATOM 5086 C C . ARG C 1 154 ? 64.359 14.962 31.698 1.00 37.44 151 ARG C C 1
ATOM 5087 O O . ARG C 1 154 ? 64.973 15.971 31.312 1.00 35.61 151 ARG C O 1
ATOM 5095 N N . ILE C 1 155 ? 64.887 13.733 31.658 1.00 35.24 152 ILE C N 1
ATOM 5096 C CA . ILE C 1 155 ? 66.240 13.522 31.157 1.00 34.78 152 ILE C CA 1
ATOM 5097 C C . ILE C 1 155 ? 66.329 13.874 29.679 1.00 34.02 152 ILE C C 1
ATOM 5098 O O . ILE C 1 155 ? 67.177 14.693 29.286 1.00 32.78 152 ILE C O 1
ATOM 5103 N N . PHE C 1 156 ? 65.430 13.291 28.875 1.00 31.98 153 PHE C N 1
ATOM 5104 C CA . PHE C 1 156 ? 65.414 13.522 27.428 1.00 30.94 153 PHE C CA 1
ATOM 5105 C C . PHE C 1 156 ? 65.250 14.994 27.076 1.00 31.32 153 PHE C C 1
ATOM 5106 O O . PHE C 1 156 ? 65.854 15.459 26.128 1.00 34.05 153 PHE C O 1
ATOM 5114 N N . LYS C 1 157 ? 64.422 15.714 27.822 1.00 33.75 154 LYS C N 1
ATOM 5115 C CA . LYS C 1 157 ? 64.201 17.138 27.550 1.00 33.30 154 LYS C CA 1
ATOM 5116 C C . LYS C 1 157 ? 65.464 17.971 27.841 1.00 33.54 154 LYS C C 1
ATOM 5117 O O . LYS C 1 157 ? 65.738 18.928 27.130 1.00 36.32 154 LYS C O 1
ATOM 5123 N N . ALA C 1 158 ? 66.218 17.592 28.869 1.00 35.51 155 ALA C N 1
ATOM 5124 C CA . ALA C 1 158 ? 67.434 18.313 29.274 1.00 36.76 155 ALA C CA 1
ATOM 5125 C C . ALA C 1 158 ? 68.588 18.058 28.304 1.00 40.48 155 ALA C C 1
ATOM 5126 O O . ALA C 1 158 ? 69.382 18.955 28.028 1.00 36.03 155 ALA C O 1
ATOM 5128 N N . GLN C 1 159 ? 68.669 16.819 27.800 1.00 39.76 156 GLN C N 1
ATOM 5129 C CA . GLN C 1 159 ? 69.653 16.447 26.780 1.00 38.40 156 GLN C CA 1
ATOM 5130 C C . GLN C 1 159 ? 69.277 16.975 25.402 1.00 36.63 156 GLN C C 1
ATOM 5131 O O . GLN C 1 159 ? 70.136 17.126 24.537 1.00 35.87 156 GLN C O 1
ATOM 5137 N N . GLY C 1 160 ? 67.989 17.225 25.183 1.00 37.47 157 GLY C N 1
ATOM 5138 C CA . GLY C 1 160 ? 67.507 17.582 23.852 1.00 32.64 157 GLY C CA 1
ATOM 5139 C C . GLY C 1 160 ? 67.406 16.387 22.915 1.00 33.79 157 GLY C C 1
ATOM 5140 O O . GLY C 1 160 ? 67.206 16.545 21.714 1.00 36.63 157 GLY C O 1
ATOM 5141 N N . SER C 1 161 ? 67.529 15.185 23.452 1.00 35.20 158 SER C N 1
ATOM 5142 C CA . SER C 1 161 ? 67.535 13.958 22.636 1.00 34.90 158 SER C CA 1
ATOM 5143 C C . SER C 1 161 ? 67.133 12.750 23.459 1.00 30.57 158 SER C C 1
ATOM 5144 O O . SER C 1 161 ? 67.236 12.777 24.682 1.00 32.43 158 SER C O 1
ATOM 5147 N N . GLY C 1 162 ? 66.699 11.689 22.797 1.00 31.28 159 GLY C N 1
ATOM 5148 C CA . GLY C 1 162 ? 66.279 10.487 23.498 1.00 30.18 159 GLY C CA 1
ATOM 5149 C C . GLY C 1 162 ? 65.473 9.517 22.675 1.00 29.55 159 GLY C C 1
ATOM 5150 O O . GLY C 1 162 ? 64.817 9.883 21.722 1.00 30.48 159 GLY C O 1
ATOM 5151 N N . SER C 1 163 ? 65.511 8.254 23.067 1.00 33.44 160 SER C N 1
ATOM 5152 C CA . SER C 1 163 ? 64.748 7.234 22.370 1.00 36.04 160 SER C CA 1
ATOM 5153 C C . SER C 1 163 ? 64.096 6.285 23.346 1.00 33.24 160 SER C C 1
ATOM 5154 O O . SER C 1 163 ? 64.776 5.601 24.121 1.00 35.41 160 SER C O 1
ATOM 5157 N N . PHE C 1 164 ? 62.764 6.246 23.287 1.00 31.23 161 PHE C N 1
ATOM 5158 C CA . PHE C 1 164 ? 61.973 5.441 24.169 1.00 31.18 161 PHE C CA 1
ATOM 5159 C C . PHE C 1 164 ? 61.390 4.313 23.352 1.00 33.00 161 PHE C C 1
ATOM 5160 O O . PHE C 1 164 ? 60.761 4.563 22.316 1.00 34.88 161 PHE C O 1
ATOM 5168 N N . ILE C 1 165 ? 61.625 3.074 23.794 1.00 31.33 162 ILE C N 1
ATOM 5169 C CA . ILE C 1 165 ? 61.114 1.884 23.121 1.00 31.17 162 ILE C CA 1
ATOM 5170 C C . ILE C 1 165 ? 60.294 1.078 24.134 1.00 31.96 162 ILE C C 1
ATOM 5171 O O . ILE C 1 165 ? 60.717 0.875 25.277 1.00 33.03 162 ILE C O 1
ATOM 5176 N N . ALA C 1 166 ? 59.118 0.628 23.716 1.00 30.34 163 ALA C N 1
ATOM 5177 C CA . ALA C 1 166 ? 58.353 -0.310 24.520 1.00 29.40 163 ALA C CA 1
ATOM 5178 C C . ALA C 1 166 ? 58.248 -1.621 23.754 1.00 28.93 163 ALA C C 1
ATOM 5179 O O . ALA C 1 166 ? 58.053 -1.612 22.545 1.00 28.49 163 ALA C O 1
ATOM 5181 N N . THR C 1 167 ? 58.394 -2.735 24.461 1.00 27.53 164 THR C N 1
ATOM 5182 C CA . THR C 1 167 ? 58.150 -4.018 23.861 1.00 29.72 164 THR C CA 1
ATOM 5183 C C . THR C 1 167 ? 56.685 -4.318 24.017 1.00 26.64 164 THR C C 1
ATOM 5184 O O . THR C 1 167 ? 56.202 -4.518 25.127 1.00 29.53 164 THR C O 1
ATOM 5188 N N . THR C 1 168 ? 55.967 -4.326 22.909 1.00 27.23 165 THR C N 1
ATOM 5189 C CA . THR C 1 168 ? 54.551 -4.579 23.004 1.00 31.41 165 THR C CA 1
ATOM 5190 C C . THR C 1 168 ? 54.305 -6.024 22.621 1.00 31.09 165 THR C C 1
ATOM 5191 O O . THR C 1 168 ? 55.034 -6.912 23.092 1.00 33.32 165 THR C O 1
ATOM 5195 N N . SER C 1 169 ? 53.324 -6.283 21.772 1.00 32.41 166 SER C N 1
ATOM 5196 C CA . SER C 1 169 ? 53.001 -7.662 21.386 1.00 29.89 166 SER C CA 1
ATOM 5197 C C . SER C 1 169 ? 52.017 -7.659 20.248 1.00 31.51 166 SER C C 1
ATOM 5198 O O . SER C 1 169 ? 51.284 -6.666 20.052 1.00 33.89 166 SER C O 1
ATOM 5201 N N . ILE C 1 170 ? 51.968 -8.767 19.517 1.00 30.84 167 ILE C N 1
ATOM 5202 C CA . ILE C 1 170 ? 50.845 -9.053 18.599 1.00 32.87 167 ILE C CA 1
ATOM 5203 C C . ILE C 1 170 ? 49.505 -8.958 19.330 1.00 31.04 167 ILE C C 1
ATOM 5204 O O . ILE C 1 170 ? 48.492 -8.696 18.711 1.00 33.50 167 ILE C O 1
ATOM 5209 N N . SER C 1 171 ? 49.523 -9.178 20.645 1.00 31.26 168 SER C N 1
ATOM 5210 C CA . SER C 1 171 ? 48.329 -9.142 21.489 1.00 30.65 168 SER C CA 1
ATOM 5211 C C . SER C 1 171 ? 47.721 -7.739 21.561 1.00 34.04 168 SER C C 1
ATOM 5212 O O . SER C 1 171 ? 46.560 -7.601 21.926 1.00 31.75 168 SER C O 1
ATOM 5215 N N . ALA C 1 172 ? 48.517 -6.716 21.247 1.00 33.45 169 ALA C N 1
ATOM 5216 C CA . ALA C 1 172 ? 48.027 -5.336 21.155 1.00 33.02 169 ALA C CA 1
ATOM 5217 C C . ALA C 1 172 ? 47.063 -5.146 19.995 1.00 34.73 169 ALA C C 1
ATOM 5218 O O . ALA C 1 172 ? 46.212 -4.276 20.045 1.00 36.97 169 ALA C O 1
ATOM 5220 N N . ARG C 1 173 ? 47.188 -5.956 18.948 1.00 34.14 170 ARG C N 1
ATOM 5221 C CA . ARG C 1 173 ? 46.348 -5.794 17.774 1.00 33.09 170 ARG C CA 1
ATOM 5222 C C . ARG C 1 173 ? 45.522 -7.048 17.460 1.00 33.38 170 ARG C C 1
ATOM 5223 O O . ARG C 1 173 ? 44.537 -6.984 16.732 1.00 32.07 170 ARG C O 1
ATOM 5231 N N . ILE C 1 174 ? 45.930 -8.165 18.036 1.00 34.34 171 ILE C N 1
ATOM 5232 C CA . ILE C 1 174 ? 45.296 -9.455 17.806 1.00 32.55 171 ILE C CA 1
ATOM 5233 C C . ILE C 1 174 ? 44.747 -10.029 19.102 1.00 29.78 171 ILE C C 1
ATOM 5234 O O . ILE C 1 174 ? 45.125 -9.604 20.192 1.00 30.60 171 ILE C O 1
ATOM 5239 N N . VAL C 1 175 ? 43.825 -10.982 18.988 1.00 30.75 172 VAL C N 1
ATOM 5240 C CA . VAL C 1 175 ? 43.251 -11.630 20.155 1.00 29.03 172 VAL C CA 1
ATOM 5241 C C . VAL C 1 175 ? 43.816 -13.060 20.240 1.00 28.65 172 VAL C C 1
ATOM 5242 O O . VAL C 1 175 ? 43.522 -13.875 19.379 1.00 30.74 172 VAL C O 1
ATOM 5246 N N . ASN C 1 176 ? 44.612 -13.335 21.275 1.00 29.00 173 ASN C N 1
ATOM 5247 C CA . ASN C 1 176 ? 45.222 -14.679 21.452 1.00 31.54 173 ASN C CA 1
ATOM 5248 C C . ASN C 1 176 ? 44.196 -15.790 21.714 1.00 31.91 173 ASN C C 1
ATOM 5249 O O . ASN C 1 176 ? 43.238 -15.598 22.444 1.00 34.22 173 ASN C O 1
ATOM 5254 N N . VAL C 1 177 ? 44.433 -16.940 21.117 1.00 34.53 174 VAL C N 1
ATOM 5255 C CA . VAL C 1 177 ? 43.631 -18.153 21.313 1.00 35.12 174 VAL C CA 1
ATOM 5256 C C . VAL C 1 177 ? 44.612 -19.320 21.565 1.00 39.20 174 VAL C C 1
ATOM 5257 O O . VAL C 1 177 ? 45.779 -19.243 21.119 1.00 34.53 174 VAL C O 1
ATOM 5261 N N . PRO C 1 178 ? 44.159 -20.389 22.269 1.00 35.10 175 PRO C N 1
ATOM 5262 C CA . PRO C 1 178 ? 42.804 -20.590 22.811 1.00 35.87 175 PRO C CA 1
ATOM 5263 C C . PRO C 1 178 ? 42.563 -20.048 24.226 1.00 33.64 175 PRO C C 1
ATOM 5264 O O . PRO C 1 178 ? 41.423 -20.052 24.676 1.00 36.29 175 PRO C O 1
ATOM 5268 N N . TYR C 1 179 ? 43.603 -19.558 24.898 1.00 34.83 176 TYR C N 1
ATOM 5269 C CA . TYR C 1 179 ? 43.485 -19.078 26.283 1.00 31.73 176 TYR C CA 1
ATOM 5270 C C . TYR C 1 179 ? 43.219 -17.585 26.354 1.00 33.54 176 TYR C C 1
ATOM 5271 O O . TYR C 1 179 ? 44.142 -16.734 26.231 1.00 33.53 176 TYR C O 1
ATOM 5280 N N . ASP C 1 180 ? 41.959 -17.244 26.555 1.00 32.60 177 ASP C N 1
ATOM 5281 C CA . ASP C 1 180 ? 41.585 -15.837 26.594 1.00 33.96 177 ASP C CA 1
ATOM 5282 C C . ASP C 1 180 ? 42.460 -15.008 27.554 1.00 32.08 177 ASP C C 1
ATOM 5283 O O . ASP C 1 180 ? 42.802 -15.439 28.666 1.00 31.30 177 ASP C O 1
ATOM 5288 N N . GLN C 1 181 ? 42.847 -13.820 27.109 1.00 31.01 178 GLN C N 1
ATOM 5289 C CA . GLN C 1 181 ? 43.610 -12.924 27.979 1.00 29.99 178 GLN C CA 1
ATOM 5290 C C . GLN C 1 181 ? 43.311 -11.455 27.711 1.00 30.47 178 GLN C C 1
ATOM 5291 O O . GLN C 1 181 ? 44.236 -10.678 27.451 1.00 31.22 178 GLN C O 1
ATOM 5297 N N . PRO C 1 182 ? 42.021 -11.063 27.798 1.00 31.88 179 PRO C N 1
ATOM 5298 C CA . PRO C 1 182 ? 41.672 -9.658 27.533 1.00 29.56 179 PRO C CA 1
ATOM 5299 C C . PRO C 1 182 ? 42.504 -8.620 28.311 1.00 31.72 179 PRO C C 1
ATOM 5300 O O . PRO C 1 182 ? 42.780 -7.561 27.782 1.00 32.31 179 PRO C O 1
ATOM 5304 N N . ALA C 1 183 ? 42.866 -8.909 29.557 1.00 33.05 180 ALA C N 1
ATOM 5305 C CA . ALA C 1 183 ? 43.647 -7.989 30.367 1.00 31.34 180 ALA C CA 1
ATOM 5306 C C . ALA C 1 183 ? 44.984 -7.650 29.721 1.00 29.85 180 ALA C C 1
ATOM 5307 O O . ALA C 1 183 ? 45.305 -6.487 29.503 1.00 30.30 180 ALA C O 1
ATOM 5309 N N . TYR C 1 184 ? 45.746 -8.687 29.385 1.00 29.95 181 TYR C N 1
ATOM 5310 C CA . TYR C 1 184 ? 47.050 -8.537 28.813 1.00 31.87 181 TYR C CA 1
ATOM 5311 C C . TYR C 1 184 ? 46.957 -7.907 27.449 1.00 30.82 181 TYR C C 1
ATOM 5312 O O . TYR C 1 184 ? 47.757 -7.028 27.112 1.00 31.06 181 TYR C O 1
ATOM 5321 N N . ASN C 1 185 ? 45.994 -8.353 26.653 1.00 30.48 182 ASN C N 1
ATOM 5322 C CA . ASN C 1 185 ? 45.776 -7.779 25.319 1.00 29.89 182 ASN C CA 1
ATOM 5323 C C . ASN C 1 185 ? 45.494 -6.277 25.423 1.00 32.05 182 ASN C C 1
ATOM 5324 O O . ASN C 1 185 ? 46.077 -5.486 24.700 1.00 31.70 182 ASN C O 1
ATOM 5329 N N . SER C 1 186 ? 44.582 -5.886 26.324 1.00 30.06 183 SER C N 1
ATOM 5330 C CA . SER C 1 186 ? 44.201 -4.481 26.414 1.00 30.12 183 SER C CA 1
ATOM 5331 C C . SER C 1 186 ? 45.393 -3.645 26.921 1.00 30.93 183 SER C C 1
ATOM 5332 O O . SER C 1 186 ? 45.594 -2.536 26.476 1.00 30.96 183 SER C O 1
ATOM 5335 N N . SER C 1 187 ? 46.191 -4.218 27.831 1.00 33.03 184 SER C N 1
ATOM 5336 C CA . SER C 1 187 ? 47.305 -3.480 28.441 1.00 33.65 184 SER C CA 1
ATOM 5337 C C . SER C 1 187 ? 48.385 -3.177 27.413 1.00 33.36 184 SER C C 1
ATOM 5338 O O . SER C 1 187 ? 48.982 -2.094 27.451 1.00 32.12 184 SER C O 1
ATOM 5341 N N . LYS C 1 188 ? 48.600 -4.116 26.489 1.00 30.37 185 LYS C N 1
ATOM 5342 C CA . LYS C 1 188 ? 49.579 -3.947 25.410 1.00 30.70 185 LYS C CA 1
ATOM 5343 C C . LYS C 1 188 ? 49.096 -2.961 24.339 1.00 31.19 185 LYS C C 1
ATOM 5344 O O . LYS C 1 188 ? 49.867 -2.128 23.842 1.00 29.57 185 LYS C O 1
ATOM 5350 N N . ALA C 1 189 ? 47.824 -3.057 23.963 1.00 30.52 186 ALA C N 1
ATOM 5351 C CA . ALA C 1 189 ? 47.194 -2.054 23.087 1.00 28.82 186 ALA C CA 1
ATOM 5352 C C . ALA C 1 189 ? 47.295 -0.646 23.686 1.00 27.86 186 ALA C C 1
ATOM 5353 O O . ALA C 1 189 ? 47.530 0.328 22.979 1.00 29.99 186 ALA C O 1
ATOM 5355 N N . ALA C 1 190 ? 47.095 -0.548 24.989 1.00 28.53 187 ALA C N 1
ATOM 5356 C CA . ALA C 1 190 ? 47.212 0.717 25.716 1.00 29.01 187 ALA C CA 1
ATOM 5357 C C . ALA C 1 190 ? 48.631 1.290 25.542 1.00 29.97 187 ALA C C 1
ATOM 5358 O O . ALA C 1 190 ? 48.808 2.490 25.326 1.00 25.20 187 ALA C O 1
ATOM 5360 N N . VAL C 1 191 ? 49.630 0.405 25.613 1.00 29.17 188 VAL C N 1
ATOM 5361 C CA . VAL C 1 191 ? 51.014 0.820 25.502 1.00 27.05 188 VAL C CA 1
ATOM 5362 C C . VAL C 1 191 ? 51.333 1.297 24.103 1.00 29.40 188 VAL C C 1
ATOM 5363 O O . VAL C 1 191 ? 52.079 2.307 23.902 1.00 30.88 188 VAL C O 1
ATOM 5367 N N . VAL C 1 192 ? 50.790 0.596 23.116 1.00 28.09 189 VAL C N 1
ATOM 5368 C CA . VAL C 1 192 ? 51.044 0.942 21.730 1.00 29.06 189 VAL C CA 1
ATOM 5369 C C . VAL C 1 192 ? 50.627 2.417 21.520 1.00 33.29 189 VAL C C 1
ATOM 5370 O O . VAL C 1 192 ? 51.427 3.233 21.068 1.00 31.92 189 VAL C O 1
ATOM 5374 N N . HIS C 1 193 ? 49.385 2.753 21.876 1.00 31.05 190 HIS C N 1
ATOM 5375 C CA . HIS C 1 193 ? 48.894 4.082 21.591 1.00 31.11 190 HIS C CA 1
ATOM 5376 C C . HIS C 1 193 ? 49.396 5.144 22.598 1.00 31.10 190 HIS C C 1
ATOM 5377 O O . HIS C 1 193 ? 49.437 6.355 22.292 1.00 31.48 190 HIS C O 1
ATOM 5384 N N . PHE C 1 194 ? 49.768 4.676 23.792 1.00 30.30 191 PHE C N 1
ATOM 5385 C CA . PHE C 1 194 ? 50.386 5.522 24.783 1.00 31.96 191 PHE C CA 1
ATOM 5386 C C . PHE C 1 194 ? 51.691 6.029 24.195 1.00 29.77 191 PHE C C 1
ATOM 5387 O O . PHE C 1 194 ? 51.945 7.213 24.193 1.00 30.17 191 PHE C O 1
ATOM 5395 N N . CYS C 1 195 ? 52.481 5.121 23.639 1.00 33.57 192 CYS C N 1
ATOM 5396 C CA . CYS C 1 195 ? 53.736 5.511 23.000 1.00 34.20 192 CYS C CA 1
ATOM 5397 C C . CYS C 1 195 ? 53.505 6.434 21.808 1.00 32.98 192 CYS C C 1
ATOM 5398 O O . CYS C 1 195 ? 54.239 7.408 21.619 1.00 32.00 192 CYS C O 1
ATOM 5401 N N . ARG C 1 196 ? 52.505 6.127 20.992 1.00 30.54 193 ARG C N 1
ATOM 5402 C CA . ARG C 1 196 ? 52.186 7.025 19.878 1.00 32.76 193 ARG C CA 1
ATOM 5403 C C . ARG C 1 196 ? 51.938 8.454 20.399 1.00 30.15 193 ARG C C 1
ATOM 5404 O O . ARG C 1 196 ? 52.454 9.427 19.840 1.00 32.09 193 ARG C O 1
ATOM 5412 N N . SER C 1 197 ? 51.192 8.555 21.502 1.00 31.02 194 SER C N 1
ATOM 5413 C CA . SER C 1 197 ? 50.812 9.859 22.086 1.00 30.45 194 SER C CA 1
ATOM 5414 C C . SER C 1 197 ? 52.067 10.573 22.605 1.00 33.21 194 SER C C 1
ATOM 5415 O O . SER C 1 197 ? 52.173 11.797 22.540 1.00 26.86 194 SER C O 1
ATOM 5418 N N . LEU C 1 198 ? 53.006 9.771 23.103 1.00 28.94 195 LEU C N 1
ATOM 5419 C CA . LEU C 1 198 ? 54.267 10.243 23.631 1.00 32.83 195 LEU C CA 1
ATOM 5420 C C . LEU C 1 198 ? 55.119 10.814 22.521 1.00 34.14 195 LEU C C 1
ATOM 5421 O O . LEU C 1 198 ? 55.733 11.872 22.699 1.00 32.87 195 LEU C O 1
ATOM 5426 N N . ALA C 1 199 ? 55.155 10.107 21.381 1.00 31.36 196 ALA C N 1
ATOM 5427 C CA . ALA C 1 199 ? 55.898 10.571 20.211 1.00 31.32 196 ALA C CA 1
ATOM 5428 C C . ALA C 1 199 ? 55.550 12.020 19.833 1.00 32.49 196 ALA C C 1
ATOM 5429 O O . ALA C 1 199 ? 56.441 12.810 19.478 1.00 30.46 196 ALA C O 1
ATOM 5431 N N . ARG C 1 200 ? 54.258 12.363 19.909 1.00 33.18 197 ARG C N 1
ATOM 5432 C CA . ARG C 1 200 ? 53.795 13.735 19.664 1.00 29.14 197 ARG C CA 1
ATOM 5433 C C . ARG C 1 200 ? 54.151 14.608 20.855 1.00 30.44 197 ARG C C 1
ATOM 5434 O O . ARG C 1 200 ? 54.731 15.686 20.698 1.00 32.72 197 ARG C O 1
ATOM 5442 N N . ASP C 1 201 ? 53.814 14.137 22.054 1.00 29.45 198 ASP C N 1
ATOM 5443 C CA . ASP C 1 201 ? 54.069 14.861 23.288 1.00 31.62 198 ASP C CA 1
ATOM 5444 C C . ASP C 1 201 ? 55.547 15.333 23.374 1.00 32.60 198 ASP C C 1
ATOM 5445 O O . ASP C 1 201 ? 55.832 16.507 23.673 1.00 29.35 198 ASP C O 1
ATOM 5450 N N . TRP C 1 202 ? 56.469 14.408 23.092 1.00 31.17 199 TRP C N 1
ATOM 5451 C CA . TRP C 1 202 ? 57.896 14.627 23.284 1.00 33.30 199 TRP C CA 1
ATOM 5452 C C . TRP C 1 202 ? 58.638 15.036 22.020 1.00 33.17 199 TRP C C 1
ATOM 5453 O O . TRP C 1 202 ? 59.879 14.942 21.972 1.00 35.11 199 TRP C O 1
ATOM 5464 N N . ARG C 1 203 ? 57.882 15.469 20.999 1.00 32.51 200 ARG C N 1
ATOM 5465 C CA . ARG C 1 203 ? 58.409 15.700 19.634 1.00 30.56 200 ARG C CA 1
ATOM 5466 C C . ARG C 1 203 ? 59.643 16.612 19.542 1.00 29.27 200 ARG C C 1
ATOM 5467 O O . ARG C 1 203 ? 60.363 16.553 18.566 1.00 30.74 200 ARG C O 1
ATOM 5475 N N . ASN C 1 204 ? 59.857 17.449 20.548 1.00 32.87 201 ASN C N 1
ATOM 5476 C CA . ASN C 1 204 ? 60.977 18.410 20.532 1.00 34.20 201 ASN C CA 1
ATOM 5477 C C . ASN C 1 204 ? 62.247 17.867 21.140 1.00 35.93 201 ASN C C 1
ATOM 5478 O O . ASN C 1 204 ? 63.275 18.520 21.087 1.00 34.16 201 ASN C O 1
ATOM 5483 N N . PHE C 1 205 ? 62.180 16.665 21.714 1.00 35.33 202 PHE C N 1
ATOM 5484 C CA . PHE C 1 205 ? 63.350 16.173 22.426 1.00 35.94 202 PHE C CA 1
ATOM 5485 C C . PHE C 1 205 ? 63.580 14.659 22.384 1.00 31.06 202 PHE C C 1
ATOM 5486 O O . PHE C 1 205 ? 64.591 14.199 22.891 1.00 31.47 202 PHE C O 1
ATOM 5494 N N . ALA C 1 206 ? 62.679 13.909 21.750 1.00 32.54 203 ALA C N 1
ATOM 5495 C CA . ALA C 1 206 ? 62.779 12.449 21.710 1.00 31.40 203 ALA C CA 1
ATOM 5496 C C . ALA C 1 206 ? 61.922 11.769 20.665 1.00 31.90 203 ALA C C 1
ATOM 5497 O O . ALA C 1 206 ? 60.955 12.332 20.137 1.00 33.14 203 ALA C O 1
ATOM 5499 N N . ARG C 1 207 ? 62.286 10.543 20.349 1.00 31.10 204 ARG C N 1
ATOM 5500 C CA . ARG C 1 207 ? 61.428 9.691 19.532 1.00 29.87 204 ARG C CA 1
ATOM 5501 C C . ARG C 1 207 ? 60.872 8.584 20.428 1.00 30.34 204 ARG C C 1
ATOM 5502 O O . ARG C 1 207 ? 61.485 8.202 21.421 1.00 29.59 204 ARG C O 1
ATOM 5510 N N . VAL C 1 208 ? 59.702 8.090 20.067 1.00 30.95 205 VAL C N 1
ATOM 5511 C CA . VAL C 1 208 ? 59.028 7.058 20.834 1.00 31.08 205 VAL C CA 1
ATOM 5512 C C . VAL C 1 208 ? 58.458 6.066 19.835 1.00 30.39 205 VAL C C 1
ATOM 5513 O O . VAL C 1 208 ? 57.727 6.458 18.917 1.00 28.56 205 VAL C O 1
ATOM 5517 N N . ASN C 1 209 ? 58.828 4.788 20.009 1.00 30.50 206 ASN C N 1
ATOM 5518 C CA . ASN C 1 209 ? 58.385 3.714 19.126 1.00 27.42 206 ASN C CA 1
ATOM 5519 C C . ASN C 1 209 ? 58.152 2.426 19.910 1.00 28.80 206 ASN C C 1
ATOM 5520 O O . ASN C 1 209 ? 58.594 2.307 21.032 1.00 27.54 206 ASN C O 1
ATOM 5525 N N . THR C 1 210 ? 57.425 1.482 19.320 1.00 28.06 207 THR C N 1
ATOM 5526 C CA . THR C 1 210 ? 57.207 0.185 19.937 1.00 29.17 207 THR C CA 1
ATOM 5527 C C . THR C 1 210 ? 57.634 -0.965 19.043 1.00 24.84 207 THR C C 1
ATOM 5528 O O . THR C 1 210 ? 57.595 -0.861 17.818 1.00 26.41 207 THR C O 1
ATOM 5532 N N . ILE C 1 211 ? 58.036 -2.064 19.658 1.00 27.84 208 ILE C N 1
ATOM 5533 C CA . ILE C 1 211 ? 58.274 -3.294 18.911 1.00 25.27 208 ILE C CA 1
ATOM 5534 C C . ILE C 1 211 ? 57.234 -4.321 19.387 1.00 27.60 208 ILE C C 1
ATOM 5535 O O . ILE C 1 211 ? 57.084 -4.567 20.591 1.00 27.68 208 ILE C O 1
ATOM 5540 N N . SER C 1 212 ? 56.469 -4.851 18.447 1.00 26.28 209 SER C N 1
ATOM 5541 C CA . SER C 1 212 ? 55.462 -5.872 18.755 1.00 28.08 209 SER C CA 1
ATOM 5542 C C . SER C 1 212 ? 55.930 -7.229 18.253 1.00 25.31 209 SER C C 1
ATOM 5543 O O . SER C 1 212 ? 55.833 -7.517 17.055 1.00 24.85 209 SER C O 1
ATOM 5546 N N . PRO C 1 213 ? 56.552 -8.027 19.146 1.00 25.82 210 PRO C N 1
ATOM 5547 C CA . PRO C 1 213 ? 56.957 -9.360 18.716 1.00 28.36 210 PRO C CA 1
ATOM 5548 C C . PRO C 1 213 ? 55.693 -10.278 18.663 1.00 28.12 210 PRO C C 1
ATOM 5549 O O . PRO C 1 213 ? 54.703 -10.023 19.354 1.00 23.76 210 PRO C O 1
ATOM 5553 N N . GLY C 1 214 ? 55.769 -11.292 17.820 1.00 31.25 211 GLY C N 1
ATOM 5554 C CA . GLY C 1 214 ? 54.882 -12.433 17.879 1.00 31.60 211 GLY C CA 1
ATOM 5555 C C . GLY C 1 214 ? 55.485 -13.392 18.870 1.00 31.34 211 GLY C C 1
ATOM 5556 O O . GLY C 1 214 ? 56.290 -12.977 19.705 1.00 30.97 211 GLY C O 1
ATOM 5557 N N . PHE C 1 215 ? 55.097 -14.657 18.798 1.00 29.74 212 PHE C N 1
ATOM 5558 C CA . PHE C 1 215 ? 55.638 -15.668 19.669 1.00 30.58 212 PHE C CA 1
ATOM 5559 C C . PHE C 1 215 ? 57.147 -15.881 19.470 1.00 27.74 212 PHE C C 1
ATOM 5560 O O . PHE C 1 215 ? 57.634 -16.121 18.364 1.00 28.63 212 PHE C O 1
ATOM 5568 N N . PHE C 1 216 ? 57.862 -15.774 20.569 1.00 29.69 213 PHE C N 1
ATOM 5569 C CA . PHE C 1 216 ? 59.303 -16.000 20.619 1.00 33.62 213 PHE C CA 1
ATOM 5570 C C . PHE C 1 216 ? 59.663 -17.047 21.648 1.00 34.55 213 PHE C C 1
ATOM 5571 O O . PHE C 1 216 ? 58.991 -17.188 22.670 1.00 31.32 213 PHE C O 1
ATOM 5579 N N . ASP C 1 217 ? 60.743 -17.758 21.341 1.00 35.83 214 ASP C N 1
ATOM 5580 C CA . ASP C 1 217 ? 61.268 -18.839 22.173 1.00 33.90 214 ASP C CA 1
ATOM 5581 C C . ASP C 1 217 ? 61.959 -18.257 23.405 1.00 35.29 214 ASP C C 1
ATOM 5582 O O . ASP C 1 217 ? 63.148 -17.927 23.406 1.00 37.65 214 ASP C O 1
ATOM 5587 N N . THR C 1 218 ? 61.188 -18.188 24.469 1.00 34.87 215 THR C N 1
ATOM 5588 C CA . THR C 1 218 ? 61.468 -17.397 25.658 1.00 34.75 215 THR C CA 1
ATOM 5589 C C . THR C 1 218 ? 60.537 -18.042 26.707 1.00 32.88 215 THR C C 1
ATOM 5590 O O . THR C 1 218 ? 59.609 -18.747 26.333 1.00 31.51 215 THR C O 1
ATOM 5594 N N . PRO C 1 219 ? 60.759 -17.787 28.005 1.00 34.26 216 PRO C N 1
ATOM 5595 C CA . PRO C 1 219 ? 59.788 -18.261 28.988 1.00 34.42 216 PRO C CA 1
ATOM 5596 C C . PRO C 1 219 ? 58.374 -17.645 28.844 1.00 42.53 216 PRO C C 1
ATOM 5597 O O . PRO C 1 219 ? 57.414 -18.158 29.434 1.00 40.54 216 PRO C O 1
ATOM 5601 N N . MET C 1 220 ? 58.236 -16.575 28.072 1.00 36.81 217 MET C N 1
ATOM 5602 C CA . MET C 1 220 ? 56.909 -15.999 27.834 1.00 38.32 217 MET C CA 1
ATOM 5603 C C . MET C 1 220 ? 56.320 -16.436 26.495 1.00 37.30 217 MET C C 1
ATOM 5604 O O . MET C 1 220 ? 55.328 -15.895 26.059 1.00 36.30 217 MET C O 1
ATOM 5609 N N . GLY C 1 221 ? 56.965 -17.408 25.851 1.00 33.69 218 GLY C N 1
ATOM 5610 C CA . GLY C 1 221 ? 56.516 -17.939 24.571 1.00 38.81 218 GLY C CA 1
ATOM 5611 C C . GLY C 1 221 ? 55.353 -18.915 24.725 1.00 37.83 218 GLY C C 1
ATOM 5612 O O . GLY C 1 221 ? 54.691 -18.931 25.762 1.00 36.53 218 GLY C O 1
ATOM 5613 N N . PRO C 1 222 ? 55.071 -19.703 23.673 1.00 38.98 219 PRO C N 1
ATOM 5614 C CA . PRO C 1 222 ? 53.899 -20.600 23.749 1.00 41.49 219 PRO C CA 1
ATOM 5615 C C . PRO C 1 222 ? 53.917 -21.463 25.014 1.00 42.56 219 PRO C C 1
ATOM 5616 O O . PRO C 1 222 ? 54.848 -22.217 25.225 1.00 39.51 219 PRO C O 1
ATOM 5620 N N . SER C 1 223 ? 52.875 -21.315 25.838 1.00 46.22 220 SER C N 1
ATOM 5621 C CA . SER C 1 223 ? 52.776 -22.031 27.121 1.00 52.03 220 SER C CA 1
ATOM 5622 C C . SER C 1 223 ? 52.593 -23.554 26.998 1.00 48.19 220 SER C C 1
ATOM 5623 O O . SER C 1 223 ? 53.118 -24.298 27.815 1.00 51.47 220 SER C O 1
ATOM 5626 N N . ASP C 1 224 ? 51.859 -24.016 25.993 1.00 47.08 221 ASP C N 1
ATOM 5627 C CA . ASP C 1 224 ? 51.662 -25.452 25.815 1.00 42.43 221 ASP C CA 1
ATOM 5628 C C . ASP C 1 224 ? 51.468 -25.853 24.353 1.00 42.15 221 ASP C C 1
ATOM 5629 O O . ASP C 1 224 ? 51.467 -24.999 23.456 1.00 41.23 221 ASP C O 1
ATOM 5634 N N . LYS C 1 225 ? 51.310 -27.155 24.131 1.00 44.83 222 LYS C N 1
ATOM 5635 C CA . LYS C 1 225 ? 51.069 -27.728 22.791 1.00 45.73 222 LYS C CA 1
ATOM 5636 C C . LYS C 1 225 ? 49.893 -27.089 22.037 1.00 43.66 222 LYS C C 1
ATOM 5637 O O . LYS C 1 225 ? 49.935 -26.974 20.816 1.00 45.73 222 LYS C O 1
ATOM 5643 N N . ALA C 1 226 ? 48.858 -26.678 22.760 1.00 41.65 223 ALA C N 1
ATOM 5644 C CA . ALA C 1 226 ? 47.666 -26.094 22.136 1.00 40.39 223 ALA C CA 1
ATOM 5645 C C . ALA C 1 226 ? 47.949 -24.713 21.527 1.00 40.68 223 ALA C C 1
ATOM 5646 O O . ALA C 1 226 ? 47.513 -24.425 20.411 1.00 37.73 223 ALA C O 1
ATOM 5648 N N . VAL C 1 227 ? 48.704 -23.876 22.232 1.00 41.46 224 VAL C N 1
ATOM 5649 C CA . VAL C 1 227 ? 49.085 -22.589 21.645 1.00 42.23 224 VAL C CA 1
ATOM 5650 C C . VAL C 1 227 ? 50.143 -22.752 20.549 1.00 41.91 224 VAL C C 1
ATOM 5651 O O . VAL C 1 227 ? 50.124 -22.028 19.546 1.00 39.95 224 VAL C O 1
ATOM 5655 N N . GLU C 1 228 ? 51.027 -23.739 20.709 1.00 40.79 225 GLU C N 1
ATOM 5656 C CA . GLU C 1 228 ? 51.976 -24.073 19.666 1.00 38.87 225 GLU C CA 1
ATOM 5657 C C . GLU C 1 228 ? 51.268 -24.424 18.359 1.00 41.07 225 GLU C C 1
ATOM 5658 O O . GLU C 1 228 ? 51.669 -23.946 17.295 1.00 36.94 225 GLU C O 1
ATOM 5664 N N . ASP C 1 229 ? 50.220 -25.250 18.442 1.00 38.02 226 ASP C N 1
ATOM 5665 C CA . ASP C 1 229 ? 49.445 -25.632 17.259 1.00 38.60 226 ASP C CA 1
ATOM 5666 C C . ASP C 1 229 ? 48.786 -24.428 16.585 1.00 35.83 226 ASP C C 1
ATOM 5667 O O . ASP C 1 229 ? 48.727 -24.336 15.355 1.00 37.98 226 ASP C O 1
ATOM 5672 N N . VAL C 1 230 ? 48.272 -23.518 17.390 1.00 32.98 227 VAL C N 1
ATOM 5673 C CA . VAL C 1 230 ? 47.757 -22.256 16.879 1.00 36.14 227 VAL C CA 1
ATOM 5674 C C . VAL C 1 230 ? 48.895 -21.471 16.180 1.00 34.79 227 VAL C C 1
ATOM 5675 O O . VAL C 1 230 ? 48.721 -21.002 15.055 1.00 35.78 227 VAL C O 1
ATOM 5679 N N . LEU C 1 231 ? 50.054 -21.378 16.829 1.00 35.26 228 LEU C N 1
ATOM 5680 C CA . LEU C 1 231 ? 51.221 -20.695 16.244 1.00 33.87 228 LEU C CA 1
ATOM 5681 C C . LEU C 1 231 ? 51.647 -21.272 14.893 1.00 35.42 228 LEU C C 1
ATOM 5682 O O . LEU C 1 231 ? 51.883 -20.536 13.946 1.00 30.72 228 LEU C O 1
ATOM 5687 N N . TYR C 1 232 ? 51.720 -22.603 14.800 1.00 37.68 229 TYR C N 1
ATOM 5688 C CA . TYR C 1 232 ? 52.127 -23.259 13.542 1.00 40.85 229 TYR C CA 1
ATOM 5689 C C . TYR C 1 232 ? 51.163 -23.010 12.396 1.00 37.77 229 TYR C C 1
ATOM 5690 O O . TYR C 1 232 ? 51.572 -23.026 11.240 1.00 42.49 229 TYR C O 1
ATOM 5699 N N . GLN C 1 233 ? 49.909 -22.734 12.721 1.00 40.60 230 GLN C N 1
ATOM 5700 C CA . GLN C 1 233 ? 48.886 -22.402 11.729 1.00 43.53 230 GLN C CA 1
ATOM 5701 C C . GLN C 1 233 ? 48.889 -20.917 11.335 1.00 43.04 230 GLN C C 1
ATOM 5702 O O . GLN C 1 233 ? 48.872 -20.610 10.141 1.00 44.03 230 GLN C O 1
ATOM 5708 N N . LYS C 1 234 ? 48.943 -20.030 12.325 1.00 39.85 231 LYS C N 1
ATOM 5709 C CA . LYS C 1 234 ? 48.848 -18.578 12.108 1.00 37.58 231 LYS C CA 1
ATOM 5710 C C . LYS C 1 234 ? 50.159 -17.926 11.613 1.00 36.03 231 LYS C C 1
ATOM 5711 O O . LYS C 1 234 ? 50.145 -17.109 10.690 1.00 33.25 231 LYS C O 1
ATOM 5717 N N . SER C 1 235 ? 51.282 -18.271 12.234 1.00 35.30 232 SER C N 1
ATOM 5718 C CA . SER C 1 235 ? 52.581 -17.823 11.734 1.00 36.62 232 SER C CA 1
ATOM 5719 C C . SER C 1 235 ? 52.808 -18.455 10.374 1.00 37.59 232 SER C C 1
ATOM 5720 O O . SER C 1 235 ? 52.839 -19.689 10.266 1.00 42.43 232 SER C O 1
ATOM 5723 N N . VAL C 1 236 ? 52.956 -17.627 9.339 1.00 35.13 233 VAL C N 1
ATOM 5724 C CA . VAL C 1 236 ? 53.170 -18.125 7.994 1.00 31.44 233 VAL C CA 1
ATOM 5725 C C . VAL C 1 236 ? 54.545 -18.821 7.922 1.00 36.96 233 VAL C C 1
ATOM 5726 O O . VAL C 1 236 ? 54.770 -19.655 7.041 1.00 31.89 233 VAL C O 1
ATOM 5730 N N . LEU C 1 237 ? 55.427 -18.493 8.854 1.00 32.32 234 LEU C N 1
ATOM 5731 C CA . LEU C 1 237 ? 56.760 -19.098 8.920 1.00 35.81 234 LEU C CA 1
ATOM 5732 C C . LEU C 1 237 ? 56.781 -20.428 9.683 1.00 35.04 234 LEU C C 1
ATOM 5733 O O . LEU C 1 237 ? 57.790 -21.123 9.682 1.00 38.52 234 LEU C O 1
ATOM 5738 N N . GLY C 1 238 ? 55.665 -20.772 10.324 1.00 40.23 235 GLY C N 1
ATOM 5739 C CA . GLY C 1 238 ? 55.462 -22.092 10.951 1.00 38.05 235 GLY C CA 1
ATOM 5740 C C . GLY C 1 238 ? 56.403 -22.387 12.114 1.00 39.20 235 GLY C C 1
ATOM 5741 O O . GLY C 1 238 ? 56.870 -23.512 12.289 1.00 38.43 235 GLY C O 1
ATOM 5742 N N . ARG C 1 239 ? 56.654 -21.363 12.919 1.00 38.34 236 ARG C N 1
ATOM 5743 C CA . ARG C 1 239 ? 57.608 -21.459 14.027 1.00 36.43 236 ARG C CA 1
ATOM 5744 C C . ARG C 1 239 ? 57.564 -20.213 14.904 1.00 31.13 236 ARG C C 1
ATOM 5745 O O . ARG C 1 239 ? 57.075 -19.170 14.490 1.00 29.44 236 ARG C O 1
ATOM 5753 N N . ALA C 1 240 ? 58.059 -20.367 16.122 1.00 29.49 237 ALA C N 1
ATOM 5754 C CA . ALA C 1 240 ? 58.267 -19.270 17.048 1.00 35.67 237 ALA C CA 1
ATOM 5755 C C . ALA C 1 240 ? 59.527 -18.532 16.645 1.00 33.74 237 ALA C C 1
ATOM 5756 O O . ALA C 1 240 ? 60.437 -19.118 16.077 1.00 36.92 237 ALA C O 1
ATOM 5758 N N . GLY C 1 241 ? 59.594 -17.254 16.949 1.00 33.91 238 GLY C N 1
ATOM 5759 C CA . GLY C 1 241 ? 60.797 -16.499 16.674 1.00 33.04 238 GLY C CA 1
ATOM 5760 C C . GLY C 1 241 ? 61.955 -16.928 17.564 1.00 33.25 238 GLY C C 1
ATOM 5761 O O . GLY C 1 241 ? 61.764 -17.517 18.619 1.00 34.48 238 GLY C O 1
ATOM 5762 N N . ASP C 1 242 ? 63.155 -16.614 17.127 1.00 34.54 239 ASP C N 1
ATOM 5763 C CA . ASP C 1 242 ? 64.331 -16.703 17.974 1.00 33.81 239 ASP C CA 1
ATOM 5764 C C . ASP C 1 242 ? 64.741 -15.258 18.317 1.00 30.30 239 ASP C C 1
ATOM 5765 O O . ASP C 1 242 ? 64.694 -14.389 17.461 1.00 29.54 239 ASP C O 1
ATOM 5770 N N . VAL C 1 243 ? 65.119 -15.010 19.566 1.00 29.53 240 VAL C N 1
ATOM 5771 C CA . VAL C 1 243 ? 65.390 -13.639 20.036 1.00 30.06 240 VAL C CA 1
ATOM 5772 C C . VAL C 1 243 ? 66.448 -12.880 19.220 1.00 32.20 240 VAL C C 1
ATOM 5773 O O . VAL C 1 243 ? 66.392 -11.650 19.167 1.00 34.50 240 VAL C O 1
ATOM 5777 N N . LYS C 1 244 ? 67.417 -13.593 18.608 1.00 31.78 241 LYS C N 1
ATOM 5778 C CA . LYS C 1 244 ? 68.360 -12.948 17.692 1.00 35.24 241 LYS C CA 1
ATOM 5779 C C . LYS C 1 244 ? 67.602 -12.154 16.574 1.00 33.10 241 LYS C C 1
ATOM 5780 O O . LYS C 1 244 ? 68.127 -11.178 16.023 1.00 29.45 241 LYS C O 1
ATOM 5786 N N . GLU C 1 245 ? 66.372 -12.577 16.287 1.00 28.28 242 GLU C N 1
ATOM 5787 C CA . GLU C 1 245 ? 65.567 -12.005 15.204 1.00 28.91 242 GLU C CA 1
ATOM 5788 C C . GLU C 1 245 ? 64.902 -10.659 15.589 1.00 28.15 242 GLU C C 1
ATOM 5789 O O . GLU C 1 245 ? 64.237 -10.044 14.768 1.00 26.94 242 GLU C O 1
ATOM 5795 N N . LEU C 1 246 ? 65.090 -10.242 16.838 1.00 28.44 243 LEU C N 1
ATOM 5796 C CA . LEU C 1 246 ? 64.634 -8.953 17.330 1.00 30.04 243 LEU C CA 1
ATOM 5797 C C . LEU C 1 246 ? 65.786 -7.962 17.491 1.00 31.59 243 LEU C C 1
ATOM 5798 O O . LEU C 1 246 ? 65.559 -6.757 17.594 1.00 28.30 243 LEU C O 1
ATOM 5803 N N . LYS C 1 247 ? 67.007 -8.492 17.530 1.00 28.97 244 LYS C N 1
ATOM 5804 C CA . LYS C 1 247 ? 68.199 -7.735 17.938 1.00 32.00 244 LYS C CA 1
ATOM 5805 C C . LYS C 1 247 ? 68.378 -6.471 17.108 1.00 27.59 244 LYS C C 1
ATOM 5806 O O . LYS C 1 247 ? 68.542 -5.404 17.654 1.00 30.65 244 LYS C O 1
ATOM 5812 N N . ALA C 1 248 ? 68.318 -6.620 15.783 1.00 29.07 245 ALA C N 1
ATOM 5813 C CA . ALA C 1 248 ? 68.477 -5.534 14.850 1.00 27.24 245 ALA C CA 1
ATOM 5814 C C . ALA C 1 248 ? 67.389 -4.447 14.965 1.00 29.01 245 ALA C C 1
ATOM 5815 O O . ALA C 1 248 ? 67.667 -3.265 14.756 1.00 29.37 245 ALA C O 1
ATOM 5817 N N . ALA C 1 249 ? 66.161 -4.853 15.303 1.00 31.62 246 ALA C N 1
ATOM 5818 C CA . ALA C 1 249 ? 65.028 -3.924 15.453 1.00 31.30 246 ALA C CA 1
ATOM 5819 C C . ALA C 1 249 ? 65.169 -2.995 16.661 1.00 33.37 246 ALA C C 1
ATOM 5820 O O . ALA C 1 249 ? 64.830 -1.801 16.578 1.00 35.98 246 ALA C O 1
ATOM 5822 N N . TYR C 1 250 ? 65.625 -3.542 17.787 1.00 31.65 247 TYR C N 1
ATOM 5823 C CA . TYR C 1 250 ? 65.920 -2.735 18.966 1.00 31.54 247 TYR C CA 1
ATOM 5824 C C . TYR C 1 250 ? 67.042 -1.732 18.684 1.00 30.87 247 TYR C C 1
ATOM 5825 O O . TYR C 1 250 ? 66.913 -0.559 19.019 1.00 30.15 247 TYR C O 1
ATOM 5834 N N . LEU C 1 251 ? 68.109 -2.204 18.026 1.00 31.58 248 LEU C N 1
ATOM 5835 C CA . LEU C 1 251 ? 69.244 -1.355 17.695 1.00 30.46 248 LEU C CA 1
ATOM 5836 C C . LEU C 1 251 ? 68.834 -0.295 16.676 1.00 29.63 248 LEU C C 1
ATOM 5837 O O . LEU C 1 251 ? 69.265 0.850 16.753 1.00 28.81 248 LEU C O 1
ATOM 5842 N N . TYR C 1 252 ? 68.009 -0.697 15.715 1.00 28.66 249 TYR C N 1
ATOM 5843 C CA . TYR C 1 252 ? 67.437 0.247 14.770 1.00 32.03 249 TYR C CA 1
ATOM 5844 C C . TYR C 1 252 ? 66.766 1.456 15.494 1.00 32.45 249 TYR C C 1
ATOM 5845 O O . TYR C 1 252 ? 67.090 2.628 15.208 1.00 27.81 249 TYR C O 1
ATOM 5854 N N . LEU C 1 253 ? 65.882 1.155 16.446 1.00 29.66 250 LEU C N 1
ATOM 5855 C CA . LEU C 1 253 ? 65.108 2.209 17.121 1.00 32.47 250 LEU C CA 1
ATOM 5856 C C . LEU C 1 253 ? 65.922 2.987 18.165 1.00 31.76 250 LEU C C 1
ATOM 5857 O O . LEU C 1 253 ? 65.610 4.155 18.471 1.00 29.07 250 LEU C O 1
ATOM 5862 N N . ALA C 1 254 ? 66.947 2.331 18.709 1.00 27.43 251 ALA C N 1
ATOM 5863 C CA . ALA C 1 254 ? 67.719 2.904 19.786 1.00 28.36 251 ALA C CA 1
ATOM 5864 C C . ALA C 1 254 ? 68.721 3.918 19.238 1.00 28.11 251 ALA C C 1
ATOM 5865 O O . ALA C 1 254 ? 69.159 4.789 19.974 1.00 29.85 251 ALA C O 1
ATOM 5867 N N . SER C 1 255 ? 69.080 3.770 17.963 1.00 29.15 252 SER C N 1
ATOM 5868 C CA . SER C 1 255 ? 70.159 4.557 17.353 1.00 33.67 252 SER C CA 1
ATOM 5869 C C . SER C 1 255 ? 69.682 5.611 16.341 1.00 32.10 252 SER C C 1
ATOM 5870 O O . SER C 1 255 ? 68.491 5.801 16.134 1.00 33.20 252 SER C O 1
ATOM 5873 N N . ASN C 1 256 ? 70.648 6.262 15.718 1.00 31.00 253 ASN C N 1
ATOM 5874 C CA . ASN C 1 256 ? 70.432 7.191 14.627 1.00 31.68 253 ASN C CA 1
ATOM 5875 C C . ASN C 1 256 ? 70.118 6.537 13.285 1.00 32.10 253 ASN C C 1
ATOM 5876 O O . ASN C 1 256 ? 70.059 7.201 12.254 1.00 30.97 253 ASN C O 1
ATOM 5881 N N . ALA C 1 257 ? 69.889 5.224 13.291 1.00 34.37 254 ALA C N 1
ATOM 5882 C CA . ALA C 1 257 ? 69.429 4.547 12.084 1.00 32.75 254 ALA C CA 1
ATOM 5883 C C . ALA C 1 257 ? 67.983 4.997 11.756 1.00 30.44 254 ALA C C 1
ATOM 5884 O O . ALA C 1 257 ? 67.523 4.871 10.616 1.00 29.65 254 ALA C O 1
ATOM 5886 N N . SER C 1 258 ? 67.301 5.565 12.746 1.00 29.52 255 SER C N 1
ATOM 5887 C CA . SER C 1 258 ? 65.854 5.772 12.660 1.00 28.82 255 SER C CA 1
ATOM 5888 C C . SER C 1 258 ? 65.388 7.176 13.061 1.00 26.76 255 SER C C 1
ATOM 5889 O O . SER C 1 258 ? 64.335 7.324 13.670 1.00 25.34 255 SER C O 1
ATOM 5892 N N . THR C 1 259 ? 66.163 8.194 12.702 1.00 26.87 256 THR C N 1
ATOM 5893 C CA . THR C 1 259 ? 65.888 9.565 13.147 1.00 27.86 256 THR C CA 1
ATOM 5894 C C . THR C 1 259 ? 64.574 10.185 12.630 1.00 25.74 256 THR C C 1
ATOM 5895 O O . THR C 1 259 ? 64.132 11.169 13.170 1.00 28.72 256 THR C O 1
ATOM 5899 N N . TYR C 1 260 ? 63.974 9.615 11.596 1.00 27.06 257 TYR C N 1
ATOM 5900 C CA . TYR C 1 260 ? 62.660 10.064 11.141 1.00 30.19 257 TYR C CA 1
ATOM 5901 C C . TYR C 1 260 ? 61.549 9.069 11.561 1.00 31.49 257 TYR C C 1
ATOM 5902 O O . TYR C 1 260 ? 60.381 9.207 11.176 1.00 28.37 257 TYR C O 1
ATOM 5911 N N . THR C 1 261 ? 61.924 8.094 12.378 1.00 30.90 258 THR C N 1
ATOM 5912 C CA . THR C 1 261 ? 60.962 7.046 12.790 1.00 30.47 258 THR C CA 1
ATOM 5913 C C . THR C 1 261 ? 60.467 7.370 14.189 1.00 29.43 258 THR C C 1
ATOM 5914 O O . THR C 1 261 ? 61.206 7.299 15.176 1.00 29.58 258 THR C O 1
ATOM 5918 N N . THR C 1 262 ? 59.212 7.785 14.277 1.00 29.73 259 THR C N 1
ATOM 5919 C CA . THR C 1 262 ? 58.618 8.102 15.578 1.00 29.81 259 THR C CA 1
ATOM 5920 C C . THR C 1 262 ? 57.112 7.831 15.518 1.00 27.64 259 THR C C 1
ATOM 5921 O O . THR C 1 262 ? 56.476 8.086 14.486 1.00 29.86 259 THR C O 1
ATOM 5925 N N . GLY C 1 263 ? 56.581 7.292 16.597 1.00 27.59 260 GLY C N 1
ATOM 5926 C CA . GLY C 1 263 ? 55.181 6.876 16.641 1.00 34.50 260 GLY C CA 1
ATOM 5927 C C . GLY C 1 263 ? 54.887 5.565 15.934 1.00 34.01 260 GLY C C 1
ATOM 5928 O O . GLY C 1 263 ? 53.725 5.248 15.646 1.00 36.30 260 GLY C O 1
ATOM 5929 N N . ALA C 1 264 ? 55.929 4.800 15.645 1.00 33.17 261 ALA C N 1
ATOM 5930 C CA . ALA C 1 264 ? 55.786 3.585 14.841 1.00 34.20 261 ALA C CA 1
ATOM 5931 C C . ALA C 1 264 ? 55.792 2.342 15.705 1.00 30.60 261 ALA C C 1
ATOM 5932 O O . ALA C 1 264 ? 56.380 2.332 16.775 1.00 32.77 261 ALA C O 1
ATOM 5934 N N . ASP C 1 265 ? 55.111 1.302 15.218 1.00 30.50 262 ASP C N 1
ATOM 5935 C CA . ASP C 1 265 ? 55.013 0.008 15.850 1.00 32.82 262 ASP C CA 1
ATOM 5936 C C . ASP C 1 265 ? 55.621 -1.008 14.880 1.00 34.47 262 ASP C C 1
ATOM 5937 O O . ASP C 1 265 ? 55.061 -1.256 13.835 1.00 33.71 262 ASP C O 1
ATOM 5942 N N . LEU C 1 266 ? 56.781 -1.560 15.219 1.00 33.99 263 LEU C N 1
ATOM 5943 C CA . LEU C 1 266 ? 57.434 -2.587 14.386 1.00 29.05 263 LEU C CA 1
ATOM 5944 C C . LEU C 1 266 ? 56.833 -3.960 14.694 1.00 28.14 263 LEU C C 1
ATOM 5945 O O . LEU C 1 266 ? 56.954 -4.479 15.807 1.00 28.47 263 LEU C O 1
ATOM 5950 N N . LEU C 1 267 ? 56.162 -4.535 13.700 1.00 27.79 264 LEU C N 1
ATOM 5951 C CA . LEU C 1 267 ? 55.543 -5.853 13.855 1.00 30.13 264 LEU C CA 1
ATOM 5952 C C . LEU C 1 267 ? 56.522 -6.943 13.401 1.00 26.64 264 LEU C C 1
ATOM 5953 O O . LEU C 1 267 ? 56.839 -7.058 12.221 1.00 26.63 264 LEU C O 1
ATOM 5958 N N . ILE C 1 268 ? 56.999 -7.723 14.370 1.00 28.24 265 ILE C N 1
ATOM 5959 C CA . ILE C 1 268 ? 57.968 -8.823 14.101 1.00 25.52 265 ILE C CA 1
ATOM 5960 C C . ILE C 1 268 ? 57.371 -10.139 14.586 1.00 23.74 265 ILE C C 1
ATOM 5961 O O . ILE C 1 268 ? 57.591 -10.572 15.718 1.00 25.08 265 ILE C O 1
ATOM 5966 N N . ASP C 1 269 ? 56.592 -10.760 13.722 1.00 28.19 266 ASP C N 1
ATOM 5967 C CA . ASP C 1 269 ? 55.699 -11.840 14.150 1.00 28.42 266 ASP C CA 1
ATOM 5968 C C . ASP C 1 269 ? 55.637 -13.046 13.228 1.00 31.40 266 ASP C C 1
ATOM 5969 O O . ASP C 1 269 ? 54.749 -13.894 13.387 1.00 32.63 266 ASP C O 1
ATOM 5974 N N . GLY C 1 270 ? 56.550 -13.137 12.266 1.00 31.87 267 GLY C N 1
ATOM 5975 C CA . GLY C 1 270 ? 56.566 -14.281 11.333 1.00 32.53 267 GLY C CA 1
ATOM 5976 C C . GLY C 1 270 ? 55.219 -14.486 10.640 1.00 34.35 267 GLY C C 1
ATOM 5977 O O . GLY C 1 270 ? 54.863 -15.616 10.282 1.00 29.07 267 GLY C O 1
ATOM 5978 N N . GLY C 1 271 ? 54.485 -13.384 10.450 1.00 31.01 268 GLY C N 1
ATOM 5979 C CA . GLY C 1 271 ? 53.232 -13.379 9.695 1.00 28.52 268 GLY C CA 1
ATOM 5980 C C . GLY C 1 271 ? 51.994 -13.776 10.483 1.00 30.81 268 GLY C C 1
ATOM 5981 O O . GLY C 1 271 ? 50.914 -13.933 9.916 1.00 30.38 268 GLY C O 1
ATOM 5982 N N . TYR C 1 272 ? 52.142 -13.915 11.803 1.00 32.52 269 TYR C N 1
ATOM 5983 C CA . TYR C 1 272 ? 51.054 -14.314 12.675 1.00 31.01 269 TYR C CA 1
ATOM 5984 C C . TYR C 1 272 ? 49.751 -13.503 12.396 1.00 35.15 269 TYR C C 1
ATOM 5985 O O . TYR C 1 272 ? 48.669 -14.086 12.286 1.00 33.25 269 TYR C O 1
ATOM 5994 N N . CYS C 1 273 ? 49.888 -12.180 12.292 1.00 32.98 270 CYS C N 1
ATOM 5995 C CA . CYS C 1 273 ? 48.735 -11.276 12.112 1.00 32.25 270 CYS C CA 1
ATOM 5996 C C . CYS C 1 273 ? 48.182 -11.151 10.682 1.00 31.98 270 CYS C C 1
ATOM 5997 O O . CYS C 1 273 ? 47.226 -10.418 10.459 1.00 31.94 270 CYS C O 1
ATOM 6000 N N . LEU C 1 274 ? 48.756 -11.875 9.722 1.00 31.93 271 LEU C N 1
ATOM 6001 C CA . LEU C 1 274 ? 48.290 -11.768 8.341 1.00 31.23 271 LEU C CA 1
ATOM 6002 C C . LEU C 1 274 ? 46.905 -12.387 8.082 1.00 33.38 271 LEU C C 1
ATOM 6003 O O . LEU C 1 274 ? 46.062 -11.776 7.418 1.00 31.25 271 LEU C O 1
ATOM 6008 N N . THR C 1 275 ? 46.663 -13.580 8.612 1.00 33.76 272 THR C N 1
ATOM 6009 C CA . THR C 1 275 ? 45.460 -14.342 8.228 1.00 35.08 272 THR C CA 1
ATOM 6010 C C . THR C 1 275 ? 44.323 -14.192 9.229 1.00 37.61 272 THR C C 1
ATOM 6011 O O . THR C 1 275 ? 44.537 -13.850 10.393 1.00 42.72 272 THR C O 1
ATOM 6016 N N . GLY D 1 10 ? 28.061 -26.670 20.270 1.00 79.96 7 GLY D N 1
ATOM 6017 C CA . GLY D 1 10 ? 29.101 -27.729 20.025 1.00 75.65 7 GLY D CA 1
ATOM 6018 C C . GLY D 1 10 ? 29.659 -27.756 18.596 1.00 75.05 7 GLY D C 1
ATOM 6019 O O . GLY D 1 10 ? 30.701 -27.138 18.323 1.00 71.79 7 GLY D O 1
ATOM 6020 N N . PRO D 1 11 ? 28.971 -28.479 17.684 1.00 71.80 8 PRO D N 1
ATOM 6021 C CA . PRO D 1 11 ? 29.405 -28.652 16.288 1.00 70.00 8 PRO D CA 1
ATOM 6022 C C . PRO D 1 11 ? 29.289 -27.398 15.394 1.00 66.79 8 PRO D C 1
ATOM 6023 O O . PRO D 1 11 ? 28.692 -26.395 15.778 1.00 63.75 8 PRO D O 1
ATOM 6027 N N . PHE D 1 12 ? 29.872 -27.512 14.196 1.00 61.59 9 PHE D N 1
ATOM 6028 C CA . PHE D 1 12 ? 29.896 -26.458 13.193 1.00 56.63 9 PHE D CA 1
ATOM 6029 C C . PHE D 1 12 ? 29.203 -26.896 11.900 1.00 56.10 9 PHE D C 1
ATOM 6030 O O . PHE D 1 12 ? 29.301 -28.055 11.519 1.00 57.04 9 PHE D O 1
ATOM 6038 N N . PRO D 1 13 ? 28.512 -25.963 11.217 1.00 54.98 10 PRO D N 1
ATOM 6039 C CA . PRO D 1 13 ? 28.350 -24.551 11.647 1.00 56.07 10 PRO D CA 1
ATOM 6040 C C . PRO D 1 13 ? 27.368 -24.364 12.814 1.00 55.20 10 PRO D C 1
ATOM 6041 O O . PRO D 1 13 ? 26.406 -25.134 12.952 1.00 54.85 10 PRO D O 1
ATOM 6045 N N . LYS D 1 14 ? 27.640 -23.361 13.645 1.00 49.90 11 LYS D N 1
ATOM 6046 C CA . LYS D 1 14 ? 26.669 -22.835 14.615 1.00 52.42 11 LYS D CA 1
ATOM 6047 C C . LYS D 1 14 ? 25.402 -22.367 13.881 1.00 47.49 11 LYS D C 1
ATOM 6048 O O . LYS D 1 14 ? 25.460 -21.943 12.713 1.00 44.35 11 LYS D O 1
ATOM 6054 N N . ALA D 1 15 ? 24.277 -22.432 14.578 1.00 43.61 12 ALA D N 1
ATOM 6055 C CA . ALA D 1 15 ? 22.988 -22.040 14.014 1.00 47.51 12 ALA D CA 1
ATOM 6056 C C . ALA D 1 15 ? 22.938 -20.552 13.674 1.00 44.89 12 ALA D C 1
ATOM 6057 O O . ALA D 1 15 ? 23.406 -19.699 14.427 1.00 44.05 12 ALA D O 1
ATOM 6059 N N . THR D 1 16 ? 22.391 -20.252 12.501 1.00 48.09 13 THR D N 1
ATOM 6060 C CA . THR D 1 16 ? 22.085 -18.875 12.127 1.00 52.89 13 THR D CA 1
ATOM 6061 C C . THR D 1 16 ? 20.810 -18.462 12.889 1.00 51.57 13 THR D C 1
ATOM 6062 O O . THR D 1 16 ? 19.845 -19.224 12.911 1.00 51.82 13 THR D O 1
ATOM 6066 N N . PRO D 1 17 ? 20.821 -17.277 13.534 1.00 52.41 14 PRO D N 1
ATOM 6067 C CA . PRO D 1 17 ? 19.616 -16.827 14.233 1.00 48.29 14 PRO D CA 1
ATOM 6068 C C . PRO D 1 17 ? 18.443 -16.594 13.285 1.00 48.07 14 PRO D C 1
ATOM 6069 O O . PRO D 1 17 ? 18.628 -16.222 12.132 1.00 46.05 14 PRO D O 1
ATOM 6073 N N . GLN D 1 18 ? 17.245 -16.859 13.783 1.00 48.35 15 GLN D N 1
ATOM 6074 C CA . GLN D 1 18 ? 16.017 -16.517 13.092 1.00 50.80 15 GLN D CA 1
ATOM 6075 C C . GLN D 1 18 ? 15.869 -15.001 13.143 1.00 45.23 15 GLN D C 1
ATOM 6076 O O . GLN D 1 18 ? 15.975 -14.388 14.209 1.00 46.14 15 GLN D O 1
ATOM 6082 N N . LEU D 1 19 ? 15.664 -14.400 11.980 1.00 44.13 16 LEU D N 1
ATOM 6083 C CA . LEU D 1 19 ? 15.608 -12.945 11.878 1.00 45.95 16 LEU D CA 1
ATOM 6084 C C . LEU D 1 19 ? 14.413 -12.480 11.051 1.00 44.10 16 LEU D C 1
ATOM 6085 O O . LEU D 1 19 ? 14.025 -13.159 10.085 1.00 41.48 16 LEU D O 1
ATOM 6090 N N . PRO D 1 20 ? 13.858 -11.310 11.401 1.00 45.16 17 PRO D N 1
ATOM 6091 C CA . PRO D 1 20 ? 12.786 -10.689 10.619 1.00 47.37 17 PRO D CA 1
ATOM 6092 C C . PRO D 1 20 ? 13.155 -10.449 9.153 1.00 47.89 17 PRO D C 1
ATOM 6093 O O . PRO D 1 20 ? 14.322 -10.248 8.820 1.00 42.05 17 PRO D O 1
ATOM 6097 N N . ASN D 1 21 ? 12.152 -10.484 8.289 1.00 46.85 18 ASN D N 1
ATOM 6098 C CA . ASN D 1 21 ? 12.291 -9.976 6.932 1.00 45.08 18 ASN D CA 1
ATOM 6099 C C . ASN D 1 21 ? 12.312 -8.469 6.934 1.00 40.76 18 ASN D C 1
ATOM 6100 O O . ASN D 1 21 ? 12.746 -7.859 5.959 1.00 43.39 18 ASN D O 1
ATOM 6105 N N . SER D 1 22 ? 11.814 -7.872 8.017 1.00 36.71 19 SER D N 1
ATOM 6106 C CA . SER D 1 22 ? 11.728 -6.427 8.117 1.00 37.15 19 SER D CA 1
ATOM 6107 C C . SER D 1 22 ? 12.971 -5.875 8.784 1.00 32.18 19 SER D C 1
ATOM 6108 O O . SER D 1 22 ? 13.271 -6.237 9.904 1.00 37.14 19 SER D O 1
ATOM 6111 N N . VAL D 1 23 ? 13.676 -4.990 8.088 1.00 33.86 20 VAL D N 1
ATOM 6112 C CA . VAL D 1 23 ? 14.906 -4.385 8.618 1.00 32.07 20 VAL D CA 1
ATOM 6113 C C . VAL D 1 23 ? 14.593 -3.500 9.812 1.00 35.08 20 VAL D C 1
ATOM 6114 O O . VAL D 1 23 ? 15.370 -3.473 10.773 1.00 38.00 20 VAL D O 1
ATOM 6118 N N . PHE D 1 24 ? 13.449 -2.790 9.782 1.00 34.63 21 PHE D N 1
ATOM 6119 C CA . PHE D 1 24 ? 13.024 -1.997 10.927 1.00 33.07 21 PHE D CA 1
ATOM 6120 C C . PHE D 1 24 ? 12.681 -2.817 12.163 1.00 33.31 21 PHE D C 1
ATOM 6121 O O . PHE D 1 24 ? 12.998 -2.417 13.283 1.00 30.45 21 PHE D O 1
ATOM 6129 N N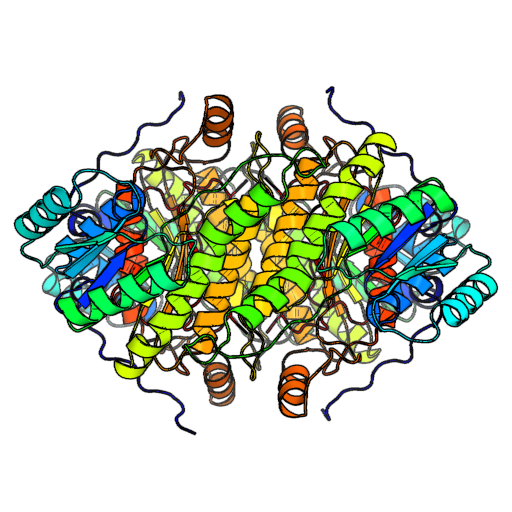 . ASP D 1 25 ? 12.064 -3.987 11.970 1.00 34.00 22 ASP D N 1
ATOM 6130 C CA . ASP D 1 25 ? 11.856 -4.913 13.071 1.00 32.64 22 ASP D CA 1
ATOM 6131 C C . ASP D 1 25 ? 13.167 -5.380 13.743 1.00 38.17 22 ASP D C 1
ATOM 6132 O O . ASP D 1 25 ? 13.184 -5.638 14.953 1.00 36.30 22 ASP D O 1
ATOM 6137 N N . MET D 1 26 ? 14.249 -5.460 12.972 1.00 35.04 23 MET D N 1
ATOM 6138 C CA . MET D 1 26 ? 15.561 -5.863 13.509 1.00 36.54 23 MET D CA 1
ATOM 6139 C C . MET D 1 26 ? 16.073 -4.891 14.589 1.00 34.67 23 MET D C 1
ATOM 6140 O O . MET D 1 26 ? 16.806 -5.284 15.476 1.00 33.37 23 MET D O 1
ATOM 6145 N N . PHE D 1 27 ? 15.659 -3.628 14.487 1.00 35.89 24 PHE D N 1
ATOM 6146 C CA . PHE D 1 27 ? 16.079 -2.565 15.398 1.00 35.10 24 PHE D CA 1
ATOM 6147 C C . PHE D 1 27 ? 15.280 -2.521 16.686 1.00 39.24 24 PHE D C 1
ATOM 6148 O O . PHE D 1 27 ? 15.638 -1.774 17.603 1.00 34.30 24 PHE D O 1
ATOM 6156 N N . SER D 1 28 ? 14.183 -3.294 16.743 1.00 35.78 25 SER D N 1
ATOM 6157 C CA . SER D 1 28 ? 13.266 -3.243 17.867 1.00 35.30 25 SER D CA 1
ATOM 6158 C C . SER D 1 28 ? 13.972 -3.660 19.151 1.00 36.87 25 SER D C 1
ATOM 6159 O O . SER D 1 28 ? 14.695 -4.684 19.193 1.00 35.36 25 SER D O 1
ATOM 6162 N N . MET D 1 29 ? 13.748 -2.879 20.201 1.00 33.40 26 MET D N 1
ATOM 6163 C CA . MET D 1 29 ? 14.294 -3.204 21.503 1.00 33.45 26 MET D CA 1
ATOM 6164 C C . MET D 1 29 ? 13.177 -3.652 22.457 1.00 36.87 26 MET D C 1
ATOM 6165 O O . MET D 1 29 ? 13.394 -3.763 23.666 1.00 35.86 26 MET D O 1
ATOM 6170 N N . LYS D 1 30 ? 11.996 -3.940 21.885 1.00 38.52 27 LYS D N 1
ATOM 6171 C CA . LYS D 1 30 ? 10.846 -4.453 22.639 1.00 39.11 27 LYS D CA 1
ATOM 6172 C C . LYS D 1 30 ? 11.241 -5.702 23.438 1.00 33.86 27 LYS D C 1
ATOM 6173 O O . LYS D 1 30 ? 11.762 -6.635 22.883 1.00 34.39 27 LYS D O 1
ATOM 6179 N N . GLY D 1 31 ? 10.984 -5.689 24.740 1.00 34.82 28 GLY D N 1
ATOM 6180 C CA . GLY D 1 31 ? 11.299 -6.826 25.613 1.00 36.71 28 GLY D CA 1
ATOM 6181 C C . GLY D 1 31 ? 12.777 -6.887 26.037 1.00 39.13 28 GLY D C 1
ATOM 6182 O O . GLY D 1 31 ? 13.174 -7.781 26.751 1.00 37.53 28 GLY D O 1
ATOM 6183 N N . LYS D 1 32 ? 13.574 -5.911 25.595 1.00 38.90 29 LYS D N 1
ATOM 6184 C CA . LYS D 1 32 ? 14.989 -5.859 25.949 1.00 38.00 29 LYS D CA 1
ATOM 6185 C C . LYS D 1 32 ? 15.279 -4.741 26.938 1.00 36.76 29 LYS D C 1
ATOM 6186 O O . LYS D 1 32 ? 14.639 -3.676 26.913 1.00 32.91 29 LYS D O 1
ATOM 6192 N N . VAL D 1 33 ? 16.237 -5.014 27.820 1.00 34.42 30 VAL D N 1
ATOM 6193 C CA . VAL D 1 33 ? 16.651 -4.084 28.849 1.00 33.14 30 VAL D CA 1
ATOM 6194 C C . VAL D 1 33 ? 18.079 -3.611 28.553 1.00 35.85 30 VAL D C 1
ATOM 6195 O O . VAL D 1 33 ? 18.998 -4.423 28.378 1.00 36.53 30 VAL D O 1
ATOM 6199 N N . THR D 1 34 ? 18.254 -2.297 28.516 1.00 36.37 31 THR D N 1
ATOM 6200 C CA . THR D 1 34 ? 19.556 -1.675 28.282 1.00 34.58 31 THR D CA 1
ATOM 6201 C C . THR D 1 34 ? 19.976 -0.819 29.485 1.00 33.06 31 THR D C 1
ATOM 6202 O O . THR D 1 34 ? 19.204 0.009 29.963 1.00 34.59 31 THR D O 1
ATOM 6206 N N . ALA D 1 35 ? 21.191 -1.015 29.972 1.00 32.38 32 ALA D N 1
ATOM 6207 C CA . ALA D 1 35 ? 21.753 -0.155 31.006 1.00 31.04 32 ALA D CA 1
ATOM 6208 C C . ALA D 1 35 ? 22.850 0.720 30.406 1.00 31.90 32 ALA D C 1
ATOM 6209 O O . ALA D 1 35 ? 23.658 0.242 29.606 1.00 33.47 32 ALA D O 1
ATOM 6211 N N . ILE D 1 36 ? 22.854 2.007 30.767 1.00 31.50 33 ILE D N 1
ATOM 6212 C CA . ILE D 1 36 ? 23.754 2.970 30.114 1.00 35.43 33 ILE D CA 1
ATOM 6213 C C . ILE D 1 36 ? 24.434 3.868 31.140 1.00 33.50 33 ILE D C 1
ATOM 6214 O O . ILE D 1 36 ? 23.774 4.695 31.783 1.00 33.94 33 ILE D O 1
ATOM 6219 N N . THR D 1 37 ? 25.743 3.725 31.285 1.00 32.43 34 THR D N 1
ATOM 6220 C CA . THR D 1 37 ? 26.490 4.642 32.144 1.00 33.64 34 THR D CA 1
ATOM 6221 C C . THR D 1 37 ? 26.659 5.979 31.441 1.00 33.24 34 THR D C 1
ATOM 6222 O O . THR D 1 37 ? 26.543 6.051 30.220 1.00 33.72 34 THR D O 1
ATOM 6226 N N . GLY D 1 38 ? 26.941 7.030 32.211 1.00 35.52 35 GLY D N 1
ATOM 6227 C CA . GLY D 1 38 ? 26.879 8.385 31.690 1.00 34.76 35 GLY D CA 1
ATOM 6228 C C . GLY D 1 38 ? 25.475 8.681 31.132 1.00 32.67 35 GLY D C 1
ATOM 6229 O O . GLY D 1 38 ? 25.334 9.424 30.170 1.00 31.07 35 GLY D O 1
ATOM 6230 N N . GLY D 1 39 ? 24.455 8.090 31.745 1.00 30.93 36 GLY D N 1
ATOM 6231 C CA . GLY D 1 39 ? 23.086 8.175 31.245 1.00 32.46 36 GLY D CA 1
ATOM 6232 C C . GLY D 1 39 ? 22.491 9.566 31.254 1.00 32.88 36 GLY D C 1
ATOM 6233 O O . GLY D 1 39 ? 21.551 9.848 30.520 1.00 39.95 36 GLY D O 1
ATOM 6234 N N . GLY D 1 40 ? 23.017 10.449 32.067 1.00 35.20 37 GLY D N 1
ATOM 6235 C CA . GLY D 1 40 ? 22.536 11.839 32.108 1.00 39.47 37 GLY D CA 1
ATOM 6236 C C . GLY D 1 40 ? 23.339 12.759 31.211 1.00 38.30 37 GLY D C 1
ATOM 6237 O O . GLY D 1 40 ? 23.081 13.961 31.158 1.00 37.05 37 GLY D O 1
ATOM 6238 N N . GLY D 1 41 ? 24.323 12.188 30.518 1.00 35.34 38 GLY D N 1
ATOM 6239 C CA . GLY D 1 41 ? 25.232 12.974 29.669 1.00 31.95 38 GLY D CA 1
ATOM 6240 C C . GLY D 1 41 ? 24.729 13.074 28.246 1.00 32.28 38 GLY D C 1
ATOM 6241 O O . GLY D 1 41 ? 23.656 12.568 27.918 1.00 30.19 38 GLY D O 1
ATOM 6242 N N . GLY D 1 42 ? 25.506 13.727 27.396 1.00 33.63 39 GLY D N 1
ATOM 6243 C CA . GLY D 1 42 ? 25.090 14.006 26.005 1.00 32.49 39 GLY D CA 1
ATOM 6244 C C . GLY D 1 42 ? 24.861 12.743 25.216 1.00 37.35 39 GLY D C 1
ATOM 6245 O O . GLY D 1 42 ? 23.727 12.440 24.815 1.00 33.46 39 GLY D O 1
ATOM 6246 N N . ILE D 1 43 ? 25.934 11.979 25.015 1.00 34.46 40 ILE D N 1
ATOM 6247 C CA . ILE D 1 43 ? 25.882 10.773 24.198 1.00 32.37 40 ILE D CA 1
ATOM 6248 C C . ILE D 1 43 ? 24.988 9.714 24.834 1.00 31.12 40 ILE D C 1
ATOM 6249 O O . ILE D 1 43 ? 24.239 9.036 24.137 1.00 33.37 40 ILE D O 1
ATOM 6254 N N . GLY D 1 44 ? 25.073 9.580 26.150 1.00 35.11 41 GLY D N 1
ATOM 6255 C CA . GLY D 1 44 ? 24.377 8.523 26.858 1.00 35.53 41 GLY D CA 1
ATOM 6256 C C . GLY D 1 44 ? 22.868 8.672 26.852 1.00 35.48 41 GLY D C 1
ATOM 6257 O O . GLY D 1 44 ? 22.133 7.688 26.721 1.00 31.30 41 GLY D O 1
ATOM 6258 N N . PHE D 1 45 ? 22.401 9.909 27.003 1.00 35.11 42 PHE D N 1
ATOM 6259 C CA . PHE D 1 45 ? 20.968 10.147 26.974 1.00 36.35 42 PHE D CA 1
ATOM 6260 C C . PHE D 1 45 ? 20.425 10.088 25.547 1.00 35.17 42 PHE D C 1
ATOM 6261 O O . PHE D 1 45 ? 19.300 9.635 25.312 1.00 35.45 42 PHE D O 1
ATOM 6269 N N . ALA D 1 46 ? 21.224 10.535 24.594 1.00 33.03 43 ALA D N 1
ATOM 6270 C CA . ALA D 1 46 ? 20.869 10.377 23.191 1.00 33.25 43 ALA D CA 1
ATOM 6271 C C . ALA D 1 46 ? 20.612 8.881 22.849 1.00 33.63 43 ALA D C 1
ATOM 6272 O O . ALA D 1 46 ? 19.601 8.556 22.194 1.00 30.41 43 ALA D O 1
ATOM 6274 N N . ALA D 1 47 ? 21.513 8.003 23.311 1.00 30.71 44 ALA D N 1
ATOM 6275 C CA . ALA D 1 47 ? 21.403 6.576 23.069 1.00 29.56 44 ALA D CA 1
ATOM 6276 C C . ALA D 1 47 ? 20.194 5.976 23.772 1.00 29.24 44 ALA D C 1
ATOM 6277 O O . ALA D 1 47 ? 19.523 5.099 23.251 1.00 31.31 44 ALA D O 1
ATOM 6279 N N . ALA D 1 48 ? 19.921 6.466 24.967 1.00 32.12 45 ALA D N 1
ATOM 6280 C CA . ALA D 1 48 ? 18.716 6.098 25.705 1.00 33.40 45 ALA D CA 1
ATOM 6281 C C . ALA D 1 48 ? 17.441 6.450 24.928 1.00 32.65 45 ALA D C 1
ATOM 6282 O O . ALA D 1 48 ? 16.488 5.683 24.901 1.00 28.43 45 ALA D O 1
ATOM 6284 N N . GLU D 1 49 ? 17.435 7.625 24.306 1.00 33.23 46 GLU D N 1
ATOM 6285 C CA . GLU D 1 49 ? 16.292 8.065 23.498 1.00 33.42 46 GLU D CA 1
ATOM 6286 C C . GLU D 1 49 ? 16.080 7.166 22.285 1.00 36.16 46 GLU D C 1
ATOM 6287 O O . GLU D 1 49 ? 14.938 6.811 21.949 1.00 37.83 46 GLU D O 1
ATOM 6293 N N . ALA D 1 50 ? 17.190 6.780 21.640 1.00 34.78 47 ALA D N 1
ATOM 6294 C CA . ALA D 1 50 ? 17.157 5.873 20.510 1.00 31.95 47 ALA D CA 1
ATOM 6295 C C . ALA D 1 50 ? 16.549 4.527 20.911 1.00 33.66 47 ALA D C 1
ATOM 6296 O O . ALA D 1 50 ? 15.668 4.004 20.228 1.00 32.94 47 ALA D O 1
ATOM 6298 N N . ILE D 1 51 ? 17.028 3.980 22.024 1.00 33.45 48 ILE D N 1
ATOM 6299 C CA . ILE D 1 51 ? 16.609 2.661 22.500 1.00 32.77 48 ILE D CA 1
ATOM 6300 C C . ILE D 1 51 ? 15.164 2.680 23.055 1.00 34.76 48 ILE D C 1
ATOM 6301 O O . ILE D 1 51 ? 14.401 1.740 22.832 1.00 34.39 48 ILE D O 1
ATOM 6306 N N . ALA D 1 52 ? 14.796 3.762 23.734 1.00 34.98 49 ALA D N 1
ATOM 6307 C CA . ALA D 1 52 ? 13.415 3.950 24.200 1.00 36.49 49 ALA D CA 1
ATOM 6308 C C . ALA D 1 52 ? 12.456 4.006 23.021 1.00 35.61 49 ALA D C 1
ATOM 6309 O O . ALA D 1 52 ? 11.440 3.316 23.022 1.00 35.49 49 ALA D O 1
ATOM 6311 N N . GLU D 1 53 ? 12.800 4.793 22.002 1.00 35.98 50 GLU D N 1
ATOM 6312 C CA . GLU D 1 53 ? 11.990 4.881 20.787 1.00 34.88 50 GLU D CA 1
ATOM 6313 C C . GLU D 1 53 ? 11.785 3.524 20.131 1.00 37.21 50 GLU D C 1
ATOM 6314 O O . GLU D 1 53 ? 10.693 3.235 19.606 1.00 35.65 50 GLU D O 1
ATOM 6320 N N . ALA D 1 54 ? 12.843 2.701 20.150 1.00 36.65 51 ALA D N 1
ATOM 6321 C CA . ALA D 1 54 ? 12.809 1.353 19.590 1.00 35.07 51 ALA D CA 1
ATOM 6322 C C . ALA D 1 54 ? 12.001 0.394 20.460 1.00 32.06 51 ALA D C 1
ATOM 6323 O O . ALA D 1 54 ? 11.945 -0.790 20.176 1.00 32.83 51 ALA D O 1
ATOM 6325 N N . GLY D 1 55 ? 11.451 0.913 21.547 1.00 35.44 52 GLY D N 1
ATOM 6326 C CA . GLY D 1 55 ? 10.611 0.149 22.476 1.00 36.57 52 GLY D CA 1
ATOM 6327 C C . GLY D 1 55 ? 11.358 -0.545 23.601 1.00 38.30 52 GLY D C 1
ATOM 6328 O O . GLY D 1 55 ? 10.813 -1.442 24.257 1.00 38.27 52 GLY D O 1
ATOM 6329 N N . GLY D 1 56 ? 12.609 -0.149 23.830 1.00 35.27 53 GLY D N 1
ATOM 6330 C CA . GLY D 1 56 ? 13.432 -0.790 24.863 1.00 31.47 53 GLY D CA 1
ATOM 6331 C C . GLY D 1 56 ? 13.268 -0.157 26.221 1.00 35.68 53 GLY D C 1
ATOM 6332 O O . GLY D 1 56 ? 13.027 1.072 26.338 1.00 36.68 53 GLY D O 1
ATOM 6333 N N . ASP D 1 57 ? 13.367 -0.987 27.259 1.00 34.54 54 ASP D N 1
ATOM 6334 C CA . ASP D 1 57 ? 13.458 -0.516 28.635 1.00 33.93 54 ASP D CA 1
ATOM 6335 C C . ASP D 1 57 ? 14.903 -0.081 28.918 1.00 37.55 54 ASP D C 1
ATOM 6336 O O . ASP D 1 57 ? 15.865 -0.720 28.445 1.00 38.28 54 ASP D O 1
ATOM 6341 N N . VAL D 1 58 ? 15.043 0.995 29.681 1.00 34.73 55 VAL D N 1
ATOM 6342 C CA . VAL D 1 58 ? 16.325 1.686 29.866 1.00 33.75 55 VAL D CA 1
ATOM 6343 C C . VAL D 1 58 ? 16.632 1.936 31.353 1.00 32.34 55 VAL D C 1
ATOM 6344 O O . VAL D 1 58 ? 15.836 2.546 32.081 1.00 33.55 55 VAL D O 1
ATOM 6348 N N . ALA D 1 59 ? 17.788 1.447 31.805 1.00 30.90 56 ALA D N 1
ATOM 6349 C CA . ALA D 1 59 ? 18.326 1.842 33.087 1.00 28.41 56 ALA D CA 1
ATOM 6350 C C . ALA D 1 59 ? 19.372 2.925 32.857 1.00 32.21 56 ALA D C 1
ATOM 6351 O O . ALA D 1 59 ? 20.359 2.711 32.121 1.00 34.00 56 ALA D O 1
ATOM 6353 N N . LEU D 1 60 ? 19.156 4.093 33.457 1.00 32.65 57 LEU D N 1
ATOM 6354 C CA . LEU D 1 60 ? 20.095 5.217 33.321 1.00 32.31 57 LEU D CA 1
ATOM 6355 C C . LEU D 1 60 ? 21.056 5.321 34.491 1.00 33.11 57 LEU D C 1
ATOM 6356 O O . LEU D 1 60 ? 20.665 5.637 35.598 1.00 39.28 57 LEU D O 1
ATOM 6361 N N . LEU D 1 61 ? 22.336 5.062 34.248 1.00 33.52 58 LEU D N 1
ATOM 6362 C CA . LEU D 1 61 ? 23.320 5.059 35.320 1.00 34.23 58 LEU D CA 1
ATOM 6363 C C . LEU D 1 61 ? 24.048 6.382 35.341 1.00 34.34 58 LEU D C 1
ATOM 6364 O O . LEU D 1 61 ? 24.571 6.819 34.323 1.00 34.37 58 LEU D O 1
ATOM 6369 N N . TYR D 1 62 ? 24.032 7.039 36.496 1.00 34.69 59 TYR D N 1
ATOM 6370 C CA . TYR D 1 62 ? 24.616 8.373 36.642 1.00 37.08 59 TYR D CA 1
ATOM 6371 C C . TYR D 1 62 ? 25.399 8.445 37.940 1.00 35.70 59 TYR D C 1
ATOM 6372 O O . TYR D 1 62 ? 25.185 7.643 38.847 1.00 35.46 59 TYR D O 1
ATOM 6381 N N . ARG D 1 63 ? 26.274 9.447 38.026 1.00 40.12 60 ARG D N 1
ATOM 6382 C CA . ARG D 1 63 ? 27.056 9.685 39.235 1.00 36.25 60 ARG D CA 1
ATOM 6383 C C . ARG D 1 63 ? 26.636 11.013 39.882 1.00 36.85 60 ARG D C 1
ATOM 6384 O O . ARG D 1 63 ? 26.258 11.031 41.045 1.00 39.66 60 ARG D O 1
ATOM 6392 N N . SER D 1 64 ? 26.725 12.113 39.143 1.00 39.45 61 SER D N 1
ATOM 6393 C CA . SER D 1 64 ? 26.494 13.442 39.717 1.00 37.40 61 SER D CA 1
ATOM 6394 C C . SER D 1 64 ? 25.367 14.209 39.012 1.00 37.87 61 SER D C 1
ATOM 6395 O O . SER D 1 64 ? 24.989 15.281 39.447 1.00 35.49 61 SER D O 1
ATOM 6398 N N . ALA D 1 65 ? 24.845 13.656 37.929 1.00 37.65 62 ALA D N 1
ATOM 6399 C CA . ALA D 1 65 ? 23.855 14.358 37.119 1.00 44.18 62 ALA D CA 1
ATOM 6400 C C . ALA D 1 65 ? 22.601 14.659 37.953 1.00 39.59 62 ALA D C 1
ATOM 6401 O O . ALA D 1 65 ? 22.112 13.792 38.646 1.00 39.08 62 ALA D O 1
ATOM 6403 N N . PRO D 1 66 ? 22.109 15.907 37.893 1.00 41.37 63 PRO D N 1
ATOM 6404 C CA . PRO D 1 66 ? 20.898 16.225 38.664 1.00 40.04 63 PRO D CA 1
ATOM 6405 C C . PRO D 1 66 ? 19.618 15.795 37.936 1.00 38.07 63 PRO D C 1
ATOM 6406 O O . PRO D 1 66 ? 19.643 15.462 36.756 1.00 35.87 63 PRO D O 1
ATOM 6410 N N . ASN D 1 67 ? 18.517 15.771 38.683 1.00 39.20 64 ASN D N 1
ATOM 6411 C CA . ASN D 1 67 ? 17.157 15.596 38.147 1.00 39.45 64 ASN D CA 1
ATOM 6412 C C . ASN D 1 67 ? 16.933 14.283 37.429 1.00 39.83 64 ASN D C 1
ATOM 6413 O O . ASN D 1 67 ? 16.037 14.200 36.588 1.00 40.88 64 ASN D O 1
ATOM 6418 N N . MET D 1 68 ? 17.742 13.261 37.736 1.00 38.26 65 MET D N 1
ATOM 6419 C CA . MET D 1 68 ? 17.682 11.999 36.995 1.00 39.09 65 MET D CA 1
ATOM 6420 C C . MET D 1 68 ? 16.379 11.198 37.190 1.00 39.28 65 MET D C 1
ATOM 6421 O O . MET D 1 68 ? 15.961 10.474 36.294 1.00 40.09 65 MET D O 1
ATOM 6426 N N . GLU D 1 69 ? 15.731 11.330 38.331 1.00 42.85 66 GLU D N 1
ATOM 6427 C CA . GLU D 1 69 ? 14.462 10.649 38.551 1.00 45.83 66 GLU D CA 1
ATOM 6428 C C . GLU D 1 69 ? 13.368 11.240 37.675 1.00 43.14 66 GLU D C 1
ATOM 6429 O O . GLU D 1 69 ? 12.556 10.502 37.125 1.00 44.23 66 GLU D O 1
ATOM 6435 N N . GLU D 1 70 ? 13.349 12.561 37.546 1.00 45.55 67 GLU D N 1
ATOM 6436 C CA . GLU D 1 70 ? 12.344 13.229 36.710 1.00 49.91 67 GLU D CA 1
ATOM 6437 C C . GLU D 1 70 ? 12.675 13.034 35.207 1.00 48.41 67 GLU D C 1
ATOM 6438 O O . GLU D 1 70 ? 11.783 12.712 34.415 1.00 46.91 67 GLU D O 1
ATOM 6444 N N . ARG D 1 71 ? 13.951 13.179 34.830 1.00 42.39 68 ARG D N 1
ATOM 6445 C CA . ARG D 1 71 ? 14.367 12.897 33.439 1.00 40.92 68 ARG D CA 1
ATOM 6446 C C . ARG D 1 71 ? 14.005 11.463 33.009 1.00 36.09 68 ARG D C 1
ATOM 6447 O O . ARG D 1 71 ? 13.595 11.241 31.871 1.00 36.54 68 ARG D O 1
ATOM 6455 N N . SER D 1 72 ? 14.142 10.513 33.929 1.00 34.11 69 SER D N 1
ATOM 6456 C CA . SER D 1 72 ? 13.790 9.123 33.660 1.00 39.29 69 SER D CA 1
ATOM 6457 C C . SER D 1 72 ? 12.289 9.002 33.471 1.00 37.70 69 SER D C 1
ATOM 6458 O O . SER D 1 72 ? 11.825 8.285 32.585 1.00 37.74 69 SER D O 1
ATOM 6461 N N . ALA D 1 73 ? 11.554 9.712 34.321 1.00 39.40 70 ALA D N 1
ATOM 6462 C CA . ALA D 1 73 ? 10.097 9.734 34.259 1.00 41.60 70 ALA D CA 1
ATOM 6463 C C . ALA D 1 73 ? 9.614 10.337 32.935 1.00 39.25 70 ALA D C 1
ATOM 6464 O O . ALA D 1 73 ? 8.668 9.818 32.350 1.00 40.71 70 ALA D O 1
ATOM 6466 N N . GLU D 1 74 ? 10.271 11.398 32.478 1.00 37.86 71 GLU D N 1
ATOM 6467 C CA . GLU D 1 74 ? 9.919 12.071 31.224 1.00 40.66 71 GLU D CA 1
ATOM 6468 C C . GLU D 1 74 ? 10.097 11.115 30.055 1.00 40.00 71 GLU D C 1
ATOM 6469 O O . GLU D 1 74 ? 9.242 11.031 29.171 1.00 37.52 71 GLU D O 1
ATOM 6475 N N . LEU D 1 75 ? 11.228 10.397 30.057 1.00 41.43 72 LEU D N 1
ATOM 6476 C CA . LEU D 1 75 ? 11.559 9.458 28.985 1.00 36.63 72 LEU D CA 1
ATOM 6477 C C . LEU D 1 75 ? 10.594 8.277 28.958 1.00 35.58 72 LEU D C 1
ATOM 6478 O O . LEU D 1 75 ? 10.147 7.881 27.898 1.00 35.22 72 LEU D O 1
ATOM 6483 N N . ALA D 1 76 ? 10.289 7.729 30.131 1.00 34.95 73 ALA D N 1
ATOM 6484 C CA . ALA D 1 76 ? 9.363 6.599 30.249 1.00 40.78 73 ALA D CA 1
ATOM 6485 C C . ALA D 1 76 ? 7.980 6.948 29.710 1.00 41.69 73 ALA D C 1
ATOM 6486 O O . ALA D 1 76 ? 7.374 6.169 28.985 1.00 42.78 73 ALA D O 1
ATOM 6488 N N . LYS D 1 77 ? 7.499 8.135 30.067 1.00 42.87 74 LYS D N 1
ATOM 6489 C CA . LYS D 1 77 ? 6.191 8.622 29.622 1.00 43.35 74 LYS D CA 1
ATOM 6490 C C . LYS D 1 77 ? 6.221 8.900 28.121 1.00 42.11 74 LYS D C 1
ATOM 6491 O O . LYS D 1 77 ? 5.301 8.546 27.401 1.00 36.94 74 LYS D O 1
ATOM 6497 N N . ARG D 1 78 ? 7.308 9.519 27.651 1.00 44.04 75 ARG D N 1
ATOM 6498 C CA . ARG D 1 78 ? 7.421 9.894 26.247 1.00 41.10 75 ARG D CA 1
ATOM 6499 C C . ARG D 1 78 ? 7.341 8.680 25.337 1.00 40.98 75 ARG D C 1
ATOM 6500 O O . ARG D 1 78 ? 6.719 8.741 24.283 1.00 39.16 75 ARG D O 1
ATOM 6508 N N . PHE D 1 79 ? 7.968 7.577 25.749 1.00 39.18 76 PHE D N 1
ATOM 6509 C CA . PHE D 1 79 ? 8.063 6.427 24.877 1.00 37.29 76 PHE D CA 1
ATOM 6510 C C . PHE D 1 79 ? 7.266 5.198 25.290 1.00 38.00 76 PHE D C 1
ATOM 6511 O O . PHE D 1 79 ? 7.279 4.206 24.572 1.00 37.44 76 PHE D O 1
ATOM 6519 N N . GLY D 1 80 ? 6.594 5.243 26.437 1.00 38.84 77 GLY D N 1
ATOM 6520 C CA . GLY D 1 80 ? 5.796 4.083 26.907 1.00 37.99 77 GLY D CA 1
ATOM 6521 C C . GLY D 1 80 ? 6.647 2.863 27.264 1.00 39.80 77 GLY D C 1
ATOM 6522 O O . GLY D 1 80 ? 6.229 1.722 27.091 1.00 39.11 77 GLY D O 1
ATOM 6523 N N . VAL D 1 81 ? 7.852 3.110 27.763 1.00 38.25 78 VAL D N 1
ATOM 6524 C CA . VAL D 1 81 ? 8.744 2.021 28.176 1.00 36.62 78 VAL D CA 1
ATOM 6525 C C . VAL D 1 81 ? 9.086 2.237 29.634 1.00 37.05 78 VAL D C 1
ATOM 6526 O O . VAL D 1 81 ? 8.738 3.283 30.187 1.00 39.12 78 VAL D O 1
ATOM 6530 N N . LYS D 1 82 ? 9.752 1.273 30.260 1.00 36.25 79 LYS D N 1
ATOM 6531 C CA . LYS D 1 82 ? 10.200 1.457 31.642 1.00 38.54 79 LYS D CA 1
ATOM 6532 C C . LYS D 1 82 ? 11.590 2.121 31.647 1.00 39.38 79 LYS D C 1
ATOM 6533 O O . LYS D 1 82 ? 12.503 1.683 30.949 1.00 37.37 79 LYS D O 1
ATOM 6539 N N . VAL D 1 83 ? 11.723 3.193 32.422 1.00 37.35 80 VAL D N 1
ATOM 6540 C CA . VAL D 1 83 ? 12.997 3.884 32.568 1.00 38.22 80 VAL D CA 1
ATOM 6541 C C . VAL D 1 83 ? 13.244 4.113 34.053 1.00 40.56 80 VAL D C 1
ATOM 6542 O O . VAL D 1 83 ? 12.393 4.658 34.751 1.00 37.18 80 VAL D O 1
ATOM 6546 N N . LYS D 1 84 ? 14.413 3.667 34.535 1.00 40.07 81 LYS D N 1
ATOM 6547 C CA . LYS D 1 84 ? 14.787 3.909 35.920 1.00 35.43 81 LYS D CA 1
ATOM 6548 C C . LYS D 1 84 ? 16.248 4.387 36.011 1.00 37.53 81 LYS D C 1
ATOM 6549 O O . LYS D 1 84 ? 17.093 3.960 35.231 1.00 39.51 81 LYS D O 1
ATOM 6555 N N . SER D 1 85 ? 16.529 5.275 36.960 1.00 35.76 82 SER D N 1
ATOM 6556 C CA . SER D 1 85 ? 17.888 5.749 37.163 1.00 37.48 82 SER D CA 1
ATOM 6557 C C . SER D 1 85 ? 18.558 5.062 38.363 1.00 39.81 82 SER D C 1
ATOM 6558 O O . SER D 1 85 ? 17.900 4.678 39.328 1.00 38.50 82 SER D O 1
ATOM 6561 N N . TYR D 1 86 ? 19.868 4.884 38.267 1.00 41.78 83 TYR D N 1
ATOM 6562 C CA . TYR D 1 86 ? 20.638 4.212 39.322 1.00 41.87 83 TYR D CA 1
ATOM 6563 C C . TYR D 1 86 ? 21.910 5.002 39.523 1.00 37.94 83 TYR D C 1
ATOM 6564 O O . TYR D 1 86 ? 22.570 5.359 38.564 1.00 39.86 83 TYR D O 1
ATOM 6573 N N . GLN D 1 87 ? 22.250 5.284 40.758 1.00 38.20 84 GLN D N 1
ATOM 6574 C CA . GLN D 1 87 ? 23.517 5.931 41.019 1.00 41.12 84 GLN D CA 1
ATOM 6575 C C . GLN D 1 87 ? 24.647 4.884 40.918 1.00 39.50 84 GLN D C 1
ATOM 6576 O O . GLN D 1 87 ? 24.559 3.795 41.488 1.00 36.34 84 GLN D O 1
ATOM 6582 N N . CYS D 1 88 ? 25.664 5.223 40.143 1.00 37.26 85 CYS D N 1
ATOM 6583 C CA . CYS D 1 88 ? 26.775 4.326 39.894 1.00 38.15 85 CYS D CA 1
ATOM 6584 C C . CYS D 1 88 ? 28.057 5.123 39.668 1.00 34.43 85 CYS D C 1
ATOM 6585 O O . CYS D 1 88 ? 28.133 5.931 38.759 1.00 39.10 85 CYS D O 1
ATOM 6588 N N . GLU D 1 89 ? 29.030 4.903 40.532 1.00 34.24 86 GLU D N 1
ATOM 6589 C CA . GLU D 1 89 ? 30.360 5.477 40.412 1.00 35.22 86 GLU D CA 1
ATOM 6590 C C . GLU D 1 89 ? 31.254 4.440 39.714 1.00 32.14 86 GLU D C 1
ATOM 6591 O O . GLU D 1 89 ? 31.603 3.434 40.301 1.00 33.45 86 GLU D O 1
ATOM 6597 N N . VAL D 1 90 ? 31.595 4.691 38.454 1.00 34.24 87 VAL D N 1
ATOM 6598 C CA . VAL D 1 90 ? 32.177 3.650 37.588 1.00 32.93 87 VAL D CA 1
ATOM 6599 C C . VAL D 1 90 ? 33.625 3.272 37.917 1.00 33.80 87 VAL D C 1
ATOM 6600 O O . VAL D 1 90 ? 34.069 2.202 37.519 1.00 34.71 87 VAL D O 1
ATOM 6604 N N . THR D 1 91 ? 34.341 4.128 38.660 1.00 34.59 88 THR D N 1
ATOM 6605 C CA . THR D 1 91 ? 35.713 3.813 39.087 1.00 35.65 88 THR D CA 1
ATOM 6606 C C . THR D 1 91 ? 35.771 2.760 40.198 1.00 35.51 88 THR D C 1
ATOM 6607 O O . THR D 1 91 ? 36.850 2.307 40.547 1.00 36.10 88 THR D O 1
ATOM 6611 N N . GLU D 1 92 ? 34.606 2.383 40.744 1.00 36.46 89 GLU D N 1
ATOM 6612 C CA . GLU D 1 92 ? 34.530 1.455 41.880 1.00 36.97 89 GLU D CA 1
ATOM 6613 C C . GLU D 1 92 ? 33.783 0.196 41.473 1.00 35.65 89 GLU D C 1
ATOM 6614 O O . GLU D 1 92 ? 32.622 0.263 41.044 1.00 36.15 89 GLU D O 1
ATOM 6620 N N . HIS D 1 93 ? 34.440 -0.943 41.596 1.00 31.35 90 HIS D N 1
ATOM 6621 C CA . HIS D 1 93 ? 33.851 -2.185 41.131 1.00 33.58 90 HIS D CA 1
ATOM 6622 C C . HIS D 1 93 ? 32.528 -2.507 41.818 1.00 33.22 90 HIS D C 1
ATOM 6623 O O . HIS D 1 93 ? 31.621 -2.987 41.181 1.00 36.10 90 HIS D O 1
ATOM 6630 N N . GLU D 1 94 ? 32.448 -2.268 43.121 1.00 34.87 91 GLU D N 1
ATOM 6631 C CA . GLU D 1 94 ? 31.261 -2.596 43.893 1.00 36.84 91 GLU D CA 1
ATOM 6632 C C . GLU D 1 94 ? 30.047 -1.790 43.445 1.00 33.40 91 GLU D C 1
ATOM 6633 O O . GLU D 1 94 ? 28.948 -2.330 43.355 1.00 31.71 91 GLU D O 1
ATOM 6639 N N . SER D 1 95 ? 30.252 -0.516 43.154 1.00 32.58 92 SER D N 1
ATOM 6640 C CA . SER D 1 95 ? 29.152 0.335 42.685 1.00 32.81 92 SER D CA 1
ATOM 6641 C C . SER D 1 95 ? 28.712 -0.094 41.283 1.00 35.40 92 SER D C 1
ATOM 6642 O O . SER D 1 95 ? 27.518 -0.185 41.010 1.00 36.70 92 SER D O 1
ATOM 6645 N N . VAL D 1 96 ? 29.670 -0.401 40.406 1.00 33.49 93 VAL D N 1
ATOM 6646 C CA . VAL D 1 96 ? 29.354 -0.908 39.060 1.00 32.56 93 VAL D CA 1
ATOM 6647 C C . VAL D 1 96 ? 28.510 -2.210 39.154 1.00 35.62 93 VAL D C 1
ATOM 6648 O O . VAL D 1 96 ? 27.441 -2.308 38.535 1.00 31.68 93 VAL D O 1
ATOM 6652 N N . LYS D 1 97 ? 28.987 -3.157 39.967 1.00 35.31 94 LYS D N 1
ATOM 6653 C CA . LYS D 1 97 ? 28.336 -4.439 40.174 1.00 37.13 94 LYS D CA 1
ATOM 6654 C C . LYS D 1 97 ? 26.948 -4.288 40.814 1.00 38.12 94 LYS D C 1
ATOM 6655 O O . LYS D 1 97 ? 25.998 -4.951 40.404 1.00 38.46 94 LYS D O 1
ATOM 6661 N N . GLN D 1 98 ? 26.840 -3.431 41.824 1.00 37.16 95 GLN D N 1
ATOM 6662 C CA . GLN D 1 98 ? 25.562 -3.217 42.498 1.00 39.31 95 GLN D CA 1
ATOM 6663 C C . GLN D 1 98 ? 24.508 -2.611 41.569 1.00 36.62 95 GLN D C 1
ATOM 6664 O O . GLN D 1 98 ? 23.333 -2.989 41.630 1.00 34.68 95 GLN D O 1
ATOM 6670 N N . ALA D 1 99 ? 24.936 -1.678 40.718 1.00 36.59 96 ALA D N 1
ATOM 6671 C CA . ALA D 1 99 ? 24.040 -1.084 39.730 1.00 38.42 96 ALA D CA 1
ATOM 6672 C C . ALA D 1 99 ? 23.522 -2.155 38.747 1.00 39.48 96 ALA D C 1
ATOM 6673 O O . ALA D 1 99 ? 22.309 -2.265 38.482 1.00 34.73 96 ALA D O 1
ATOM 6675 N N . ILE D 1 100 ? 24.448 -2.965 38.236 1.00 35.17 97 ILE D N 1
ATOM 6676 C CA . ILE D 1 100 ? 24.118 -4.035 37.313 1.00 34.49 97 ILE D CA 1
ATOM 6677 C C . ILE D 1 100 ? 23.101 -4.988 37.945 1.00 33.85 97 ILE D C 1
ATOM 6678 O O . ILE D 1 100 ? 22.100 -5.348 37.309 1.00 35.77 97 ILE D O 1
ATOM 6683 N N . GLU D 1 101 ? 23.349 -5.363 39.197 1.00 35.16 98 GLU D N 1
ATOM 6684 C CA . GLU D 1 101 ? 22.507 -6.321 39.916 1.00 37.52 98 GLU D CA 1
ATOM 6685 C C . GLU D 1 101 ? 21.156 -5.728 40.329 1.00 37.63 98 GLU D C 1
ATOM 6686 O O . GLU D 1 101 ? 20.158 -6.436 40.385 1.00 36.91 98 GLU D O 1
ATOM 6692 N N . ALA D 1 102 ? 21.126 -4.427 40.592 1.00 37.66 99 ALA D N 1
ATOM 6693 C CA . ALA D 1 102 ? 19.858 -3.736 40.831 1.00 37.28 99 ALA D CA 1
ATOM 6694 C C . ALA D 1 102 ? 18.990 -3.756 39.566 1.00 40.58 99 ALA D C 1
ATOM 6695 O O . ALA D 1 102 ? 17.776 -4.031 39.633 1.00 39.11 99 ALA D O 1
ATOM 6697 N N . VAL D 1 103 ? 19.621 -3.484 38.419 1.00 37.22 100 VAL D N 1
ATOM 6698 C CA . VAL D 1 103 ? 18.944 -3.514 37.124 1.00 37.55 100 VAL D CA 1
ATOM 6699 C C . VAL D 1 103 ? 18.381 -4.911 36.805 1.00 41.02 100 VAL D C 1
ATOM 6700 O O . VAL D 1 103 ? 17.224 -5.041 36.363 1.00 38.91 100 VAL D O 1
ATOM 6704 N N . GLU D 1 104 ? 19.207 -5.940 37.017 1.00 37.19 101 GLU D N 1
ATOM 6705 C CA . GLU D 1 104 ? 18.824 -7.298 36.730 1.00 39.39 101 GLU D CA 1
ATOM 6706 C C . GLU D 1 104 ? 17.583 -7.675 37.555 1.00 42.35 101 GLU D C 1
ATOM 6707 O O . GLU D 1 104 ? 16.679 -8.345 37.058 1.00 40.96 101 GLU D O 1
ATOM 6713 N N . LYS D 1 105 ? 17.559 -7.224 38.804 1.00 40.89 102 LYS D N 1
ATOM 6714 C CA . LYS D 1 105 ? 16.463 -7.495 39.716 1.00 43.27 102 LYS D CA 1
ATOM 6715 C C . LYS D 1 105 ? 15.201 -6.689 39.389 1.00 41.80 102 LYS D C 1
ATOM 6716 O O . LYS D 1 105 ? 14.116 -7.256 39.316 1.00 38.52 102 LYS D O 1
ATOM 6722 N N . ASP D 1 106 ? 15.361 -5.385 39.187 1.00 37.22 103 ASP D N 1
ATOM 6723 C CA . ASP D 1 106 ? 14.225 -4.506 38.880 1.00 38.77 103 ASP D CA 1
ATOM 6724 C C . ASP D 1 106 ? 13.571 -4.758 37.525 1.00 41.46 103 ASP D C 1
ATOM 6725 O O . ASP D 1 106 ? 12.361 -4.636 37.391 1.00 40.65 103 ASP D O 1
ATOM 6730 N N . PHE D 1 107 ? 14.384 -5.086 36.525 1.00 43.42 104 PHE D N 1
ATOM 6731 C CA . PHE D 1 107 ? 13.903 -5.289 35.161 1.00 39.90 104 PHE D CA 1
ATOM 6732 C C . PHE D 1 107 ? 13.762 -6.760 34.790 1.00 39.03 104 PHE D C 1
ATOM 6733 O O . PHE D 1 107 ? 13.162 -7.085 33.774 1.00 44.90 104 PHE D O 1
ATOM 6741 N N . GLY D 1 108 ? 14.321 -7.646 35.603 1.00 40.00 105 GLY D N 1
ATOM 6742 C CA . GLY D 1 108 ? 14.253 -9.099 35.354 1.00 37.57 105 GLY D CA 1
ATOM 6743 C C . GLY D 1 108 ? 15.337 -9.671 34.444 1.00 38.55 105 GLY D C 1
ATOM 6744 O O . GLY D 1 108 ? 15.488 -10.879 34.344 1.00 36.05 105 GLY D O 1
ATOM 6745 N N . ARG D 1 109 ? 16.078 -8.795 33.768 1.00 39.00 106 ARG D N 1
ATOM 6746 C CA . ARG D 1 109 ? 17.078 -9.195 32.753 1.00 37.04 106 ARG D CA 1
ATOM 6747 C C . ARG D 1 109 ? 17.978 -8.025 32.363 1.00 37.03 106 ARG D C 1
ATOM 6748 O O . ARG D 1 109 ? 17.765 -6.893 32.796 1.00 37.84 106 ARG D O 1
ATOM 6756 N N . LEU D 1 110 ? 18.975 -8.302 31.534 1.00 37.79 107 LEU D N 1
ATOM 6757 C CA . LEU D 1 110 ? 19.849 -7.265 31.000 1.00 35.13 107 LEU D CA 1
ATOM 6758 C C . LEU D 1 110 ? 20.394 -7.714 29.663 1.00 33.52 107 LEU D C 1
ATOM 6759 O O . LEU D 1 110 ? 21.214 -8.654 29.584 1.00 36.28 107 LEU D O 1
ATOM 6764 N N . ASP D 1 111 ? 19.935 -7.040 28.608 1.00 32.45 108 ASP D N 1
ATOM 6765 C CA . ASP D 1 111 ? 20.254 -7.409 27.229 1.00 31.88 108 ASP D CA 1
ATOM 6766 C C . ASP D 1 111 ? 21.407 -6.625 26.647 1.00 33.64 108 ASP D C 1
ATOM 6767 O O . ASP D 1 111 ? 22.127 -7.106 25.770 1.00 33.45 108 ASP D O 1
ATOM 6772 N N . CYS D 1 112 ? 21.577 -5.404 27.114 1.00 34.29 109 CYS D N 1
ATOM 6773 C CA . CYS D 1 112 ? 22.603 -4.540 26.552 1.00 37.15 109 CYS D CA 1
ATOM 6774 C C . CYS D 1 112 ? 23.177 -3.635 27.622 1.00 36.12 109 CYS D C 1
ATOM 6775 O O . CYS D 1 112 ? 22.438 -3.018 28.377 1.00 33.52 109 CYS D O 1
ATOM 6778 N N . TYR D 1 113 ? 24.506 -3.576 27.678 1.00 35.09 110 TYR D N 1
ATOM 6779 C CA . TYR D 1 113 ? 25.168 -2.659 28.578 1.00 34.31 110 TYR D CA 1
ATOM 6780 C C . TYR D 1 113 ? 26.027 -1.719 27.758 1.00 37.47 110 TYR D C 1
ATOM 6781 O O . TYR D 1 113 ? 26.829 -2.164 26.946 1.00 34.29 110 TYR D O 1
ATOM 6790 N N . ILE D 1 114 ? 25.856 -0.411 27.987 1.00 36.12 111 ILE D N 1
ATOM 6791 C CA . ILE D 1 114 ? 26.626 0.578 27.259 1.00 33.87 111 ILE D CA 1
ATOM 6792 C C . ILE D 1 114 ? 27.586 1.259 28.250 1.00 34.99 111 ILE D C 1
ATOM 6793 O O . ILE D 1 114 ? 27.188 2.076 29.067 1.00 31.35 111 ILE D O 1
ATOM 6798 N N . ALA D 1 115 ? 28.855 0.867 28.184 1.00 32.25 112 ALA D N 1
ATOM 6799 C CA . ALA D 1 115 ? 29.885 1.425 29.038 1.00 32.98 112 ALA D CA 1
ATOM 6800 C C . ALA D 1 115 ? 30.255 2.773 28.431 1.00 32.38 112 ALA D C 1
ATOM 6801 O O . ALA D 1 115 ? 31.191 2.883 27.661 1.00 32.53 112 ALA D O 1
ATOM 6803 N N . ASN D 1 116 ? 29.459 3.797 28.752 1.00 34.59 113 ASN D N 1
ATOM 6804 C CA . ASN D 1 116 ? 29.572 5.080 28.085 1.00 33.50 113 ASN D CA 1
ATOM 6805 C C . ASN D 1 116 ? 30.204 6.186 28.940 1.00 35.07 113 ASN D C 1
ATOM 6806 O O . ASN D 1 116 ? 30.720 7.176 28.388 1.00 34.62 113 ASN D O 1
ATOM 6811 N N . ALA D 1 117 ? 30.190 6.033 30.262 1.00 31.27 114 ALA D N 1
ATOM 6812 C CA . ALA D 1 117 ? 30.872 6.987 31.121 1.00 35.35 114 ALA D CA 1
ATOM 6813 C C . ALA D 1 117 ? 32.370 7.059 30.760 1.00 34.54 114 ALA D C 1
ATOM 6814 O O . ALA D 1 117 ? 32.992 6.052 30.443 1.00 33.37 114 ALA D O 1
ATOM 6816 N N . GLY D 1 118 ? 32.926 8.258 30.848 1.00 35.09 115 GLY D N 1
ATOM 6817 C CA . GLY D 1 118 ? 34.339 8.468 30.586 1.00 32.89 115 GLY D CA 1
ATOM 6818 C C . GLY D 1 118 ? 34.796 9.811 31.094 1.00 35.94 115 GLY D C 1
ATOM 6819 O O . GLY D 1 118 ? 33.991 10.673 31.463 1.00 35.63 115 GLY D O 1
ATOM 6820 N N . GLY D 1 119 ? 36.101 10.011 31.096 1.00 35.15 116 GLY D N 1
ATOM 6821 C CA . GLY D 1 119 ? 36.667 11.245 31.592 1.00 35.53 116 GLY D CA 1
ATOM 6822 C C . GLY D 1 119 ? 38.163 11.138 31.579 1.00 36.13 116 GLY D C 1
ATOM 6823 O O . GLY D 1 119 ? 38.718 10.381 30.799 1.00 35.33 116 GLY D O 1
ATOM 6824 N N . GLY D 1 120 ? 38.813 11.904 32.438 1.00 37.29 117 GLY D N 1
ATOM 6825 C CA . GLY D 1 120 ? 40.268 11.867 32.543 1.00 39.26 117 GLY D CA 1
ATOM 6826 C C . GLY D 1 120 ? 40.878 13.221 32.797 1.00 39.08 117 GLY D C 1
ATOM 6827 O O . GLY D 1 120 ? 40.190 14.240 32.882 1.00 36.42 117 GLY D O 1
ATOM 6828 N N . VAL D 1 121 ? 42.196 13.216 32.925 1.00 36.93 118 VAL D N 1
ATOM 6829 C CA . VAL D 1 121 ? 42.927 14.429 33.251 1.00 36.44 118 VAL D CA 1
ATOM 6830 C C . VAL D 1 121 ? 43.907 14.658 32.110 1.00 34.44 118 VAL D C 1
ATOM 6831 O O . VAL D 1 121 ? 44.796 13.847 31.891 1.00 37.54 118 VAL D O 1
ATOM 6835 N N . PRO D 1 122 ? 43.746 15.756 31.373 1.00 35.55 119 PRO D N 1
ATOM 6836 C CA . PRO D 1 122 ? 44.716 15.997 30.304 1.00 36.46 119 PRO D CA 1
ATOM 6837 C C . PRO D 1 122 ? 46.103 16.392 30.853 1.00 32.41 119 PRO D C 1
ATOM 6838 O O . PRO D 1 122 ? 46.240 16.695 32.026 1.00 32.67 119 PRO D O 1
ATOM 6842 N N . GLY D 1 123 ? 47.114 16.320 29.996 1.00 35.17 120 GLY D N 1
ATOM 6843 C CA . GLY D 1 123 ? 48.472 16.761 30.341 1.00 32.85 120 GLY D CA 1
ATOM 6844 C C . GLY D 1 123 ? 49.590 15.947 29.699 1.00 32.18 120 GLY D C 1
ATOM 6845 O O . GLY D 1 123 ? 49.474 14.719 29.505 1.00 30.72 120 GLY D O 1
ATOM 6846 N N . SER D 1 124 ? 50.672 16.651 29.379 1.00 32.50 121 SER D N 1
ATOM 6847 C CA . SER D 1 124 ? 51.938 16.088 28.936 1.00 31.85 121 SER D CA 1
ATOM 6848 C C . SER D 1 124 ? 52.494 15.117 29.949 1.00 30.55 121 SER D C 1
ATOM 6849 O O . SER D 1 124 ? 52.340 15.320 31.143 1.00 33.05 121 SER D O 1
ATOM 6852 N N . ILE D 1 125 ? 53.171 14.085 29.456 1.00 33.64 122 ILE D N 1
ATOM 6853 C CA . ILE D 1 125 ? 53.772 13.081 30.335 1.00 33.61 122 ILE D CA 1
ATOM 6854 C C . ILE D 1 125 ? 55.143 13.598 30.825 1.00 34.08 122 ILE D C 1
ATOM 6855 O O . ILE D 1 125 ? 56.102 13.645 30.073 1.00 34.90 122 ILE D O 1
ATOM 6860 N N . ASN D 1 126 ? 55.184 13.933 32.114 1.00 33.72 123 ASN D N 1
ATOM 6861 C CA . ASN D 1 126 ? 56.129 14.835 32.764 1.00 39.58 123 ASN D CA 1
ATOM 6862 C C . ASN D 1 126 ? 56.118 14.443 34.217 1.00 34.87 123 ASN D C 1
ATOM 6863 O O . ASN D 1 126 ? 55.107 13.942 34.672 1.00 35.58 123 ASN D O 1
ATOM 6868 N N . PRO D 1 127 ? 57.193 14.764 34.970 1.00 35.02 124 PRO D N 1
ATOM 6869 C CA . PRO D 1 127 ? 57.065 14.734 36.438 1.00 35.13 124 PRO D CA 1
ATOM 6870 C C . PRO D 1 127 ? 55.980 15.673 37.007 1.00 35.34 124 PRO D C 1
ATOM 6871 O O . PRO D 1 127 ? 55.509 15.440 38.120 1.00 41.53 124 PRO D O 1
ATOM 6875 N N . ASP D 1 128 ? 55.566 16.677 36.248 1.00 32.83 125 ASP D N 1
ATOM 6876 C CA . ASP D 1 128 ? 54.428 17.527 36.638 1.00 34.84 125 ASP D CA 1
ATOM 6877 C C . ASP D 1 128 ? 53.050 16.876 36.402 1.00 33.58 125 ASP D C 1
ATOM 6878 O O . ASP D 1 128 ? 52.038 17.479 36.707 1.00 34.24 125 ASP D O 1
ATOM 6883 N N . TYR D 1 129 ? 53.032 15.663 35.846 1.00 34.03 126 TYR D N 1
ATOM 6884 C CA . TYR D 1 129 ? 51.785 14.892 35.666 1.00 32.63 126 TYR D CA 1
ATOM 6885 C C . TYR D 1 129 ? 51.637 13.896 36.817 1.00 32.77 126 TYR D C 1
ATOM 6886 O O . TYR D 1 129 ? 52.433 12.939 36.909 1.00 36.32 126 TYR D O 1
ATOM 6895 N N . PRO D 1 130 ? 50.661 14.123 37.712 1.00 31.24 127 PRO D N 1
ATOM 6896 C CA . PRO D 1 130 ? 50.584 13.330 38.921 1.00 33.99 127 PRO D CA 1
ATOM 6897 C C . PRO D 1 130 ? 50.230 11.882 38.600 1.00 34.40 127 PRO D C 1
ATOM 6898 O O . PRO D 1 130 ? 49.441 11.639 37.685 1.00 34.90 127 PRO D O 1
ATOM 6902 N N . LEU D 1 131 ? 50.826 10.952 39.339 1.00 32.74 128 LEU D N 1
ATOM 6903 C CA . LEU D 1 131 ? 50.497 9.544 39.238 1.00 35.93 128 LEU D CA 1
ATOM 6904 C C . LEU D 1 131 ? 48.992 9.345 39.441 1.00 34.74 128 LEU D C 1
ATOM 6905 O O . LEU D 1 131 ? 48.392 8.517 38.790 1.00 32.67 128 LEU D O 1
ATOM 6910 N N . GLU D 1 132 ? 48.397 10.136 40.341 1.00 35.50 129 GLU D N 1
ATOM 6911 C CA . GLU D 1 132 ? 46.967 10.039 40.624 1.00 38.09 129 GLU D CA 1
ATOM 6912 C C . GLU D 1 132 ? 46.121 10.339 39.369 1.00 37.55 129 GLU D C 1
ATOM 6913 O O . GLU D 1 132 ? 45.118 9.665 39.128 1.00 35.44 129 GLU D O 1
ATOM 6919 N N . ALA D 1 133 ? 46.560 11.319 38.576 1.00 33.86 130 ALA D N 1
ATOM 6920 C CA . ALA D 1 133 ? 45.895 11.698 37.308 1.00 31.22 130 ALA D CA 1
ATOM 6921 C C . ALA D 1 133 ? 45.915 10.589 36.267 1.00 32.25 130 ALA D C 1
ATOM 6922 O O . ALA D 1 133 ? 44.920 10.352 35.577 1.00 30.19 130 ALA D O 1
ATOM 6924 N N . TRP D 1 134 ? 47.050 9.916 36.142 1.00 30.29 131 TRP D N 1
ATOM 6925 C CA . TRP D 1 134 ? 47.136 8.749 35.302 1.00 28.71 131 TRP D CA 1
ATOM 6926 C C . TRP D 1 134 ? 46.109 7.693 35.736 1.00 27.69 131 TRP D C 1
ATOM 6927 O O . TRP D 1 134 ? 45.306 7.234 34.919 1.00 28.69 131 TRP D O 1
ATOM 6938 N N . HIS D 1 135 ? 46.130 7.337 37.012 1.00 26.90 132 HIS D N 1
ATOM 6939 C CA . HIS D 1 135 ? 45.271 6.269 37.509 1.00 31.55 132 HIS D CA 1
ATOM 6940 C C . HIS D 1 135 ? 43.788 6.622 37.535 1.00 30.87 132 HIS D C 1
ATOM 6941 O O . HIS D 1 135 ? 42.961 5.762 37.265 1.00 31.09 132 HIS D O 1
ATOM 6948 N N . LYS D 1 136 ? 43.474 7.886 37.826 1.00 30.49 133 LYS D N 1
ATOM 6949 C CA . LYS D 1 136 ? 42.090 8.392 37.707 1.00 31.08 133 LYS D CA 1
ATOM 6950 C C . LYS D 1 136 ? 41.601 8.223 36.273 1.00 31.14 133 LYS D C 1
ATOM 6951 O O . LYS D 1 136 ? 40.475 7.770 36.042 1.00 31.79 133 LYS D O 1
ATOM 6957 N N . THR D 1 137 ? 42.460 8.542 35.305 1.00 30.71 134 THR D N 1
ATOM 6958 C CA . THR D 1 137 ? 42.082 8.427 33.874 1.00 32.52 134 THR D CA 1
ATOM 6959 C C . THR D 1 137 ? 41.859 6.966 33.421 1.00 31.44 134 THR D C 1
ATOM 6960 O O . THR D 1 137 ? 40.876 6.675 32.754 1.00 29.65 134 THR D O 1
ATOM 6964 N N . GLN D 1 138 ? 42.770 6.063 33.805 1.00 32.10 135 GLN D N 1
ATOM 6965 C CA . GLN D 1 138 ? 42.611 4.648 33.502 1.00 31.48 135 GLN D CA 1
ATOM 6966 C C . GLN D 1 138 ? 41.368 4.073 34.202 1.00 31.26 13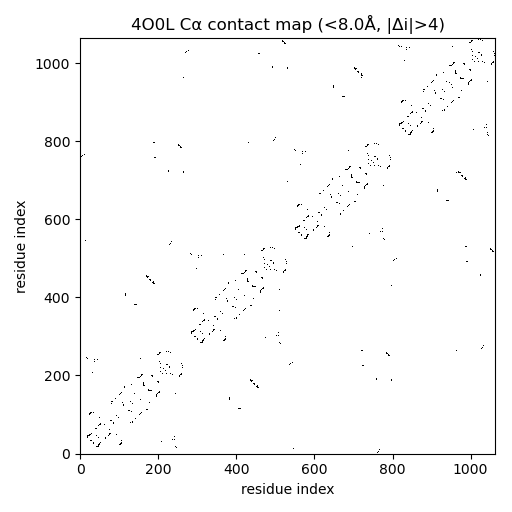5 GLN D C 1
ATOM 6967 O O . GLN D 1 138 ? 40.666 3.251 33.633 1.00 32.78 135 GLN D O 1
ATOM 6973 N N . SER D 1 139 ? 41.095 4.528 35.424 1.00 31.50 136 SER D N 1
ATOM 6974 C CA . SER D 1 139 ? 39.943 4.066 36.167 1.00 32.70 136 SER D CA 1
ATOM 6975 C C . SER D 1 139 ? 38.594 4.385 35.513 1.00 33.67 136 SER D C 1
ATOM 6976 O O . SER D 1 139 ? 37.749 3.488 35.366 1.00 33.28 136 SER D O 1
ATOM 6979 N N . VAL D 1 140 ? 38.398 5.648 35.130 1.00 31.64 137 VAL D N 1
ATOM 6980 C CA . VAL D 1 140 ? 37.090 6.084 34.594 1.00 32.47 137 VAL D CA 1
ATOM 6981 C C . VAL D 1 140 ? 36.801 5.515 33.191 1.00 31.65 137 VAL D C 1
ATOM 6982 O O . VAL D 1 140 ? 35.664 5.207 32.864 1.00 32.03 137 VAL D O 1
ATOM 6986 N N . ASN D 1 141 ? 37.827 5.328 32.369 1.00 32.74 138 ASN D N 1
ATOM 6987 C CA . ASN D 1 141 ? 37.586 4.799 31.010 1.00 32.61 138 ASN D CA 1
ATOM 6988 C C . ASN D 1 141 ? 37.781 3.301 30.907 1.00 30.29 138 ASN D C 1
ATOM 6989 O O . ASN D 1 141 ? 36.961 2.609 30.323 1.00 32.72 138 ASN D O 1
ATOM 6994 N N . LEU D 1 142 ? 38.859 2.798 31.494 1.00 34.05 139 LEU D N 1
ATOM 6995 C CA . LEU D 1 142 ? 39.257 1.407 31.291 1.00 31.78 139 LEU D CA 1
ATOM 6996 C C . LEU D 1 142 ? 38.762 0.473 32.387 1.00 31.08 139 LEU D C 1
ATOM 6997 O O . LEU D 1 142 ? 38.061 -0.511 32.105 1.00 30.15 139 LEU D O 1
ATOM 7002 N N . HIS D 1 143 ? 39.154 0.746 33.626 1.00 29.64 140 HIS D N 1
ATOM 7003 C CA . HIS D 1 143 ? 38.804 -0.165 34.719 1.00 30.92 140 HIS D CA 1
ATOM 7004 C C . HIS D 1 143 ? 37.274 -0.275 34.777 1.00 33.23 140 HIS D C 1
ATOM 7005 O O . HIS D 1 143 ? 36.722 -1.383 34.895 1.00 34.85 140 HIS D O 1
ATOM 7012 N N . SER D 1 144 ? 36.597 0.864 34.622 1.00 29.19 141 SER D N 1
ATOM 7013 C CA . SER D 1 144 ? 35.144 0.905 34.631 1.00 29.47 141 SER D CA 1
ATOM 7014 C C . SER D 1 144 ? 34.535 -0.109 33.676 1.00 30.32 141 SER D C 1
ATOM 7015 O O . SER D 1 144 ? 33.591 -0.820 34.004 1.00 29.19 141 SER D O 1
ATOM 7018 N N . THR D 1 145 ? 35.094 -0.161 32.474 1.00 32.88 142 THR D N 1
ATOM 7019 C CA . THR D 1 145 ? 34.637 -1.067 31.437 1.00 32.80 142 THR D CA 1
ATOM 7020 C C . THR D 1 145 ? 34.909 -2.511 31.835 1.00 35.90 142 THR D C 1
ATOM 7021 O O . THR D 1 145 ? 34.027 -3.378 31.656 1.00 31.45 142 THR D O 1
ATOM 7025 N N . PHE D 1 146 ? 36.097 -2.771 32.398 1.00 34.69 143 PHE D N 1
ATOM 7026 C CA . PHE D 1 146 ? 36.387 -4.116 32.929 1.00 34.41 143 PHE D CA 1
ATOM 7027 C C . PHE D 1 146 ? 35.415 -4.526 34.040 1.00 33.83 143 PHE D C 1
ATOM 7028 O O . PHE D 1 146 ? 34.950 -5.656 34.047 1.00 28.97 143 PHE D O 1
ATOM 7036 N N . TYR D 1 147 ? 35.114 -3.601 34.967 1.00 33.97 144 TYR D N 1
ATOM 7037 C CA . TYR D 1 147 ? 34.214 -3.912 36.094 1.00 32.37 144 TYR D CA 1
ATOM 7038 C C . TYR D 1 147 ? 32.815 -4.271 35.605 1.00 33.98 144 TYR D C 1
ATOM 7039 O O . TYR D 1 147 ? 32.217 -5.212 36.118 1.00 33.29 144 TYR D O 1
ATOM 7048 N N . ALA D 1 148 ? 32.300 -3.519 34.629 1.00 31.80 145 ALA D N 1
ATOM 7049 C CA . ALA D 1 148 ? 30.997 -3.820 34.035 1.00 31.85 145 ALA D CA 1
ATOM 7050 C C . ALA D 1 148 ? 30.981 -5.168 33.316 1.00 35.31 145 ALA D C 1
ATOM 7051 O O . ALA D 1 148 ? 30.083 -5.992 33.541 1.00 32.52 145 ALA D O 1
ATOM 7053 N N . ALA D 1 149 ? 31.994 -5.402 32.479 1.00 32.04 146 ALA D N 1
ATOM 7054 C CA . ALA D 1 149 ? 32.080 -6.623 31.679 1.00 32.57 146 ALA D CA 1
ATOM 7055 C C . ALA D 1 149 ? 32.137 -7.875 32.544 1.00 34.13 146 ALA D C 1
ATOM 7056 O O . ALA D 1 149 ? 31.437 -8.869 32.281 1.00 30.89 146 ALA D O 1
ATOM 7058 N N . ARG D 1 150 ? 32.960 -7.813 33.584 1.00 32.47 147 ARG D N 1
ATOM 7059 C CA . ARG D 1 150 ? 33.117 -8.917 34.544 1.00 35.61 147 ARG D CA 1
ATOM 7060 C C . ARG D 1 150 ? 31.751 -9.421 35.065 1.00 37.51 147 ARG D C 1
ATOM 7061 O O . ARG D 1 150 ? 31.546 -10.612 35.201 1.00 34.31 147 ARG D O 1
ATOM 7069 N N . GLU D 1 151 ? 30.855 -8.479 35.361 1.00 33.94 148 GLU D N 1
ATOM 7070 C CA . GLU D 1 151 ? 29.559 -8.780 35.951 1.00 36.58 148 GLU D CA 1
ATOM 7071 C C . GLU D 1 151 ? 28.506 -9.141 34.882 1.00 39.30 148 GLU D C 1
ATOM 7072 O O . GLU D 1 151 ? 27.731 -10.115 35.060 1.00 39.18 148 GLU D O 1
ATOM 7078 N N . CYS D 1 152 ? 28.514 -8.405 33.761 1.00 35.14 149 CYS D N 1
ATOM 7079 C CA . CYS D 1 152 ? 27.660 -8.732 32.597 1.00 36.23 149 CYS D CA 1
ATOM 7080 C C . CYS D 1 152 ? 27.880 -10.145 32.052 1.00 35.21 149 CYS D C 1
ATOM 7081 O O . CYS D 1 152 ? 26.919 -10.815 31.675 1.00 37.11 149 CYS D O 1
ATOM 7084 N N . ALA D 1 153 ? 29.126 -10.599 32.027 1.00 32.16 150 ALA D N 1
ATOM 7085 C CA . ALA D 1 153 ? 29.441 -11.958 31.560 1.00 32.48 150 ALA D CA 1
ATOM 7086 C C . ALA D 1 153 ? 28.507 -13.028 32.140 1.00 28.52 150 ALA D C 1
ATOM 7087 O O . ALA D 1 153 ? 28.032 -13.860 31.419 1.00 33.96 150 ALA D O 1
ATOM 7089 N N . ARG D 1 154 ? 28.270 -12.972 33.438 1.00 33.58 151 ARG D N 1
ATOM 7090 C CA . ARG D 1 154 ? 27.363 -13.865 34.172 1.00 32.85 151 ARG D CA 1
ATOM 7091 C C . ARG D 1 154 ? 25.924 -13.766 33.686 1.00 31.58 151 ARG D C 1
ATOM 7092 O O . ARG D 1 154 ? 25.273 -14.785 33.458 1.00 34.33 151 ARG D O 1
ATOM 7100 N N . ILE D 1 155 ? 25.407 -12.548 33.545 1.00 31.94 152 ILE D N 1
ATOM 7101 C CA . ILE D 1 155 ? 24.042 -12.363 33.107 1.00 30.82 152 ILE D CA 1
ATOM 7102 C C . ILE D 1 155 ? 23.914 -12.846 31.671 1.00 31.50 152 ILE D C 1
ATOM 7103 O O . ILE D 1 155 ? 23.067 -13.677 31.335 1.00 30.04 152 ILE D O 1
ATOM 7108 N N . PHE D 1 156 ? 24.812 -12.341 30.829 1.00 31.14 153 PHE D N 1
ATOM 7109 C CA . PHE D 1 156 ? 24.805 -12.619 29.390 1.00 28.79 153 PHE D CA 1
ATOM 7110 C C . PHE D 1 156 ? 24.867 -14.099 29.075 1.00 29.27 153 PHE D C 1
ATOM 7111 O O . PHE D 1 156 ? 24.135 -14.599 28.190 1.00 28.08 153 PHE D O 1
ATOM 7119 N N . LYS D 1 157 ? 25.745 -14.815 29.765 1.00 28.30 154 LYS D N 1
ATOM 7120 C CA . LYS D 1 157 ? 25.848 -16.288 29.528 1.00 27.84 154 LYS D CA 1
ATOM 7121 C C . LYS D 1 157 ? 24.661 -17.070 30.102 1.00 28.41 154 LYS D C 1
ATOM 7122 O O . LYS D 1 157 ? 24.195 -18.084 29.532 1.00 29.88 154 LYS D O 1
ATOM 7128 N N . ALA D 1 158 ? 24.189 -16.650 31.271 1.00 32.21 155 ALA D N 1
ATOM 7129 C CA . ALA D 1 158 ? 22.934 -17.232 31.792 1.00 38.21 155 ALA D CA 1
ATOM 7130 C C . ALA D 1 158 ? 21.797 -17.147 30.770 1.00 36.00 155 ALA D C 1
ATOM 7131 O O . ALA D 1 158 ? 21.029 -18.118 30.580 1.00 37.21 155 ALA D O 1
ATOM 7133 N N . GLN D 1 159 ? 21.697 -15.990 30.133 1.00 35.15 156 GLN D N 1
ATOM 7134 C CA . GLN D 1 159 ? 20.696 -15.696 29.078 1.00 36.48 156 GLN D CA 1
ATOM 7135 C C . GLN D 1 159 ? 20.947 -16.371 27.717 1.00 35.73 156 GLN D C 1
ATOM 7136 O O . GLN D 1 159 ? 20.007 -16.609 26.952 1.00 36.70 156 GLN D O 1
ATOM 7142 N N . GLY D 1 160 ? 22.215 -16.618 27.396 1.00 34.72 157 GLY D N 1
ATOM 7143 C CA . GLY D 1 160 ? 22.596 -17.091 26.056 1.00 31.04 157 GLY D CA 1
ATOM 7144 C C . GLY D 1 160 ? 22.610 -15.989 24.993 1.00 33.76 157 GLY D C 1
ATOM 7145 O O . GLY D 1 160 ? 22.638 -16.269 23.796 1.00 36.28 157 GLY D O 1
ATOM 7146 N N . SER D 1 161 ? 22.591 -14.732 25.440 1.00 35.47 158 SER D N 1
ATOM 7147 C CA . SER D 1 161 ? 22.587 -13.576 24.557 1.00 33.74 158 SER D CA 1
ATOM 7148 C C . SER D 1 161 ? 23.012 -12.316 25.301 1.00 33.32 158 SER D C 1
ATOM 7149 O O . SER D 1 161 ? 22.873 -12.227 26.524 1.00 34.61 158 SER D O 1
ATOM 7152 N N . GLY D 1 162 ? 23.522 -11.342 24.561 1.00 33.61 159 GLY D N 1
ATOM 7153 C CA . GLY D 1 162 ? 23.864 -10.028 25.136 1.00 35.58 159 GLY D CA 1
ATOM 7154 C C . GLY D 1 162 ? 24.583 -9.164 24.128 1.00 34.34 159 GLY D C 1
ATOM 7155 O O . GLY D 1 162 ? 25.123 -9.668 23.139 1.00 33.24 159 GLY D O 1
ATOM 7156 N N . SER D 1 163 ? 24.565 -7.860 24.362 1.00 32.97 160 SER D N 1
ATOM 7157 C CA . SER D 1 163 ? 25.298 -6.930 23.516 1.00 34.60 160 SER D CA 1
ATOM 7158 C C . SER D 1 163 ? 26.000 -5.929 24.421 1.00 36.76 160 SER D C 1
ATOM 7159 O O . SER D 1 163 ? 25.346 -5.167 25.135 1.00 38.12 160 SER D O 1
ATOM 7162 N N . PHE D 1 164 ? 27.332 -5.961 24.403 1.00 34.21 161 PHE D N 1
ATOM 7163 C CA . PHE D 1 164 ? 28.136 -5.043 25.172 1.00 31.72 161 PHE D CA 1
ATOM 7164 C C . PHE D 1 164 ? 28.660 -3.961 24.230 1.00 34.50 161 PHE D C 1
ATOM 7165 O O . PHE D 1 164 ? 29.183 -4.251 23.144 1.00 37.07 161 PHE D O 1
ATOM 7173 N N . ILE D 1 165 ? 28.482 -2.707 24.623 1.00 31.69 162 ILE D N 1
ATOM 7174 C CA . ILE D 1 165 ? 28.910 -1.603 23.808 1.00 30.24 162 ILE D CA 1
ATOM 7175 C C . ILE D 1 165 ? 29.770 -0.688 24.698 1.00 31.09 162 ILE D C 1
ATOM 7176 O O . ILE D 1 165 ? 29.385 -0.360 25.807 1.00 29.44 162 ILE D O 1
ATOM 7181 N N . ALA D 1 166 ? 30.935 -0.287 24.206 1.00 31.32 163 ALA D N 1
ATOM 7182 C CA . ALA D 1 166 ? 31.724 0.728 24.890 1.00 30.19 163 ALA D CA 1
ATOM 7183 C C . ALA D 1 166 ? 31.847 1.971 24.023 1.00 30.15 163 ALA D C 1
ATOM 7184 O O . ALA D 1 166 ? 32.051 1.889 22.804 1.00 31.53 163 ALA D O 1
ATOM 7186 N N . THR D 1 167 ? 31.686 3.133 24.663 1.00 30.22 164 THR D N 1
ATOM 7187 C CA . THR D 1 167 ? 31.915 4.386 23.928 1.00 31.45 164 THR D CA 1
ATOM 7188 C C . THR D 1 167 ? 33.416 4.649 23.973 1.00 27.67 164 THR D C 1
ATOM 7189 O O . THR D 1 167 ? 33.948 4.983 25.014 1.00 27.51 164 THR D O 1
ATOM 7193 N N . THR D 1 168 ? 34.097 4.470 22.852 1.00 28.19 165 THR D N 1
ATOM 7194 C CA . THR D 1 168 ? 35.540 4.758 22.842 1.00 30.74 165 THR D CA 1
ATOM 7195 C C . THR D 1 168 ? 35.769 6.168 22.334 1.00 30.85 165 THR D C 1
ATOM 7196 O O . THR D 1 168 ? 35.131 7.072 22.888 1.00 34.58 165 THR D O 1
ATOM 7200 N N . SER D 1 169 ? 36.677 6.439 21.425 1.00 30.91 166 SER D N 1
ATOM 7201 C CA . SER D 1 169 ? 36.983 7.800 20.939 1.00 30.93 166 SER D CA 1
ATOM 7202 C C . SER D 1 169 ? 37.918 7.634 19.754 1.00 33.78 166 SER D C 1
ATOM 7203 O O . SER D 1 169 ? 38.755 6.682 19.811 1.00 33.08 166 SER D O 1
ATOM 7206 N N . ILE D 1 170 ? 37.906 8.636 18.861 1.00 32.31 167 ILE D N 1
ATOM 7207 C CA . ILE D 1 170 ? 39.024 8.870 17.917 1.00 30.52 167 ILE D CA 1
ATOM 7208 C C . ILE D 1 170 ? 40.394 8.874 18.628 1.00 30.79 167 ILE D C 1
ATOM 7209 O O . ILE D 1 170 ? 41.422 8.564 18.026 1.00 31.89 167 ILE D O 1
ATOM 7214 N N . SER D 1 171 ? 40.390 9.224 19.909 1.00 29.51 168 SER D N 1
ATOM 7215 C CA . SER D 1 171 ? 41.599 9.254 20.734 1.00 29.67 168 SER D CA 1
ATOM 7216 C C . SER D 1 171 ? 42.207 7.855 20.931 1.00 31.41 168 SER D C 1
ATOM 7217 O O . SER D 1 171 ? 43.343 7.723 21.344 1.00 28.56 168 SER D O 1
ATOM 7220 N N . ALA D 1 172 ? 41.423 6.822 20.625 1.00 32.51 169 ALA D N 1
ATOM 7221 C CA . ALA D 1 172 ? 41.867 5.443 20.672 1.00 29.91 169 ALA D CA 1
ATOM 7222 C C . ALA D 1 172 ? 42.845 5.137 19.525 1.00 32.31 169 ALA D C 1
ATOM 7223 O O . ALA D 1 172 ? 43.715 4.297 19.667 1.00 30.39 169 ALA D O 1
ATOM 7225 N N . ARG D 1 173 ? 42.675 5.829 18.404 1.00 32.85 170 ARG D N 1
ATOM 7226 C CA . ARG D 1 173 ? 43.481 5.571 17.206 1.00 34.31 170 ARG D CA 1
ATOM 7227 C C . ARG D 1 173 ? 44.322 6.760 16.717 1.00 31.65 170 ARG D C 1
ATOM 7228 O O . ARG D 1 173 ? 45.277 6.559 15.982 1.00 33.03 170 ARG D O 1
ATOM 7236 N N . ILE D 1 174 ? 43.978 7.983 17.105 1.00 31.97 171 ILE D N 1
ATOM 7237 C CA . ILE D 1 174 ? 44.870 9.143 16.817 1.00 29.50 171 ILE D CA 1
ATOM 7238 C C . ILE D 1 174 ? 45.284 9.869 18.074 1.00 29.73 171 ILE D C 1
ATOM 7239 O O . ILE D 1 174 ? 44.782 9.573 19.175 1.00 29.55 171 ILE D O 1
ATOM 7244 N N . VAL D 1 175 ? 46.213 10.823 17.939 1.00 32.25 172 VAL D N 1
ATOM 7245 C CA . VAL D 1 175 ? 46.608 11.597 19.120 1.00 30.47 172 VAL D CA 1
ATOM 7246 C C . VAL D 1 175 ? 46.120 13.037 19.056 1.00 29.20 172 VAL D C 1
ATOM 7247 O O . VAL D 1 175 ? 46.327 13.714 18.064 1.00 30.92 172 VAL D O 1
ATOM 7251 N N . ASN D 1 176 ? 45.446 13.466 20.111 1.00 29.52 173 ASN D N 1
ATOM 7252 C CA . ASN D 1 176 ? 44.786 14.784 20.164 1.00 31.33 173 ASN D CA 1
ATOM 7253 C C . ASN D 1 176 ? 45.782 15.926 20.255 1.00 30.31 173 ASN D C 1
ATOM 7254 O O . ASN D 1 176 ? 46.791 15.800 20.938 1.00 33.89 173 ASN D O 1
ATOM 7259 N N . VAL D 1 177 ? 45.493 17.020 19.569 1.00 30.37 174 VAL D N 1
ATOM 7260 C CA . VAL D 1 177 ? 46.310 18.235 19.627 1.00 31.08 174 VAL D CA 1
ATOM 7261 C C . VAL D 1 177 ? 45.348 19.436 19.746 1.00 31.25 174 VAL D C 1
ATOM 7262 O O . VAL D 1 177 ? 44.183 19.315 19.349 1.00 30.52 174 VAL D O 1
ATOM 7266 N N . PRO D 1 178 ? 45.809 20.572 20.308 1.00 32.11 175 PRO D N 1
ATOM 7267 C CA . PRO D 1 178 ? 47.174 20.860 20.785 1.00 33.89 175 PRO D CA 1
ATOM 7268 C C . PRO D 1 178 ? 47.478 20.375 22.200 1.00 32.91 175 PRO D C 1
ATOM 7269 O O . PRO D 1 178 ? 48.638 20.405 22.626 1.00 35.72 175 PRO D O 1
ATOM 7273 N N . TYR D 1 179 ? 46.455 19.920 22.916 1.00 34.36 176 TYR D N 1
ATOM 7274 C CA . TYR D 1 179 ? 46.579 19.585 24.329 1.00 35.28 176 TYR D CA 1
ATOM 7275 C C . TYR D 1 179 ? 46.850 18.105 24.538 1.00 36.64 176 TYR D C 1
ATOM 7276 O O . TYR D 1 179 ? 45.922 17.284 24.551 1.00 36.22 176 TYR D O 1
ATOM 7285 N N . ASP D 1 180 ? 48.126 17.781 24.736 1.00 33.84 177 ASP D N 1
ATOM 7286 C CA . ASP D 1 180 ? 48.542 16.399 24.974 1.00 33.03 177 ASP D CA 1
ATOM 7287 C C . ASP D 1 180 ? 47.710 15.730 26.017 1.00 31.78 177 ASP D C 1
ATOM 7288 O O . ASP D 1 180 ? 47.375 16.319 27.050 1.00 32.02 177 ASP D O 1
ATOM 7293 N N . GLN D 1 181 ? 47.405 14.471 25.788 1.00 33.18 178 GLN D N 1
ATOM 7294 C CA . GLN D 1 181 ? 46.623 13.674 26.744 1.00 29.72 178 GLN D CA 1
ATOM 7295 C C . GLN D 1 181 ? 46.910 12.177 26.610 1.00 29.50 178 GLN D C 1
ATOM 7296 O O . GLN D 1 181 ? 45.991 11.373 26.372 1.00 26.32 178 GLN D O 1
ATOM 7302 N N . PRO D 1 182 ? 48.174 11.783 26.721 1.00 31.70 179 PRO D N 1
ATOM 7303 C CA . PRO D 1 182 ? 48.431 10.332 26.591 1.00 30.93 179 PRO D CA 1
ATOM 7304 C C . PRO D 1 182 ? 47.584 9.457 27.553 1.00 30.94 179 PRO D C 1
ATOM 7305 O O . PRO D 1 182 ? 46.988 8.506 27.067 1.00 35.13 179 PRO D O 1
ATOM 7309 N N . ALA D 1 183 ? 47.458 9.774 28.838 1.00 30.08 180 ALA D N 1
ATOM 7310 C CA . ALA D 1 183 ? 46.600 8.947 29.682 1.00 28.20 180 ALA D CA 1
ATOM 7311 C C . ALA D 1 183 ? 45.258 8.597 29.019 1.00 29.17 180 ALA D C 1
ATOM 7312 O O . ALA D 1 183 ? 44.900 7.417 28.884 1.00 31.44 180 ALA D O 1
ATOM 7314 N N . TYR D 1 184 ? 44.514 9.602 28.585 1.00 28.16 181 TYR D N 1
ATOM 7315 C CA . TYR D 1 184 ? 43.201 9.394 28.013 1.00 30.00 181 TYR D CA 1
ATOM 7316 C C . TYR D 1 184 ? 43.268 8.611 26.728 1.00 29.36 181 TYR D C 1
ATOM 7317 O O . TYR D 1 184 ? 42.420 7.731 26.485 1.00 26.99 181 TYR D O 1
ATOM 7326 N N . ASN D 1 185 ? 44.252 8.935 25.888 1.00 27.19 182 ASN D N 1
ATOM 7327 C CA . ASN D 1 185 ? 44.391 8.242 24.607 1.00 30.85 182 ASN D CA 1
ATOM 7328 C C . ASN D 1 185 ? 44.661 6.740 24.828 1.00 29.99 182 ASN D C 1
ATOM 7329 O O . ASN D 1 185 ? 44.052 5.905 24.164 1.00 29.90 182 ASN D O 1
ATOM 7334 N N . SER D 1 186 ? 45.569 6.434 25.738 1.00 28.11 183 SER D N 1
ATOM 7335 C CA . SER D 1 186 ? 45.898 5.050 26.163 1.00 31.88 183 SER D CA 1
ATOM 7336 C C . SER D 1 186 ? 44.687 4.288 26.622 1.00 28.60 183 SER D C 1
ATOM 7337 O O . SER D 1 186 ? 44.481 3.145 26.247 1.00 30.49 183 SER D O 1
ATOM 7340 N N . SER D 1 187 ? 43.930 4.933 27.510 1.00 31.07 184 SER D N 1
ATOM 7341 C CA . SER D 1 187 ? 42.853 4.282 28.205 1.00 31.38 184 SER D CA 1
ATOM 7342 C C . SER D 1 187 ? 41.775 3.892 27.197 1.00 30.82 184 SER D C 1
ATOM 7343 O O . SER D 1 187 ? 41.179 2.826 27.299 1.00 31.07 184 SER D O 1
ATOM 7346 N N . LYS D 1 188 ? 41.527 4.766 26.220 1.00 31.21 185 LYS D N 1
ATOM 7347 C CA . LYS D 1 188 ? 40.525 4.486 25.187 1.00 33.57 185 LYS D CA 1
ATOM 7348 C C . LYS D 1 188 ? 41.013 3.395 24.215 1.00 33.38 185 LYS D C 1
ATOM 7349 O O . LYS D 1 188 ? 40.235 2.522 23.819 1.00 31.32 185 LYS D O 1
ATOM 7355 N N . ALA D 1 189 ? 42.293 3.451 23.841 1.00 30.85 186 ALA D N 1
ATOM 7356 C CA . ALA D 1 189 ? 42.905 2.382 23.031 1.00 32.33 186 ALA D CA 1
ATOM 7357 C C . ALA D 1 189 ? 42.759 1.025 23.720 1.00 29.41 186 ALA D C 1
ATOM 7358 O O . ALA D 1 189 ? 42.407 0.041 23.084 1.00 32.15 186 ALA D O 1
ATOM 7360 N N . ALA D 1 190 ? 43.014 1.010 25.026 1.00 30.44 187 ALA D N 1
ATOM 7361 C CA . ALA D 1 190 ? 42.874 -0.171 25.875 1.00 32.34 187 ALA D CA 1
ATOM 7362 C C . ALA D 1 190 ? 41.457 -0.763 25.785 1.00 34.63 187 ALA D C 1
ATOM 7363 O O . ALA D 1 190 ? 41.284 -1.989 25.633 1.00 30.15 187 ALA D O 1
ATOM 7365 N N . VAL D 1 191 ? 40.453 0.114 25.876 1.00 32.36 188 VAL D N 1
ATOM 7366 C CA . VAL D 1 191 ? 39.055 -0.309 25.824 1.00 29.58 188 VAL D CA 1
ATOM 7367 C C . VAL D 1 191 ? 38.694 -0.923 24.496 1.00 29.77 188 VAL D C 1
ATOM 7368 O O . VAL D 1 191 ? 38.024 -1.987 24.447 1.00 31.44 188 VAL D O 1
ATOM 7372 N N . VAL D 1 192 ? 39.117 -0.270 23.403 1.00 28.80 189 VAL D N 1
ATOM 7373 C CA . VAL D 1 192 ? 38.882 -0.802 22.046 1.00 30.00 189 VAL D CA 1
ATOM 7374 C C . VAL D 1 192 ? 39.301 -2.282 21.922 1.00 32.95 189 VAL D C 1
ATOM 7375 O O . VAL D 1 192 ? 38.517 -3.109 21.465 1.00 31.41 189 VAL D O 1
ATOM 7379 N N . HIS D 1 193 ? 40.539 -2.597 22.337 1.00 31.37 190 HIS D N 1
ATOM 7380 C CA . HIS D 1 193 ? 41.066 -3.940 22.175 1.00 30.55 190 HIS D CA 1
ATOM 7381 C C . HIS D 1 193 ? 40.622 -4.882 23.294 1.00 30.53 190 HIS D C 1
ATOM 7382 O O . HIS D 1 193 ? 40.573 -6.105 23.109 1.00 32.25 190 HIS D O 1
ATOM 7389 N N . PHE D 1 194 ? 40.292 -4.320 24.458 1.00 29.12 191 PHE D N 1
ATOM 7390 C CA . PHE D 1 194 ? 39.664 -5.070 25.517 1.00 30.19 191 PHE D CA 1
ATOM 7391 C C . PHE D 1 194 ? 38.341 -5.620 24.976 1.00 34.25 191 PHE D C 1
ATOM 7392 O O . PHE D 1 194 ? 38.041 -6.798 25.141 1.00 33.34 191 PHE D O 1
ATOM 7400 N N . CYS D 1 195 ? 37.559 -4.762 24.322 1.00 33.06 192 CYS D N 1
ATOM 7401 C CA . CYS D 1 195 ? 36.276 -5.185 23.788 1.00 31.80 192 CYS D CA 1
ATOM 7402 C C . CYS D 1 195 ? 36.457 -6.228 22.694 1.00 31.62 192 CYS D C 1
ATOM 7403 O O . CYS D 1 195 ? 35.696 -7.182 22.626 1.00 30.28 192 CYS D O 1
ATOM 7406 N N . ARG D 1 196 ? 37.476 -6.051 21.851 1.00 32.15 193 ARG D N 1
ATOM 7407 C CA . ARG D 1 196 ? 37.762 -7.054 20.810 1.00 33.75 193 ARG D CA 1
ATOM 7408 C C . ARG D 1 196 ? 38.065 -8.422 21.456 1.00 30.89 193 ARG D C 1
ATOM 7409 O O . ARG D 1 196 ? 37.592 -9.451 20.989 1.00 29.72 193 ARG D O 1
ATOM 7417 N N . SER D 1 197 ? 38.819 -8.400 22.556 1.00 32.56 194 SER D N 1
ATOM 7418 C CA . SER D 1 197 ? 39.193 -9.639 23.271 1.00 30.45 194 SER D CA 1
ATOM 7419 C C . SER D 1 197 ? 37.962 -10.299 23.909 1.00 32.29 194 SER D C 1
ATOM 7420 O O . SER D 1 197 ? 37.836 -11.528 23.912 1.00 27.45 194 SER D O 1
ATOM 7423 N N . LEU D 1 198 ? 37.042 -9.467 24.401 1.00 32.55 195 LEU D N 1
ATOM 7424 C CA . LEU D 1 198 ? 35.777 -9.933 24.963 1.00 32.97 195 LEU D CA 1
ATOM 7425 C C . LEU D 1 198 ? 34.885 -10.565 23.917 1.00 33.36 195 LEU D C 1
ATOM 7426 O O . LEU D 1 198 ? 34.195 -11.539 24.215 1.00 30.22 195 LEU D O 1
ATOM 7431 N N . ALA D 1 199 ? 34.889 -9.989 22.711 1.00 31.87 196 ALA D N 1
ATOM 7432 C CA . ALA D 1 199 ? 34.105 -10.490 21.592 1.00 30.91 196 ALA D CA 1
ATOM 7433 C C . ALA D 1 199 ? 34.451 -11.948 21.310 1.00 34.04 196 ALA D C 1
ATOM 7434 O O . ALA D 1 199 ? 33.560 -12.760 21.029 1.00 31.74 196 ALA D O 1
ATOM 7436 N N . ARG D 1 200 ? 35.737 -12.289 21.395 1.00 32.61 197 ARG D N 1
ATOM 7437 C CA . ARG D 1 200 ? 36.170 -13.681 21.232 1.00 30.23 197 ARG D CA 1
ATOM 7438 C C . ARG D 1 200 ? 35.814 -14.479 22.498 1.00 32.63 197 ARG D C 1
ATOM 7439 O O . ARG D 1 200 ? 35.176 -15.533 22.414 1.00 29.85 197 ARG D O 1
ATOM 7447 N N . ASP D 1 201 ? 36.185 -13.933 23.665 1.00 32.09 198 ASP D N 1
ATOM 7448 C CA . ASP D 1 201 ? 35.924 -14.543 24.962 1.00 32.17 198 ASP D CA 1
ATOM 7449 C C . ASP D 1 201 ? 34.458 -14.965 25.140 1.00 34.26 198 ASP D C 1
ATOM 7450 O O . ASP D 1 201 ? 34.141 -16.097 25.546 1.00 31.50 198 ASP D O 1
ATOM 7455 N N . TRP D 1 202 ? 33.558 -14.043 24.792 1.00 34.60 199 TRP D N 1
ATOM 7456 C CA . TRP D 1 202 ? 32.136 -14.192 25.042 1.00 32.11 199 TRP D CA 1
ATOM 7457 C C . TRP D 1 202 ? 31.364 -14.736 23.849 1.00 31.36 199 TRP D C 1
ATOM 7458 O O . TRP D 1 202 ? 30.131 -14.665 23.823 1.00 34.27 199 TRP D O 1
ATOM 7469 N N . ARG D 1 203 ? 32.084 -15.268 22.875 1.00 31.42 200 ARG D N 1
ATOM 7470 C CA . ARG D 1 203 ? 31.524 -15.643 21.555 1.00 31.52 200 ARG D CA 1
ATOM 7471 C C . ARG D 1 203 ? 30.287 -16.550 21.596 1.00 31.91 200 ARG D C 1
ATOM 7472 O O . ARG D 1 203 ? 29.477 -16.517 20.683 1.00 30.64 200 ARG D O 1
ATOM 7480 N N . ASN D 1 204 ? 30.150 -17.340 22.653 1.00 34.37 201 ASN D N 1
ATOM 7481 C CA . ASN D 1 204 ? 29.024 -18.288 22.736 1.00 34.82 201 ASN D CA 1
ATOM 7482 C C . ASN D 1 204 ? 27.767 -17.662 23.305 1.00 37.16 201 ASN D C 1
ATOM 7483 O O . ASN D 1 204 ? 26.718 -18.285 23.262 1.00 30.74 201 ASN D O 1
ATOM 7488 N N . PHE D 1 205 ? 27.877 -16.441 23.845 1.00 32.71 202 PHE D N 1
ATOM 7489 C CA . PHE D 1 205 ? 26.712 -15.856 24.512 1.00 32.94 202 PHE D CA 1
ATOM 7490 C C . PHE D 1 205 ? 26.506 -14.369 24.320 1.00 33.70 202 PHE D C 1
ATOM 7491 O O . PHE D 1 205 ? 25.531 -13.820 24.812 1.00 31.53 202 PHE D O 1
ATOM 7499 N N . ALA D 1 206 ? 27.411 -13.697 23.615 1.00 35.98 203 ALA D N 1
ATOM 7500 C CA . ALA D 1 206 ? 27.246 -12.250 23.455 1.00 36.28 203 ALA D CA 1
ATOM 7501 C C . ALA D 1 206 ? 28.055 -11.683 22.324 1.00 34.77 203 ALA D C 1
ATOM 7502 O O . ALA D 1 206 ? 29.008 -12.311 21.858 1.00 37.31 203 ALA D O 1
ATOM 7504 N N . ARG D 1 207 ? 27.654 -10.488 21.895 1.00 33.50 204 ARG D N 1
ATOM 7505 C CA . ARG D 1 207 ? 28.417 -9.695 20.966 1.00 31.76 204 ARG D CA 1
ATOM 7506 C C . ARG D 1 207 ? 28.981 -8.474 21.699 1.00 33.26 204 ARG D C 1
ATOM 7507 O O . ARG D 1 207 ? 28.373 -7.988 22.660 1.00 34.31 204 ARG D O 1
ATOM 7515 N N . VAL D 1 208 ? 30.149 -8.008 21.249 1.00 31.84 205 VAL D N 1
ATOM 7516 C CA . VAL D 1 208 ? 30.859 -6.889 21.868 1.00 32.45 205 VAL D CA 1
ATOM 7517 C C . VAL D 1 208 ? 31.426 -5.993 20.771 1.00 32.70 205 VAL D C 1
ATOM 7518 O O . VAL D 1 208 ? 32.130 -6.469 19.866 1.00 33.39 205 VAL D O 1
ATOM 7522 N N . ASN D 1 209 ? 31.087 -4.701 20.833 1.00 33.74 206 ASN D N 1
ATOM 7523 C CA . ASN D 1 209 ? 31.542 -3.712 19.835 1.00 30.73 206 ASN D CA 1
ATOM 7524 C C . ASN D 1 209 ? 31.781 -2.373 20.500 1.00 29.76 206 ASN D C 1
ATOM 7525 O O . ASN D 1 209 ? 31.328 -2.149 21.611 1.00 30.91 206 ASN D O 1
ATOM 7530 N N . THR D 1 210 ? 32.515 -1.495 19.833 1.00 31.58 207 THR D N 1
ATOM 7531 C CA . THR D 1 210 ? 32.741 -0.136 20.319 1.00 29.17 207 THR D CA 1
ATOM 7532 C C . THR D 1 210 ? 32.270 0.906 19.288 1.00 29.32 207 THR D C 1
ATOM 7533 O O . THR D 1 210 ? 32.233 0.651 18.076 1.00 29.13 207 THR D O 1
ATOM 7537 N N . ILE D 1 211 ? 31.920 2.082 19.795 1.00 29.90 208 ILE D N 1
ATOM 7538 C CA . ILE D 1 211 ? 31.645 3.220 18.954 1.00 29.41 208 ILE D CA 1
ATOM 7539 C C . ILE D 1 211 ? 32.678 4.263 19.323 1.00 27.87 208 ILE D C 1
ATOM 7540 O O . ILE D 1 211 ? 32.785 4.638 20.484 1.00 30.70 208 ILE D O 1
ATOM 7545 N N . SER D 1 212 ? 33.448 4.710 18.341 1.00 28.33 209 SER D N 1
ATOM 7546 C CA . SER D 1 212 ? 34.474 5.726 18.548 1.00 29.02 209 SER D CA 1
ATOM 7547 C C . SER D 1 212 ? 34.020 7.056 17.959 1.00 28.91 209 SER D C 1
ATOM 7548 O O . SER D 1 212 ? 34.133 7.271 16.752 1.00 28.51 209 SER D O 1
ATOM 7551 N N . PRO D 1 213 ? 33.430 7.932 18.798 1.00 27.74 210 PRO D N 1
ATOM 7552 C CA . PRO D 1 213 ? 33.032 9.246 18.317 1.00 31.16 210 PRO D CA 1
ATOM 7553 C C . PRO D 1 213 ? 34.243 10.155 18.080 1.00 31.21 210 PRO D C 1
ATOM 7554 O O . PRO D 1 213 ? 35.222 10.066 18.807 1.00 29.32 210 PRO D O 1
ATOM 7558 N N . GLY D 1 214 ? 34.152 11.019 17.063 1.00 33.69 211 GLY D N 1
ATOM 7559 C CA . GLY D 1 214 ? 35.000 12.200 16.970 1.00 32.24 211 GLY D CA 1
ATOM 7560 C C . GLY D 1 214 ? 34.504 13.234 17.948 1.00 31.88 211 GLY D C 1
ATOM 7561 O O . GLY D 1 214 ? 33.839 12.894 18.911 1.00 32.19 211 GLY D O 1
ATOM 7562 N N . PHE D 1 215 ? 34.850 14.503 17.739 1.00 32.66 212 PHE D N 1
ATOM 7563 C CA . PHE D 1 215 ? 34.345 15.577 18.596 1.00 34.37 212 PHE D CA 1
ATOM 7564 C C . PHE D 1 215 ? 32.848 15.772 18.428 1.00 30.34 212 PHE D C 1
ATOM 7565 O O . PHE D 1 215 ? 32.346 15.804 17.309 1.00 32.42 212 PHE D O 1
ATOM 7573 N N . PHE D 1 216 ? 32.160 15.882 19.548 1.00 32.41 213 PHE D N 1
ATOM 7574 C CA . PHE D 1 216 ? 30.713 16.144 19.598 1.00 35.90 213 PHE D CA 1
ATOM 7575 C C . PHE D 1 216 ? 30.420 17.289 20.554 1.00 35.14 213 PHE D C 1
ATOM 7576 O O . PHE D 1 216 ? 31.140 17.484 21.523 1.00 32.24 213 PHE D O 1
ATOM 7584 N N . ASP D 1 217 ? 29.345 18.026 20.260 1.00 38.52 214 ASP D N 1
ATOM 7585 C CA . ASP D 1 217 ? 28.869 19.123 21.103 1.00 38.21 214 ASP D CA 1
ATOM 7586 C C . ASP D 1 217 ? 28.208 18.611 22.411 1.00 39.46 214 ASP D C 1
ATOM 7587 O O . ASP D 1 217 ? 26.983 18.467 22.509 1.00 38.18 214 ASP D O 1
ATOM 7592 N N . THR D 1 218 ? 29.057 18.308 23.389 1.00 36.91 215 THR D N 1
ATOM 7593 C CA . THR D 1 218 ? 28.678 17.932 24.735 1.00 31.54 215 THR D CA 1
ATOM 7594 C C . THR D 1 218 ? 29.689 18.643 25.627 1.00 33.44 215 THR D C 1
ATOM 7595 O O . THR D 1 218 ? 30.634 19.263 25.111 1.00 31.65 215 THR D O 1
ATOM 7599 N N . PRO D 1 219 ? 29.518 18.554 26.964 1.00 36.07 216 PRO D N 1
ATOM 7600 C CA . PRO D 1 219 ? 30.557 19.075 27.864 1.00 35.24 216 PRO D CA 1
ATOM 7601 C C . PRO D 1 219 ? 31.915 18.432 27.641 1.00 40.41 216 PRO D C 1
ATOM 7602 O O . PRO D 1 219 ? 32.932 19.017 28.002 1.00 39.40 216 PRO D O 1
ATOM 7606 N N . MET D 1 220 ? 31.955 17.255 27.027 1.00 42.19 217 MET D N 1
ATOM 7607 C CA . MET D 1 220 ? 33.264 16.645 26.717 1.00 42.60 217 MET D CA 1
ATOM 7608 C C . MET D 1 220 ? 33.856 16.982 25.339 1.00 39.67 217 MET D C 1
ATOM 7609 O O . MET D 1 220 ? 34.862 16.425 24.941 1.00 35.81 217 MET D O 1
ATOM 7614 N N . GLY D 1 221 ? 33.227 17.915 24.636 1.00 38.27 218 GLY D N 1
ATOM 7615 C CA . GLY D 1 221 ? 33.656 18.313 23.289 1.00 41.32 218 GLY D CA 1
ATOM 7616 C C . GLY D 1 221 ? 34.805 19.307 23.321 1.00 38.00 218 GLY D C 1
ATOM 7617 O O . GLY D 1 221 ? 35.444 19.484 24.356 1.00 36.03 218 GLY D O 1
ATOM 7618 N N . PRO D 1 222 ? 35.085 19.947 22.170 1.00 39.96 219 PRO D N 1
ATOM 7619 C CA . PRO D 1 222 ? 36.257 20.848 22.073 1.00 41.52 219 PRO D CA 1
ATOM 7620 C C . PRO D 1 222 ? 36.323 21.845 23.245 1.00 41.29 219 PRO D C 1
ATOM 7621 O O . PRO D 1 222 ? 35.408 22.641 23.456 1.00 38.89 219 PRO D O 1
ATOM 7625 N N . SER D 1 223 ? 37.412 21.757 24.007 1.00 44.45 220 SER D N 1
ATOM 7626 C CA . SER D 1 223 ? 37.533 22.497 25.274 1.00 49.45 220 SER D CA 1
ATOM 7627 C C . SER D 1 223 ? 37.752 23.994 25.077 1.00 45.73 220 SER D C 1
ATOM 7628 O O . SER D 1 223 ? 37.393 24.778 25.949 1.00 50.30 220 SER D O 1
ATOM 7631 N N . ASP D 1 224 ? 38.322 24.396 23.939 1.00 45.74 221 ASP D N 1
ATOM 7632 C CA . ASP D 1 224 ? 38.467 25.836 23.638 1.00 44.47 221 ASP D CA 1
ATOM 7633 C C . ASP D 1 224 ? 38.631 26.106 22.131 1.00 43.71 221 ASP D C 1
ATOM 7634 O O . ASP D 1 224 ? 38.509 25.198 21.303 1.00 42.78 221 ASP D O 1
ATOM 7639 N N . LYS D 1 225 ? 38.911 27.363 21.802 1.00 43.91 222 LYS D N 1
ATOM 7640 C CA . LYS D 1 225 ? 39.043 27.828 20.425 1.00 43.98 222 LYS D CA 1
ATOM 7641 C C . LYS D 1 225 ? 40.181 27.111 19.687 1.00 44.97 222 LYS D C 1
ATOM 7642 O O . LYS D 1 225 ? 40.026 26.756 18.520 1.00 42.58 222 LYS D O 1
ATOM 7648 N N . ALA D 1 226 ? 41.310 26.892 20.367 1.00 38.34 223 ALA D N 1
ATOM 7649 C CA . ALA D 1 226 ? 42.435 26.180 19.757 1.00 42.04 223 ALA D CA 1
ATOM 7650 C C . ALA D 1 226 ? 42.095 24.724 19.366 1.00 37.09 223 ALA D C 1
ATOM 7651 O O . ALA D 1 226 ? 42.546 24.249 18.330 1.00 35.59 223 ALA D O 1
ATOM 7653 N N . VAL D 1 227 ? 41.306 24.039 20.192 1.00 37.98 224 VAL D N 1
ATOM 7654 C CA . VAL D 1 227 ? 40.815 22.693 19.836 1.00 36.55 224 VAL D CA 1
ATOM 7655 C C . VAL D 1 227 ? 39.801 22.783 18.688 1.00 39.70 224 VAL D C 1
ATOM 7656 O O . VAL D 1 227 ? 39.817 21.958 17.768 1.00 36.43 224 VAL D O 1
ATOM 7660 N N . GLU D 1 228 ? 38.924 23.795 18.739 1.00 37.92 225 GLU D N 1
ATOM 7661 C CA . GLU D 1 228 ? 37.963 24.039 17.674 1.00 37.52 225 GLU D CA 1
ATOM 7662 C C . GLU D 1 228 ? 38.621 24.241 16.317 1.00 40.58 225 GLU D C 1
ATOM 7663 O O . GLU D 1 228 ? 38.187 23.657 15.315 1.00 39.70 225 GLU D O 1
ATOM 7669 N N . ASP D 1 229 ? 39.676 25.056 16.286 1.00 40.68 226 ASP D N 1
ATOM 7670 C CA . ASP D 1 229 ? 40.388 25.339 15.033 1.00 39.36 226 ASP D CA 1
ATOM 7671 C C . ASP D 1 229 ? 41.032 24.092 14.412 1.00 38.21 226 ASP D C 1
ATOM 7672 O O . ASP D 1 229 ? 41.066 23.933 13.192 1.00 38.37 226 ASP D O 1
ATOM 7677 N N . VAL D 1 230 ? 41.532 23.210 15.265 1.00 36.86 227 VAL D N 1
ATOM 7678 C CA . VAL D 1 230 ? 42.060 21.913 14.827 1.00 38.89 227 VAL D CA 1
ATOM 7679 C C . VAL D 1 230 ? 40.920 21.063 14.239 1.00 34.65 227 VAL D C 1
ATOM 7680 O O . VAL D 1 230 ? 41.036 20.538 13.137 1.00 35.23 227 VAL D O 1
ATOM 7684 N N . LEU D 1 231 ? 39.828 20.973 14.982 1.00 36.32 228 LEU D N 1
ATOM 7685 C CA . LEU D 1 231 ? 38.642 20.251 14.548 1.00 37.67 228 LEU D CA 1
ATOM 7686 C C . LEU D 1 231 ? 38.143 20.716 13.170 1.00 38.91 228 LEU D C 1
ATOM 7687 O O . LEU D 1 231 ? 37.811 19.889 12.317 1.00 38.67 228 LEU D O 1
ATOM 7692 N N . TYR D 1 232 ? 38.121 22.024 12.934 1.00 42.94 229 TYR D N 1
ATOM 7693 C CA . TYR D 1 232 ? 37.603 22.564 11.659 1.00 43.97 229 TYR D CA 1
ATOM 7694 C C . TYR D 1 232 ? 38.521 22.199 10.502 1.00 42.41 229 TYR D C 1
ATOM 7695 O O . TYR D 1 232 ? 38.049 21.932 9.390 1.00 42.68 229 TYR D O 1
ATOM 7704 N N . GLN D 1 233 ? 39.821 22.169 10.776 1.00 42.20 230 GLN D N 1
ATOM 7705 C CA . GLN D 1 233 ? 40.804 21.732 9.796 1.00 42.78 230 GLN D CA 1
ATOM 7706 C C . GLN D 1 233 ? 40.686 20.236 9.494 1.00 44.53 230 GLN D C 1
ATOM 7707 O O . GLN D 1 233 ? 40.705 19.842 8.335 1.00 45.67 230 GLN D O 1
ATOM 7713 N N . LYS D 1 234 ? 40.552 19.418 10.538 1.00 42.73 231 LYS D N 1
ATOM 7714 C CA . LYS D 1 234 ? 40.688 17.956 10.425 1.00 39.97 231 LYS D CA 1
ATOM 7715 C C . LYS D 1 234 ? 39.415 17.194 10.055 1.00 38.24 231 LYS D C 1
ATOM 7716 O O . LYS D 1 234 ? 39.446 16.320 9.180 1.00 38.07 231 LYS D O 1
ATOM 7722 N N . SER D 1 235 ? 38.314 17.474 10.742 1.00 37.16 232 SER D N 1
ATOM 7723 C CA . SER D 1 235 ? 37.015 16.942 10.317 1.00 37.12 232 SER D CA 1
ATOM 7724 C C . SER D 1 235 ? 36.765 17.466 8.908 1.00 34.85 232 SER D C 1
ATOM 7725 O O . SER D 1 235 ? 36.833 18.677 8.679 1.00 41.56 232 SER D O 1
ATOM 7728 N N . VAL D 1 236 ? 36.522 16.569 7.957 1.00 32.87 233 VAL D N 1
ATOM 7729 C CA . VAL D 1 236 ? 36.265 16.978 6.559 1.00 32.38 233 VAL D CA 1
ATOM 7730 C C . VAL D 1 236 ? 34.915 17.727 6.457 1.00 32.61 233 VAL D C 1
ATOM 7731 O O . VAL D 1 236 ? 34.713 18.509 5.538 1.00 32.60 233 VAL D O 1
ATOM 7735 N N . LEU D 1 237 ? 34.034 17.473 7.411 1.00 33.75 234 LEU D N 1
ATOM 7736 C CA . LEU D 1 237 ? 32.731 18.135 7.501 1.00 37.04 234 LEU D CA 1
ATOM 7737 C C . LEU D 1 237 ? 32.813 19.508 8.174 1.00 33.88 234 LEU D C 1
ATOM 7738 O O . LEU D 1 237 ? 31.829 20.231 8.182 1.00 36.20 234 LEU D O 1
ATOM 7743 N N . GLY D 1 238 ? 33.978 19.838 8.735 1.00 36.10 235 GLY D N 1
ATOM 7744 C CA . GLY D 1 238 ? 34.245 21.161 9.305 1.00 34.95 235 GLY D CA 1
ATOM 7745 C C . GLY D 1 238 ? 33.380 21.618 10.477 1.00 36.12 235 GLY D C 1
ATOM 7746 O O . GLY D 1 238 ? 33.068 22.818 10.631 1.00 37.28 235 GLY D O 1
ATOM 7747 N N . ARG D 1 239 ? 33.006 20.667 11.321 1.00 37.09 236 ARG D N 1
ATOM 7748 C CA . ARG D 1 239 ? 32.138 20.934 12.459 1.00 35.28 236 ARG D CA 1
ATOM 7749 C C . ARG D 1 239 ? 32.227 19.787 13.452 1.00 35.37 236 ARG D C 1
ATOM 7750 O O . ARG D 1 239 ? 32.753 18.711 13.127 1.00 33.94 236 ARG D O 1
ATOM 7758 N N . ALA D 1 240 ? 31.756 20.040 14.672 1.00 32.50 237 ALA D N 1
ATOM 7759 C CA . ALA D 1 240 ? 31.610 19.005 15.691 1.00 35.54 237 ALA D CA 1
ATOM 7760 C C . ALA D 1 240 ? 30.323 18.223 15.380 1.00 33.57 237 ALA D C 1
ATOM 7761 O O . ALA D 1 240 ? 29.400 18.750 14.754 1.00 32.61 237 ALA D O 1
ATOM 7763 N N . GLY D 1 241 ? 30.277 16.985 15.825 1.00 31.15 238 GLY D N 1
ATOM 7764 C CA . GLY D 1 241 ? 29.071 16.190 15.685 1.00 34.12 238 GLY D CA 1
ATOM 7765 C C . GLY D 1 241 ? 27.961 16.678 16.625 1.00 33.62 238 GLY D C 1
ATOM 7766 O O . GLY D 1 241 ? 28.217 17.330 17.622 1.00 30.71 238 GLY D O 1
ATOM 7767 N N . ASP D 1 242 ? 26.727 16.335 16.290 1.00 34.11 239 ASP D N 1
ATOM 7768 C CA . ASP D 1 242 ? 25.602 16.540 17.161 1.00 32.83 239 ASP D CA 1
ATOM 7769 C C . ASP D 1 242 ? 25.192 15.129 17.630 1.00 31.89 239 ASP D C 1
ATOM 7770 O O . ASP D 1 242 ? 25.078 14.244 16.828 1.00 31.14 239 ASP D O 1
ATOM 7775 N N . VAL D 1 243 ? 24.938 14.951 18.929 1.00 33.68 240 VAL D N 1
ATOM 7776 C CA . VAL D 1 243 ? 24.656 13.628 19.493 1.00 33.24 240 VAL D CA 1
ATOM 7777 C C . VAL D 1 243 ? 23.549 12.817 18.804 1.00 34.60 240 VAL D C 1
ATOM 7778 O O . VAL D 1 243 ? 23.470 11.596 18.999 1.00 38.44 240 VAL D O 1
ATOM 7782 N N . LYS D 1 244 ? 22.704 13.459 18.012 1.00 33.75 241 LYS D N 1
ATOM 7783 C CA . LYS D 1 244 ? 21.664 12.720 17.286 1.00 35.80 241 LYS D CA 1
ATOM 7784 C C . LYS D 1 244 ? 22.337 11.835 16.224 1.00 33.68 241 LYS D C 1
ATOM 7785 O O . LYS D 1 244 ? 21.810 10.792 15.848 1.00 27.39 241 LYS D O 1
ATOM 7791 N N . GLU D 1 245 ? 23.520 12.272 15.777 1.00 29.34 242 GLU D N 1
ATOM 7792 C CA . GLU D 1 245 ? 24.284 11.577 14.777 1.00 28.79 242 GLU D CA 1
ATOM 7793 C C . GLU D 1 245 ? 24.996 10.302 15.309 1.00 28.77 242 GLU D C 1
ATOM 7794 O O . GLU D 1 245 ? 25.627 9.585 14.536 1.00 29.19 242 GLU D O 1
ATOM 7800 N N . LEU D 1 246 ? 24.893 10.049 16.614 1.00 28.82 243 LEU D N 1
ATOM 7801 C CA . LEU D 1 246 ? 25.373 8.794 17.228 1.00 29.89 243 LEU D CA 1
ATOM 7802 C C . LEU D 1 246 ? 24.243 7.793 17.509 1.00 33.81 243 LEU D C 1
ATOM 7803 O O . LEU D 1 246 ? 24.513 6.597 17.662 1.00 29.93 243 LEU D O 1
ATOM 7808 N N . LYS D 1 247 ? 22.992 8.276 17.523 1.00 30.40 244 LYS D N 1
ATOM 7809 C CA . LYS D 1 247 ? 21.869 7.494 18.042 1.00 31.91 244 LYS D CA 1
ATOM 7810 C C . LYS D 1 247 ? 21.633 6.190 17.304 1.00 29.84 244 LYS D C 1
ATOM 7811 O O . LYS D 1 247 ? 21.325 5.161 17.914 1.00 33.84 244 LYS D O 1
ATOM 7817 N N . ALA D 1 248 ? 21.773 6.239 15.981 1.00 32.43 245 ALA D N 1
ATOM 7818 C CA . ALA D 1 248 ? 21.476 5.106 15.139 1.00 29.11 245 ALA D CA 1
ATOM 7819 C C . ALA D 1 248 ? 22.508 3.995 15.328 1.00 31.13 245 ALA D C 1
ATOM 7820 O O . ALA D 1 248 ? 22.154 2.816 15.281 1.00 30.63 245 ALA D O 1
ATOM 7822 N N . ALA D 1 249 ? 23.762 4.389 15.555 1.00 31.44 246 ALA D N 1
ATOM 7823 C CA . ALA D 1 249 ? 24.873 3.443 15.760 1.00 30.58 246 ALA D CA 1
ATOM 7824 C C . ALA D 1 249 ? 24.728 2.654 17.059 1.00 34.29 246 ALA D C 1
ATOM 7825 O O . ALA D 1 249 ? 24.994 1.441 17.091 1.00 34.30 246 ALA D O 1
ATOM 7827 N N . TYR D 1 250 ? 24.295 3.323 18.138 1.00 32.23 247 TYR D N 1
ATOM 7828 C CA . TYR D 1 250 ? 24.016 2.619 19.392 1.00 30.96 247 TYR D CA 1
ATOM 7829 C C . TYR D 1 250 ? 22.814 1.668 19.257 1.00 30.15 247 TYR D C 1
ATOM 7830 O O . TYR D 1 250 ? 22.841 0.561 19.751 1.00 29.92 247 TYR D O 1
ATOM 7839 N N . LEU D 1 251 ? 21.760 2.116 18.599 1.00 32.86 248 LEU D N 1
ATOM 7840 C CA . LEU D 1 251 ? 20.584 1.256 18.401 1.00 34.30 248 LEU D CA 1
ATOM 7841 C C . LEU D 1 251 ? 20.975 0.048 17.512 1.00 31.87 248 LEU D C 1
ATOM 7842 O O . LEU D 1 251 ? 20.528 -1.056 17.725 1.00 29.55 248 LEU D O 1
ATOM 7847 N N . TYR D 1 252 ? 21.790 0.313 16.490 1.00 31.78 249 TYR D N 1
ATOM 7848 C CA . TYR D 1 252 ? 22.286 -0.718 15.585 1.00 31.56 249 TYR D CA 1
ATOM 7849 C C . TYR D 1 252 ? 23.010 -1.844 16.354 1.00 30.06 249 TYR D C 1
ATOM 7850 O O . TYR D 1 252 ? 22.716 -3.015 16.167 1.00 29.05 249 TYR D O 1
ATOM 7859 N N . LEU D 1 253 ? 23.922 -1.472 17.241 1.00 28.66 250 LEU D N 1
ATOM 7860 C CA . LEU D 1 253 ? 24.677 -2.452 18.012 1.00 32.76 250 LEU D CA 1
ATOM 7861 C C . LEU D 1 253 ? 23.873 -3.163 19.111 1.00 32.83 250 LEU D C 1
ATOM 7862 O O . LEU D 1 253 ? 24.123 -4.345 19.423 1.00 28.86 250 LEU D O 1
ATOM 7867 N N . ALA D 1 254 ? 22.906 -2.438 19.668 1.00 31.44 251 ALA D N 1
ATOM 7868 C CA . ALA D 1 254 ? 22.118 -2.908 20.816 1.00 33.35 251 ALA D CA 1
ATOM 7869 C C . ALA D 1 254 ? 21.090 -3.948 20.389 1.00 30.61 251 ALA D C 1
ATOM 7870 O O . ALA D 1 254 ? 20.649 -4.742 21.200 1.00 32.99 251 ALA D O 1
ATOM 7872 N N . SER D 1 255 ? 20.729 -3.908 19.113 1.00 31.55 252 SER D N 1
ATOM 7873 C CA . SER D 1 255 ? 19.622 -4.694 18.589 1.00 35.20 252 SER D CA 1
ATOM 7874 C C . SER D 1 255 ? 20.043 -5.853 17.676 1.00 32.94 252 SER D C 1
ATOM 7875 O O . SER D 1 255 ? 21.228 -6.099 17.455 1.00 34.78 252 SER D O 1
ATOM 7878 N N . ASN D 1 256 ? 19.049 -6.564 17.166 1.00 34.11 253 ASN D N 1
ATOM 7879 C CA . ASN D 1 256 ? 19.243 -7.603 16.140 1.00 33.03 253 ASN D CA 1
ATOM 7880 C C . ASN D 1 256 ? 19.540 -7.072 14.729 1.00 32.09 253 ASN D C 1
ATOM 7881 O O . ASN D 1 256 ? 19.652 -7.833 13.780 1.00 36.11 253 ASN D O 1
ATOM 7886 N N . ALA D 1 257 ? 19.690 -5.768 14.589 1.00 34.86 254 ALA D N 1
ATOM 7887 C CA . ALA D 1 257 ? 20.188 -5.181 13.346 1.00 35.52 254 ALA D CA 1
ATOM 7888 C C . ALA D 1 257 ? 21.637 -5.625 13.060 1.00 32.37 254 ALA D C 1
ATOM 7889 O O . ALA D 1 257 ? 22.096 -5.538 11.911 1.00 34.40 254 ALA D O 1
ATOM 7891 N N . SER D 1 258 ? 22.346 -6.110 14.079 1.00 32.31 255 SER D N 1
ATOM 7892 C CA . SER D 1 258 ? 23.783 -6.372 13.953 1.00 30.83 255 SER D CA 1
ATOM 7893 C C . SER D 1 258 ? 24.262 -7.747 14.436 1.00 30.20 255 SER D C 1
ATOM 7894 O O . SER D 1 258 ? 25.339 -7.856 15.030 1.00 31.42 255 SER D O 1
ATOM 7897 N N . THR D 1 259 ? 23.501 -8.789 14.151 1.00 28.79 256 THR D N 1
ATOM 7898 C CA . THR D 1 259 ? 23.784 -10.102 14.748 1.00 31.02 256 THR D CA 1
ATOM 7899 C C . THR D 1 259 ? 25.079 -10.789 14.245 1.00 30.16 256 THR D C 1
ATOM 7900 O O . THR D 1 259 ? 25.515 -11.770 14.835 1.00 32.26 256 THR D O 1
ATOM 7904 N N . TYR D 1 260 ? 25.670 -10.296 13.166 1.00 29.84 257 TYR D N 1
ATOM 7905 C CA . TYR D 1 260 ? 26.932 -10.826 12.692 1.00 30.65 257 TYR D CA 1
ATOM 7906 C C . TYR D 1 260 ? 28.068 -9.792 12.887 1.00 32.68 257 TYR D C 1
ATOM 7907 O O . TYR D 1 260 ? 29.185 -9.966 12.380 1.00 30.44 257 TYR D O 1
ATOM 7916 N N . THR D 1 261 ? 27.765 -8.746 13.643 1.00 31.06 258 THR D N 1
ATOM 7917 C CA . THR D 1 261 ? 28.732 -7.683 13.935 1.00 30.88 258 THR D CA 1
ATOM 7918 C C . THR D 1 261 ? 29.261 -7.840 15.371 1.00 32.80 258 THR D C 1
ATOM 7919 O O . THR D 1 261 ? 28.568 -7.567 16.367 1.00 33.69 258 THR D O 1
ATOM 7923 N N . THR D 1 262 ? 30.486 -8.320 15.492 1.00 31.32 259 THR D N 1
ATOM 7924 C CA . THR D 1 262 ? 31.145 -8.427 16.793 1.00 30.40 259 THR D CA 1
ATOM 7925 C C . THR D 1 262 ? 32.659 -8.180 16.643 1.00 30.04 259 THR D C 1
ATOM 7926 O O . THR D 1 262 ? 33.256 -8.555 15.623 1.00 32.63 259 THR D O 1
ATOM 7930 N N . GLY D 1 263 ? 33.252 -7.517 17.630 1.00 31.58 260 GLY D N 1
ATOM 7931 C CA . GLY D 1 263 ? 34.665 -7.138 17.561 1.00 34.55 260 GLY D CA 1
ATOM 7932 C C . GLY D 1 263 ? 34.931 -5.888 16.736 1.00 35.72 260 GLY D C 1
ATOM 7933 O O . GLY D 1 263 ? 36.098 -5.541 16.451 1.00 36.19 260 GLY D O 1
ATOM 7934 N N . ALA D 1 264 ? 33.858 -5.189 16.366 1.00 34.28 261 ALA D N 1
ATOM 7935 C CA . ALA D 1 264 ? 33.952 -4.023 15.494 1.00 32.10 261 ALA D CA 1
ATOM 7936 C C . ALA D 1 264 ? 34.047 -2.706 16.247 1.00 30.07 261 ALA D C 1
ATOM 7937 O O . ALA D 1 264 ? 33.571 -2.580 17.371 1.00 31.54 261 ALA D O 1
ATOM 7939 N N . ASP D 1 265 ? 34.673 -1.729 15.614 1.00 29.98 262 ASP D N 1
ATOM 7940 C CA . ASP D 1 265 ? 34.796 -0.380 16.114 1.00 33.56 262 ASP D CA 1
ATOM 7941 C C . ASP D 1 265 ? 34.158 0.570 15.088 1.00 34.80 262 ASP D C 1
ATOM 7942 O O . ASP D 1 265 ? 34.710 0.800 14.019 1.00 35.26 262 ASP D O 1
ATOM 7947 N N . LEU D 1 266 ? 32.975 1.082 15.409 1.00 34.22 263 LEU D N 1
ATOM 7948 C CA . LEU D 1 266 ? 32.276 2.061 14.568 1.00 32.52 263 LEU D CA 1
ATOM 7949 C C . LEU D 1 266 ? 32.867 3.472 14.771 1.00 30.75 263 LEU D C 1
ATOM 7950 O O . LEU D 1 266 ? 32.716 4.071 15.825 1.00 32.90 263 LEU D O 1
ATOM 7955 N N . LEU D 1 267 ? 33.533 3.982 13.751 1.00 29.87 264 LEU D N 1
ATOM 7956 C CA . LEU D 1 267 ? 34.138 5.302 13.745 1.00 29.44 264 LEU D CA 1
ATOM 7957 C C . LEU D 1 267 ? 33.158 6.351 13.218 1.00 27.39 264 LEU D C 1
ATOM 7958 O O . LEU D 1 267 ? 32.820 6.344 12.055 1.00 28.14 264 LEU D O 1
ATOM 7963 N N . ILE D 1 268 ? 32.731 7.263 14.087 1.00 29.57 265 ILE D N 1
ATOM 7964 C CA . ILE D 1 268 ? 31.759 8.316 13.698 1.00 28.04 265 ILE D CA 1
ATOM 7965 C C . ILE D 1 268 ? 32.363 9.673 14.020 1.00 27.65 265 ILE D C 1
ATOM 7966 O O . ILE D 1 268 ? 32.190 10.206 15.123 1.00 27.60 265 ILE D O 1
ATOM 7971 N N . ASP D 1 269 ? 33.090 10.217 13.066 1.00 31.44 266 ASP D N 1
ATOM 7972 C CA . ASP D 1 269 ? 34.067 11.264 13.385 1.00 31.77 266 ASP D CA 1
ATOM 7973 C C . ASP D 1 269 ? 34.121 12.442 12.422 1.00 31.63 266 ASP D C 1
ATOM 7974 O O . ASP D 1 269 ? 34.958 13.353 12.580 1.00 33.41 266 ASP D O 1
ATOM 7979 N N . GLY D 1 270 ? 33.231 12.426 11.435 1.00 32.00 267 GLY D N 1
ATOM 7980 C CA . GLY D 1 270 ? 33.156 13.462 10.421 1.00 32.30 267 GLY D CA 1
ATOM 7981 C C . GLY D 1 270 ? 34.460 13.560 9.654 1.00 37.37 267 GLY D C 1
ATOM 7982 O O . GLY D 1 270 ? 34.802 14.627 9.148 1.00 33.39 267 GLY D O 1
ATOM 7983 N N . GLY D 1 271 ? 35.166 12.420 9.549 1.00 33.76 268 GLY D N 1
ATOM 7984 C CA . GLY D 1 271 ? 36.401 12.348 8.811 1.00 31.33 268 GLY D CA 1
ATOM 7985 C C . GLY D 1 271 ? 37.643 12.850 9.542 1.00 33.20 268 GLY D C 1
ATOM 7986 O O . GLY D 1 271 ? 38.674 13.103 8.905 1.00 31.98 268 GLY D O 1
ATOM 7987 N N . TYR D 1 272 ? 37.565 12.972 10.864 1.00 31.13 269 TYR D N 1
ATOM 7988 C CA . TYR D 1 272 ? 38.688 13.482 11.640 1.00 31.74 269 TYR D CA 1
ATOM 7989 C C . TYR D 1 272 ? 39.960 12.655 11.368 1.00 32.54 269 TYR D C 1
ATOM 7990 O O . TYR D 1 272 ? 41.053 13.211 11.259 1.00 29.33 269 TYR D O 1
ATOM 7999 N N . CYS D 1 273 ? 39.791 11.345 11.219 1.00 30.30 270 CYS D N 1
ATOM 8000 C CA . CYS D 1 273 ? 40.969 10.440 11.139 1.00 35.78 270 CYS D CA 1
ATOM 8001 C C . CYS D 1 273 ? 41.566 10.247 9.735 1.00 33.19 270 CYS D C 1
ATOM 8002 O O . CYS D 1 273 ? 42.621 9.623 9.584 1.00 35.39 270 CYS D O 1
ATOM 8005 N N . LEU D 1 274 ? 40.907 10.821 8.726 1.00 33.12 271 LEU D N 1
ATOM 8006 C CA . LEU D 1 274 ? 41.287 10.628 7.321 1.00 30.26 271 LEU D CA 1
ATOM 8007 C C . LEU D 1 274 ? 42.638 11.242 6.952 1.00 33.49 271 LEU D C 1
ATOM 8008 O O . LEU D 1 274 ? 43.457 10.599 6.290 1.00 33.95 271 LEU D O 1
ATOM 8013 N N . THR D 1 275 ? 42.890 12.462 7.433 1.00 33.55 272 THR D N 1
ATOM 8014 C CA . THR D 1 275 ? 44.113 13.186 7.089 1.00 36.77 272 THR D CA 1
ATOM 8015 C C . THR D 1 275 ? 45.210 13.082 8.127 1.00 43.13 272 THR D C 1
ATOM 8016 O O . THR D 1 275 ? 45.016 12.771 9.312 1.00 46.40 272 THR D O 1
#

Secondary structure (DSSP, 8-state):
--SSPPPPP--SSHHHHT--TT-EEEETTTTSHHHHHHHHHHHHTT-EEEEEESS-SSHHHHHHHHHHHHTS-EEEEE--TT-HHHHHHHHHHHHHHHS---EEEE---------SSTTS-HHHHHHHHIIIIIHHHHHHHHHHHHHHHHT--EEEEE--GGGTS---SS--HHHHHHHHHHHHHHHHHHHHTTTT-EEEEEEE--BSSTTS--SHHHHHHHHHHSTTSS-B-THHHHHHHHHHHSGGGTT--S-EEEESTTTTT-/---SPPP----SSHHHHT--TT-EEEETTTTSHHHHHHHHHHHHTT-EEEEEESS-SSHHHHHHHHHHHHTS-EEEEE--TTSHHHHHHHHHHHHHHHS---EEEE---------SSTTS-HHHHHHHHIIIIIHHHHHHHHHHHHHHHHT--EEEEE--GGGTS---SS--HHHHHHHHHHHHHHHHHHHHTTTT-EEEEEEE-SBSSTTS--SHHHHHHHHHHSTTSS-B-THHHHHHHHHHHSGGGTT--S-EEEESTTTT--/--SSPPPPP--SSHHHHT--TT-EEEETTTTSHHHHHHHHHHHHTT-EEEEEESS-SSHHHHHHHHHHHHTS-EEEEE--TT-HHHHHHHHHHHHHHHS---EEEE---------SSTTS-HHHHHHHHIIIIIHHHHHHHHHHHHHHHHT--EEEEE--GGGTS---SS--HHHHHHHHHHHHHHHHHHHHTTTT-EEEEEEE-SBSSTTS--SHHHHHHHHHHSTTSS-B-THHHHHHHHHHHSGGGTT--S-EEEESTTTTT-/--SSPPPPP--S-HHHHT--TT-EEEETTTTSHHHHHHHHHHHHTT-EEEEEESS-SSHHHHHHHHHHHHTS-EEEEE--TTSHHHHHHHHHHHHHHHS---EEEE---------SSTTS-HHHHHHHHIIIIIHHHHHHHHHHHHHHHHT--EEEEE--GGGTS---SS--HHHHHHHHHHHHHHHHHHHHTTTT-EEEEEEE--BSSTTS--SHHHHHHHHHHSTT-S-B-THHHHHHHHHHHSGGGTT--S-EEEESTTTTT-

Radius of gyration: 27.92 Å; Cα contacts (8 Å, |Δi|>4): 2725; chains: 4; bounding box: 79×62×64 Å

InterPro domains:
  IPR002347 Short-chain dehydrogenase/reductase SDR [PF13561] (39-269)
  IPR002347 Short-chain dehydrogenase/reductase SDR [PR00080] (105-116)
  IPR002347 Short-chain dehydrogenase/reductase SDR [PR00080] (159-167)
  IPR002347 Short-chain dehydrogenase/reductase SDR [PR00080] (181-200)
  IPR002347 Short-chain dehydrogenase/reductase SDR [PR00081] (30-47)
  IPR002347 Short-chain dehydrogenase/reductase SDR [PR00081] (105-116)
  IPR002347 Short-chain dehydrogenase/reductase SDR [PR00081] (153-169)
  IPR002347 Short-chain dehydrogenase/reductase SDR [PR00081] (181-200)
  IPR002347 Short-chain dehydrogenase/reductase SDR [PR00081] (201-218)
  IPR002347 Short-chain dehydrogenase/reductase SDR [PR00081] (233-253)
  IPR020904 Short-chain dehydrogenase/reductase, conserved site [PS00061] (168-196)
  IPR036291 NAD(P)-binding domain superfamily [SSF51735] (14-271)

B-factor: mean 35.4, std 6.74, range [18.15, 85.49]